Protein AF-A0A849PMX4-F1 (afdb_monomer_lite)

Sequence (1171 aa):
MNSTLDVILVNRCNHSDGFQTVLPAKMCVRGLLILMLAAAAVLVVGAGASADIVFIPDNGTLIGVTYNSAESEQDMEDLRSFENWSGKKHSVVVVFQGFSPDGQSPFPRNQLDNLWQNGNTPILTLEPWGSADILDVMNNETLDPYFEEYAQDMKNWTQESWTVGNKTGTRKQLFLRFAHEMNLHGCETCYPWSNRTPESYKAAWRHVHDIFESKNLTSADVQWVWCVNNYDVPYDGYKAEEYYPGDDYVDWVGIDGYNTGESVPNASWDHWGNFTQLFEHMLDRFANHSSISKKPCGIFEIGSSSVVEANVSNGTFNIFTNTNSPTNHYAPSGWMGDWQDIQYEEVTNDSFQEISCGNSSIRVTCHTDPQVENHYIPSGWTGGYIEFSDGYVESVYSGSTSIMVNYSINQPWAGIYWQDPANNRGDMEGGYNLTGAEKLVFAARGESGGEAIKFSMGGAEGDYPDSASAWVEVILKDTWQEYTIDLTGKNLSHIITGFGWSATQSDNPDGCTFYLDDIKYRYEDKNFSIYTDKPAGWAGIYWQSPANNWGNKEGGYNLTCAEKLIFAAKGELGSERVSFMMGGVSGSNSSDTANASTEVNLTDVWKKYVIDLTGKNLSNIITGFGLVASKSDNPDGCTIYLDEIRYENVSVELAVPNNTKKGEWITETYNSIKNHSDIKMVCYFNVDKGGTKYLTGESDWAVFTTPQDNRNNIDDCTFDPNKRIAQYNESVRDEHYIYRFPLYLEDKVVYVDDDFTDDLENHRWDSIQEGINDAGDGYTIFVHNGTYYENVVVNKSLTLKGENRNNTIIDGVGSGEVIRVTANNCVINGFTVRNGGYCGMELYYSSNNTITGNTISSNGRGIYLTNHSSHNTIAKNMILHNRYSGISIFYININNTIIANNISNNGGDGIFLRDYNDNNVIMNNNIVSNNGDGIYLLWSCDYNNITGNTVLNNGMGGIYIKDLGDHNIIMNNNISSNMGDGILLHWGSDRNIITGNTVTNNQNGIVIRYSSDSNIVTNNTVSSNNDTGISLTWVYYWGSSDNNLIYHNNIVNNAKQAYDNGTNSWDNGSVDGGNYWNDHICTGNPSNGSQPYCMDKQGVDHHPFEDMDGWLPQKGDLNSDGYITPADAAIALHLAATGAHNDAADVSGDDSVTSLDALMILQAAAENMEL

Structure (mmCIF, N/CA/C/O backbone):
data_AF-A0A849PMX4-F1
#
_entry.id   AF-A0A849PMX4-F1
#
loop_
_atom_site.group_PDB
_atom_site.id
_atom_site.type_symbol
_atom_site.label_atom_id
_atom_site.label_alt_id
_atom_site.label_comp_id
_atom_site.label_asym_id
_atom_site.label_entity_id
_atom_site.label_seq_id
_atom_site.pdbx_PDB_ins_code
_atom_site.Cartn_x
_atom_site.Cartn_y
_atom_site.Cartn_z
_atom_site.occupancy
_atom_site.B_iso_or_equiv
_atom_site.auth_seq_id
_atom_site.auth_comp_id
_atom_site.auth_asym_id
_atom_site.auth_atom_id
_atom_site.pdbx_PDB_model_num
ATOM 1 N N . MET A 1 1 ? 91.836 1.073 -16.018 1.00 32.50 1 MET A N 1
ATOM 2 C CA . MET A 1 1 ? 90.941 2.239 -16.145 1.00 32.50 1 MET A CA 1
ATOM 3 C C . MET A 1 1 ? 89.513 1.771 -15.940 1.00 32.50 1 MET A C 1
ATOM 5 O O . MET A 1 1 ? 89.075 0.976 -16.753 1.00 32.50 1 MET A O 1
ATOM 9 N N . ASN A 1 2 ? 88.754 2.167 -14.920 1.00 41.69 2 ASN A N 1
ATOM 10 C CA . ASN A 1 2 ? 89.058 2.610 -13.546 1.00 41.69 2 ASN A CA 1
ATOM 11 C C . ASN A 1 2 ? 87.716 2.474 -12.784 1.00 41.69 2 ASN A C 1
ATOM 13 O O . ASN A 1 2 ? 86.736 3.032 -13.255 1.00 41.69 2 ASN A O 1
ATOM 17 N N . SER A 1 3 ? 87.591 1.766 -11.664 1.00 33.06 3 SER A N 1
ATOM 18 C CA . SER A 1 3 ? 88.542 0.847 -11.031 1.00 33.06 3 SER A CA 1
ATOM 19 C C . SER A 1 3 ? 87.811 -0.127 -10.097 1.00 33.06 3 SER A C 1
ATOM 21 O O . SER A 1 3 ? 87.146 0.330 -9.176 1.00 33.06 3 SER A O 1
ATOM 23 N N . THR A 1 4 ? 88.078 -1.425 -10.316 1.00 31.48 4 THR A N 1
ATOM 24 C CA . THR A 1 4 ? 88.178 -2.525 -9.321 1.00 31.48 4 THR A CA 1
ATOM 25 C C . THR A 1 4 ? 86.897 -2.961 -8.588 1.00 31.48 4 THR A C 1
ATOM 27 O O . THR A 1 4 ? 86.158 -2.135 -8.078 1.00 31.48 4 THR A O 1
ATOM 30 N N . LEU A 1 5 ? 86.501 -4.244 -8.672 1.00 30.39 5 LEU A N 1
ATOM 31 C CA . LEU A 1 5 ? 87.061 -5.408 -7.934 1.00 30.39 5 LEU A CA 1
ATOM 32 C C . LEU A 1 5 ? 86.828 -5.256 -6.408 1.00 30.39 5 LEU A C 1
ATOM 34 O O . LEU A 1 5 ? 86.990 -4.167 -5.879 1.00 30.39 5 LEU A O 1
ATOM 38 N N . ASP A 1 6 ? 86.398 -6.279 -5.664 1.00 26.94 6 ASP A N 1
ATOM 39 C CA . ASP A 1 6 ? 86.799 -7.685 -5.793 1.00 26.94 6 ASP A CA 1
ATOM 40 C C . ASP A 1 6 ? 85.668 -8.729 -5.731 1.00 26.94 6 ASP A C 1
ATOM 42 O O . ASP A 1 6 ? 84.698 -8.631 -4.983 1.00 26.94 6 ASP A O 1
ATOM 46 N N . VAL A 1 7 ? 85.891 -9.803 -6.490 1.00 27.55 7 VAL A N 1
ATOM 47 C CA . VAL A 1 7 ? 85.361 -11.153 -6.245 1.00 27.55 7 VAL A CA 1
ATOM 48 C C . VAL A 1 7 ? 86.526 -11.970 -5.654 1.00 27.55 7 VAL A C 1
ATOM 50 O O . VAL A 1 7 ? 87.674 -11.601 -5.877 1.00 27.55 7 VAL A O 1
ATOM 53 N N . ILE A 1 8 ? 86.250 -13.135 -5.044 1.00 29.92 8 ILE A N 1
ATOM 54 C CA . ILE A 1 8 ? 87.225 -14.199 -4.682 1.00 29.92 8 ILE A CA 1
ATOM 55 C C . ILE A 1 8 ? 88.314 -13.795 -3.640 1.00 29.92 8 ILE A C 1
ATOM 57 O O . ILE A 1 8 ? 88.517 -12.625 -3.366 1.00 29.92 8 ILE A O 1
ATOM 61 N N . LEU A 1 9 ? 89.019 -14.672 -2.903 1.00 27.00 9 LEU A N 1
ATOM 62 C CA . LEU A 1 9 ? 89.248 -16.133 -2.892 1.00 27.00 9 LEU A CA 1
ATOM 63 C C . LEU A 1 9 ? 89.157 -16.647 -1.419 1.00 27.00 9 LEU A C 1
ATOM 65 O O . LEU A 1 9 ? 89.626 -15.954 -0.526 1.00 27.00 9 LEU A O 1
ATOM 69 N N . VAL A 1 10 ? 88.506 -17.769 -1.059 1.00 26.77 10 VAL A N 1
ATOM 70 C CA . VAL A 1 10 ? 88.785 -19.206 -1.361 1.00 26.77 10 VAL A CA 1
ATOM 71 C C . VAL A 1 10 ? 89.854 -19.860 -0.456 1.00 26.77 10 VAL A C 1
ATOM 73 O O . VAL A 1 10 ? 90.851 -19.227 -0.123 1.00 26.77 10 VAL A O 1
ATOM 76 N N . ASN A 1 11 ? 89.665 -21.175 -0.201 1.00 26.59 11 ASN A N 1
ATOM 77 C CA . ASN A 1 11 ? 90.546 -22.216 0.395 1.00 26.59 11 ASN A CA 1
ATOM 78 C C . ASN A 1 11 ? 90.113 -22.688 1.816 1.00 26.59 11 ASN A C 1
ATOM 80 O O . ASN A 1 11 ? 89.795 -21.854 2.650 1.00 26.59 11 ASN A O 1
ATOM 84 N N . ARG A 1 12 ? 90.124 -23.994 2.171 1.00 28.11 12 ARG A N 1
ATOM 85 C CA . ARG A 1 12 ? 90.595 -25.197 1.430 1.00 28.11 12 ARG A CA 1
ATOM 86 C C . ARG A 1 12 ? 90.147 -26.547 2.036 1.00 28.11 12 ARG A C 1
ATOM 88 O O . ARG A 1 12 ? 90.062 -26.640 3.251 1.00 28.11 12 ARG A O 1
ATOM 95 N N . CYS A 1 13 ? 90.148 -27.584 1.178 1.00 26.14 13 CYS A N 1
ATOM 96 C CA . CYS A 1 13 ? 90.389 -29.021 1.467 1.00 26.14 13 CYS A CA 1
ATOM 97 C C . CYS A 1 13 ? 89.335 -29.793 2.304 1.00 26.14 13 CYS A C 1
ATOM 99 O O . CYS A 1 13 ? 88.769 -29.244 3.234 1.00 26.14 13 CYS A O 1
ATOM 101 N N . ASN A 1 14 ? 89.071 -31.094 2.089 1.00 28.94 14 ASN A N 1
ATOM 102 C CA . ASN A 1 14 ? 89.529 -32.057 1.064 1.00 28.94 14 ASN A CA 1
ATOM 103 C C . ASN A 1 14 ? 88.539 -33.250 0.952 1.00 28.94 14 ASN A C 1
ATOM 105 O O . ASN A 1 14 ? 87.771 -33.473 1.877 1.00 28.94 14 ASN A O 1
ATOM 109 N N . HIS A 1 15 ? 88.621 -33.999 -0.163 1.00 29.69 15 HIS A N 1
ATOM 110 C CA . HIS A 1 15 ? 88.178 -35.394 -0.435 1.00 29.69 15 HIS A CA 1
ATOM 111 C C . HIS A 1 15 ? 87.584 -36.238 0.727 1.00 29.69 15 HIS A C 1
ATOM 113 O O . HIS A 1 15 ? 88.162 -36.261 1.807 1.00 29.69 15 HIS A O 1
ATOM 119 N N . SER A 1 16 ? 86.550 -37.075 0.556 1.00 29.16 16 SER A N 1
ATOM 120 C CA . SER A 1 16 ? 85.703 -37.453 -0.605 1.00 29.16 16 SER A CA 1
ATOM 121 C C . SER A 1 16 ? 84.401 -38.136 -0.062 1.00 29.16 16 SER A C 1
ATOM 123 O O . SER A 1 16 ? 84.129 -37.984 1.125 1.00 29.16 16 SER A O 1
ATOM 125 N N . ASP A 1 17 ? 83.494 -38.828 -0.774 1.00 30.91 17 ASP A N 1
ATOM 126 C CA . ASP A 1 17 ? 83.527 -39.493 -2.092 1.00 30.91 17 ASP A CA 1
ATOM 127 C C . ASP A 1 17 ? 82.120 -39.621 -2.750 1.00 30.91 17 ASP A C 1
ATOM 129 O O . ASP A 1 17 ? 81.227 -38.828 -2.462 1.00 30.91 17 ASP A O 1
ATOM 133 N N . GLY A 1 18 ? 81.949 -40.550 -3.700 1.00 29.25 18 GLY A N 1
ATOM 134 C CA . GLY A 1 18 ? 80.855 -40.604 -4.678 1.00 29.25 18 GLY A CA 1
ATOM 135 C C . GLY A 1 18 ? 79.397 -40.752 -4.204 1.00 29.25 18 GLY A C 1
ATOM 136 O O . GLY A 1 18 ? 79.050 -41.631 -3.420 1.00 29.25 18 GLY A O 1
ATOM 137 N N . PHE A 1 19 ? 78.523 -39.979 -4.863 1.00 29.20 19 PHE A N 1
ATOM 138 C CA . PHE A 1 19 ? 77.147 -40.344 -5.236 1.00 29.20 19 PHE A CA 1
ATOM 139 C C . PHE A 1 19 ? 76.773 -39.680 -6.585 1.00 29.20 19 PHE A C 1
ATOM 141 O O . PHE A 1 19 ? 77.552 -38.901 -7.137 1.00 29.20 19 PHE A O 1
ATOM 148 N N . GLN A 1 20 ? 75.641 -40.069 -7.183 1.00 28.92 20 GLN A N 1
ATOM 149 C CA . GLN A 1 20 ? 75.368 -39.905 -8.620 1.00 28.92 20 GLN A CA 1
ATOM 150 C C . GLN A 1 20 ? 75.027 -38.477 -9.109 1.00 28.92 20 GLN A C 1
ATOM 152 O O . GLN A 1 20 ? 74.255 -37.748 -8.501 1.00 28.92 20 GLN A O 1
ATOM 157 N N . THR A 1 21 ? 75.590 -38.163 -10.284 1.00 28.88 21 THR A N 1
ATOM 158 C CA . THR A 1 21 ? 75.173 -37.222 -11.353 1.00 28.88 21 THR A CA 1
ATOM 159 C C . THR A 1 21 ? 74.079 -36.174 -11.086 1.00 28.88 21 THR A C 1
ATOM 161 O O . THR A 1 21 ? 72.902 -36.499 -10.956 1.00 28.88 21 THR A O 1
ATOM 164 N N . VAL A 1 22 ? 74.466 -34.901 -11.240 1.00 28.34 22 VAL A N 1
ATOM 165 C CA . VAL A 1 22 ? 73.594 -33.712 -11.276 1.00 28.34 22 VAL A CA 1
ATOM 166 C C . VAL A 1 22 ? 73.557 -33.103 -12.691 1.00 28.34 22 VAL A C 1
ATOM 168 O O . VAL A 1 22 ? 74.598 -32.910 -13.318 1.00 28.34 22 VAL A O 1
ATOM 171 N N . LEU A 1 23 ? 72.353 -32.772 -13.169 1.00 30.84 23 LEU A N 1
ATOM 172 C CA . LEU A 1 23 ? 72.070 -31.892 -14.320 1.00 30.84 23 LEU A CA 1
ATOM 173 C C . LEU A 1 23 ? 72.182 -30.411 -13.914 1.00 30.84 23 LEU A C 1
ATOM 175 O O . LEU A 1 23 ? 71.861 -30.088 -12.771 1.00 30.84 23 LEU A O 1
ATOM 179 N N . PRO A 1 24 ? 72.480 -29.489 -14.852 1.00 35.66 24 PRO A N 1
ATOM 180 C CA . PRO A 1 24 ? 71.969 -28.130 -14.666 1.00 35.66 24 PRO A CA 1
ATOM 181 C C . PRO A 1 24 ? 71.343 -27.451 -15.900 1.00 35.66 24 PRO A C 1
ATOM 183 O O . PRO A 1 24 ? 71.913 -27.399 -16.986 1.00 35.66 24 PRO A O 1
ATOM 186 N N . ALA A 1 25 ? 70.229 -26.775 -15.598 1.00 27.38 25 ALA A N 1
ATOM 187 C CA . ALA A 1 25 ? 69.760 -25.502 -16.155 1.00 27.38 25 ALA A CA 1
ATOM 188 C C . ALA A 1 25 ? 69.216 -25.440 -17.600 1.00 27.38 25 ALA A C 1
ATOM 190 O O . ALA A 1 25 ? 69.937 -25.135 -18.550 1.00 27.38 25 ALA A O 1
ATOM 191 N N . LYS A 1 26 ? 67.877 -25.404 -17.701 1.00 31.09 26 LYS A N 1
ATOM 192 C CA . LYS A 1 26 ? 67.132 -24.124 -17.777 1.00 31.09 26 LYS A CA 1
ATOM 193 C C . LYS A 1 26 ? 65.642 -24.304 -17.423 1.00 31.09 26 LYS A C 1
ATOM 195 O O . LYS A 1 26 ? 65.089 -25.368 -17.656 1.00 31.09 26 LYS A O 1
ATOM 200 N N . MET A 1 27 ? 65.029 -23.215 -16.938 1.00 29.59 27 MET A N 1
ATOM 201 C CA . MET A 1 27 ? 63.611 -23.037 -16.546 1.00 29.59 27 MET A CA 1
ATOM 202 C C . MET A 1 27 ? 63.167 -23.616 -15.181 1.00 29.59 27 MET A C 1
ATOM 204 O O . MET A 1 27 ? 63.754 -24.552 -14.654 1.00 29.59 27 MET A O 1
ATOM 208 N N . CYS A 1 28 ? 62.133 -22.972 -14.616 1.00 30.59 28 CYS A N 1
ATOM 209 C CA . CYS A 1 28 ? 61.441 -23.243 -13.344 1.00 30.59 28 CYS A CA 1
ATOM 210 C C . CYS A 1 28 ? 62.217 -23.097 -12.016 1.00 30.59 28 CYS A C 1
ATOM 212 O O . CYS A 1 28 ? 62.386 -24.050 -11.262 1.00 30.59 28 CYS A O 1
ATOM 214 N N . VAL A 1 29 ? 62.487 -21.843 -11.625 1.00 33.91 29 VAL A N 1
ATOM 215 C CA . VAL A 1 29 ? 62.478 -21.430 -10.203 1.00 33.91 29 VAL A CA 1
ATOM 216 C C . VAL A 1 29 ? 61.311 -20.462 -9.979 1.00 33.91 29 VAL A C 1
ATOM 218 O O . VAL A 1 29 ? 61.479 -19.247 -9.966 1.00 33.91 29 VAL A O 1
ATOM 221 N N . ARG A 1 30 ? 60.099 -21.020 -9.863 1.00 37.94 30 ARG A N 1
ATOM 222 C CA . ARG A 1 30 ? 58.898 -20.320 -9.354 1.00 37.94 30 ARG A CA 1
ATOM 223 C C . ARG A 1 30 ? 57.875 -21.236 -8.653 1.00 37.94 30 ARG A C 1
ATOM 225 O O . ARG A 1 30 ? 56.862 -20.740 -8.190 1.00 37.94 30 ARG A O 1
ATOM 232 N N . GLY A 1 31 ? 58.145 -22.545 -8.543 1.00 36.31 31 GLY A N 1
ATOM 233 C CA . GLY A 1 31 ? 57.193 -23.548 -8.031 1.00 36.31 31 GLY A CA 1
ATOM 234 C C . GLY A 1 31 ? 57.617 -24.312 -6.768 1.00 36.31 31 GLY A C 1
ATOM 235 O O . GLY A 1 31 ? 56.976 -25.296 -6.431 1.00 36.31 31 GLY A O 1
ATOM 236 N N . LEU A 1 32 ? 58.700 -23.915 -6.085 1.00 32.97 32 LEU A N 1
ATOM 237 C CA . LEU A 1 32 ? 59.255 -24.673 -4.943 1.00 32.97 32 LEU A CA 1
ATOM 238 C C . LEU A 1 32 ? 59.572 -23.834 -3.692 1.00 32.97 32 LEU A C 1
ATOM 240 O O . LEU A 1 32 ? 60.181 -24.336 -2.755 1.00 32.97 32 LEU A O 1
ATOM 244 N N . LEU A 1 33 ? 59.099 -22.583 -3.648 1.00 31.88 33 LEU A N 1
ATOM 245 C CA . LEU A 1 33 ? 59.034 -21.776 -2.416 1.00 31.88 33 LEU A CA 1
ATOM 246 C C . LEU A 1 33 ? 57.616 -21.731 -1.809 1.00 31.88 33 LEU A C 1
ATOM 248 O O . LEU A 1 33 ? 57.436 -21.249 -0.700 1.00 31.88 33 LEU A O 1
ATOM 252 N N . ILE A 1 34 ? 56.619 -22.267 -2.523 1.00 43.22 34 ILE A N 1
ATOM 253 C CA . ILE A 1 34 ? 55.196 -22.254 -2.135 1.00 43.22 34 ILE A CA 1
ATOM 254 C C . ILE A 1 34 ? 54.841 -23.468 -1.246 1.00 43.22 34 ILE A C 1
ATOM 256 O O . ILE A 1 34 ? 53.939 -23.399 -0.420 1.00 43.22 34 ILE A O 1
ATOM 260 N N . LEU A 1 35 ? 55.609 -24.562 -1.329 1.00 36.31 35 LEU A N 1
ATOM 261 C CA . LEU A 1 35 ? 55.339 -25.827 -0.623 1.00 36.31 35 LEU A CA 1
ATOM 262 C C . LEU A 1 35 ? 55.990 -25.969 0.770 1.00 36.31 35 LEU A C 1
ATOM 264 O O . LEU A 1 35 ? 55.808 -26.997 1.412 1.00 36.31 35 LEU A O 1
ATOM 268 N N . MET A 1 36 ? 56.708 -24.952 1.268 1.00 33.16 36 MET A N 1
ATOM 269 C CA . MET A 1 36 ? 57.184 -24.898 2.668 1.00 33.16 36 MET A CA 1
ATOM 270 C C . MET A 1 36 ? 56.440 -23.877 3.546 1.00 33.16 36 MET A C 1
ATOM 272 O O . MET A 1 36 ? 56.739 -23.773 4.731 1.00 33.16 36 MET A O 1
ATOM 276 N N . LEU A 1 37 ? 55.438 -23.174 3.005 1.00 34.53 37 LEU A N 1
ATOM 277 C CA . LEU A 1 37 ? 54.521 -22.323 3.783 1.00 34.53 37 LEU A CA 1
ATOM 278 C C . LEU A 1 37 ? 53.181 -23.015 4.105 1.00 34.53 37 LEU A C 1
ATOM 280 O O . LEU A 1 37 ? 52.450 -22.558 4.974 1.00 34.53 37 LEU A O 1
ATOM 284 N N . ALA A 1 38 ? 52.885 -24.156 3.473 1.00 37.66 38 ALA A N 1
ATOM 285 C CA . ALA A 1 38 ? 51.607 -24.867 3.594 1.00 37.66 38 ALA A CA 1
ATOM 286 C C . ALA A 1 38 ? 51.544 -25.933 4.718 1.00 37.66 38 ALA A C 1
ATOM 288 O O . ALA A 1 38 ? 50.609 -26.727 4.752 1.00 37.66 38 ALA A O 1
ATOM 289 N N . ALA A 1 39 ? 52.532 -25.994 5.621 1.00 34.34 39 ALA A N 1
ATOM 290 C CA . ALA A 1 39 ? 52.654 -27.065 6.627 1.00 34.34 39 ALA A CA 1
ATOM 291 C C . ALA A 1 39 ? 52.831 -26.571 8.081 1.00 34.34 39 ALA A C 1
ATOM 293 O O . ALA A 1 39 ? 53.271 -27.335 8.938 1.00 34.34 39 ALA A O 1
ATOM 294 N N . ALA A 1 40 ? 52.506 -25.304 8.367 1.00 31.95 40 ALA A N 1
ATOM 295 C CA . ALA A 1 40 ? 52.685 -24.690 9.692 1.00 31.95 40 ALA A CA 1
ATOM 296 C C . ALA A 1 40 ? 51.458 -23.901 10.205 1.00 31.95 40 ALA A C 1
ATOM 298 O O . ALA A 1 40 ? 51.597 -23.094 11.118 1.00 31.95 40 ALA A O 1
ATOM 299 N N . ALA A 1 41 ? 50.266 -24.130 9.638 1.00 33.94 41 ALA A N 1
ATOM 300 C CA . ALA A 1 41 ? 49.030 -23.420 10.007 1.00 33.94 41 ALA A CA 1
ATOM 301 C C . ALA A 1 41 ? 47.801 -24.340 10.198 1.00 33.94 41 ALA A C 1
ATOM 303 O O . ALA A 1 41 ? 46.666 -23.887 10.123 1.00 33.94 41 ALA A O 1
ATOM 304 N N . VAL A 1 42 ? 48.011 -25.631 10.486 1.00 41.28 42 VAL A N 1
ATOM 305 C CA . VAL A 1 42 ? 46.945 -26.556 10.926 1.00 41.28 42 VAL A CA 1
ATOM 306 C C . VAL A 1 42 ? 47.235 -26.989 12.363 1.00 41.28 42 VAL A C 1
ATOM 308 O O . VAL A 1 42 ? 47.623 -28.129 12.601 1.00 41.28 42 VAL A O 1
ATOM 311 N N . LEU A 1 43 ? 47.141 -26.039 13.307 1.00 33.59 43 LEU A N 1
ATOM 312 C CA . LEU A 1 43 ? 47.089 -26.306 14.759 1.00 33.59 43 LEU A CA 1
ATOM 313 C C . LEU A 1 43 ? 46.726 -25.075 15.628 1.00 33.59 43 LEU A C 1
ATOM 315 O O . LEU A 1 43 ? 47.194 -24.956 16.756 1.00 33.59 43 LEU A O 1
ATOM 319 N N . VAL A 1 44 ? 45.855 -24.182 15.139 1.00 31.53 44 VAL A N 1
ATOM 320 C CA . VAL A 1 44 ? 45.083 -23.254 15.992 1.00 31.53 44 VAL A CA 1
ATOM 321 C C . VAL A 1 44 ? 43.663 -23.147 15.431 1.00 31.53 44 VAL A C 1
ATOM 323 O O . VAL A 1 44 ? 43.403 -22.355 14.534 1.00 31.53 44 VAL A O 1
ATOM 326 N N . VAL A 1 45 ? 42.739 -23.950 15.960 1.00 36.44 45 VAL A N 1
ATOM 327 C CA . VAL A 1 45 ? 41.295 -23.681 15.861 1.00 36.44 45 VAL A CA 1
ATOM 328 C C . VAL A 1 45 ? 40.863 -23.316 17.274 1.00 36.44 45 VAL A C 1
ATOM 330 O O . VAL A 1 45 ? 40.680 -24.192 18.116 1.00 36.44 45 VAL A O 1
ATOM 333 N N . GLY A 1 46 ? 40.864 -22.014 17.563 1.00 32.47 46 GLY A N 1
ATOM 334 C CA . GLY A 1 46 ? 40.778 -21.507 18.934 1.00 32.47 46 GLY A CA 1
ATOM 335 C C . GLY A 1 46 ? 41.176 -20.037 19.086 1.00 32.47 46 GLY A C 1
ATOM 336 O O . GLY A 1 46 ? 41.998 -19.731 19.940 1.00 32.47 46 GLY A O 1
ATOM 337 N N . ALA A 1 47 ? 40.640 -19.164 18.229 1.00 29.30 47 ALA A N 1
ATOM 338 C CA . ALA A 1 47 ? 40.487 -17.710 18.396 1.00 29.30 47 ALA A CA 1
ATOM 339 C C . ALA A 1 47 ? 39.767 -17.175 17.142 1.00 29.30 47 ALA A C 1
ATOM 341 O O . ALA A 1 47 ? 40.018 -17.678 16.045 1.00 29.30 47 ALA A O 1
ATOM 342 N N . GLY A 1 48 ? 38.850 -16.216 17.292 1.00 33.41 48 GLY A N 1
ATOM 343 C CA . GLY A 1 48 ? 38.020 -15.727 16.186 1.00 33.41 48 GLY A CA 1
ATOM 344 C C . GLY A 1 48 ? 38.795 -14.923 15.138 1.00 33.41 48 GLY A C 1
ATOM 345 O O . GLY A 1 48 ? 39.723 -14.186 15.470 1.00 33.41 48 GLY A O 1
ATOM 346 N N . ALA A 1 49 ? 38.382 -15.031 13.873 1.00 32.47 49 ALA A N 1
ATOM 347 C CA . ALA A 1 49 ? 38.751 -14.059 12.851 1.00 32.47 49 ALA A CA 1
ATOM 348 C C . ALA A 1 49 ? 37.848 -12.824 13.003 1.00 32.47 49 ALA A C 1
ATOM 350 O O . ALA A 1 49 ? 36.625 -12.947 12.945 1.00 32.47 49 ALA A O 1
ATOM 351 N N . SER A 1 50 ? 38.462 -11.660 13.229 1.00 37.38 50 SER A N 1
ATOM 352 C CA . SER A 1 50 ? 37.777 -10.365 13.309 1.00 37.38 50 SER A CA 1
ATOM 353 C C . SER A 1 50 ? 37.033 -10.088 12.003 1.00 37.38 50 SER A C 1
ATOM 355 O O . SER A 1 50 ? 37.651 -10.079 10.939 1.00 37.38 50 SER A O 1
ATOM 357 N N . ALA A 1 51 ? 35.723 -9.861 12.082 1.00 38.72 51 ALA A N 1
ATOM 358 C CA . ALA A 1 51 ? 34.969 -9.280 10.981 1.00 38.72 51 ALA A CA 1
ATOM 359 C C . ALA A 1 51 ? 35.136 -7.757 11.051 1.00 38.72 51 ALA A C 1
ATOM 361 O O . ALA A 1 51 ? 34.537 -7.114 11.913 1.00 38.72 51 ALA A O 1
ATOM 362 N N . ASP A 1 52 ? 35.961 -7.197 10.168 1.00 40.19 52 ASP A N 1
ATOM 363 C CA . ASP A 1 52 ? 36.016 -5.749 9.971 1.00 40.19 52 ASP A CA 1
ATOM 364 C C . ASP A 1 52 ? 34.681 -5.303 9.350 1.00 40.19 52 ASP A C 1
ATOM 366 O O . ASP A 1 52 ? 34.294 -5.773 8.278 1.00 40.19 52 ASP A O 1
ATOM 370 N N . ILE A 1 53 ? 33.938 -4.452 10.061 1.00 49.34 53 ILE A N 1
ATOM 371 C CA . ILE A 1 53 ? 32.600 -4.012 9.652 1.00 49.34 53 ILE A CA 1
ATOM 372 C C . ILE A 1 53 ? 32.749 -2.889 8.622 1.00 49.34 53 ILE A C 1
ATOM 374 O O . ILE A 1 53 ? 33.291 -1.833 8.930 1.00 49.34 53 ILE A O 1
ATOM 378 N N . VAL A 1 54 ? 32.247 -3.099 7.405 1.00 47.19 54 VAL A N 1
ATOM 379 C CA . VAL A 1 54 ? 32.117 -2.036 6.398 1.00 47.19 54 VAL A CA 1
ATOM 380 C C . VAL A 1 54 ? 30.736 -1.401 6.551 1.00 47.19 54 VAL A C 1
ATOM 382 O O . VAL A 1 54 ? 29.723 -2.082 6.420 1.00 47.19 54 VAL A O 1
ATOM 385 N N . PHE A 1 55 ? 30.694 -0.097 6.836 1.00 59.16 55 PHE A N 1
ATOM 386 C CA . PHE A 1 55 ? 29.451 0.647 7.093 1.00 59.16 55 PHE A CA 1
ATOM 387 C C . PHE A 1 55 ? 28.807 1.284 5.856 1.00 59.16 55 PHE A C 1
ATOM 389 O O . PHE A 1 55 ? 27.811 1.989 5.983 1.00 59.16 55 PHE A O 1
ATOM 396 N N . ILE A 1 56 ? 29.354 1.068 4.661 1.00 64.25 56 ILE A N 1
ATOM 397 C CA . ILE A 1 56 ? 28.685 1.467 3.421 1.00 64.25 56 ILE A CA 1
ATOM 398 C C . ILE A 1 56 ? 27.814 0.277 2.995 1.00 64.25 56 ILE A C 1
ATOM 400 O O . ILE A 1 56 ? 28.378 -0.750 2.619 1.00 64.25 56 ILE A O 1
ATOM 404 N N . PRO A 1 57 ? 26.472 0.360 3.074 1.00 61.78 57 PRO A N 1
ATOM 405 C CA . PRO A 1 57 ? 25.618 -0.697 2.557 1.00 61.78 57 PRO A CA 1
ATOM 406 C C . PRO A 1 57 ? 25.703 -0.717 1.026 1.00 61.78 57 PRO A C 1
ATOM 408 O O . PRO A 1 57 ? 25.358 0.269 0.371 1.00 61.78 57 PRO A O 1
ATOM 411 N N . ASP A 1 58 ? 26.122 -1.851 0.454 1.00 56.59 58 ASP A N 1
ATOM 412 C CA . ASP A 1 58 ? 26.096 -2.067 -1.001 1.00 56.59 58 ASP A CA 1
ATOM 413 C C . ASP A 1 58 ? 24.666 -1.885 -1.547 1.00 56.59 58 ASP A C 1
ATOM 415 O O . ASP A 1 58 ? 24.460 -1.261 -2.587 1.00 56.59 58 ASP A O 1
ATOM 419 N N . ASN A 1 59 ? 23.670 -2.353 -0.783 1.00 55.94 59 ASN A N 1
ATOM 420 C CA . ASN A 1 59 ? 22.243 -2.143 -1.014 1.00 55.94 59 ASN A CA 1
ATOM 421 C C . ASN A 1 59 ? 21.517 -1.811 0.302 1.00 55.94 59 ASN A C 1
ATOM 423 O O . ASN A 1 59 ? 21.809 -2.397 1.345 1.00 55.94 59 ASN A O 1
ATOM 427 N N . GLY A 1 60 ? 20.528 -0.915 0.237 1.00 62.84 60 GLY A N 1
ATOM 428 C CA . GLY A 1 60 ? 19.758 -0.444 1.394 1.00 62.84 60 GLY A CA 1
ATOM 429 C C . GLY A 1 60 ? 20.330 0.812 2.064 1.00 62.84 60 GLY A C 1
ATOM 430 O O . GLY A 1 60 ? 21.301 1.406 1.596 1.00 62.84 60 GLY A O 1
ATOM 431 N N . THR A 1 61 ? 19.699 1.217 3.167 1.00 75.62 61 THR A N 1
ATOM 432 C CA . THR A 1 61 ? 19.963 2.478 3.879 1.00 75.62 61 THR A CA 1
ATOM 433 C C . THR A 1 61 ? 20.142 2.192 5.368 1.00 75.62 61 THR A C 1
ATOM 435 O O . THR A 1 61 ? 19.303 1.519 5.972 1.00 75.62 61 THR A O 1
ATOM 438 N N . LEU A 1 62 ? 21.211 2.708 5.980 1.00 80.69 62 LEU A N 1
ATOM 439 C CA . LEU A 1 62 ? 21.392 2.652 7.431 1.00 80.69 62 LEU A CA 1
ATOM 440 C C . LEU A 1 62 ? 20.382 3.575 8.119 1.00 80.69 62 LEU A C 1
ATOM 442 O O . LEU A 1 62 ? 20.329 4.766 7.823 1.00 80.69 62 LEU A O 1
ATOM 446 N N . ILE A 1 63 ? 19.605 3.028 9.052 1.00 79.25 63 ILE A N 1
ATOM 447 C CA . ILE A 1 63 ? 18.629 3.790 9.837 1.00 79.25 63 ILE A CA 1
ATOM 448 C C . ILE A 1 63 ? 19.205 4.096 11.219 1.00 79.25 63 ILE A C 1
ATOM 450 O O . ILE A 1 63 ? 19.715 3.195 11.896 1.00 79.25 63 ILE A O 1
ATOM 454 N N . GLY A 1 64 ? 19.111 5.358 11.630 1.00 77.06 64 GLY A N 1
ATOM 455 C CA . GLY A 1 64 ? 19.606 5.856 12.906 1.00 77.06 64 GLY A CA 1
ATOM 456 C C . GLY A 1 64 ? 18.671 6.835 13.608 1.00 77.06 64 GLY A C 1
ATOM 457 O O . GLY A 1 64 ? 17.619 7.216 13.095 1.00 77.06 64 GLY A O 1
ATOM 458 N N . VAL A 1 65 ? 19.076 7.234 14.809 1.00 78.06 65 VAL A N 1
ATOM 459 C CA . VAL A 1 65 ? 18.342 8.153 15.691 1.00 78.06 65 VAL A CA 1
ATOM 460 C C . VAL A 1 65 ? 19.327 9.014 16.482 1.00 78.06 65 VAL A C 1
ATOM 462 O O . VAL A 1 65 ? 20.474 8.614 16.690 1.00 78.06 65 VAL A O 1
ATOM 465 N N . THR A 1 66 ? 18.901 10.187 16.936 1.00 72.50 66 THR A N 1
ATOM 466 C CA . THR A 1 66 ? 19.679 11.010 17.874 1.00 72.50 66 THR A CA 1
ATOM 467 C C . THR A 1 66 ? 19.385 10.639 19.311 1.00 72.50 66 THR A C 1
ATOM 469 O O . THR A 1 66 ? 18.228 10.627 19.726 1.00 72.50 66 THR A O 1
ATOM 472 N N . TYR A 1 67 ? 20.439 10.382 20.087 1.00 67.31 67 TYR A N 1
ATOM 473 C CA . TYR A 1 67 ? 20.310 10.057 21.501 1.00 67.31 67 TYR A CA 1
ATOM 474 C C . TYR A 1 67 ? 21.499 10.609 22.303 1.00 67.31 67 TYR A C 1
ATOM 476 O O . TYR A 1 67 ? 22.587 10.034 22.331 1.00 67.31 67 TYR A O 1
ATOM 484 N N . ASN A 1 68 ? 21.288 11.757 22.953 1.00 60.50 68 ASN A N 1
ATOM 485 C CA . ASN A 1 68 ? 22.356 12.524 23.606 1.00 60.50 68 ASN A CA 1
ATOM 486 C C . ASN A 1 68 ? 22.694 12.075 25.034 1.00 60.50 68 ASN A C 1
ATOM 488 O O . ASN A 1 68 ? 23.734 12.477 25.548 1.00 60.50 68 ASN A O 1
ATOM 492 N N . SER A 1 69 ? 21.860 11.253 25.671 1.00 60.22 69 SER A N 1
ATOM 493 C CA . SER A 1 69 ? 21.938 10.966 27.110 1.00 60.22 69 SER A CA 1
ATOM 494 C C . SER A 1 69 ? 22.701 9.696 27.494 1.00 60.22 69 SER A C 1
ATOM 496 O O . SER A 1 69 ? 22.851 9.476 28.680 1.00 60.22 69 SER A O 1
ATOM 498 N N . ALA A 1 70 ? 23.220 8.889 26.556 1.00 58.50 70 ALA A N 1
ATOM 499 C CA . ALA A 1 70 ? 23.789 7.536 26.770 1.00 58.50 70 ALA A CA 1
ATOM 500 C C . ALA A 1 70 ? 25.020 7.376 27.724 1.00 58.50 70 ALA A C 1
ATOM 502 O O . ALA A 1 70 ? 25.832 6.464 27.549 1.00 58.50 70 ALA A O 1
ATOM 503 N N . GLU A 1 71 ? 25.207 8.230 28.731 1.00 63.75 71 GLU A N 1
ATOM 504 C CA . GLU A 1 71 ? 26.304 8.186 29.703 1.00 63.75 71 GLU A CA 1
ATOM 505 C C . GLU A 1 71 ? 26.136 7.104 30.790 1.00 63.75 71 GLU A C 1
ATOM 507 O O . GLU A 1 71 ? 27.149 6.624 31.313 1.00 63.75 71 GLU A O 1
ATOM 512 N N . SER A 1 72 ? 24.907 6.676 31.114 1.00 66.56 72 SER A N 1
ATOM 513 C CA . SER A 1 72 ? 24.626 5.612 32.091 1.00 66.56 72 SER A CA 1
ATOM 514 C C . SER A 1 72 ? 23.806 4.445 31.522 1.00 66.56 72 SER A C 1
ATOM 516 O O . SER A 1 72 ? 23.234 4.515 30.437 1.00 66.56 72 SER A O 1
ATOM 518 N N . GLU A 1 73 ? 23.734 3.345 32.281 1.00 60.62 73 GLU A N 1
ATOM 519 C CA . GLU A 1 73 ? 22.919 2.174 31.923 1.00 60.62 73 GLU A CA 1
ATOM 520 C C . GLU A 1 73 ? 21.422 2.517 31.841 1.00 60.62 73 GLU A C 1
ATOM 522 O O . GLU A 1 73 ? 20.724 1.968 30.993 1.00 60.62 73 GLU A O 1
ATOM 527 N N . GLN A 1 74 ? 20.952 3.462 32.669 1.00 59.75 74 GLN A N 1
ATOM 528 C CA . GLN A 1 74 ? 19.563 3.928 32.672 1.00 59.75 74 GLN A CA 1
ATOM 529 C C . GLN A 1 74 ? 19.217 4.640 31.360 1.00 59.75 74 GLN A C 1
ATOM 531 O O . GLN A 1 74 ? 18.177 4.371 30.771 1.00 59.75 74 GLN A O 1
ATOM 536 N N . ASP A 1 75 ? 20.123 5.475 30.853 1.00 62.84 75 ASP A N 1
ATOM 537 C CA . ASP A 1 75 ? 19.939 6.165 29.571 1.00 62.84 75 ASP A CA 1
ATOM 538 C C . ASP A 1 75 ? 19.986 5.170 28.393 1.00 62.84 75 ASP A C 1
ATOM 540 O O . ASP A 1 75 ? 19.338 5.332 27.362 1.00 62.84 75 ASP A O 1
ATOM 544 N N . MET A 1 76 ? 20.721 4.065 28.541 1.00 71.75 76 MET A N 1
ATOM 545 C CA . MET A 1 76 ? 20.698 2.985 27.554 1.00 71.75 76 MET A CA 1
ATOM 546 C C . MET A 1 76 ? 19.405 2.157 27.601 1.00 71.75 76 MET A C 1
ATOM 548 O O . MET A 1 76 ? 19.065 1.518 26.603 1.00 71.75 76 MET A O 1
ATOM 552 N N . GLU A 1 77 ? 18.668 2.127 28.719 1.00 67.19 77 GLU A N 1
ATOM 553 C CA . GLU A 1 77 ? 17.333 1.508 28.772 1.00 67.19 77 GLU A CA 1
ATOM 554 C C . GLU A 1 77 ? 16.331 2.254 27.890 1.00 67.19 77 GLU A C 1
ATOM 556 O O . GLU A 1 77 ? 15.559 1.590 27.206 1.00 67.19 77 GLU A O 1
ATOM 561 N N . ASP A 1 78 ? 16.397 3.582 27.802 1.00 63.03 78 ASP A N 1
ATOM 562 C CA . ASP A 1 78 ? 15.533 4.377 26.920 1.00 63.03 78 ASP A CA 1
ATOM 563 C C . ASP A 1 78 ? 15.780 4.064 25.439 1.00 63.03 78 ASP A C 1
ATOM 565 O O . ASP A 1 78 ? 14.849 3.734 24.701 1.00 63.03 78 ASP A O 1
ATOM 569 N N . LEU A 1 79 ? 17.048 4.078 25.004 1.00 68.94 79 LEU A N 1
ATOM 570 C CA . LEU A 1 79 ? 17.410 3.725 23.627 1.00 68.94 79 LEU A CA 1
ATOM 571 C C . LEU A 1 79 ? 16.991 2.284 23.294 1.00 68.94 79 LEU A C 1
ATOM 573 O O . LEU A 1 79 ? 16.421 2.038 22.232 1.00 68.94 79 LEU A O 1
ATOM 577 N N . ARG A 1 80 ? 17.222 1.324 24.199 1.00 71.56 80 ARG A N 1
ATOM 578 C CA . ARG A 1 80 ? 16.786 -0.072 24.005 1.00 71.56 80 ARG A CA 1
ATOM 579 C C . ARG A 1 80 ? 15.269 -0.220 24.039 1.00 71.56 80 ARG A C 1
ATOM 581 O O . ARG A 1 80 ? 14.742 -1.049 23.304 1.00 71.56 80 ARG A O 1
ATOM 588 N N . SER A 1 81 ? 14.568 0.587 24.831 1.00 60.88 81 SER A N 1
ATOM 589 C CA . SER A 1 81 ? 13.104 0.635 24.850 1.00 60.88 81 SER A CA 1
ATOM 590 C C . SER A 1 81 ? 12.572 1.149 23.518 1.00 60.88 81 SER A C 1
ATOM 592 O O . SER A 1 81 ? 11.655 0.544 22.976 1.00 60.88 81 SER A O 1
ATOM 594 N N . PHE A 1 82 ? 13.205 2.165 22.925 1.00 61.34 82 PHE A N 1
ATOM 595 C CA . PHE A 1 82 ? 12.887 2.654 21.582 1.00 61.34 82 PHE A CA 1
ATOM 596 C C . PHE A 1 82 ? 13.208 1.629 20.474 1.00 61.34 82 PHE A C 1
ATOM 598 O O . PHE A 1 82 ? 12.398 1.425 19.568 1.00 61.34 82 PHE A O 1
ATOM 605 N N . GLU A 1 83 ? 14.341 0.918 20.550 1.00 66.25 83 GLU A N 1
ATOM 606 C CA . GLU A 1 83 ? 14.670 -0.190 19.629 1.00 66.25 83 GLU A CA 1
ATOM 607 C C . GLU A 1 83 ? 13.673 -1.360 19.737 1.00 66.25 83 GLU A C 1
ATOM 609 O O . GLU A 1 83 ? 13.266 -1.931 18.725 1.00 66.25 83 GLU A O 1
ATOM 614 N N . ASN A 1 84 ? 13.258 -1.706 20.958 1.00 61.44 84 ASN A N 1
ATOM 615 C CA . ASN A 1 84 ? 12.290 -2.768 21.222 1.00 61.44 84 ASN A CA 1
ATOM 616 C C . ASN A 1 84 ? 10.877 -2.371 20.764 1.00 61.44 84 ASN A C 1
ATOM 618 O O . ASN A 1 84 ? 10.211 -3.145 20.082 1.00 61.44 84 ASN A O 1
ATOM 622 N N . TRP A 1 85 ? 10.455 -1.144 21.076 1.00 49.16 85 TRP A N 1
ATOM 623 C CA . TRP A 1 85 ? 9.175 -0.563 20.668 1.00 49.16 85 TRP A CA 1
ATOM 624 C C . TRP A 1 85 ? 9.045 -0.451 19.139 1.00 49.16 85 TRP A C 1
ATOM 626 O O . TRP A 1 85 ? 8.017 -0.812 18.574 1.00 49.16 85 TRP A O 1
ATOM 636 N N . SER A 1 86 ? 10.103 -0.019 18.445 1.00 52.06 86 SER A N 1
ATOM 637 C CA . SER A 1 86 ? 10.110 0.084 16.975 1.00 52.06 86 SER A CA 1
ATOM 638 C C . SER A 1 86 ? 10.298 -1.262 16.257 1.00 52.06 86 SER A C 1
ATOM 640 O O . SER A 1 86 ? 10.296 -1.313 15.023 1.00 52.06 86 SER A O 1
ATOM 642 N N . GLY A 1 87 ? 10.508 -2.355 17.005 1.00 50.97 87 GLY A N 1
ATOM 643 C CA . GLY A 1 87 ? 10.814 -3.684 16.471 1.00 50.97 87 GLY A CA 1
ATOM 644 C C . GLY A 1 87 ? 12.106 -3.741 15.644 1.00 50.97 87 GLY A C 1
ATOM 645 O O . GLY A 1 87 ? 12.311 -4.692 14.885 1.00 50.97 87 GLY A O 1
ATOM 646 N N . LYS A 1 88 ? 12.966 -2.715 15.732 1.00 63.22 88 LYS A N 1
ATOM 647 C CA . LYS A 1 88 ? 14.161 -2.547 14.899 1.00 63.22 88 LYS A CA 1
ATOM 648 C C . LYS A 1 88 ? 15.313 -1.941 15.685 1.00 63.22 88 LYS A C 1
ATOM 650 O O . LYS A 1 88 ? 15.190 -0.934 16.373 1.00 63.22 88 LYS A O 1
ATOM 655 N N . LYS A 1 89 ? 16.488 -2.531 15.487 1.00 75.06 89 LYS A N 1
ATOM 656 C CA . LYS A 1 89 ? 17.741 -2.021 16.033 1.00 75.06 89 LYS A CA 1
ATOM 657 C C . LYS A 1 89 ? 18.280 -0.879 15.172 1.00 75.06 89 LYS A C 1
ATOM 659 O O . LYS A 1 89 ? 18.385 -1.037 13.954 1.00 75.06 89 LYS A O 1
ATOM 664 N N . HIS A 1 90 ? 18.653 0.240 15.786 1.00 80.62 90 HIS A N 1
ATOM 665 C CA . HIS A 1 90 ? 19.207 1.381 15.062 1.00 80.62 90 HIS A CA 1
ATOM 666 C C . HIS A 1 90 ? 20.675 1.099 14.732 1.00 80.62 90 HIS A C 1
ATOM 668 O O . HIS A 1 90 ? 21.470 0.731 15.593 1.00 80.62 90 HIS A O 1
ATOM 674 N N . SER A 1 91 ? 21.056 1.222 13.462 1.00 82.50 91 SER A N 1
ATOM 675 C CA . SER A 1 91 ? 22.420 0.877 13.029 1.00 82.50 91 SER A CA 1
ATOM 676 C C . SER A 1 91 ? 23.435 1.921 13.488 1.00 82.50 91 SER A C 1
ATOM 678 O O . SER A 1 91 ? 24.565 1.588 13.852 1.00 82.50 91 SER A O 1
ATOM 680 N N . VAL A 1 92 ? 23.010 3.185 13.504 1.00 85.38 92 VAL A N 1
ATOM 681 C CA . VAL A 1 92 ? 23.822 4.335 13.900 1.00 85.38 92 VAL A CA 1
ATOM 682 C C . VAL A 1 92 ? 23.071 5.226 14.888 1.00 85.38 92 VAL A C 1
ATOM 684 O O . VAL A 1 92 ? 21.843 5.297 14.849 1.00 85.38 92 VAL A O 1
ATOM 687 N N . VAL A 1 93 ? 23.801 5.898 15.778 1.00 85.25 93 VAL A N 1
ATOM 688 C CA . VAL A 1 93 ? 23.225 6.828 16.764 1.00 85.25 93 VAL A CA 1
ATOM 689 C C . VAL A 1 93 ? 24.013 8.131 16.762 1.00 85.25 93 VAL A C 1
ATOM 691 O O . VAL A 1 93 ? 25.233 8.107 16.926 1.00 85.25 93 VAL A O 1
ATOM 694 N N . VAL A 1 94 ? 23.328 9.260 16.575 1.00 84.88 94 VAL A N 1
ATOM 695 C CA . VAL A 1 94 ? 23.953 10.590 16.594 1.00 84.88 94 VAL A CA 1
ATOM 696 C C . VAL A 1 94 ? 24.073 11.090 18.032 1.00 84.88 94 VAL A C 1
ATOM 698 O O . VAL A 1 94 ? 23.109 11.061 18.799 1.00 84.88 94 VAL A O 1
ATOM 701 N N . VAL A 1 95 ? 25.273 11.558 18.371 1.00 85.38 95 VAL A N 1
ATOM 702 C CA . VAL A 1 95 ? 25.661 12.109 19.673 1.00 85.38 95 VAL A CA 1
ATOM 703 C C . VAL A 1 95 ? 26.251 13.493 19.450 1.00 85.38 95 VAL A C 1
ATOM 705 O O . VAL A 1 95 ? 27.121 13.651 18.597 1.00 85.38 95 VAL A O 1
ATOM 708 N N . PHE A 1 96 ? 25.828 14.489 20.221 1.00 85.06 96 PHE A N 1
ATOM 709 C CA . PHE A 1 96 ? 26.353 15.852 20.140 1.00 85.06 96 PHE A CA 1
ATOM 710 C C . PHE A 1 96 ? 27.336 16.130 21.274 1.00 85.06 96 PHE A C 1
ATOM 712 O O . PHE A 1 96 ? 27.026 15.911 22.443 1.00 85.06 96 PHE A O 1
ATOM 719 N N . GLN A 1 97 ? 28.512 16.663 20.939 1.00 87.25 97 GLN A N 1
ATOM 720 C CA . GLN A 1 97 ? 29.468 17.148 21.924 1.00 87.25 97 GLN A CA 1
ATOM 721 C C . GLN A 1 97 ? 30.011 18.528 21.554 1.00 87.25 97 GLN A C 1
ATOM 723 O O . GLN A 1 97 ? 30.767 18.698 20.596 1.00 87.25 97 GLN A O 1
ATOM 728 N N . GLY A 1 98 ? 29.685 19.512 22.389 1.00 86.62 98 GLY A N 1
ATOM 729 C CA . GLY A 1 98 ? 30.270 20.842 22.322 1.00 86.62 98 GLY A CA 1
ATOM 730 C C . GLY A 1 98 ? 31.664 20.926 22.939 1.00 86.62 98 GLY A C 1
ATOM 731 O O . GLY A 1 98 ? 31.944 20.315 23.971 1.00 86.62 98 GLY A O 1
ATOM 732 N N . PHE A 1 99 ? 32.523 21.751 22.348 1.00 87.56 99 PHE A N 1
ATOM 733 C CA . PHE A 1 99 ? 33.797 22.189 22.922 1.00 87.56 99 PHE A CA 1
ATOM 734 C C . PHE A 1 99 ? 34.002 23.681 22.652 1.00 87.56 99 PHE A C 1
ATOM 736 O O . PHE A 1 99 ? 33.390 24.246 21.749 1.00 87.56 99 PHE A O 1
ATOM 743 N N . SER A 1 100 ? 34.860 24.336 23.431 1.00 83.69 100 SER A N 1
ATOM 744 C CA . SER A 1 100 ? 35.161 25.759 23.270 1.00 83.69 100 SER A CA 1
ATOM 745 C C . SER A 1 100 ? 36.555 26.122 23.801 1.00 83.69 100 SER A C 1
ATOM 747 O O . SER A 1 100 ? 37.154 25.334 24.537 1.00 83.69 100 SER A O 1
ATOM 749 N N . PRO A 1 101 ? 37.083 27.326 23.506 1.00 74.75 101 PRO A N 1
ATOM 750 C CA . PRO A 1 101 ? 38.331 27.816 24.097 1.00 74.75 101 PRO A CA 1
ATOM 751 C C . PRO A 1 101 ? 38.183 28.111 25.597 1.00 74.75 101 PRO A C 1
ATOM 753 O O . PRO A 1 101 ? 39.164 28.091 26.334 1.00 74.75 101 PRO A O 1
ATOM 756 N N . ASP A 1 102 ? 36.948 28.380 26.031 1.00 74.81 102 ASP A N 1
ATOM 757 C CA . ASP A 1 102 ? 36.578 28.759 27.397 1.00 74.81 102 ASP A CA 1
ATOM 758 C C . ASP A 1 102 ? 36.215 27.533 28.272 1.00 74.81 102 ASP A C 1
ATOM 760 O O . ASP A 1 102 ? 36.101 27.645 29.494 1.00 74.81 102 ASP A O 1
ATOM 764 N N . GLY A 1 103 ? 36.049 26.357 27.654 1.00 72.81 103 GLY A N 1
ATOM 765 C CA . GLY A 1 103 ? 35.661 25.094 28.282 1.00 72.81 103 GLY A CA 1
ATOM 766 C C . GLY A 1 103 ? 35.706 23.938 27.278 1.00 72.81 103 GLY A C 1
ATOM 767 O O . GLY A 1 103 ? 34.995 23.953 26.273 1.00 72.81 103 GLY A O 1
ATOM 768 N N . GLN A 1 104 ? 36.556 22.949 27.553 1.00 77.38 104 GLN A N 1
ATOM 769 C CA . GLN A 1 104 ? 36.836 21.797 26.691 1.00 77.38 104 GLN A CA 1
ATOM 770 C C . GLN A 1 104 ? 36.178 20.536 27.263 1.00 77.38 104 GLN A C 1
ATOM 772 O O . GLN A 1 104 ? 36.320 20.262 28.457 1.00 77.38 104 GLN A O 1
ATOM 777 N N . SER A 1 105 ? 35.487 19.770 26.419 1.00 84.19 105 SER A N 1
ATOM 778 C CA . SER A 1 105 ? 34.837 18.512 26.806 1.00 84.19 105 SER A CA 1
ATOM 779 C C . SER A 1 105 ? 35.764 17.331 26.499 1.00 84.19 105 SER A C 1
ATOM 781 O O . SER A 1 105 ? 36.278 17.257 25.387 1.00 84.19 105 SER A O 1
ATOM 783 N N . PRO A 1 106 ? 36.011 16.401 27.435 1.00 88.12 106 PRO A N 1
ATOM 784 C CA . PRO A 1 106 ? 36.853 15.237 27.165 1.00 88.12 106 PRO A CA 1
ATOM 785 C C . PRO A 1 106 ? 36.181 14.275 26.172 1.00 88.12 106 PRO A C 1
ATOM 787 O O . PRO A 1 106 ? 34.960 14.295 26.006 1.00 88.12 106 PRO A O 1
ATOM 790 N N . PHE A 1 107 ? 36.963 13.389 25.552 1.00 92.12 107 PHE A N 1
ATOM 791 C CA . PHE A 1 107 ? 36.439 12.331 24.680 1.00 92.12 107 PHE A CA 1
ATOM 792 C C . PHE A 1 107 ? 35.354 11.502 25.415 1.00 92.12 107 PHE A C 1
ATOM 794 O O . PHE A 1 107 ? 35.629 11.007 26.515 1.00 92.12 107 PHE A O 1
ATOM 801 N N . PRO A 1 108 ? 34.130 11.337 24.861 1.00 90.88 108 PRO A N 1
ATOM 802 C CA . PRO A 1 108 ? 32.962 10.805 25.578 1.00 90.88 108 PRO A CA 1
ATOM 803 C C . PRO A 1 108 ? 32.984 9.268 25.663 1.00 90.88 108 PRO A C 1
ATOM 805 O O . PRO A 1 108 ? 32.064 8.567 25.244 1.00 90.88 108 PRO A O 1
ATOM 808 N N . ARG A 1 109 ? 34.077 8.719 26.205 1.00 89.62 109 ARG A N 1
ATOM 809 C CA . ARG A 1 109 ? 34.422 7.293 26.146 1.00 89.62 109 ARG A CA 1
ATOM 810 C C . ARG A 1 109 ? 33.318 6.380 26.683 1.00 89.62 109 ARG A C 1
ATOM 812 O O . ARG A 1 109 ? 33.032 5.373 26.049 1.00 89.62 109 ARG A O 1
ATOM 819 N N . ASN A 1 110 ? 32.689 6.741 27.805 1.00 86.62 110 ASN A N 1
ATOM 820 C CA . ASN A 1 110 ? 31.610 5.952 28.413 1.00 86.62 110 ASN A CA 1
ATOM 821 C C . ASN A 1 110 ? 30.399 5.843 27.476 1.00 86.62 110 ASN A C 1
ATOM 823 O O . ASN A 1 110 ? 29.906 4.748 27.238 1.00 86.62 110 ASN A O 1
ATOM 827 N N . GLN A 1 111 ? 29.974 6.965 26.891 1.00 85.75 111 GLN A N 1
ATOM 828 C CA . GLN A 1 111 ? 28.831 7.023 25.981 1.00 85.75 111 GLN A CA 1
ATOM 829 C C . GLN A 1 111 ? 29.069 6.189 24.716 1.00 85.75 111 GLN A C 1
ATOM 831 O O . GLN A 1 111 ? 28.210 5.420 24.290 1.00 85.75 111 GLN A O 1
ATOM 836 N N . LEU A 1 112 ? 30.273 6.284 24.146 1.00 90.19 112 LEU A N 1
ATOM 837 C CA . LEU A 1 112 ? 30.659 5.510 22.967 1.00 90.19 112 LEU A CA 1
ATOM 838 C C . LEU A 1 112 ? 30.814 4.012 23.289 1.00 90.19 112 LEU A C 1
ATOM 840 O O . LEU A 1 112 ? 30.386 3.176 22.496 1.00 90.19 112 LEU A O 1
ATOM 844 N N . ASP A 1 113 ? 31.371 3.659 24.455 1.00 88.50 113 ASP A N 1
ATOM 845 C CA . ASP A 1 113 ? 31.435 2.272 24.939 1.00 88.50 113 ASP A CA 1
ATOM 846 C C . ASP A 1 113 ? 30.036 1.674 25.157 1.00 88.50 113 ASP A C 1
ATOM 848 O O . ASP A 1 113 ? 29.829 0.512 24.811 1.00 88.50 113 ASP A O 1
ATOM 852 N N . ASN A 1 114 ? 29.086 2.445 25.692 1.00 87.50 114 ASN A N 1
ATOM 853 C CA . ASN A 1 114 ? 27.704 2.018 25.918 1.00 87.50 114 ASN A CA 1
ATOM 854 C C . ASN A 1 114 ? 26.971 1.746 24.593 1.00 87.50 114 ASN A C 1
ATOM 856 O O . ASN A 1 114 ? 26.413 0.663 24.403 1.00 87.50 114 ASN A O 1
ATOM 860 N N . LEU A 1 115 ? 27.041 2.682 23.637 1.00 87.12 115 LEU A N 1
ATOM 861 C CA . LEU A 1 115 ? 26.466 2.515 22.295 1.00 87.12 115 LEU A CA 1
ATOM 862 C C . LEU A 1 115 ? 27.082 1.316 21.555 1.00 87.12 115 LEU A C 1
ATOM 864 O O . LEU A 1 115 ? 26.355 0.488 21.004 1.00 87.12 115 LEU A O 1
ATOM 868 N N . TRP A 1 116 ? 28.411 1.169 21.602 1.00 87.25 116 TRP A N 1
ATOM 869 C CA . TRP A 1 116 ? 29.107 0.050 20.961 1.00 87.25 116 TRP A CA 1
ATOM 870 C C . TRP A 1 116 ? 28.762 -1.301 21.601 1.00 87.25 116 TRP A C 1
ATOM 872 O O . TRP A 1 116 ? 28.578 -2.290 20.893 1.00 87.25 116 TRP A O 1
ATOM 882 N N . GLN A 1 117 ? 28.618 -1.356 22.931 1.00 85.06 117 GLN A N 1
ATOM 883 C CA . GLN A 1 117 ? 28.178 -2.559 23.647 1.00 85.06 117 GLN A CA 1
ATOM 884 C C . GLN A 1 117 ? 26.719 -2.918 23.358 1.00 85.06 117 GLN A C 1
ATOM 886 O O . GLN A 1 117 ? 26.406 -4.101 23.229 1.00 85.06 117 GLN A O 1
ATOM 891 N N . ASN A 1 118 ? 25.843 -1.925 23.178 1.00 83.56 118 ASN A N 1
ATOM 892 C CA . ASN A 1 118 ? 24.498 -2.174 22.667 1.00 83.56 118 ASN A CA 1
ATOM 893 C C . ASN A 1 118 ? 24.506 -2.578 21.182 1.00 83.56 118 ASN A C 1
ATOM 895 O O . ASN A 1 118 ? 23.511 -3.104 20.702 1.00 83.56 118 ASN A O 1
ATOM 899 N N . GLY A 1 119 ? 25.614 -2.416 20.451 1.00 83.94 119 GLY A N 1
ATOM 900 C CA . GLY A 1 119 ? 25.740 -2.798 19.043 1.00 83.94 119 GLY A CA 1
ATOM 901 C C . GLY A 1 119 ? 25.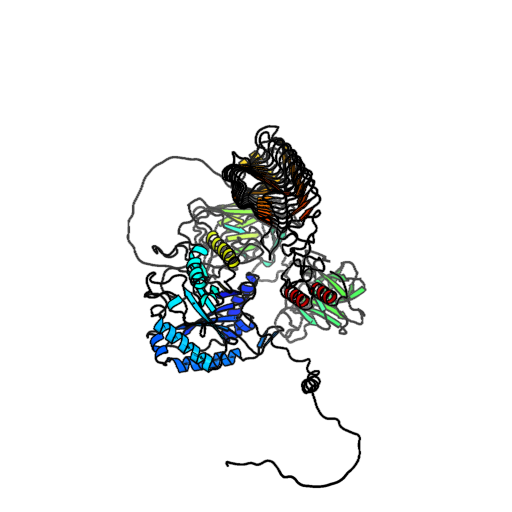282 -1.721 18.056 1.00 83.94 119 GLY A C 1
ATOM 902 O O . GLY A 1 119 ? 24.966 -2.053 16.914 1.00 83.94 119 GLY A O 1
ATOM 903 N N . ASN A 1 120 ? 25.239 -0.459 18.486 1.00 86.69 120 ASN A N 1
ATOM 904 C CA . ASN A 1 120 ? 25.053 0.712 17.631 1.00 86.69 120 ASN A CA 1
ATOM 905 C C . ASN A 1 120 ? 26.420 1.294 17.233 1.00 86.69 120 ASN A C 1
ATOM 907 O O . ASN A 1 120 ? 27.390 1.188 17.983 1.00 86.69 120 ASN A O 1
ATOM 911 N N . THR A 1 121 ? 26.499 1.967 16.083 1.00 89.19 121 THR A N 1
ATOM 912 C CA . THR A 1 121 ? 27.715 2.697 15.676 1.00 89.19 121 THR A CA 1
ATOM 913 C C . THR A 1 121 ? 27.546 4.202 15.887 1.00 89.19 121 THR A C 1
ATOM 915 O O . THR A 1 121 ? 26.612 4.790 15.340 1.00 89.19 121 THR A O 1
ATOM 918 N N . PRO A 1 122 ? 28.406 4.857 16.684 1.00 90.94 122 PRO A N 1
ATOM 919 C CA . PRO A 1 122 ? 28.211 6.261 17.019 1.00 90.94 122 PRO A CA 1
ATOM 920 C C . PRO A 1 122 ? 28.572 7.200 15.858 1.00 90.94 122 PRO A C 1
ATOM 922 O O . PRO A 1 122 ? 29.599 7.034 15.193 1.00 90.94 122 PRO A O 1
ATOM 925 N N . ILE A 1 123 ? 27.742 8.227 15.670 1.00 91.44 123 ILE A N 1
ATOM 926 C CA . ILE A 1 123 ? 28.019 9.421 14.868 1.00 91.44 123 ILE A CA 1
ATOM 927 C C . ILE A 1 123 ? 28.262 10.569 15.846 1.00 91.44 123 ILE A C 1
ATOM 929 O O . ILE A 1 123 ? 27.332 11.202 16.346 1.00 91.44 123 ILE A O 1
ATOM 933 N N . LEU A 1 124 ? 29.532 10.815 16.143 1.00 92.81 124 LEU A N 1
ATOM 934 C CA . LEU A 1 124 ? 29.968 11.872 17.041 1.00 92.81 124 LEU A CA 1
ATOM 935 C C . LEU A 1 124 ? 29.954 13.211 16.295 1.00 92.81 124 LEU A C 1
ATOM 937 O O . LEU A 1 124 ? 30.775 13.450 15.410 1.00 92.81 124 LEU A O 1
ATOM 941 N N . THR A 1 125 ? 29.022 14.086 16.659 1.00 91.88 125 THR A N 1
ATOM 942 C CA . THR A 1 125 ? 28.924 15.456 16.151 1.00 91.88 125 THR A CA 1
ATOM 943 C C . THR A 1 125 ? 29.707 16.384 17.068 1.00 91.88 125 THR A C 1
ATOM 945 O O . THR A 1 125 ? 29.323 16.585 18.219 1.00 91.88 125 THR A O 1
ATOM 948 N N . LEU A 1 126 ? 30.821 16.925 16.576 1.00 91.25 126 LEU A N 1
ATOM 949 C CA . LEU A 1 126 ? 31.749 17.729 17.370 1.00 91.25 126 LEU A CA 1
ATOM 950 C C . LEU A 1 126 ? 31.557 19.220 17.048 1.00 91.25 126 LEU A C 1
ATOM 952 O O . LEU A 1 126 ? 31.881 19.683 15.950 1.00 91.25 126 LEU A O 1
ATOM 956 N N . GLU A 1 127 ? 31.012 19.964 18.012 1.00 90.25 127 GLU A N 1
ATOM 957 C CA . GLU A 1 127 ? 30.472 21.314 17.818 1.00 90.25 127 GLU A CA 1
ATOM 958 C C . GLU A 1 127 ? 31.377 22.425 18.399 1.00 90.25 127 GLU A C 1
ATOM 960 O O . GLU A 1 127 ? 31.606 22.468 19.615 1.00 90.25 127 GLU A O 1
ATOM 965 N N . PRO A 1 128 ? 31.866 23.365 17.569 1.00 88.81 128 PRO A N 1
ATOM 966 C CA . PRO A 1 128 ? 32.749 24.447 18.004 1.00 88.81 128 PRO A CA 1
ATOM 967 C C . PRO A 1 128 ? 31.997 25.645 18.612 1.00 88.81 128 PRO A C 1
ATOM 969 O O . PRO A 1 128 ? 31.749 26.660 17.959 1.00 88.81 128 PRO A O 1
ATOM 972 N N . TRP A 1 129 ? 31.676 25.567 19.899 1.00 83.44 129 TRP A N 1
ATOM 973 C CA . TRP A 1 129 ? 31.089 26.667 20.671 1.00 83.44 129 TRP A CA 1
ATOM 974 C C . TRP A 1 129 ? 32.161 27.636 21.214 1.00 83.44 129 TRP A C 1
ATOM 976 O O . TRP A 1 129 ? 33.361 27.367 21.175 1.00 83.44 129 TRP A O 1
ATOM 986 N N . GLY A 1 130 ? 31.749 28.791 21.751 1.00 73.94 130 GLY A N 1
ATOM 987 C CA . GLY A 1 130 ? 32.650 29.707 22.468 1.00 73.94 130 GLY A CA 1
ATOM 988 C C . GLY A 1 130 ? 32.315 31.191 22.329 1.00 73.94 130 GLY A C 1
ATOM 989 O O . GLY A 1 130 ? 31.475 31.584 21.521 1.00 73.94 130 GLY A O 1
ATOM 990 N N . SER A 1 131 ? 32.982 32.020 23.140 1.00 66.88 131 SER A N 1
ATOM 991 C CA . SER A 1 131 ? 32.834 33.485 23.106 1.00 66.88 131 SER A CA 1
ATOM 992 C C . SER A 1 131 ? 33.809 34.189 22.147 1.00 66.88 131 SER A C 1
ATOM 994 O O . SER A 1 131 ? 33.543 35.307 21.698 1.00 66.88 131 SER A O 1
ATOM 996 N N . ALA A 1 132 ? 34.929 33.536 21.830 1.00 70.19 132 ALA A N 1
ATOM 997 C CA . ALA A 1 132 ? 35.906 33.965 20.834 1.00 70.19 132 ALA A CA 1
ATOM 998 C C . ALA A 1 132 ? 35.561 33.427 19.433 1.00 70.19 132 ALA A C 1
ATOM 1000 O O . ALA A 1 132 ? 34.749 32.514 19.289 1.00 70.19 132 ALA A O 1
ATOM 1001 N N . ASP A 1 133 ? 36.207 33.964 18.394 1.00 81.12 133 ASP A N 1
ATOM 1002 C CA . ASP A 1 133 ? 36.047 33.438 17.038 1.00 81.12 133 ASP A CA 1
ATOM 1003 C C . ASP A 1 133 ? 36.720 32.063 16.909 1.00 81.12 133 ASP A C 1
ATOM 1005 O O . ASP A 1 133 ? 37.934 31.946 16.751 1.00 81.12 133 ASP A O 1
ATOM 1009 N N . ILE A 1 134 ? 35.913 31.014 17.037 1.00 79.94 134 ILE A N 1
ATOM 1010 C CA . ILE A 1 134 ? 36.382 29.644 17.218 1.00 79.94 134 ILE A CA 1
ATOM 1011 C C . ILE A 1 134 ? 37.207 29.112 16.038 1.00 79.94 134 ILE A C 1
ATOM 1013 O O . ILE A 1 134 ? 38.194 28.411 16.261 1.00 79.94 134 ILE A O 1
ATOM 1017 N N . LEU A 1 135 ? 36.882 29.507 14.801 1.00 83.50 135 LEU A N 1
ATOM 1018 C CA . LEU A 1 135 ? 37.669 29.107 13.631 1.00 83.50 135 LEU A CA 1
ATOM 1019 C C . LEU A 1 135 ? 39.020 29.829 13.598 1.00 83.50 135 LEU A C 1
ATOM 1021 O O . LEU A 1 135 ? 40.025 29.215 13.257 1.00 83.50 135 LEU A O 1
ATOM 1025 N N . ASP A 1 136 ? 39.086 31.099 14.007 1.00 83.56 136 ASP A N 1
ATOM 1026 C CA . ASP A 1 136 ? 40.366 31.808 14.136 1.00 83.56 136 ASP A CA 1
ATOM 1027 C C . ASP A 1 136 ? 41.226 31.212 15.260 1.00 83.56 136 ASP A C 1
ATOM 1029 O O . ASP A 1 136 ? 42.444 31.129 15.117 1.00 83.56 136 ASP A O 1
ATOM 1033 N N . VAL A 1 137 ? 40.628 30.752 16.363 1.00 82.06 137 VAL A N 1
ATOM 1034 C CA . VAL A 1 137 ? 41.363 30.071 17.446 1.00 82.06 137 VAL A CA 1
ATOM 1035 C C . VAL A 1 137 ? 41.971 28.744 16.956 1.00 82.06 137 VAL A C 1
ATOM 1037 O O . VAL A 1 137 ? 43.120 28.447 17.287 1.00 82.06 137 VAL A O 1
ATOM 1040 N N . MET A 1 138 ? 41.254 27.978 16.127 1.00 85.44 138 MET A N 1
ATOM 1041 C CA . MET A 1 138 ? 41.783 26.767 15.474 1.00 85.44 138 MET A CA 1
ATOM 1042 C C . MET A 1 138 ? 42.878 27.084 14.458 1.00 85.44 138 MET A C 1
ATOM 1044 O O . MET A 1 138 ? 43.959 26.514 14.520 1.00 85.44 138 MET A O 1
ATOM 1048 N N . ASN A 1 139 ? 42.621 28.031 13.552 1.00 88.75 139 ASN A N 1
ATOM 1049 C CA . ASN A 1 139 ? 43.545 28.413 12.481 1.00 88.75 139 ASN A CA 1
ATOM 1050 C C . ASN A 1 139 ? 44.850 29.053 13.005 1.00 88.75 139 ASN A C 1
ATOM 1052 O O . ASN A 1 139 ? 45.806 29.199 12.248 1.00 88.75 139 ASN A O 1
ATOM 1056 N N . ASN A 1 140 ? 44.894 29.445 14.285 1.00 88.50 140 ASN A N 1
ATOM 1057 C CA . ASN A 1 140 ? 46.094 29.895 14.998 1.00 88.50 140 ASN A CA 1
ATOM 1058 C C . ASN A 1 140 ? 46.628 28.836 15.992 1.00 88.50 140 ASN A C 1
ATOM 1060 O O . ASN A 1 140 ? 47.217 29.200 17.014 1.00 88.50 140 ASN A O 1
ATOM 1064 N N . GLU A 1 141 ? 46.394 27.546 15.728 1.00 88.75 141 GLU A N 1
ATOM 1065 C CA . GLU A 1 141 ? 46.987 26.385 16.425 1.00 88.75 141 GLU A CA 1
ATOM 1066 C C . GLU A 1 141 ? 46.723 26.340 17.954 1.00 88.75 141 GLU A C 1
ATOM 1068 O O . GLU A 1 141 ? 47.412 25.672 18.726 1.00 88.75 141 GLU A O 1
ATOM 1073 N N . THR A 1 142 ? 45.730 27.092 18.449 1.00 89.25 142 THR A N 1
ATOM 1074 C CA . THR A 1 142 ? 45.550 27.321 19.897 1.00 89.25 142 THR A CA 1
ATOM 1075 C C . THR A 1 142 ? 44.788 26.185 20.590 1.00 89.25 142 THR A C 1
ATOM 1077 O O . THR A 1 142 ? 44.913 26.009 21.803 1.00 89.25 142 THR A O 1
ATOM 1080 N N . LEU A 1 143 ? 44.022 25.392 19.832 1.00 89.88 143 LEU A N 1
ATOM 1081 C CA . LEU A 1 143 ? 43.316 24.197 20.318 1.00 89.88 143 LEU A CA 1
ATOM 1082 C C . LEU A 1 143 ? 44.034 22.883 19.974 1.00 89.88 143 LEU A C 1
ATOM 1084 O O . LEU A 1 143 ? 43.536 21.814 20.319 1.00 89.88 143 LEU A O 1
ATOM 1088 N N . ASP A 1 144 ? 45.214 22.939 19.361 1.00 94.44 144 ASP A N 1
ATOM 1089 C CA . ASP A 1 144 ? 45.959 21.751 18.935 1.00 94.44 144 ASP A CA 1
ATOM 1090 C C . ASP A 1 144 ? 46.261 20.782 20.085 1.00 94.44 144 ASP A C 1
ATOM 1092 O O . ASP A 1 144 ? 46.007 19.594 19.906 1.00 94.44 144 ASP A O 1
ATOM 1096 N N . PRO A 1 145 ? 46.676 21.221 21.297 1.00 93.25 145 PRO A N 1
ATOM 1097 C CA . PRO A 1 145 ? 46.877 20.300 22.417 1.00 93.25 145 PRO A CA 1
ATOM 1098 C C . PRO A 1 145 ? 45.607 19.529 22.803 1.00 93.25 145 PRO A C 1
ATOM 1100 O O . PRO A 1 145 ? 45.696 18.365 23.183 1.00 93.25 145 PRO A O 1
ATOM 1103 N N . TYR A 1 146 ? 44.436 20.163 22.673 1.00 92.69 146 TYR A N 1
ATOM 1104 C CA . TYR A 1 146 ? 43.144 19.536 22.944 1.00 92.69 146 TYR A CA 1
ATOM 1105 C C . TYR A 1 146 ? 42.806 18.495 21.874 1.00 92.69 146 TYR A C 1
ATOM 1107 O O . TYR A 1 146 ? 42.520 17.351 22.211 1.00 92.69 146 TYR A O 1
ATOM 1115 N N . PHE A 1 147 ? 42.911 18.845 20.588 1.00 94.25 147 PHE A N 1
ATOM 1116 C CA . PHE A 1 147 ? 42.662 17.889 19.504 1.00 94.25 147 PHE A CA 1
ATOM 1117 C C . PHE A 1 147 ? 43.695 16.755 19.458 1.00 94.25 147 PHE A C 1
ATOM 1119 O O . PHE A 1 147 ? 43.342 15.627 19.127 1.00 94.25 147 PHE A O 1
ATOM 1126 N N . GLU A 1 148 ? 44.949 17.009 19.838 1.00 95.44 148 GLU A N 1
ATOM 1127 C CA . GLU A 1 148 ? 45.977 15.977 19.964 1.00 95.44 148 GLU A CA 1
ATOM 1128 C C . GLU A 1 148 ? 45.661 14.953 21.064 1.00 95.44 148 GLU A C 1
ATOM 1130 O O . GLU A 1 148 ? 45.873 13.757 20.848 1.00 95.44 148 GLU A O 1
ATOM 1135 N N . GLU A 1 149 ? 45.184 15.402 22.229 1.00 95.12 149 GLU A N 1
ATOM 1136 C CA . GLU A 1 149 ? 44.752 14.534 23.334 1.00 95.12 149 GLU A CA 1
ATOM 1137 C C . GLU A 1 149 ? 43.478 13.768 22.946 1.00 95.12 149 GLU A C 1
ATOM 1139 O O . GLU A 1 149 ? 43.441 12.539 23.017 1.00 95.12 149 GLU A O 1
ATOM 1144 N N . TYR A 1 150 ? 42.489 14.473 22.394 1.00 95.38 150 TYR A N 1
ATOM 1145 C CA . TYR A 1 150 ? 41.211 13.914 21.955 1.00 95.38 150 TYR A CA 1
ATOM 1146 C C . TYR A 1 150 ? 41.373 12.834 20.870 1.00 95.38 150 TYR A C 1
ATOM 1148 O O . TYR A 1 150 ? 40.803 11.747 20.972 1.00 95.38 150 TYR A O 1
ATOM 1156 N N . ALA A 1 151 ? 42.200 13.086 19.849 1.00 95.56 151 ALA A N 1
ATOM 1157 C CA . ALA A 1 151 ? 42.511 12.108 18.806 1.00 95.56 151 ALA A CA 1
ATOM 1158 C C . ALA A 1 151 ? 43.314 10.911 19.345 1.00 95.56 151 ALA A C 1
ATOM 1160 O O . ALA A 1 151 ? 43.170 9.789 18.855 1.00 95.56 151 ALA A O 1
ATOM 1161 N N . GLN A 1 152 ? 44.155 11.120 20.364 1.00 95.44 152 GLN A N 1
ATOM 1162 C CA . GLN A 1 152 ? 44.887 10.032 21.006 1.00 95.44 152 GLN A CA 1
ATOM 1163 C C . GLN A 1 152 ? 43.954 9.125 21.823 1.00 95.44 152 GLN A C 1
ATOM 1165 O O . GLN A 1 152 ? 44.104 7.904 21.753 1.00 95.44 152 GLN A O 1
ATOM 1170 N N . ASP A 1 153 ? 42.975 9.683 22.535 1.00 95.69 153 ASP A N 1
ATOM 1171 C CA . ASP A 1 153 ? 41.968 8.906 23.267 1.00 95.69 153 ASP A CA 1
ATOM 1172 C C . ASP A 1 153 ? 40.992 8.187 22.334 1.00 95.69 153 ASP A C 1
ATOM 1174 O O . ASP A 1 153 ? 40.729 6.996 22.526 1.00 95.69 153 ASP A O 1
ATOM 1178 N N . MET A 1 154 ? 40.553 8.849 21.261 1.00 95.38 154 MET A N 1
ATOM 1179 C CA . MET A 1 154 ? 39.768 8.217 20.201 1.00 95.38 154 MET A CA 1
ATOM 1180 C C . MET A 1 154 ? 40.509 7.024 19.589 1.00 95.38 154 MET A C 1
ATOM 1182 O O . MET A 1 154 ? 39.922 5.957 19.427 1.00 95.38 154 MET A O 1
ATOM 1186 N N . LYS A 1 155 ? 41.814 7.161 19.320 1.00 94.12 155 LYS A N 1
ATOM 1187 C CA . LYS A 1 155 ? 42.652 6.055 18.837 1.00 94.12 155 LYS A CA 1
ATOM 1188 C C . LYS A 1 155 ? 42.781 4.921 19.846 1.00 94.12 155 LYS A C 1
ATOM 1190 O O . LYS A 1 155 ? 42.753 3.755 19.459 1.00 94.12 155 LYS A O 1
ATOM 1195 N N . ASN A 1 156 ? 42.957 5.244 21.126 1.00 94.12 156 ASN A N 1
ATOM 1196 C CA . ASN A 1 156 ? 43.018 4.226 22.170 1.00 94.12 156 ASN A CA 1
ATOM 1197 C C . ASN A 1 156 ? 41.713 3.410 22.165 1.00 94.12 156 ASN A C 1
ATOM 1199 O O . ASN A 1 156 ? 41.764 2.185 22.118 1.00 94.12 156 ASN A O 1
ATOM 1203 N N . TRP A 1 157 ? 40.564 4.090 22.102 1.00 94.25 157 TRP A N 1
ATOM 1204 C CA . TRP A 1 157 ? 39.237 3.477 22.082 1.00 94.25 157 TRP A CA 1
ATOM 1205 C C . TRP A 1 157 ? 38.950 2.645 20.823 1.00 94.25 157 TRP A C 1
ATOM 1207 O O . TRP A 1 157 ? 38.449 1.525 20.944 1.00 94.25 157 TRP A O 1
ATOM 1217 N N . THR A 1 158 ? 39.294 3.132 19.623 1.00 91.50 158 THR A N 1
ATOM 1218 C CA . THR A 1 158 ? 39.091 2.380 18.366 1.00 91.50 158 THR A CA 1
ATOM 1219 C C . THR A 1 158 ? 39.976 1.138 18.262 1.00 91.50 158 THR A C 1
ATOM 1221 O O . THR A 1 158 ? 39.627 0.207 17.541 1.00 91.50 158 THR A O 1
ATOM 1224 N N . GLN A 1 159 ? 41.082 1.068 19.008 1.00 88.94 159 GLN A N 1
ATOM 1225 C CA . GLN A 1 159 ? 42.007 -0.075 19.020 1.00 88.94 159 GLN A CA 1
ATOM 1226 C C . GLN A 1 159 ? 41.771 -1.051 20.189 1.00 88.94 159 GLN A C 1
ATOM 1228 O O . GLN A 1 159 ? 42.510 -2.026 20.354 1.00 88.94 159 GLN A O 1
ATOM 1233 N N . GLU A 1 160 ? 40.737 -0.826 21.002 1.00 89.44 160 GLU A N 1
ATOM 1234 C CA . GLU A 1 160 ? 40.344 -1.747 22.066 1.00 89.44 160 GLU A CA 1
ATOM 1235 C C . GLU A 1 160 ? 39.631 -2.988 21.518 1.00 89.44 160 GLU A C 1
ATOM 1237 O O . GLU A 1 160 ? 38.718 -2.915 20.691 1.00 89.44 160 GLU A O 1
ATOM 1242 N N . SER A 1 161 ? 40.009 -4.152 22.050 1.00 85.31 161 SER A N 1
ATOM 1243 C CA . SER A 1 161 ? 39.274 -5.392 21.800 1.00 85.31 161 SER A CA 1
ATOM 1244 C C . SER A 1 161 ? 37.956 -5.407 22.569 1.00 85.31 161 SER A C 1
ATOM 1246 O O . SER A 1 161 ? 37.909 -5.019 23.735 1.00 85.31 161 SER A O 1
ATOM 1248 N N . TRP A 1 162 ? 36.898 -5.891 21.928 1.00 83.25 162 TRP A N 1
ATOM 1249 C CA . TRP A 1 162 ? 35.533 -5.879 22.448 1.00 83.25 162 TRP A CA 1
ATOM 1250 C C . TRP A 1 162 ? 34.849 -7.239 22.288 1.00 83.25 162 TRP A C 1
ATOM 1252 O O . TRP A 1 162 ? 35.278 -8.104 21.520 1.00 83.25 162 TRP A O 1
ATOM 1262 N N . THR A 1 163 ? 33.768 -7.446 23.038 1.00 79.12 163 THR A N 1
ATOM 1263 C CA . THR A 1 163 ? 32.910 -8.633 22.950 1.00 79.12 163 THR A CA 1
ATOM 1264 C C . THR A 1 163 ? 31.464 -8.210 23.173 1.00 79.12 163 THR A C 1
ATOM 1266 O O . THR A 1 163 ? 31.166 -7.598 24.193 1.00 79.12 163 THR A O 1
ATOM 1269 N N . VAL A 1 164 ? 30.583 -8.518 22.220 1.00 70.69 164 VAL A N 1
ATOM 1270 C CA . VAL A 1 164 ? 29.145 -8.210 22.273 1.00 70.69 164 VAL A CA 1
ATOM 1271 C C . VAL A 1 164 ? 28.379 -9.463 21.861 1.00 70.69 164 VAL A C 1
ATOM 1273 O O . VAL A 1 164 ? 28.476 -9.929 20.721 1.00 70.69 164 VAL A O 1
ATOM 1276 N N . GLY A 1 165 ? 27.662 -10.060 22.816 1.00 72.25 165 GLY A N 1
ATOM 1277 C CA . GLY A 1 165 ? 27.103 -11.404 22.666 1.00 72.25 165 GLY A CA 1
ATOM 1278 C C . GLY A 1 165 ? 28.189 -12.416 22.276 1.00 72.25 165 GLY A C 1
ATOM 1279 O O . GLY A 1 165 ? 29.236 -12.495 22.912 1.00 72.25 165 GLY A O 1
ATOM 1280 N N . ASN A 1 166 ? 27.961 -13.151 21.185 1.00 72.62 166 ASN A N 1
ATOM 1281 C CA . ASN A 1 166 ? 28.916 -14.128 20.645 1.00 72.62 166 ASN A CA 1
ATOM 1282 C C . ASN A 1 166 ? 29.939 -13.529 19.652 1.00 72.62 166 ASN A C 1
ATOM 1284 O O . ASN A 1 166 ? 30.709 -14.279 19.051 1.00 72.62 166 ASN A O 1
ATOM 1288 N N . LYS A 1 167 ? 29.942 -12.205 19.428 1.00 70.50 167 LYS A N 1
ATOM 1289 C CA . LYS A 1 167 ? 30.868 -11.529 18.503 1.00 70.50 167 LYS A CA 1
ATOM 1290 C C . LYS A 1 167 ? 32.039 -10.918 19.270 1.00 70.50 167 LYS A C 1
ATOM 1292 O O . LYS A 1 167 ? 31.835 -10.247 20.277 1.00 70.50 167 LYS A O 1
ATOM 1297 N N . THR A 1 168 ? 33.253 -11.099 18.757 1.00 76.50 168 THR A N 1
ATOM 1298 C CA . THR A 1 168 ? 34.484 -10.493 19.288 1.00 76.50 168 THR A CA 1
ATOM 1299 C C . THR A 1 168 ? 35.224 -9.764 18.176 1.00 76.50 168 THR A C 1
ATOM 1301 O O . THR A 1 168 ? 35.413 -10.348 17.107 1.00 76.50 168 THR A O 1
ATOM 1304 N N . GLY A 1 169 ? 35.706 -8.551 18.433 1.00 78.62 169 GLY A N 1
ATOM 1305 C CA . GLY A 1 169 ? 36.519 -7.787 17.484 1.00 78.62 169 GLY A CA 1
ATOM 1306 C C . GLY A 1 169 ? 37.711 -7.125 18.165 1.00 78.62 169 GLY A C 1
ATOM 1307 O O . GLY A 1 169 ? 37.727 -6.954 19.383 1.00 78.62 169 GLY A O 1
ATOM 1308 N N . THR A 1 170 ? 38.724 -6.760 17.380 1.00 82.12 170 THR A N 1
ATOM 1309 C CA . THR A 1 170 ? 39.933 -6.056 17.859 1.00 82.12 170 THR A CA 1
ATOM 1310 C C . THR A 1 170 ? 39.961 -4.578 17.467 1.00 82.12 170 THR A C 1
ATOM 1312 O O . THR A 1 170 ? 40.996 -3.933 17.611 1.00 82.12 170 THR A O 1
ATOM 1315 N N . ARG A 1 171 ? 38.856 -4.066 16.913 1.00 83.62 171 ARG A N 1
ATOM 1316 C CA . ARG A 1 171 ? 38.736 -2.709 16.376 1.00 83.62 171 ARG A CA 1
ATOM 1317 C C . ARG A 1 171 ? 37.301 -2.201 16.504 1.00 83.62 171 ARG A C 1
ATOM 1319 O O . ARG A 1 171 ? 36.377 -2.943 16.170 1.00 83.62 171 ARG A O 1
ATOM 1326 N N . LYS A 1 172 ? 37.119 -0.966 16.966 1.00 88.75 172 LYS A N 1
ATOM 1327 C CA . LYS A 1 172 ? 35.851 -0.217 16.931 1.00 88.75 172 LYS A CA 1
ATOM 1328 C C . LYS A 1 172 ? 35.954 0.886 15.874 1.00 88.75 172 LYS A C 1
ATOM 1330 O O . LYS A 1 172 ? 37.060 1.328 15.570 1.00 88.75 172 LYS A O 1
ATOM 1335 N N . GLN A 1 173 ? 34.825 1.344 15.344 1.00 87.50 173 GLN A N 1
ATOM 1336 C CA . GLN A 1 173 ? 34.774 2.414 14.343 1.00 87.50 173 GLN A CA 1
ATOM 1337 C C . GLN A 1 173 ? 33.680 3.425 14.704 1.00 87.50 173 GLN A C 1
ATOM 1339 O O . GLN A 1 173 ? 32.709 3.074 15.373 1.00 87.50 173 GLN A O 1
ATOM 1344 N N . LEU A 1 174 ? 33.840 4.677 14.279 1.00 91.56 174 LEU A N 1
ATOM 1345 C CA . LEU A 1 174 ? 32.836 5.728 14.456 1.00 91.56 174 LEU A CA 1
ATOM 1346 C C . LEU A 1 174 ? 32.786 6.675 13.255 1.00 91.56 174 LEU A C 1
ATOM 1348 O O . LEU A 1 174 ? 33.732 6.759 12.469 1.00 91.56 174 LEU A O 1
ATOM 1352 N N . PHE A 1 175 ? 31.696 7.426 13.148 1.00 93.44 175 PHE A N 1
ATOM 1353 C CA . PHE A 1 175 ? 31.594 8.573 12.250 1.00 93.44 175 PHE A CA 1
ATOM 1354 C C . PHE A 1 175 ? 31.870 9.861 13.028 1.00 93.44 175 PHE A C 1
ATOM 1356 O O . PHE A 1 175 ? 31.376 10.023 14.144 1.00 93.44 175 PHE A O 1
ATOM 1363 N N . LEU A 1 176 ? 32.636 10.783 12.446 1.00 95.44 176 LEU A N 1
ATOM 1364 C CA . LEU A 1 176 ? 32.944 12.089 13.028 1.00 95.44 176 LEU A CA 1
ATOM 1365 C C . LEU A 1 176 ? 32.359 13.193 12.140 1.00 95.44 176 LEU A C 1
ATOM 1367 O O . LEU A 1 176 ? 32.825 13.418 11.022 1.00 95.44 176 LEU A O 1
ATOM 1371 N N . ARG A 1 177 ? 31.331 13.878 12.646 1.00 94.81 177 ARG A N 1
ATOM 1372 C CA . ARG A 1 177 ? 30.645 14.991 11.977 1.00 94.81 177 ARG A CA 1
ATOM 1373 C C . ARG A 1 177 ? 31.088 16.305 12.615 1.00 94.81 177 ARG A C 1
ATOM 1375 O O . ARG A 1 177 ? 30.611 16.688 13.678 1.00 94.81 177 ARG A O 1
ATOM 1382 N N . PHE A 1 178 ? 32.059 16.975 12.010 1.00 94.31 178 PHE A N 1
ATOM 1383 C CA . PHE A 1 178 ? 32.642 18.197 12.568 1.00 94.31 178 PHE A CA 1
ATOM 1384 C C . PHE A 1 178 ? 31.912 19.443 12.052 1.00 94.31 178 PHE A C 1
ATOM 1386 O O . PHE A 1 178 ? 31.793 19.613 10.844 1.00 94.31 178 PHE A O 1
ATOM 1393 N N . ALA A 1 179 ? 31.463 20.330 12.948 1.00 91.81 179 ALA A N 1
ATOM 1394 C CA . ALA A 1 179 ? 30.935 21.659 12.598 1.00 91.81 179 ALA A CA 1
ATOM 1395 C C . ALA A 1 179 ? 29.930 21.661 11.412 1.00 91.81 179 ALA A C 1
ATOM 1397 O O . ALA A 1 179 ? 30.207 22.231 10.350 1.00 91.81 179 ALA A O 1
ATOM 1398 N N . HIS A 1 180 ? 28.786 20.989 11.591 1.00 92.38 180 HIS A N 1
ATOM 1399 C CA . HIS A 1 180 ? 27.703 20.839 10.603 1.00 92.38 180 HIS A CA 1
ATOM 1400 C C . HIS A 1 180 ? 26.940 22.151 10.325 1.00 92.38 180 HIS A C 1
ATOM 1402 O O . HIS A 1 180 ? 27.182 23.165 10.974 1.00 92.38 180 HIS A O 1
ATOM 1408 N N . GLU A 1 181 ? 26.057 22.166 9.321 1.00 91.44 181 GLU A N 1
ATOM 1409 C CA . GLU A 1 181 ? 25.252 23.339 8.912 1.00 91.44 181 GLU A CA 1
ATOM 1410 C C . GLU A 1 181 ? 26.058 24.636 8.671 1.00 91.44 181 GLU A C 1
ATOM 1412 O O . GLU A 1 181 ? 25.611 25.761 8.930 1.00 91.44 181 GLU A O 1
ATOM 1417 N N . MET A 1 182 ? 27.285 24.514 8.160 1.00 91.31 182 MET A N 1
ATOM 1418 C CA . MET A 1 182 ? 28.188 25.656 7.972 1.00 91.31 182 MET A CA 1
ATOM 1419 C C . MET A 1 182 ? 27.717 26.666 6.906 1.00 91.31 182 MET A C 1
ATOM 1421 O O . MET A 1 182 ? 28.180 27.804 6.899 1.00 91.31 182 MET A O 1
ATOM 1425 N N . ASN A 1 183 ? 26.787 26.275 6.029 1.00 91.88 183 ASN A N 1
ATOM 1426 C CA . ASN A 1 183 ? 26.215 27.096 4.955 1.00 91.88 183 ASN A CA 1
ATOM 1427 C C . ASN A 1 183 ? 25.103 28.067 5.416 1.00 91.88 183 ASN A C 1
ATOM 1429 O O . ASN A 1 183 ? 24.531 28.788 4.596 1.00 91.88 183 ASN A O 1
ATOM 1433 N N . LEU A 1 184 ? 24.832 28.155 6.724 1.00 86.62 184 LEU A N 1
ATOM 1434 C CA . LEU A 1 184 ? 23.931 29.149 7.325 1.00 86.62 184 LEU A CA 1
ATOM 1435 C C . LEU A 1 184 ? 24.623 30.513 7.569 1.00 86.62 184 LEU A C 1
ATOM 1437 O O . LEU A 1 184 ? 24.562 31.088 8.663 1.00 86.62 184 LEU A O 1
ATOM 1441 N N . HIS A 1 185 ? 25.316 31.036 6.555 1.00 80.81 185 HIS A N 1
ATOM 1442 C CA . HIS A 1 185 ? 26.096 32.273 6.647 1.00 80.81 185 HIS A CA 1
ATOM 1443 C C . HIS A 1 185 ? 25.215 33.511 6.914 1.00 80.81 185 HIS A C 1
ATOM 1445 O O . HIS A 1 185 ? 24.057 33.596 6.515 1.00 80.81 185 HIS A O 1
ATOM 1451 N N . GLY A 1 186 ? 25.733 34.509 7.636 1.00 70.06 186 GLY A N 1
ATOM 1452 C CA . GLY A 1 186 ? 24.981 35.729 7.964 1.00 70.06 186 GLY A CA 1
ATOM 1453 C C . GLY A 1 186 ? 23.804 35.549 8.938 1.00 70.06 186 GLY A C 1
ATOM 1454 O O . GLY A 1 186 ? 23.207 36.545 9.346 1.00 70.06 186 GLY A O 1
ATOM 1455 N N . CYS A 1 187 ? 23.476 34.325 9.363 1.00 72.75 187 CYS A N 1
ATOM 1456 C CA . CYS A 1 187 ? 22.470 34.090 10.392 1.00 72.75 187 CYS A CA 1
ATOM 1457 C C . CYS A 1 187 ? 23.030 34.421 11.789 1.00 72.75 187 CYS A C 1
ATOM 1459 O O . CYS A 1 187 ? 23.658 33.588 12.441 1.00 72.75 187 CYS A O 1
ATOM 1461 N N . GLU A 1 188 ? 22.768 35.636 12.287 1.00 65.31 188 GLU A N 1
ATOM 1462 C CA . GLU A 1 188 ? 23.241 36.116 13.603 1.00 65.31 188 GLU A CA 1
ATOM 1463 C C . GLU A 1 188 ? 22.738 35.293 14.810 1.00 65.31 188 GLU A C 1
ATOM 1465 O O . GLU A 1 188 ? 23.227 35.472 15.926 1.00 65.31 188 GLU A O 1
ATOM 1470 N N . THR A 1 189 ? 21.748 34.415 14.614 1.00 64.69 189 THR A N 1
ATOM 1471 C CA . THR A 1 189 ? 21.161 33.561 15.660 1.00 64.69 189 THR A CA 1
ATOM 1472 C C . THR A 1 189 ? 21.409 32.064 15.477 1.00 64.69 189 THR A C 1
ATOM 1474 O O . THR A 1 189 ? 20.989 31.299 16.343 1.00 64.69 189 THR A O 1
ATOM 1477 N N . CYS A 1 190 ? 22.061 31.642 14.392 1.00 74.25 190 CYS A N 1
ATOM 1478 C CA . CYS A 1 190 ? 22.407 30.240 14.141 1.00 74.25 190 CYS A CA 1
ATOM 1479 C C . CYS A 1 190 ? 23.718 29.866 14.865 1.00 74.25 190 CYS A C 1
ATOM 1481 O O . CYS A 1 190 ? 24.165 30.582 15.768 1.00 74.25 190 CYS A O 1
ATOM 1483 N N . TYR A 1 191 ? 24.327 28.738 14.497 1.00 81.31 191 TYR A N 1
ATOM 1484 C CA . TYR A 1 191 ? 25.568 28.268 15.103 1.00 81.31 191 TYR A CA 1
ATOM 1485 C C . TYR A 1 191 ? 26.733 29.272 14.943 1.00 81.31 191 TYR A C 1
ATOM 1487 O O . TYR A 1 191 ? 26.890 29.874 13.873 1.00 81.31 191 TYR A O 1
ATOM 1495 N N . PRO A 1 192 ? 27.600 29.447 15.967 1.00 80.56 192 PRO A N 1
ATOM 1496 C CA . PRO A 1 192 ? 28.700 30.419 15.935 1.00 80.56 192 PRO A CA 1
ATOM 1497 C C . PRO A 1 192 ? 29.670 30.272 14.753 1.00 80.56 192 PRO A C 1
ATOM 1499 O O . PRO A 1 192 ? 30.263 31.270 14.322 1.00 80.56 192 PRO A O 1
ATOM 1502 N N . TRP A 1 193 ? 29.829 29.047 14.240 1.00 85.19 193 TRP A N 1
ATOM 1503 C CA . TRP A 1 193 ? 30.738 28.695 13.148 1.00 85.19 193 TRP A CA 1
ATOM 1504 C C . TRP A 1 193 ? 30.143 28.883 11.747 1.00 85.19 193 TRP A C 1
ATOM 1506 O O . TRP A 1 193 ? 30.897 29.211 10.833 1.00 85.19 193 TRP A O 1
ATOM 1516 N N . SER A 1 194 ? 28.822 28.760 11.563 1.00 83.62 194 SER A N 1
ATOM 1517 C CA . SER A 1 194 ? 28.173 28.919 10.247 1.00 83.62 194 SER A CA 1
ATOM 1518 C C . SER A 1 194 ? 28.284 30.343 9.702 1.00 83.62 194 SER A C 1
ATOM 1520 O O . SER A 1 194 ? 28.379 30.569 8.498 1.00 83.62 194 SER A O 1
ATOM 1522 N N . ASN A 1 195 ? 28.374 31.345 10.580 1.00 80.00 195 ASN A N 1
ATOM 1523 C CA . ASN A 1 195 ? 28.577 32.736 10.175 1.00 80.00 195 ASN A CA 1
ATOM 1524 C C . ASN A 1 195 ? 30.052 33.052 9.821 1.00 80.00 195 ASN A C 1
ATOM 1526 O O . ASN A 1 195 ? 30.617 34.026 10.324 1.00 80.00 195 ASN A O 1
ATOM 1530 N N . ARG A 1 196 ? 30.714 32.204 9.018 1.00 85.38 196 ARG A N 1
ATOM 1531 C CA . ARG A 1 196 ? 32.121 32.336 8.570 1.00 85.38 196 ARG A CA 1
ATOM 1532 C C . ARG A 1 196 ? 32.277 32.026 7.082 1.00 85.38 196 ARG A C 1
ATOM 1534 O O . ARG A 1 196 ? 31.331 31.554 6.457 1.00 85.38 196 ARG A O 1
ATOM 1541 N N . THR A 1 197 ? 33.423 32.373 6.488 1.00 89.44 197 THR A N 1
ATOM 1542 C CA . THR A 1 197 ? 33.639 32.201 5.038 1.00 89.44 197 THR A CA 1
ATOM 1543 C C . THR A 1 197 ? 34.070 30.769 4.705 1.00 89.44 197 THR A C 1
ATOM 1545 O O . THR A 1 197 ? 34.618 30.076 5.571 1.00 89.44 197 THR A O 1
ATOM 1548 N N . PRO A 1 198 ? 33.884 30.320 3.451 1.00 93.94 198 PRO A N 1
ATOM 1549 C CA . PRO A 1 198 ? 34.341 29.005 3.022 1.00 93.94 198 PRO A CA 1
ATOM 1550 C C . PRO A 1 198 ? 35.835 28.764 3.273 1.00 93.94 198 PRO A C 1
ATOM 1552 O O . PRO A 1 198 ? 36.235 27.658 3.624 1.00 93.94 198 PRO A O 1
ATOM 1555 N N . GLU A 1 199 ? 36.683 29.783 3.117 1.00 93.25 199 GLU A N 1
ATOM 1556 C CA . GLU A 1 199 ? 38.133 29.673 3.307 1.00 93.25 199 GLU A CA 1
ATOM 1557 C C . GLU A 1 199 ? 38.510 29.353 4.754 1.00 93.25 199 GLU A C 1
ATOM 1559 O O . GLU A 1 199 ? 39.316 28.448 4.972 1.00 93.25 199 GLU A O 1
ATOM 1564 N N . SER A 1 200 ? 37.944 30.067 5.736 1.00 91.19 200 SER A N 1
ATOM 1565 C CA . SER A 1 200 ? 38.294 29.853 7.146 1.00 91.19 200 SER A CA 1
ATOM 1566 C C . SER A 1 200 ? 37.711 28.554 7.698 1.00 91.19 200 SER A C 1
ATOM 1568 O O . SER A 1 200 ? 38.369 27.908 8.514 1.00 91.19 200 SER A O 1
ATOM 1570 N N . TYR A 1 201 ? 36.545 28.126 7.197 1.00 93.88 201 TYR A N 1
ATOM 1571 C CA . TYR A 1 201 ? 35.976 26.807 7.480 1.00 93.88 201 TYR A CA 1
ATOM 1572 C C . TYR A 1 201 ? 36.845 25.672 6.927 1.00 93.88 201 TYR A C 1
ATOM 1574 O O . TYR A 1 201 ? 37.239 24.779 7.672 1.00 93.88 201 TYR A O 1
ATOM 1582 N N . LYS A 1 202 ? 37.214 25.724 5.638 1.00 95.94 202 LYS A N 1
ATOM 1583 C CA . LYS A 1 202 ? 38.061 24.692 5.012 1.00 95.94 202 LYS A CA 1
ATOM 1584 C C . LYS A 1 202 ? 39.453 24.618 5.639 1.00 95.94 202 LYS A C 1
ATOM 1586 O O . LYS A 1 202 ? 40.009 23.528 5.717 1.00 95.94 202 LYS A O 1
ATOM 1591 N N . ALA A 1 203 ? 40.017 25.746 6.074 1.00 95.12 203 ALA A N 1
ATOM 1592 C CA . ALA A 1 203 ? 41.277 25.760 6.814 1.00 95.12 203 ALA A CA 1
ATOM 1593 C C . ALA A 1 203 ? 41.141 25.021 8.158 1.00 95.12 203 ALA A C 1
ATOM 1595 O O . ALA A 1 203 ? 41.897 24.085 8.407 1.00 95.12 203 ALA A O 1
ATOM 1596 N N . ALA A 1 204 ? 40.122 25.362 8.953 1.00 94.12 204 ALA A N 1
ATOM 1597 C CA . ALA A 1 204 ? 39.887 24.748 10.257 1.00 94.12 204 ALA A CA 1
ATOM 1598 C C . ALA A 1 204 ? 39.565 23.246 10.153 1.00 94.12 204 ALA A C 1
ATOM 1600 O O . ALA A 1 204 ? 40.132 22.452 10.898 1.00 94.12 204 ALA A O 1
ATOM 1601 N N . TRP A 1 205 ? 38.717 22.840 9.197 1.00 96.12 205 TRP A N 1
ATOM 1602 C CA . TRP A 1 205 ? 38.406 21.428 8.938 1.00 96.12 205 TRP A CA 1
ATOM 1603 C C . TRP A 1 205 ? 39.667 20.612 8.661 1.00 96.12 205 TRP A C 1
ATOM 1605 O O . TRP A 1 205 ? 39.916 19.605 9.320 1.00 96.12 205 TRP A O 1
ATOM 1615 N N . ARG A 1 206 ? 40.470 21.049 7.681 1.00 97.00 206 ARG A N 1
ATOM 1616 C CA . ARG A 1 206 ? 41.678 20.326 7.264 1.00 97.00 206 ARG A CA 1
ATOM 1617 C C . ARG A 1 206 ? 42.701 20.259 8.391 1.00 97.00 206 ARG A C 1
ATOM 1619 O O . ARG A 1 206 ? 43.277 19.206 8.602 1.00 97.00 206 ARG A O 1
ATOM 1626 N N . HIS A 1 207 ? 42.856 21.337 9.158 1.00 95.56 207 HIS A N 1
ATOM 1627 C CA . HIS A 1 207 ? 43.753 21.372 10.312 1.00 95.56 207 HIS A CA 1
ATOM 1628 C C . HIS A 1 207 ? 43.371 20.339 11.385 1.00 95.56 207 HIS A C 1
ATOM 1630 O O . HIS A 1 207 ? 44.216 19.564 11.828 1.00 95.56 207 HIS A O 1
ATOM 1636 N N . VAL A 1 208 ? 42.087 20.258 11.758 1.00 94.44 208 VAL A N 1
ATOM 1637 C CA . VAL A 1 208 ? 41.618 19.248 12.726 1.00 94.44 208 VAL A CA 1
ATOM 1638 C C . VAL A 1 208 ? 41.735 17.830 12.146 1.00 94.44 208 VAL A C 1
ATOM 1640 O O . VAL A 1 208 ? 42.174 16.925 12.853 1.00 94.44 208 VAL A O 1
ATOM 1643 N N . HIS A 1 209 ? 41.430 17.632 10.859 1.00 96.06 209 HIS A N 1
ATOM 1644 C CA . HIS A 1 209 ? 41.635 16.353 10.170 1.00 96.06 209 HIS A CA 1
ATOM 1645 C C . HIS A 1 209 ? 43.104 15.900 10.202 1.00 96.06 209 HIS A C 1
ATOM 1647 O O . HIS A 1 209 ? 43.392 14.782 10.633 1.00 96.06 209 HIS A O 1
ATOM 1653 N N . ASP A 1 210 ? 44.038 16.777 9.827 1.00 96.06 210 ASP A N 1
ATOM 1654 C CA . ASP A 1 210 ? 45.479 16.502 9.796 1.00 96.06 210 ASP A CA 1
ATOM 1655 C C . ASP A 1 210 ? 46.016 16.116 11.187 1.00 96.06 210 ASP A C 1
ATOM 1657 O O . ASP A 1 210 ? 46.860 15.222 11.305 1.00 96.06 210 ASP A O 1
ATOM 1661 N N . ILE A 1 211 ? 45.498 16.722 12.266 1.00 95.38 211 ILE A N 1
ATOM 1662 C CA . ILE A 1 211 ? 45.841 16.332 13.644 1.00 95.38 211 ILE A CA 1
ATOM 1663 C C . ILE A 1 211 ? 45.408 14.887 13.929 1.00 95.38 211 ILE A C 1
ATOM 1665 O O . ILE A 1 211 ? 46.201 14.113 14.474 1.00 95.38 211 ILE A O 1
ATOM 1669 N N . PHE A 1 212 ? 44.191 14.493 13.547 1.00 94.81 212 PHE A N 1
ATOM 1670 C CA . PHE A 1 212 ? 43.676 13.137 13.773 1.00 94.81 212 PHE A CA 1
ATOM 1671 C C . PHE A 1 212 ? 44.425 12.103 12.916 1.00 94.81 212 PHE A C 1
ATOM 1673 O O . PHE A 1 212 ? 44.861 11.069 13.438 1.00 94.81 212 PHE A O 1
ATOM 1680 N N . GLU A 1 213 ? 44.676 12.409 11.640 1.00 93.00 213 GLU A N 1
ATOM 1681 C CA . GLU A 1 213 ? 45.489 11.571 10.751 1.00 93.00 213 GLU A CA 1
ATOM 1682 C C . GLU A 1 213 ? 46.926 11.421 11.286 1.00 93.00 213 GLU A C 1
ATOM 1684 O O . GLU A 1 213 ? 47.474 10.316 11.284 1.00 93.00 213 GLU A O 1
ATOM 1689 N N . SER A 1 214 ? 47.519 12.475 11.869 1.00 94.56 214 SER A N 1
ATOM 1690 C CA . SER A 1 214 ? 48.861 12.410 12.478 1.00 94.56 214 SER A CA 1
ATOM 1691 C C . SER A 1 214 ? 48.967 11.390 13.621 1.00 94.56 214 SER A C 1
ATOM 1693 O O . SER A 1 214 ? 50.035 10.808 13.852 1.00 94.56 214 SER A O 1
ATOM 1695 N N . LYS A 1 215 ? 47.856 11.102 14.320 1.00 93.62 215 LYS A N 1
ATOM 1696 C CA . LYS A 1 215 ? 47.802 10.040 15.336 1.00 93.62 215 LYS A CA 1
ATOM 1697 C C . LYS A 1 215 ? 47.737 8.644 14.717 1.00 93.62 215 LYS A C 1
ATOM 1699 O O . LYS A 1 215 ? 47.989 7.672 15.429 1.00 93.62 215 LYS A O 1
ATOM 1704 N N . ASN A 1 216 ? 47.591 8.509 13.399 1.00 89.00 216 ASN A N 1
ATOM 1705 C CA . ASN A 1 216 ? 47.311 7.275 12.654 1.00 89.00 216 ASN A CA 1
ATOM 1706 C C . ASN A 1 216 ? 45.901 6.727 12.945 1.00 89.00 216 ASN A C 1
ATOM 1708 O O . ASN A 1 216 ? 45.736 5.518 13.113 1.00 89.00 216 ASN A O 1
ATOM 1712 N N . LEU A 1 217 ? 44.908 7.616 13.050 1.00 88.12 217 LEU A N 1
ATOM 1713 C CA . LEU A 1 217 ? 43.510 7.253 12.818 1.00 88.12 217 LEU A CA 1
ATOM 1714 C C . LEU A 1 217 ? 43.304 7.170 11.303 1.00 88.12 217 LEU A C 1
ATOM 1716 O O . LEU A 1 217 ? 43.655 8.099 10.583 1.00 88.12 217 LEU A O 1
ATOM 1720 N N . THR A 1 218 ? 42.794 6.043 10.821 1.00 84.88 218 THR A N 1
ATOM 1721 C CA . THR A 1 218 ? 42.517 5.806 9.396 1.00 84.88 218 THR A CA 1
ATOM 1722 C C . THR A 1 218 ? 41.014 5.838 9.131 1.00 84.88 218 THR A C 1
ATOM 1724 O O . THR A 1 218 ? 40.223 5.759 10.070 1.00 84.88 218 THR A O 1
ATOM 1727 N N . SER A 1 219 ? 40.602 5.843 7.861 1.00 80.69 219 SER A N 1
ATOM 1728 C CA . SER A 1 219 ? 39.182 5.750 7.480 1.00 80.69 219 SER A CA 1
ATOM 1729 C C . SER A 1 219 ? 38.475 4.490 8.015 1.00 80.69 219 SER A C 1
ATOM 1731 O O . SER A 1 219 ? 37.254 4.468 8.148 1.00 80.69 219 SER A O 1
ATOM 1733 N N . ALA A 1 220 ? 39.223 3.445 8.384 1.00 80.69 220 ALA A N 1
ATOM 1734 C CA . ALA A 1 220 ? 38.695 2.241 9.032 1.00 80.69 220 ALA A CA 1
ATOM 1735 C C . ALA A 1 220 ? 38.639 2.325 10.580 1.00 80.69 220 ALA A C 1
ATOM 1737 O O . ALA A 1 220 ? 38.250 1.360 11.229 1.00 80.69 220 ALA A O 1
ATOM 1738 N N . ASP A 1 221 ? 39.023 3.462 11.170 1.00 87.88 221 ASP A N 1
ATOM 1739 C CA . ASP A 1 221 ? 38.810 3.818 12.584 1.00 87.88 221 ASP A CA 1
ATOM 1740 C C . ASP A 1 221 ? 37.769 4.946 12.713 1.00 87.88 221 ASP A C 1
ATOM 1742 O O . ASP A 1 221 ? 36.906 4.904 13.590 1.00 87.88 221 ASP A O 1
ATOM 1746 N N . VAL A 1 222 ? 37.843 5.949 11.830 1.00 91.56 222 VAL A N 1
ATOM 1747 C CA . VAL A 1 222 ? 37.008 7.159 11.844 1.00 91.56 222 VAL A CA 1
ATOM 1748 C C . VAL A 1 222 ? 36.608 7.519 10.417 1.00 91.56 222 VAL A C 1
ATOM 1750 O O . VAL A 1 222 ? 37.478 7.666 9.568 1.00 91.56 222 VAL A O 1
ATOM 1753 N N . GLN A 1 223 ? 35.312 7.687 10.160 1.00 92.19 223 GLN A N 1
ATOM 1754 C CA . GLN A 1 223 ? 34.773 8.166 8.880 1.00 92.19 223 GLN A CA 1
ATOM 1755 C C . GLN A 1 223 ? 34.351 9.638 9.012 1.00 92.19 223 GLN A C 1
ATOM 1757 O O . GLN A 1 223 ? 33.520 9.963 9.863 1.00 92.19 223 GLN A O 1
ATOM 1762 N N . TRP A 1 224 ? 34.896 10.530 8.186 1.00 96.19 224 TRP A N 1
ATOM 1763 C CA . TRP A 1 224 ? 34.612 11.970 8.243 1.00 96.19 224 TRP A CA 1
ATOM 1764 C C . TRP A 1 224 ? 33.329 12.342 7.493 1.00 96.19 224 TRP A C 1
ATOM 1766 O O . TRP A 1 224 ? 33.219 12.110 6.288 1.00 96.19 224 TRP A O 1
ATOM 1776 N N . VAL A 1 225 ? 32.378 12.963 8.198 1.00 95.88 225 VAL A N 1
ATOM 1777 C CA . VAL A 1 225 ? 31.047 13.332 7.687 1.00 95.88 225 VAL A CA 1
ATOM 1778 C C . VAL A 1 225 ? 30.930 14.847 7.527 1.00 95.88 225 VAL A C 1
ATOM 1780 O O . VAL A 1 225 ? 30.814 15.572 8.516 1.00 95.88 225 VAL A O 1
ATOM 1783 N N . TRP A 1 226 ? 30.918 15.336 6.287 1.00 97.44 226 TRP A N 1
ATOM 1784 C CA . TRP A 1 226 ? 30.698 16.751 5.969 1.00 97.44 226 TRP A CA 1
ATOM 1785 C C . TRP A 1 226 ? 29.213 17.020 5.715 1.00 97.44 226 TRP A C 1
ATOM 1787 O O . TRP A 1 226 ? 28.655 16.499 4.751 1.00 97.44 226 TRP A O 1
ATOM 1797 N N . CYS A 1 227 ? 28.570 17.813 6.576 1.00 95.50 227 CYS A N 1
ATOM 1798 C CA . CYS A 1 227 ? 27.109 17.918 6.632 1.00 95.50 227 CYS A CA 1
ATOM 1799 C C . CYS A 1 227 ? 26.604 19.364 6.547 1.00 95.50 227 CYS A C 1
ATOM 1801 O O . CYS A 1 227 ? 27.086 20.229 7.282 1.00 95.50 227 CYS A O 1
ATOM 1803 N N . VAL A 1 228 ? 25.643 19.618 5.657 1.00 95.38 228 VAL A N 1
ATOM 1804 C CA . VAL A 1 228 ? 25.124 20.956 5.314 1.00 95.38 228 VAL A CA 1
ATOM 1805 C C . VAL A 1 228 ? 23.639 21.069 5.656 1.00 95.38 228 VAL A C 1
ATOM 1807 O O . VAL A 1 228 ? 22.930 20.071 5.627 1.00 95.38 228 VAL A O 1
ATOM 1810 N N . ASN A 1 229 ? 23.135 22.277 5.897 1.00 91.88 229 ASN A N 1
ATOM 1811 C CA . ASN A 1 229 ? 21.692 22.508 5.963 1.00 91.88 229 ASN A CA 1
ATOM 1812 C C . ASN A 1 229 ? 21.078 22.467 4.547 1.00 91.88 229 ASN A C 1
ATOM 1814 O O . ASN A 1 229 ? 21.729 22.871 3.578 1.00 91.88 229 ASN A O 1
ATOM 1818 N N . ASN A 1 230 ? 19.824 22.024 4.418 1.00 89.62 230 ASN A N 1
ATOM 1819 C CA . ASN A 1 230 ? 19.111 21.858 3.148 1.00 89.62 230 ASN A CA 1
ATOM 1820 C C . ASN A 1 230 ? 18.919 23.150 2.319 1.00 89.62 230 ASN A C 1
ATOM 1822 O O . ASN A 1 230 ? 18.620 23.067 1.123 1.00 89.62 230 ASN A O 1
ATOM 1826 N N . TYR A 1 231 ? 19.155 24.337 2.887 1.00 87.19 231 TYR A N 1
ATOM 1827 C CA . TYR A 1 231 ? 19.229 25.604 2.152 1.00 87.19 231 TYR A CA 1
ATOM 1828 C C . TYR A 1 231 ? 20.437 26.467 2.565 1.00 87.19 231 TYR A C 1
ATOM 1830 O O . TYR A 1 231 ? 20.932 26.406 3.685 1.00 87.19 231 TYR A O 1
ATOM 1838 N N . ASP A 1 232 ? 20.914 27.317 1.647 1.00 88.62 232 ASP A N 1
ATOM 1839 C CA . ASP A 1 232 ? 21.953 28.310 1.960 1.00 88.62 232 ASP A CA 1
ATOM 1840 C C . ASP A 1 232 ? 21.326 29.567 2.587 1.00 88.62 232 ASP A C 1
ATOM 1842 O O . ASP A 1 232 ? 20.291 30.054 2.113 1.00 88.62 232 ASP A O 1
ATOM 1846 N N . VAL A 1 233 ? 21.994 30.157 3.583 1.00 81.94 233 VAL A N 1
ATOM 1847 C CA . VAL A 1 233 ? 21.642 31.483 4.121 1.00 81.94 233 VAL A CA 1
ATOM 1848 C C . VAL A 1 233 ? 22.816 32.455 3.925 1.00 81.94 233 VAL A C 1
ATOM 1850 O O . VAL A 1 233 ? 23.962 32.061 4.127 1.00 81.94 233 VAL A O 1
ATOM 1853 N N . PRO A 1 234 ? 22.561 33.721 3.531 1.00 79.50 234 PRO A N 1
ATOM 1854 C CA . PRO A 1 234 ? 21.384 34.125 2.765 1.00 79.50 234 PRO A CA 1
ATOM 1855 C C . PRO A 1 234 ? 21.359 33.385 1.414 1.00 79.50 234 PRO A C 1
ATOM 1857 O O . PRO A 1 234 ? 22.393 32.941 0.919 1.00 79.50 234 PRO A O 1
ATOM 1860 N N . TYR A 1 235 ? 20.190 33.280 0.780 1.00 72.38 235 TYR A N 1
ATOM 1861 C CA . TYR A 1 235 ? 20.034 32.515 -0.466 1.00 72.38 235 TYR A CA 1
ATOM 1862 C C . TYR A 1 235 ? 20.917 33.021 -1.632 1.00 72.38 235 TYR A C 1
ATOM 1864 O O . TYR A 1 235 ? 21.214 32.273 -2.561 1.00 72.38 235 TYR A O 1
ATOM 1872 N N . ASP A 1 236 ? 21.374 34.274 -1.600 1.00 74.88 236 ASP A N 1
ATOM 1873 C CA . ASP A 1 236 ? 22.313 34.880 -2.556 1.00 74.88 236 ASP A CA 1
ATOM 1874 C C . ASP A 1 236 ? 23.777 34.940 -2.060 1.00 74.88 236 ASP A C 1
ATOM 1876 O O . ASP A 1 236 ? 24.631 35.513 -2.737 1.00 74.88 236 ASP A O 1
ATOM 1880 N N . GLY A 1 237 ? 24.071 34.339 -0.903 1.00 82.38 237 GLY A N 1
ATOM 1881 C CA . GLY A 1 237 ? 25.403 34.233 -0.306 1.00 82.38 237 GLY A CA 1
ATOM 1882 C C . GLY A 1 237 ? 26.225 33.038 -0.803 1.00 82.38 237 GLY A C 1
ATOM 1883 O O . GLY A 1 237 ? 25.949 32.466 -1.863 1.00 82.38 237 GLY A O 1
ATOM 1884 N N . TYR A 1 238 ? 27.244 32.675 -0.012 1.00 90.00 238 TYR A N 1
ATOM 1885 C CA . TYR A 1 238 ? 28.102 31.512 -0.263 1.00 90.00 238 TYR A CA 1
ATOM 1886 C C . TYR A 1 238 ? 27.285 30.224 -0.380 1.00 90.00 238 TYR A C 1
ATOM 1888 O O . TYR A 1 238 ? 26.291 30.031 0.320 1.00 90.00 238 TYR A O 1
ATOM 1896 N N . LYS A 1 239 ? 27.727 29.334 -1.262 1.00 93.25 239 LYS A N 1
ATOM 1897 C CA . LYS A 1 239 ? 27.080 28.056 -1.554 1.00 93.25 239 LYS A CA 1
ATOM 1898 C C . LYS A 1 239 ? 27.696 26.928 -0.747 1.00 93.25 239 LYS A C 1
ATOM 1900 O O . LYS A 1 239 ? 28.911 26.902 -0.572 1.00 93.25 239 LYS A O 1
ATOM 1905 N N . ALA A 1 240 ? 26.868 25.996 -0.274 1.00 93.81 240 ALA A N 1
ATOM 1906 C CA . ALA A 1 240 ? 27.294 24.798 0.448 1.00 93.81 240 ALA A CA 1
ATOM 1907 C C . ALA A 1 240 ? 28.563 24.146 -0.141 1.00 93.81 240 ALA A C 1
ATOM 1909 O O . ALA A 1 240 ? 29.541 23.936 0.570 1.00 93.81 240 ALA A O 1
ATOM 1910 N N . GLU A 1 241 ? 28.615 23.927 -1.454 1.00 94.81 241 GLU A N 1
ATOM 1911 C CA . GLU A 1 241 ? 29.738 23.302 -2.165 1.00 94.81 241 GLU A CA 1
ATOM 1912 C C . GLU A 1 241 ? 31.042 24.118 -2.077 1.00 94.81 241 GLU A C 1
ATOM 1914 O O . GLU A 1 241 ? 32.133 23.551 -2.149 1.00 94.81 241 GLU A O 1
ATOM 1919 N N . GLU A 1 242 ? 30.974 25.439 -1.870 1.00 95.00 242 GLU A N 1
ATOM 1920 C CA . GLU A 1 242 ? 32.164 26.267 -1.650 1.00 95.00 242 GLU A CA 1
ATOM 1921 C C . GLU A 1 242 ? 32.852 25.921 -0.326 1.00 95.00 242 GLU A C 1
ATOM 1923 O O . GLU A 1 242 ? 34.078 26.027 -0.243 1.00 95.00 242 GLU A O 1
ATOM 1928 N N . TYR A 1 243 ? 32.108 25.467 0.689 1.00 95.00 243 TYR A N 1
ATOM 1929 C CA . TYR A 1 243 ? 32.645 25.016 1.978 1.00 95.00 243 TYR A CA 1
ATOM 1930 C C . TYR A 1 243 ? 33.274 23.615 1.916 1.00 95.00 243 TYR A C 1
ATOM 1932 O O . TYR A 1 243 ? 33.903 23.208 2.892 1.00 95.00 243 TYR A O 1
ATOM 1940 N N . TYR A 1 244 ? 33.163 22.893 0.792 1.00 97.12 244 TYR A N 1
ATOM 1941 C CA . TYR A 1 244 ? 33.640 21.514 0.669 1.00 97.12 244 TYR A CA 1
ATOM 1942 C C . TYR A 1 244 ? 35.167 21.397 0.896 1.00 97.12 244 TYR A C 1
ATOM 1944 O O . TYR A 1 244 ? 35.953 21.964 0.123 1.00 97.12 244 TYR A O 1
ATOM 1952 N N . PRO A 1 245 ? 35.633 20.653 1.923 1.00 96.50 245 PRO A N 1
ATOM 1953 C CA . PRO A 1 245 ? 37.057 20.527 2.249 1.00 96.50 245 PRO A CA 1
ATOM 1954 C C . PRO A 1 245 ? 37.889 19.792 1.192 1.00 96.50 245 PRO A C 1
ATOM 1956 O O . PRO A 1 245 ? 39.101 20.005 1.135 1.00 96.50 245 PRO A O 1
ATOM 1959 N N . GLY A 1 246 ? 37.266 18.994 0.322 1.00 95.62 246 GLY A N 1
ATOM 1960 C CA . GLY A 1 246 ? 37.920 18.239 -0.751 1.00 95.62 246 GLY A CA 1
ATOM 1961 C C . GLY A 1 246 ? 37.878 16.725 -0.537 1.00 95.62 246 GLY A C 1
ATOM 1962 O O . GLY A 1 246 ? 37.688 16.252 0.580 1.00 95.62 246 GLY A O 1
ATOM 1963 N N . ASP A 1 247 ? 38.077 15.977 -1.625 1.00 94.31 247 ASP A N 1
ATOM 1964 C CA . ASP A 1 247 ? 37.869 14.521 -1.668 1.00 94.31 247 ASP A CA 1
ATOM 1965 C C . ASP A 1 247 ? 38.759 13.720 -0.703 1.00 94.31 247 ASP A C 1
ATOM 1967 O O . ASP A 1 247 ? 38.347 12.643 -0.279 1.00 94.31 247 ASP A O 1
ATOM 1971 N N . ASP A 1 248 ? 39.937 14.238 -0.347 1.00 94.12 248 ASP A N 1
ATOM 1972 C CA . ASP A 1 248 ? 40.893 13.585 0.562 1.00 94.12 248 ASP A CA 1
ATOM 1973 C C . ASP A 1 248 ? 40.554 13.782 2.058 1.00 94.12 248 ASP A C 1
ATOM 1975 O O . ASP A 1 248 ? 41.165 13.142 2.903 1.00 94.12 248 ASP A O 1
ATOM 1979 N N . TYR A 1 249 ? 39.598 14.665 2.389 1.00 95.69 249 TYR A N 1
ATOM 1980 C CA . TYR A 1 249 ? 39.286 15.111 3.763 1.00 95.69 249 TYR A CA 1
ATOM 1981 C C . TYR A 1 249 ? 37.862 14.762 4.226 1.00 95.69 249 TYR A C 1
ATOM 1983 O O . TYR A 1 249 ? 37.421 15.221 5.283 1.00 95.69 249 TYR A O 1
ATOM 1991 N N . VAL A 1 250 ? 37.101 14.052 3.391 1.00 96.31 250 VAL A N 1
ATOM 1992 C CA . VAL A 1 250 ? 35.673 13.770 3.585 1.00 96.31 250 VAL A CA 1
ATOM 1993 C C . VAL A 1 250 ? 35.371 12.366 3.077 1.00 96.31 250 VAL A C 1
ATOM 1995 O O . VAL A 1 250 ? 35.528 12.099 1.885 1.00 96.31 250 VAL A O 1
ATOM 1998 N N . ASP A 1 251 ? 34.881 11.485 3.944 1.00 93.44 251 ASP A N 1
ATOM 1999 C CA . ASP A 1 251 ? 34.428 10.146 3.556 1.00 93.44 251 ASP A CA 1
ATOM 2000 C C . ASP A 1 251 ? 32.946 10.158 3.143 1.00 93.44 251 ASP A C 1
ATOM 2002 O O . ASP A 1 251 ? 32.586 9.554 2.136 1.00 93.44 251 ASP A O 1
ATOM 2006 N N . TRP A 1 252 ? 32.107 10.897 3.878 1.00 93.81 252 TRP A N 1
ATOM 2007 C CA . TRP A 1 252 ? 30.650 10.976 3.709 1.00 93.81 252 TRP A CA 1
ATOM 2008 C C . TRP A 1 252 ? 30.168 12.417 3.565 1.00 93.81 252 TRP A C 1
ATOM 2010 O O . TRP A 1 252 ? 30.715 13.334 4.180 1.00 93.81 252 TRP A O 1
ATOM 2020 N N . VAL A 1 253 ? 29.096 12.607 2.797 1.00 96.12 253 VAL A N 1
ATOM 2021 C CA . VAL A 1 253 ? 28.422 13.905 2.640 1.00 96.12 253 VAL A CA 1
ATOM 2022 C C . VAL A 1 253 ? 27.006 13.839 3.200 1.00 96.12 253 VAL A C 1
ATOM 2024 O O . VAL A 1 253 ? 26.350 12.803 3.119 1.00 96.12 253 VAL A O 1
ATOM 2027 N N . GLY A 1 254 ? 26.533 14.930 3.792 1.00 93.56 254 GLY A N 1
ATOM 2028 C CA . GLY A 1 254 ? 25.298 14.935 4.566 1.00 93.56 254 GLY A CA 1
ATOM 2029 C C . GLY A 1 254 ? 24.424 16.160 4.347 1.00 93.56 254 GLY A C 1
ATOM 2030 O O . GLY A 1 254 ? 24.940 17.239 4.047 1.00 93.56 254 GLY A O 1
ATOM 2031 N N . ILE A 1 255 ? 23.112 15.980 4.512 1.00 94.31 255 ILE A N 1
ATOM 2032 C CA . ILE A 1 255 ? 22.114 17.053 4.488 1.00 94.31 255 ILE A CA 1
ATOM 2033 C C . ILE A 1 255 ? 21.252 16.980 5.755 1.00 94.31 255 ILE A C 1
ATOM 2035 O O . ILE A 1 255 ? 20.746 15.914 6.105 1.00 94.31 255 ILE A O 1
ATOM 2039 N N . ASP A 1 256 ? 21.051 18.130 6.388 1.00 89.94 256 ASP A N 1
ATOM 2040 C CA . ASP A 1 256 ? 20.218 18.342 7.570 1.00 89.94 256 ASP A CA 1
ATOM 2041 C C . ASP A 1 256 ? 19.006 19.204 7.171 1.00 89.94 256 ASP A C 1
ATOM 2043 O O . ASP A 1 256 ? 19.152 20.168 6.415 1.00 89.94 256 ASP A O 1
ATOM 2047 N N . GLY A 1 257 ? 17.790 18.848 7.598 1.00 84.06 257 GLY A N 1
ATOM 2048 C CA . GLY A 1 257 ? 16.573 19.534 7.150 1.00 84.06 257 GLY A CA 1
ATOM 2049 C C . GLY A 1 257 ? 15.319 19.204 7.962 1.00 84.06 257 GLY A C 1
ATOM 2050 O O . GLY A 1 257 ? 15.061 18.059 8.328 1.00 84.06 257 GLY A O 1
ATOM 2051 N N . TYR A 1 258 ? 14.498 20.221 8.223 1.00 78.31 258 TYR A N 1
ATOM 2052 C CA . TYR A 1 258 ? 13.433 20.162 9.228 1.00 78.31 258 TYR A CA 1
ATOM 2053 C C . TYR A 1 258 ? 12.079 20.641 8.691 1.00 78.31 258 TYR A C 1
ATOM 2055 O O . TYR A 1 258 ? 12.007 21.667 8.018 1.00 78.31 258 TYR A O 1
ATOM 2063 N N . ASN A 1 259 ? 10.995 19.932 9.030 1.00 75.19 259 ASN A N 1
ATOM 2064 C CA . ASN A 1 259 ? 9.622 20.282 8.642 1.00 75.19 259 ASN A CA 1
ATOM 2065 C C . ASN A 1 259 ? 8.841 20.848 9.840 1.00 75.19 259 ASN A C 1
ATOM 2067 O O . ASN A 1 259 ? 8.154 20.122 10.568 1.00 75.19 259 ASN A O 1
ATOM 2071 N N . THR A 1 260 ? 9.003 22.150 10.078 1.00 67.44 260 THR A N 1
ATOM 2072 C CA . THR A 1 260 ? 8.499 22.865 11.263 1.00 67.44 260 THR A CA 1
ATOM 2073 C C . THR A 1 260 ? 7.021 23.256 11.199 1.00 67.44 260 THR A C 1
ATOM 2075 O O . THR A 1 260 ? 6.479 23.664 12.224 1.00 67.44 260 THR A O 1
ATOM 2078 N N . GLY A 1 261 ? 6.347 23.072 10.060 1.00 61.31 261 GLY A N 1
ATOM 2079 C CA . GLY A 1 261 ? 4.886 23.005 10.003 1.00 61.31 261 GLY A CA 1
ATOM 2080 C C . GLY A 1 261 ? 4.113 24.255 10.446 1.00 61.31 261 GLY A C 1
ATOM 2081 O O . GLY A 1 261 ? 3.021 24.103 10.989 1.00 61.31 261 GLY A O 1
ATOM 2082 N N . GLU A 1 262 ? 4.646 25.461 10.215 1.00 62.56 262 GLU A N 1
ATOM 2083 C CA . GLU A 1 262 ? 4.057 26.759 10.627 1.00 62.56 262 GLU A CA 1
ATOM 2084 C C . GLU A 1 262 ? 4.129 27.051 12.146 1.00 62.56 262 GLU A C 1
ATOM 2086 O O . GLU A 1 262 ? 3.531 28.016 12.631 1.00 62.56 262 GLU A O 1
ATOM 2091 N N . SER A 1 263 ? 4.916 26.274 12.904 1.00 55.12 263 SER A N 1
ATOM 2092 C CA . SER A 1 263 ? 5.164 26.472 14.347 1.00 55.12 263 SER A CA 1
ATOM 2093 C C . SER A 1 263 ? 5.834 27.809 14.718 1.00 55.12 263 SER A C 1
ATOM 2095 O O . SER A 1 263 ? 5.839 28.185 15.892 1.00 55.12 263 SER A O 1
ATOM 2097 N N . VAL A 1 264 ? 6.374 28.560 13.752 1.00 52.47 264 VAL A N 1
ATOM 2098 C CA . VAL A 1 264 ? 7.007 29.875 13.922 1.00 52.47 264 VAL A CA 1
ATOM 2099 C C . VAL A 1 264 ? 6.100 30.989 13.364 1.00 52.47 264 VAL A C 1
ATOM 2101 O O . VAL A 1 264 ? 6.134 31.297 12.167 1.00 52.47 264 VAL A O 1
ATOM 2104 N N . PRO A 1 265 ? 5.326 31.696 14.214 1.00 50.59 265 PRO A N 1
ATOM 2105 C CA . PRO A 1 265 ? 4.350 32.675 13.747 1.00 50.59 265 PRO A CA 1
ATOM 2106 C C . PRO A 1 265 ? 4.977 33.810 12.927 1.00 50.59 265 PRO A C 1
ATOM 2108 O O . PRO A 1 265 ? 5.816 34.568 13.421 1.00 50.59 265 PRO A O 1
ATOM 2111 N N . ASN A 1 266 ? 4.457 34.021 11.715 1.00 48.91 266 ASN A N 1
ATOM 2112 C CA . ASN A 1 266 ? 4.898 35.028 10.734 1.00 48.91 266 ASN A CA 1
ATOM 2113 C C . ASN A 1 266 ? 6.267 34.759 10.066 1.00 48.91 266 ASN A C 1
ATOM 2115 O O . ASN A 1 266 ? 6.789 35.652 9.391 1.00 48.91 266 ASN A O 1
ATOM 2119 N N . ALA A 1 267 ? 6.851 33.566 10.204 1.00 56.38 267 ALA A N 1
ATOM 2120 C CA . ALA A 1 267 ? 8.005 33.173 9.401 1.00 56.38 267 ALA A CA 1
ATOM 2121 C C . ALA A 1 267 ? 7.562 32.770 7.986 1.00 56.38 267 ALA A C 1
ATOM 2123 O O . ALA A 1 267 ? 6.990 31.711 7.786 1.00 56.38 267 ALA A O 1
ATOM 2124 N N . SER A 1 268 ? 7.882 33.577 6.970 1.00 56.31 268 SER A N 1
ATOM 2125 C CA . SER A 1 268 ? 7.553 33.260 5.565 1.00 56.31 268 SER A CA 1
ATOM 2126 C C . SER A 1 268 ? 8.327 32.069 4.976 1.00 56.31 268 SER A C 1
ATOM 2128 O O . SER A 1 268 ? 8.174 31.774 3.795 1.00 56.31 268 SER A O 1
ATOM 2130 N N . TRP A 1 269 ? 9.221 31.468 5.760 1.00 61.09 269 TRP A N 1
ATOM 2131 C CA . TRP A 1 269 ? 9.983 30.265 5.431 1.00 61.09 269 TRP A CA 1
ATOM 2132 C C . TRP A 1 269 ? 9.437 29.019 6.140 1.00 61.09 269 TRP A C 1
ATOM 2134 O O . TRP A 1 269 ? 9.732 27.913 5.699 1.00 61.09 269 TRP A O 1
ATOM 2144 N N . ASP A 1 270 ? 8.627 29.173 7.191 1.00 63.38 270 ASP A N 1
ATOM 2145 C CA . ASP A 1 270 ? 8.057 28.050 7.931 1.00 63.38 270 ASP A CA 1
ATOM 2146 C C . ASP A 1 270 ? 6.690 27.679 7.356 1.00 63.38 270 ASP A C 1
ATOM 2148 O O . ASP A 1 270 ? 5.765 28.489 7.342 1.00 63.38 270 ASP A O 1
ATOM 2152 N N . HIS A 1 271 ? 6.598 26.464 6.829 1.00 66.75 271 HIS A N 1
ATOM 2153 C CA . HIS A 1 271 ? 5.408 25.909 6.202 1.00 66.75 271 HIS A CA 1
ATOM 2154 C C . HIS A 1 271 ? 5.489 24.382 6.212 1.00 66.75 271 HIS A C 1
ATOM 2156 O O . HIS A 1 271 ? 6.577 23.812 6.292 1.00 66.75 271 HIS A O 1
ATOM 2162 N N . TRP A 1 272 ? 4.341 23.712 6.097 1.00 72.06 272 TRP A N 1
ATOM 2163 C CA . TRP A 1 272 ? 4.324 22.281 5.793 1.00 72.06 272 TRP A CA 1
ATOM 2164 C C . TRP A 1 272 ? 4.816 22.050 4.361 1.00 72.06 272 TRP A C 1
ATOM 2166 O O . TRP A 1 272 ? 4.184 22.513 3.410 1.00 72.06 272 TRP A O 1
ATOM 2176 N N . GLY A 1 273 ? 5.916 21.311 4.217 1.00 71.31 273 GLY A N 1
ATOM 2177 C CA . GLY A 1 273 ? 6.436 20.852 2.927 1.00 71.31 273 GLY A CA 1
ATOM 2178 C C . GLY A 1 273 ? 6.672 19.343 2.903 1.00 71.31 273 GLY A C 1
ATOM 2179 O O . GLY A 1 273 ? 6.822 18.717 3.953 1.00 71.31 273 GLY A O 1
ATOM 2180 N N . ASN A 1 274 ? 6.708 18.746 1.714 1.00 80.44 274 ASN A N 1
ATOM 2181 C CA . ASN A 1 274 ? 7.051 17.335 1.550 1.00 80.44 274 ASN A CA 1
ATOM 2182 C C . ASN A 1 274 ? 8.557 17.076 1.403 1.00 80.44 274 ASN A C 1
ATOM 2184 O O . ASN A 1 274 ? 9.355 18.005 1.295 1.00 80.44 274 ASN A O 1
ATOM 2188 N N . PHE A 1 275 ? 8.959 15.799 1.402 1.00 82.50 275 PHE A N 1
ATOM 2189 C CA . PHE A 1 275 ? 10.366 15.404 1.260 1.00 82.50 275 PHE A CA 1
ATOM 2190 C C . PHE A 1 275 ? 11.039 16.058 0.045 1.00 82.50 275 PHE A C 1
ATOM 2192 O O . PHE A 1 275 ? 12.104 16.657 0.181 1.00 82.50 275 PHE A O 1
ATOM 2199 N N . THR A 1 276 ? 10.390 16.004 -1.120 1.00 82.38 276 THR A N 1
ATOM 2200 C CA . THR A 1 276 ? 10.863 16.631 -2.360 1.00 82.38 276 THR A CA 1
ATOM 2201 C C . THR A 1 276 ? 11.086 18.134 -2.170 1.00 82.38 276 THR A C 1
ATOM 2203 O O . THR A 1 276 ? 12.187 18.627 -2.396 1.00 82.38 276 THR A O 1
ATOM 2206 N N . GLN A 1 277 ? 10.088 18.857 -1.654 1.00 82.94 277 GLN A N 1
ATOM 2207 C CA . GLN A 1 277 ? 10.172 20.300 -1.396 1.00 82.94 277 GLN A CA 1
ATOM 2208 C C . GLN A 1 277 ? 11.280 20.686 -0.404 1.00 82.94 277 GLN A C 1
ATOM 2210 O O . GLN A 1 277 ? 11.835 21.778 -0.524 1.00 82.94 277 GLN A O 1
ATOM 2215 N N . LEU A 1 278 ? 11.608 19.818 0.560 1.00 84.81 278 LEU A N 1
ATOM 2216 C CA . LEU A 1 278 ? 12.654 20.075 1.552 1.00 84.81 278 LEU A CA 1
ATOM 2217 C C . LEU A 1 278 ? 14.062 19.702 1.064 1.00 84.81 278 LEU A C 1
ATOM 2219 O O . LEU A 1 278 ? 15.000 20.444 1.353 1.00 84.81 278 LEU A O 1
ATOM 2223 N N . PHE A 1 279 ? 14.239 18.574 0.370 1.00 89.44 279 PHE A N 1
ATOM 2224 C CA . PHE A 1 279 ? 15.565 17.981 0.136 1.00 89.44 279 PHE A CA 1
ATOM 2225 C C . PHE A 1 279 ? 16.010 17.935 -1.332 1.00 89.44 279 PHE A C 1
ATOM 2227 O O . PHE A 1 279 ? 17.217 17.987 -1.577 1.00 89.44 279 PHE A O 1
ATOM 2234 N N . GLU A 1 280 ? 15.092 17.884 -2.309 1.00 87.81 280 GLU A N 1
ATOM 2235 C CA . GLU A 1 280 ? 15.420 17.671 -3.735 1.00 87.81 280 GLU A CA 1
ATOM 2236 C C . GLU A 1 280 ? 16.441 18.696 -4.248 1.00 87.81 280 GLU A C 1
ATOM 2238 O O . GLU A 1 280 ? 17.464 18.324 -4.811 1.00 87.81 280 GLU A O 1
ATOM 2243 N N . HIS A 1 281 ? 16.243 19.981 -3.942 1.00 90.31 281 HIS A N 1
ATOM 2244 C CA . HIS A 1 281 ? 17.139 21.059 -4.370 1.00 90.31 281 HIS A CA 1
ATOM 2245 C C . HIS A 1 281 ? 18.604 20.884 -3.916 1.00 90.31 281 HIS A C 1
ATOM 2247 O O . HIS A 1 281 ? 19.520 21.251 -4.657 1.00 90.31 281 HIS A O 1
ATOM 2253 N N . MET A 1 282 ? 18.853 20.354 -2.712 1.00 93.12 282 MET A N 1
ATOM 2254 C CA . MET A 1 282 ? 20.222 20.137 -2.222 1.00 93.12 282 MET A CA 1
ATOM 2255 C C . MET A 1 282 ? 20.781 18.779 -2.673 1.00 93.12 282 MET A C 1
ATOM 2257 O O . MET A 1 282 ? 21.965 18.689 -3.000 1.00 93.12 282 MET A O 1
ATOM 2261 N N . LEU A 1 283 ? 19.930 17.752 -2.784 1.00 91.94 283 LEU A N 1
ATOM 2262 C CA . LEU A 1 283 ? 20.294 16.457 -3.370 1.00 91.94 283 LEU A CA 1
ATOM 2263 C C . LEU A 1 283 ? 20.727 16.608 -4.838 1.00 91.94 283 LEU A C 1
ATOM 2265 O O . LEU A 1 283 ? 21.793 16.119 -5.209 1.00 91.94 283 LEU A O 1
ATOM 2269 N N . ASP A 1 284 ? 19.985 17.370 -5.645 1.00 92.31 284 ASP A N 1
ATOM 2270 C CA . ASP A 1 284 ? 20.337 17.701 -7.032 1.00 92.31 284 ASP A CA 1
ATOM 2271 C C . ASP A 1 284 ? 21.696 18.398 -7.125 1.00 92.31 284 ASP A C 1
ATOM 2273 O O . ASP A 1 284 ? 22.507 18.104 -8.007 1.00 92.31 284 ASP A O 1
ATOM 2277 N N . ARG A 1 285 ? 21.981 19.327 -6.209 1.00 94.12 285 ARG A N 1
ATOM 2278 C CA . ARG A 1 285 ? 23.271 20.027 -6.150 1.00 94.12 285 ARG A CA 1
ATOM 2279 C C . ARG A 1 285 ? 24.419 19.079 -5.824 1.00 94.12 285 ARG A C 1
ATOM 2281 O O . ARG A 1 285 ? 25.455 19.124 -6.491 1.00 94.12 285 ARG A O 1
ATOM 2288 N N . PHE A 1 286 ? 24.219 18.179 -4.864 1.00 93.81 286 PHE A N 1
ATOM 2289 C CA . PHE A 1 286 ? 25.188 17.139 -4.520 1.00 93.81 286 PHE A CA 1
ATOM 2290 C C . PHE A 1 286 ? 25.433 16.185 -5.700 1.00 93.81 286 PHE A C 1
ATOM 2292 O O . PHE A 1 286 ? 26.590 15.944 -6.049 1.00 93.81 286 PHE A O 1
ATOM 2299 N N . ALA A 1 287 ? 24.373 15.722 -6.371 1.00 88.38 287 ALA A N 1
ATOM 2300 C CA . ALA A 1 287 ? 24.441 14.839 -7.537 1.00 88.38 287 ALA A CA 1
ATOM 2301 C C . ALA A 1 287 ? 25.140 15.490 -8.749 1.00 88.38 287 ALA A C 1
ATOM 2303 O O . ALA A 1 287 ? 25.915 14.841 -9.456 1.00 88.38 287 ALA A O 1
ATOM 2304 N N . ASN A 1 288 ? 24.927 16.791 -8.973 1.00 91.06 288 ASN A N 1
ATOM 2305 C CA . ASN A 1 288 ? 25.552 17.530 -10.074 1.00 91.06 288 ASN A CA 1
ATOM 2306 C C . ASN A 1 288 ? 26.999 17.985 -9.783 1.00 91.06 288 ASN A C 1
ATOM 2308 O O . ASN A 1 288 ? 27.726 18.347 -10.715 1.00 91.06 288 ASN A O 1
ATOM 2312 N N . HIS A 1 289 ? 27.459 17.966 -8.527 1.00 93.62 289 HIS A N 1
ATOM 2313 C CA . HIS A 1 289 ? 28.815 18.388 -8.173 1.00 93.62 289 HIS A CA 1
ATOM 2314 C C . HIS A 1 289 ? 29.833 17.239 -8.295 1.00 93.62 289 HIS A C 1
ATOM 2316 O O . HIS A 1 289 ? 29.779 16.246 -7.576 1.00 93.62 289 HIS A O 1
ATOM 2322 N N . SER A 1 290 ? 30.828 17.408 -9.173 1.00 89.69 290 SER A N 1
ATOM 2323 C CA . SER A 1 290 ? 31.702 16.339 -9.702 1.00 89.69 290 SER A CA 1
ATOM 2324 C C . SER A 1 290 ? 32.614 15.604 -8.706 1.00 89.69 290 SER A C 1
ATOM 2326 O O . SER A 1 290 ? 33.252 14.618 -9.091 1.00 89.69 290 SER A O 1
ATOM 2328 N N . SER A 1 291 ? 32.698 16.067 -7.460 1.00 91.00 291 SER A N 1
ATOM 2329 C CA . SER A 1 291 ? 33.387 15.398 -6.344 1.00 91.00 291 SER A CA 1
ATOM 2330 C C . SER A 1 291 ? 32.401 14.832 -5.319 1.00 91.00 291 SER A C 1
ATOM 2332 O O . SER A 1 291 ? 32.516 13.673 -4.929 1.00 91.00 291 SER A O 1
ATOM 2334 N N . ILE A 1 292 ? 31.379 15.615 -4.953 1.00 94.62 292 ILE A N 1
ATOM 2335 C CA . ILE A 1 292 ? 30.393 15.261 -3.919 1.00 94.62 292 ILE A CA 1
ATOM 2336 C C . ILE A 1 292 ? 29.551 14.056 -4.361 1.00 94.62 292 ILE A C 1
ATOM 2338 O O . ILE A 1 292 ? 29.360 13.139 -3.571 1.00 94.62 292 ILE A O 1
ATOM 2342 N N . SER A 1 293 ? 29.166 13.981 -5.639 1.00 90.38 293 SER A N 1
ATOM 2343 C CA . SER A 1 293 ? 28.384 12.872 -6.212 1.00 90.38 293 SER A CA 1
ATOM 2344 C C . SER A 1 293 ? 29.064 11.496 -6.196 1.00 90.38 293 SER A C 1
ATOM 2346 O O . SER A 1 293 ? 28.445 10.497 -6.548 1.00 90.38 293 SER A O 1
ATOM 2348 N N . LYS A 1 294 ? 30.340 11.418 -5.797 1.00 90.56 294 LYS A N 1
ATOM 2349 C CA . LYS A 1 294 ? 31.088 10.158 -5.628 1.00 90.56 294 LYS A CA 1
ATOM 2350 C C . LYS A 1 294 ? 31.132 9.675 -4.178 1.00 90.56 294 LYS A C 1
ATOM 2352 O O . LYS A 1 294 ? 31.697 8.614 -3.917 1.00 90.56 294 LYS A O 1
ATOM 2357 N N . LYS A 1 295 ? 30.629 10.473 -3.235 1.00 90.94 295 LYS A N 1
ATOM 2358 C CA . LYS A 1 295 ? 30.640 10.179 -1.802 1.00 90.94 295 LYS A CA 1
ATOM 2359 C C . LYS A 1 295 ? 29.281 9.593 -1.396 1.00 90.94 295 LYS A C 1
ATOM 2361 O O . LYS A 1 295 ? 28.263 10.047 -1.916 1.00 90.94 295 LYS A O 1
ATOM 2366 N N . PRO A 1 296 ? 29.228 8.610 -0.479 1.00 90.88 296 PRO A N 1
ATOM 2367 C CA . PRO A 1 296 ? 27.965 8.161 0.096 1.00 90.88 296 PRO A CA 1
ATOM 2368 C C . PRO A 1 296 ? 27.254 9.337 0.782 1.00 90.88 296 PRO A C 1
ATOM 2370 O O . PRO A 1 296 ? 27.869 10.080 1.555 1.00 90.88 296 PRO A O 1
ATOM 2373 N N . CYS A 1 297 ? 25.967 9.510 0.473 1.00 91.38 297 CYS A N 1
ATOM 2374 C CA . CYS A 1 297 ? 25.146 10.582 1.021 1.00 91.38 297 CYS A CA 1
ATOM 2375 C C . CYS A 1 297 ? 24.288 10.078 2.188 1.00 91.38 297 CYS A C 1
ATOM 2377 O O . CYS A 1 297 ? 23.779 8.954 2.157 1.00 91.38 297 CYS A O 1
ATOM 2379 N N . GLY A 1 298 ? 24.105 10.911 3.211 1.00 90.56 298 GLY A N 1
ATOM 2380 C CA . GLY A 1 298 ? 23.144 10.672 4.283 1.00 90.56 298 GLY A CA 1
ATOM 2381 C C . GLY A 1 298 ? 22.269 11.887 4.580 1.00 90.56 298 GLY A C 1
ATOM 2382 O O . GLY A 1 298 ? 22.653 13.024 4.313 1.00 90.56 298 GLY A O 1
ATOM 2383 N N . ILE A 1 299 ? 21.100 11.642 5.165 1.00 91.25 299 ILE A N 1
ATOM 2384 C CA . ILE A 1 299 ? 20.286 12.678 5.807 1.00 91.25 299 ILE A CA 1
ATOM 2385 C C . ILE A 1 299 ? 20.531 12.554 7.308 1.00 91.25 299 ILE A C 1
ATOM 2387 O O . ILE A 1 299 ? 20.049 11.607 7.936 1.00 91.25 299 ILE A O 1
ATOM 2391 N N . PHE A 1 300 ? 21.364 13.436 7.861 1.00 85.12 300 PHE A N 1
ATOM 2392 C CA . PHE A 1 300 ? 21.889 13.259 9.217 1.00 85.12 300 PHE A CA 1
ATOM 2393 C C . PHE A 1 300 ? 21.017 13.909 10.280 1.00 85.12 300 PHE A C 1
ATOM 2395 O O . PHE A 1 300 ? 21.025 13.398 11.392 1.00 85.12 300 PHE A O 1
ATOM 2402 N N . GLU A 1 301 ? 20.227 14.932 9.947 1.00 81.38 301 GLU A N 1
ATOM 2403 C CA . GLU A 1 301 ? 19.149 15.438 10.799 1.00 81.38 301 GLU A CA 1
ATOM 2404 C C . GLU A 1 301 ? 17.848 15.592 10.009 1.00 81.38 301 GLU A C 1
ATOM 2406 O O . GLU A 1 301 ? 17.775 16.370 9.057 1.00 81.38 301 GLU A O 1
ATOM 2411 N N . ILE A 1 302 ? 16.802 14.861 10.409 1.00 76.12 302 ILE A N 1
ATOM 2412 C CA . ILE A 1 302 ? 15.448 15.033 9.872 1.00 76.12 302 ILE A CA 1
ATOM 2413 C C . ILE A 1 302 ? 14.383 14.875 10.959 1.00 76.12 302 ILE A C 1
ATOM 2415 O O . ILE A 1 302 ? 14.357 13.883 11.688 1.00 76.12 302 ILE A O 1
ATOM 2419 N N . GLY A 1 303 ? 13.475 15.848 11.055 1.00 71.88 303 GLY A N 1
ATOM 2420 C CA . GLY A 1 303 ? 12.404 15.850 12.054 1.00 71.88 303 GLY A CA 1
ATOM 2421 C C . GLY A 1 303 ? 11.258 16.813 11.736 1.00 71.88 303 GLY A C 1
ATOM 2422 O O . GLY A 1 303 ? 11.391 17.699 10.889 1.00 71.88 303 GLY A O 1
ATOM 2423 N N . SER A 1 304 ? 10.121 16.626 12.415 1.00 68.38 304 SER A N 1
ATOM 2424 C CA . SER A 1 304 ? 8.896 17.411 12.205 1.00 68.38 304 SER A CA 1
ATOM 2425 C C . SER A 1 304 ? 8.100 17.637 13.492 1.00 68.38 304 SER A C 1
ATOM 2427 O O . SER A 1 304 ? 8.066 16.776 14.380 1.00 68.38 304 SER A O 1
ATOM 2429 N N . SER A 1 305 ? 7.464 18.807 13.573 1.00 60.28 305 SER A N 1
ATOM 2430 C CA . SER A 1 305 ? 6.694 19.275 14.730 1.00 60.28 305 SER A CA 1
ATOM 2431 C C . SER A 1 305 ? 5.298 18.641 14.827 1.00 60.28 305 SER A C 1
ATOM 2433 O O . SER A 1 305 ? 4.729 18.181 13.839 1.00 60.28 305 SER A O 1
ATOM 2435 N N . SER A 1 306 ? 4.745 18.619 16.040 1.00 50.81 306 SER A N 1
ATOM 2436 C CA . SER A 1 306 ? 3.384 18.179 16.391 1.00 50.81 306 SER A CA 1
ATOM 2437 C C . SER A 1 306 ? 2.406 19.342 16.649 1.00 50.81 306 SER A C 1
ATOM 2439 O O . SER A 1 306 ? 1.244 19.096 16.975 1.00 50.81 306 SER A O 1
ATOM 2441 N N . VAL A 1 307 ? 2.856 20.601 16.535 1.00 45.53 307 VAL A N 1
ATOM 2442 C CA . VAL A 1 307 ? 2.087 21.787 16.959 1.00 45.53 307 VAL A CA 1
ATOM 2443 C C . VAL A 1 307 ? 0.793 21.976 16.159 1.00 45.53 307 VAL A C 1
ATOM 2445 O O . VAL A 1 307 ? 0.780 21.979 14.929 1.00 45.53 307 VAL A O 1
ATOM 2448 N N . VAL A 1 308 ? -0.291 22.210 16.903 1.00 43.34 308 VAL A N 1
ATOM 2449 C CA . VAL A 1 308 ? -1.634 22.545 16.411 1.00 43.34 308 VAL A CA 1
ATOM 2450 C C . VAL A 1 308 ? -1.901 24.036 16.568 1.00 43.34 308 VAL A C 1
ATOM 2452 O O . VAL A 1 308 ? -1.513 24.634 17.573 1.00 43.34 308 VAL A O 1
ATOM 2455 N N . GLU A 1 309 ? -2.687 24.616 15.663 1.00 35.31 309 GLU A N 1
ATOM 2456 C CA . GLU A 1 309 ? -3.400 25.854 15.977 1.00 35.31 309 GLU A CA 1
ATOM 2457 C C . GLU A 1 309 ? -4.346 25.661 17.178 1.00 35.31 309 GLU A C 1
ATOM 2459 O O . GLU A 1 309 ? -4.977 24.618 17.360 1.00 35.31 309 GLU A O 1
ATOM 2464 N N . ALA A 1 310 ? -4.481 26.694 18.007 1.00 32.25 310 ALA A N 1
ATOM 2465 C CA . ALA A 1 310 ? -5.378 26.662 19.154 1.00 32.25 310 ALA A CA 1
ATOM 2466 C C . ALA A 1 310 ? -6.856 26.782 18.728 1.00 32.25 310 ALA A C 1
ATOM 2468 O O . ALA A 1 310 ? -7.223 27.825 18.188 1.00 32.25 310 ALA A O 1
ATOM 2469 N N . ASN A 1 311 ? -7.695 25.775 19.037 1.00 28.83 311 ASN A N 1
ATOM 2470 C CA . ASN A 1 311 ? -9.049 25.871 19.642 1.00 28.83 311 ASN A CA 1
ATOM 2471 C C . ASN A 1 311 ? -9.854 24.550 19.508 1.00 28.83 311 ASN A C 1
ATOM 2473 O O . ASN A 1 311 ? -10.297 24.201 18.431 1.00 28.83 311 ASN A O 1
ATOM 2477 N N . VAL A 1 312 ? -10.124 23.860 20.623 1.00 38.19 312 VAL A N 1
ATOM 2478 C CA . VAL A 1 312 ? -11.006 22.664 20.771 1.00 38.19 312 VAL A CA 1
ATOM 2479 C C . VAL A 1 312 ? -12.350 22.838 20.008 1.00 38.19 312 VAL A C 1
ATOM 2481 O O . VAL A 1 312 ? -12.962 23.889 20.153 1.00 38.19 312 VAL A O 1
ATOM 2484 N N . SER A 1 313 ? -12.937 21.865 19.280 1.00 33.34 313 SER A N 1
ATOM 2485 C CA . SER A 1 313 ? -13.300 20.517 19.766 1.00 33.34 313 SER A CA 1
ATOM 2486 C C . SER A 1 313 ? -13.832 19.519 18.706 1.00 33.34 313 SER A C 1
ATOM 2488 O O . SER A 1 313 ? -14.210 19.896 17.602 1.00 33.34 313 SER A O 1
ATOM 2490 N N . ASN A 1 314 ? -13.918 18.238 19.092 1.00 32.09 314 ASN A N 1
ATOM 2491 C CA . ASN A 1 314 ? -15.105 17.349 19.093 1.00 32.09 314 ASN A CA 1
ATOM 2492 C C . ASN A 1 314 ? -14.571 15.914 19.245 1.00 32.09 314 ASN A C 1
ATOM 2494 O O . ASN A 1 314 ? -13.942 15.398 18.326 1.00 32.09 314 ASN A O 1
ATOM 2498 N N . GLY A 1 315 ? -14.799 15.259 20.384 1.00 45.66 315 GLY A N 1
ATOM 2499 C CA . GLY A 1 315 ? -14.260 13.917 20.610 1.00 45.66 315 GLY A CA 1
ATOM 2500 C C . GLY A 1 315 ? -14.772 13.272 21.890 1.00 45.66 315 GLY A C 1
ATOM 2501 O O . GLY A 1 315 ? -14.941 13.939 22.908 1.00 45.66 315 GLY A O 1
ATOM 2502 N N . THR A 1 316 ? -15.023 11.970 21.808 1.00 51.41 316 THR A N 1
ATOM 2503 C CA . THR A 1 316 ? -15.369 11.095 22.930 1.00 51.41 316 THR A CA 1
ATOM 2504 C C . THR A 1 316 ? -14.081 10.690 23.649 1.00 51.41 316 THR A C 1
ATOM 2506 O O . THR A 1 316 ? -13.146 10.231 22.998 1.00 51.41 316 THR A O 1
ATOM 2509 N N . PHE A 1 317 ? -14.008 10.872 24.969 1.00 60.38 317 PHE A N 1
ATOM 2510 C CA . PHE A 1 317 ? -12.809 10.556 25.760 1.00 60.38 317 PHE A CA 1
ATOM 2511 C C . PHE A 1 317 ? -12.999 9.205 26.457 1.00 60.38 317 PHE A C 1
ATOM 2513 O O . PHE A 1 317 ? -13.846 9.082 27.343 1.00 60.38 317 PHE A O 1
ATOM 2520 N N . ASN A 1 318 ? -12.237 8.186 26.066 1.00 63.94 318 ASN A N 1
ATOM 2521 C CA . ASN A 1 318 ? -12.452 6.812 26.521 1.00 63.94 318 ASN A CA 1
ATOM 2522 C C . ASN A 1 318 ? -11.686 6.494 27.817 1.00 63.94 318 ASN A C 1
ATOM 2524 O O . ASN A 1 318 ? -10.495 6.762 27.954 1.00 63.94 318 ASN A O 1
ATOM 2528 N N . ILE A 1 319 ? -12.373 5.883 28.780 1.00 69.25 319 ILE A N 1
ATOM 2529 C CA . ILE A 1 319 ? -11.777 5.345 30.009 1.00 69.25 319 ILE A CA 1
ATOM 2530 C C . ILE A 1 319 ? -11.419 3.871 29.791 1.00 69.25 319 ILE A C 1
ATOM 2532 O O . ILE A 1 319 ? -10.283 3.481 30.042 1.00 69.25 319 ILE A O 1
ATOM 2536 N N . PHE A 1 320 ? -12.370 3.077 29.286 1.00 66.44 320 PHE A N 1
ATOM 2537 C CA . PHE A 1 320 ? -12.183 1.672 28.925 1.00 66.44 320 PHE A CA 1
ATOM 2538 C C . PHE A 1 320 ? -13.047 1.300 27.712 1.00 66.44 320 PHE A C 1
ATOM 2540 O O . PHE A 1 320 ? -14.245 1.578 27.693 1.00 66.44 320 PHE A O 1
ATOM 2547 N N . THR A 1 321 ? -12.434 0.650 26.721 1.00 58.38 321 THR A N 1
ATOM 2548 C CA . THR A 1 321 ? -13.079 0.176 25.478 1.00 58.38 321 THR A CA 1
ATOM 2549 C C . THR A 1 321 ? -12.639 -1.226 25.050 1.00 58.38 321 THR A C 1
ATOM 2551 O O . THR A 1 321 ? -13.421 -1.967 24.473 1.00 58.38 321 THR A O 1
ATOM 2554 N N . ASN A 1 322 ? -11.381 -1.597 25.296 1.00 61.66 322 ASN A N 1
ATOM 2555 C CA . ASN A 1 322 ? -10.847 -2.948 25.099 1.00 61.66 322 ASN A CA 1
ATOM 2556 C C . ASN A 1 322 ? -9.497 -3.069 25.824 1.00 61.66 322 ASN A C 1
ATOM 2558 O O . ASN A 1 322 ? -8.800 -2.057 25.927 1.00 61.66 322 ASN A O 1
ATOM 2562 N N . THR A 1 323 ? -9.084 -4.271 26.234 1.00 53.91 323 THR A N 1
ATOM 2563 C CA . THR A 1 323 ? -7.732 -4.582 26.751 1.00 53.91 323 THR A CA 1
ATOM 2564 C C . THR A 1 323 ? -6.605 -3.948 25.931 1.00 53.91 323 THR A C 1
ATOM 2566 O O . THR A 1 323 ? -5.725 -3.280 26.467 1.00 53.91 323 THR A O 1
ATOM 2569 N N . ASN A 1 324 ? -6.648 -4.137 24.608 1.00 51.28 324 ASN A N 1
ATOM 2570 C CA . ASN A 1 324 ? -5.585 -3.727 23.687 1.00 51.28 324 ASN A CA 1
ATOM 2571 C C . ASN A 1 324 ? -5.842 -2.345 23.062 1.00 51.28 324 ASN A C 1
ATOM 2573 O O . ASN A 1 324 ? -5.178 -1.968 22.097 1.00 51.28 324 ASN A O 1
ATOM 2577 N N . SER A 1 325 ? -6.821 -1.589 23.573 1.00 46.69 325 SER A N 1
ATOM 2578 C CA . SER A 1 325 ? -7.137 -0.253 23.064 1.00 46.69 325 SER A CA 1
ATOM 2579 C C . SER A 1 325 ? -6.090 0.761 23.537 1.00 46.69 325 SER A C 1
ATOM 2581 O O . SER A 1 325 ? -6.036 1.053 24.735 1.00 46.69 325 SER A O 1
ATOM 2583 N N . PRO A 1 326 ? -5.319 1.396 22.632 1.00 41.56 326 PRO A N 1
ATOM 2584 C CA . PRO A 1 326 ? -4.399 2.471 23.007 1.00 41.56 326 PRO A CA 1
ATOM 2585 C C . PRO A 1 326 ? -5.134 3.759 23.427 1.00 41.56 326 PRO A C 1
ATOM 2587 O O . PRO A 1 326 ? -4.490 4.744 23.768 1.00 41.56 326 PRO A O 1
ATOM 2590 N N . THR A 1 327 ? -6.475 3.777 23.387 1.00 45.94 327 THR A N 1
ATOM 2591 C CA . THR A 1 327 ? -7.308 4.946 23.726 1.00 45.94 327 THR A CA 1
ATOM 2592 C C . THR A 1 327 ? -7.912 4.894 25.134 1.00 45.94 327 THR A C 1
ATOM 2594 O O . THR A 1 327 ? -8.665 5.789 25.500 1.00 45.94 327 THR A O 1
ATOM 2597 N N . ASN A 1 328 ? -7.601 3.874 25.943 1.00 57.09 328 ASN A N 1
ATOM 2598 C CA . ASN A 1 328 ? -8.017 3.835 27.348 1.00 57.09 328 ASN A CA 1
ATOM 2599 C C . ASN A 1 328 ? -7.141 4.794 28.173 1.00 57.09 328 ASN A C 1
ATOM 2601 O O . ASN A 1 328 ? -5.981 4.494 28.455 1.00 57.09 328 ASN A O 1
ATOM 2605 N N . HIS A 1 329 ? -7.681 5.945 28.573 1.00 59.81 329 HIS A N 1
ATOM 2606 C CA . HIS A 1 329 ? -6.883 7.001 29.208 1.00 59.81 329 HIS A CA 1
ATOM 2607 C C . HIS A 1 329 ? -6.671 6.838 30.725 1.00 59.81 329 HIS A C 1
ATOM 2609 O O . HIS A 1 329 ? -5.842 7.532 31.307 1.00 59.81 329 HIS A O 1
ATOM 2615 N N . TYR A 1 330 ? -7.385 5.931 31.393 1.00 64.94 330 TYR A N 1
ATOM 2616 C CA . TYR A 1 330 ? -7.209 5.663 32.825 1.00 64.94 330 TYR A CA 1
ATOM 2617 C C . TYR A 1 330 ? -6.958 4.170 33.064 1.00 64.94 330 TYR A C 1
ATOM 2619 O O . TYR A 1 330 ? -7.563 3.328 32.406 1.00 64.94 330 TYR A O 1
ATOM 2627 N N . ALA A 1 331 ? -6.123 3.830 34.051 1.00 63.28 331 ALA A N 1
ATOM 2628 C CA . ALA A 1 331 ? -5.802 2.438 34.381 1.00 63.28 331 ALA A CA 1
ATOM 2629 C C . ALA A 1 331 ? -6.490 1.986 35.686 1.00 63.28 331 ALA A C 1
ATOM 2631 O O . ALA A 1 331 ? -6.421 2.737 36.674 1.00 63.28 331 ALA A O 1
ATOM 2632 N N . PRO A 1 332 ? -7.088 0.773 35.743 1.00 67.31 332 PRO A N 1
ATOM 2633 C CA . PRO A 1 332 ? -7.583 0.188 36.988 1.00 67.31 332 PRO A CA 1
ATOM 2634 C C . PRO A 1 332 ? -6.393 -0.004 37.925 1.00 67.31 332 PRO A C 1
ATOM 2636 O O . PRO A 1 332 ? -5.491 -0.798 37.671 1.00 67.31 332 PRO A O 1
ATOM 2639 N N . SER A 1 333 ? -6.320 0.828 38.958 1.00 67.44 333 SER A N 1
ATOM 2640 C CA . SER A 1 333 ? -5.111 0.923 39.781 1.00 67.44 333 SER A CA 1
ATOM 2641 C C . SER A 1 333 ? -5.361 1.430 41.191 1.00 67.44 333 SER A C 1
ATOM 2643 O O . SER A 1 333 ? -4.561 1.132 42.073 1.00 67.44 333 SER A O 1
ATOM 2645 N N . GLY A 1 334 ? -6.454 2.156 41.430 1.00 65.31 334 GLY A N 1
ATOM 2646 C CA . GLY A 1 334 ? -6.882 2.491 42.778 1.00 65.31 334 GLY A CA 1
ATOM 2647 C C . GLY A 1 334 ? -7.747 1.378 43.368 1.00 65.31 334 GLY A C 1
ATOM 2648 O O . GLY A 1 334 ? -8.761 1.007 42.786 1.00 65.31 334 GLY A O 1
ATOM 2649 N N . TRP A 1 335 ? -7.379 0.893 44.549 1.00 71.81 335 TRP A N 1
ATOM 2650 C CA . TRP A 1 335 ? -8.107 -0.117 45.316 1.00 71.81 335 TRP A CA 1
ATOM 2651 C C . TRP A 1 335 ? -8.443 0.438 46.712 1.00 71.81 335 TRP A C 1
ATOM 2653 O O . TRP A 1 335 ? -7.577 1.023 47.366 1.00 71.81 335 TRP A O 1
ATOM 2663 N N . MET A 1 336 ? -9.691 0.302 47.175 1.00 63.56 336 MET A N 1
ATOM 2664 C CA . MET A 1 336 ? -10.136 0.771 48.502 1.00 63.56 336 MET A CA 1
ATOM 2665 C C . MET A 1 336 ? -11.161 -0.164 49.149 1.00 63.56 336 MET A C 1
ATOM 2667 O O . MET A 1 336 ? -11.863 -0.913 48.474 1.00 63.56 336 MET A O 1
ATOM 2671 N N . GLY A 1 337 ? -11.286 -0.061 50.475 1.00 67.88 337 GLY A N 1
ATOM 2672 C CA . GLY A 1 337 ? -12.158 -0.925 51.267 1.00 67.88 337 GLY A CA 1
ATOM 2673 C C . GLY A 1 337 ? -11.577 -2.332 51.371 1.00 67.88 337 GLY A C 1
ATOM 2674 O O . GLY A 1 337 ? -10.358 -2.490 51.444 1.00 67.88 337 GLY A O 1
ATOM 2675 N N . ASP A 1 338 ? -12.444 -3.336 51.325 1.00 65.62 338 ASP A N 1
ATOM 2676 C CA . ASP A 1 338 ? -12.100 -4.761 51.415 1.00 65.62 338 ASP A CA 1
ATOM 2677 C C . ASP A 1 338 ? -11.599 -5.294 50.055 1.00 65.62 338 ASP A C 1
ATOM 2679 O O . ASP A 1 338 ? -12.050 -6.314 49.550 1.00 65.62 338 ASP A O 1
ATOM 2683 N N . TRP A 1 339 ? -10.698 -4.552 49.403 1.00 55.31 339 TRP A N 1
ATOM 2684 C CA . TRP A 1 339 ? -10.322 -4.754 47.996 1.00 55.31 339 TRP A CA 1
ATOM 2685 C C . TRP A 1 339 ? -9.637 -6.092 47.697 1.00 55.31 339 TRP A C 1
ATOM 2687 O O . TRP A 1 339 ? -9.625 -6.507 46.546 1.00 55.31 339 TRP A O 1
ATOM 2697 N N . GLN A 1 340 ? -9.111 -6.775 48.717 1.00 54.94 340 GLN A N 1
ATOM 2698 C CA . GLN A 1 340 ? -8.552 -8.129 48.610 1.00 54.94 340 GLN A CA 1
ATOM 2699 C C . GLN A 1 340 ? -9.624 -9.180 48.270 1.00 54.94 340 GLN A C 1
ATOM 2701 O O . GLN A 1 340 ? -9.298 -10.260 47.790 1.00 54.94 340 GLN A O 1
ATOM 2706 N N . ASP A 1 341 ? -10.903 -8.845 48.464 1.00 59.69 341 ASP A N 1
ATOM 2707 C CA . ASP A 1 341 ? -12.034 -9.671 48.050 1.00 59.69 341 ASP A CA 1
ATOM 2708 C C . ASP A 1 341 ? -12.423 -9.413 46.573 1.00 59.69 341 ASP A C 1
ATOM 2710 O O . ASP A 1 341 ? -13.330 -10.070 46.062 1.00 59.69 341 ASP A O 1
ATOM 2714 N N . ILE A 1 342 ? -11.782 -8.463 45.868 1.00 57.25 342 ILE A N 1
ATOM 2715 C CA . ILE A 1 342 ? -12.054 -8.159 44.453 1.00 57.25 342 ILE A CA 1
ATOM 2716 C C . ILE A 1 342 ? -11.112 -8.948 43.545 1.00 57.25 342 ILE A C 1
ATOM 2718 O O . ILE A 1 342 ? -9.920 -8.669 43.481 1.00 57.25 342 ILE A O 1
ATOM 2722 N N . GLN A 1 343 ? -11.682 -9.834 42.734 1.00 63.56 343 GLN A N 1
ATOM 2723 C CA . GLN A 1 343 ? -11.037 -10.349 41.529 1.00 63.56 343 GLN A CA 1
ATOM 2724 C C . GLN A 1 343 ? -11.447 -9.496 40.323 1.00 63.56 343 GLN A C 1
ATOM 2726 O O . GLN A 1 343 ? -12.631 -9.208 40.127 1.00 63.56 343 GLN A O 1
ATOM 2731 N N . TYR A 1 344 ? -10.463 -9.093 39.522 1.00 62.59 344 TYR A N 1
ATOM 2732 C CA . TYR A 1 344 ? -10.628 -8.379 38.255 1.00 62.59 344 TYR A CA 1
ATOM 2733 C C . TYR A 1 344 ? -10.001 -9.229 37.151 1.00 62.59 344 TYR A C 1
ATOM 2735 O O . TYR A 1 344 ? -8.818 -9.558 37.226 1.00 62.59 344 TYR A O 1
ATOM 2743 N N . GLU A 1 345 ? -10.779 -9.568 36.129 1.00 66.12 345 GLU A N 1
ATOM 2744 C CA . GLU A 1 345 ? -10.308 -10.308 34.960 1.00 66.12 345 GLU A CA 1
ATOM 2745 C C . GLU A 1 345 ? -10.984 -9.793 33.686 1.00 66.12 345 GLU A C 1
ATOM 2747 O O . GLU A 1 345 ? -12.091 -9.252 33.717 1.00 66.12 345 GLU A O 1
ATOM 2752 N N . GLU A 1 346 ? -10.311 -9.939 32.550 1.00 64.00 346 GLU A N 1
ATOM 2753 C CA . GLU A 1 346 ? -10.835 -9.531 31.247 1.00 64.00 346 GLU A CA 1
ATOM 2754 C C . GLU A 1 346 ? -11.330 -10.764 30.489 1.00 64.00 346 GLU A C 1
ATOM 2756 O O . GLU A 1 346 ? -10.643 -11.781 30.402 1.00 64.00 346 GLU A O 1
ATOM 2761 N N . VAL A 1 347 ? -12.548 -10.682 29.957 1.00 63.25 347 VAL A N 1
ATOM 2762 C CA . VAL A 1 347 ? -13.264 -11.813 29.356 1.00 63.25 347 VAL A CA 1
ATOM 2763 C C . VAL A 1 347 ? -13.336 -11.620 27.850 1.00 63.25 347 VAL A C 1
ATOM 2765 O O . VAL A 1 347 ? -13.911 -10.631 27.392 1.00 63.25 347 VAL A O 1
ATOM 2768 N N . THR A 1 348 ? -12.781 -12.564 27.085 1.00 56.19 348 THR A N 1
ATOM 2769 C CA . THR A 1 348 ? -12.731 -12.528 25.614 1.00 56.19 348 THR A CA 1
ATOM 2770 C C . THR A 1 348 ? -13.667 -13.550 24.947 1.00 56.19 348 THR A C 1
ATOM 2772 O O . THR A 1 348 ? -14.128 -14.519 25.564 1.00 56.19 348 THR A O 1
ATOM 2775 N N . ASN A 1 349 ? -13.956 -13.305 23.662 1.00 53.34 349 ASN A N 1
ATOM 2776 C CA . ASN A 1 349 ? -15.031 -13.924 22.863 1.00 53.34 349 ASN A CA 1
ATOM 2777 C C . ASN A 1 349 ? -15.066 -15.467 22.773 1.00 53.34 349 ASN A C 1
ATOM 2779 O O . ASN A 1 349 ? -16.094 -16.012 22.373 1.00 53.34 349 ASN A O 1
ATOM 2783 N N . ASP A 1 350 ? -14.016 -16.194 23.164 1.00 44.28 350 ASP A N 1
ATOM 2784 C CA . ASP A 1 350 ? -14.012 -17.668 23.113 1.00 44.28 350 ASP A CA 1
ATOM 2785 C C . ASP A 1 350 ? -14.862 -18.326 24.223 1.00 44.28 350 ASP A C 1
ATOM 2787 O O . ASP A 1 350 ? -15.090 -19.537 24.197 1.00 44.28 350 ASP A O 1
ATOM 2791 N N . SER A 1 351 ? -15.348 -17.545 25.199 1.00 43.59 351 SER A N 1
ATOM 2792 C CA . SER A 1 351 ? -16.058 -18.054 26.389 1.00 43.59 351 SER A CA 1
ATOM 2793 C C . SER A 1 351 ? -17.465 -17.481 26.629 1.00 43.59 351 SER A C 1
ATOM 2795 O O . SER A 1 351 ? -18.265 -18.123 27.310 1.00 43.59 351 SER A O 1
ATOM 2797 N N . PHE A 1 352 ? -17.807 -16.324 26.052 1.00 48.00 352 PHE A N 1
ATOM 2798 C CA . PHE A 1 352 ? -19.113 -15.669 26.202 1.00 48.00 352 PHE A CA 1
ATOM 2799 C C . PHE A 1 352 ? -19.585 -15.092 24.860 1.00 48.00 352 PHE A C 1
ATOM 2801 O O . PHE A 1 352 ? -18.870 -14.317 24.239 1.00 48.00 352 PHE A O 1
ATOM 2808 N N . GLN A 1 353 ? -20.812 -15.421 24.434 1.00 47.19 353 GLN A N 1
ATOM 2809 C CA . GLN A 1 353 ? -21.389 -14.948 23.160 1.00 47.19 353 GLN A CA 1
ATOM 2810 C C . GLN A 1 353 ? -21.998 -13.529 23.217 1.00 47.19 353 GLN A C 1
ATOM 2812 O O . GLN A 1 353 ? -22.625 -13.103 22.252 1.00 47.19 353 GLN A O 1
ATOM 2817 N N . GLU A 1 354 ? -21.857 -12.806 24.334 1.00 55.78 354 GLU A N 1
ATOM 2818 C CA . GLU A 1 354 ? -22.516 -11.511 24.567 1.00 55.78 354 GLU A CA 1
ATOM 2819 C C . GLU A 1 354 ? -21.607 -10.545 25.356 1.00 55.78 354 GLU A C 1
ATOM 2821 O O . GLU A 1 354 ? -21.736 -10.395 26.576 1.00 55.78 354 GLU A O 1
ATOM 2826 N N . ILE A 1 355 ? -20.691 -9.880 24.648 1.00 57.44 355 ILE A N 1
ATOM 2827 C CA . ILE A 1 355 ? -19.933 -8.697 25.103 1.00 57.44 355 ILE A CA 1
ATOM 2828 C C . ILE A 1 355 ? -20.681 -7.437 24.614 1.00 57.44 355 ILE A C 1
ATOM 2830 O O . ILE A 1 355 ? -21.371 -7.516 23.599 1.00 57.44 355 ILE A O 1
ATOM 2834 N N . SER A 1 356 ? -20.629 -6.306 25.336 1.00 51.28 356 SER A N 1
ATOM 2835 C CA . SER A 1 356 ? -21.442 -5.128 24.973 1.00 51.28 356 SER A CA 1
ATOM 2836 C C . SER A 1 356 ? -20.885 -4.363 23.772 1.00 51.28 356 SER A C 1
ATOM 2838 O O . SER A 1 356 ? -21.681 -3.810 23.017 1.00 51.28 356 SER A O 1
ATOM 2840 N N . CYS A 1 357 ? -19.559 -4.308 23.614 1.00 49.34 357 CYS A N 1
ATOM 2841 C CA . CYS A 1 357 ? -18.895 -3.849 22.398 1.00 49.34 357 CYS A CA 1
ATOM 2842 C C . CYS A 1 357 ? -17.534 -4.542 22.186 1.00 49.34 357 CYS A C 1
ATOM 2844 O O . CYS A 1 357 ? -16.814 -4.871 23.130 1.00 49.34 357 CYS A O 1
ATOM 2846 N N . GLY A 1 358 ? -17.143 -4.758 20.928 1.00 57.47 358 GLY A N 1
ATOM 2847 C CA . GLY A 1 358 ? -15.827 -5.317 20.595 1.00 57.47 358 GLY A CA 1
ATOM 2848 C C . GLY A 1 358 ? -15.560 -6.751 21.101 1.00 57.47 358 GLY A C 1
ATOM 2849 O O . GLY A 1 358 ? -16.431 -7.616 21.090 1.00 57.47 358 GLY A O 1
ATOM 2850 N N . ASN A 1 359 ? -14.301 -7.034 21.473 1.00 58.50 359 ASN A N 1
ATOM 2851 C CA . ASN A 1 359 ? -13.804 -8.400 21.735 1.00 58.50 359 ASN A CA 1
ATOM 2852 C C . ASN A 1 359 ? -13.528 -8.732 23.216 1.00 58.50 359 ASN A C 1
ATOM 2854 O O . ASN A 1 359 ? -13.083 -9.846 23.502 1.00 58.50 359 ASN A O 1
ATOM 2858 N N . SER A 1 360 ? -13.711 -7.783 24.141 1.00 58.44 360 SER A N 1
ATOM 2859 C CA . SER A 1 360 ? -13.394 -7.965 25.567 1.00 58.44 360 SER A CA 1
ATOM 2860 C C . SER A 1 360 ? -14.297 -7.131 26.470 1.00 58.44 360 SER A C 1
ATOM 2862 O O . SER A 1 360 ? -14.475 -5.950 26.194 1.00 58.44 360 SER A O 1
ATOM 2864 N N . SER A 1 361 ? -14.722 -7.681 27.606 1.00 70.56 361 SER A N 1
ATOM 2865 C CA . SER A 1 361 ? -15.310 -6.903 28.712 1.00 70.56 361 SER A CA 1
ATOM 2866 C C . SER A 1 361 ? -14.540 -7.126 30.011 1.00 70.56 361 SER A C 1
ATOM 2868 O O . SER A 1 361 ? -13.829 -8.120 30.158 1.00 70.56 361 SER A O 1
ATOM 2870 N N . ILE A 1 362 ? -14.696 -6.212 30.966 1.00 73.19 362 ILE A N 1
ATOM 2871 C CA . ILE A 1 362 ? -14.193 -6.391 32.331 1.00 73.19 362 ILE A CA 1
ATOM 2872 C C . ILE A 1 362 ? -15.188 -7.240 33.112 1.00 73.19 362 ILE A C 1
ATOM 2874 O O . ILE A 1 362 ? -16.374 -6.914 33.130 1.00 73.19 362 ILE A O 1
ATOM 2878 N N . ARG A 1 363 ? -14.705 -8.240 33.849 1.00 76.38 363 ARG A N 1
ATOM 2879 C CA . ARG A 1 363 ? -15.443 -8.941 34.901 1.00 76.38 363 ARG A CA 1
ATOM 2880 C C . ARG A 1 363 ? -14.827 -8.609 36.258 1.00 76.38 363 ARG A C 1
ATOM 2882 O O . ARG A 1 363 ? -13.644 -8.836 36.494 1.00 76.38 363 ARG A O 1
ATOM 2889 N N . VAL A 1 364 ? -15.648 -8.085 37.162 1.00 70.50 364 VAL A N 1
ATOM 2890 C CA . VAL A 1 364 ? -15.295 -7.802 38.558 1.00 70.50 364 VAL A CA 1
ATOM 2891 C C . VAL A 1 364 ? -16.104 -8.734 39.450 1.00 70.50 364 VAL A C 1
ATOM 2893 O O . VAL A 1 364 ? -17.327 -8.628 39.491 1.00 70.50 364 VAL A O 1
ATOM 2896 N N . THR A 1 365 ? -15.443 -9.637 40.169 1.00 70.69 365 THR A N 1
ATOM 2897 C CA . THR A 1 365 ? -16.078 -10.504 41.172 1.00 70.69 365 THR A CA 1
ATOM 2898 C C . THR A 1 365 ? -15.668 -10.046 42.563 1.00 70.69 365 THR A C 1
ATOM 2900 O O . THR A 1 365 ? -14.496 -10.115 42.915 1.00 70.69 365 THR A O 1
ATOM 2903 N N . CYS A 1 366 ? -16.628 -9.589 43.364 1.00 65.31 366 CYS A N 1
ATOM 2904 C CA . CYS A 1 366 ? -16.425 -9.275 44.774 1.00 65.31 366 CYS A CA 1
ATOM 2905 C C . CYS A 1 366 ? -16.882 -10.463 45.627 1.00 65.31 366 CYS A C 1
ATOM 2907 O O . CYS A 1 366 ? -18.083 -10.742 45.726 1.00 65.31 366 CYS A O 1
ATOM 2909 N N . HIS A 1 367 ? -15.921 -11.146 46.242 1.00 60.38 367 HIS A N 1
ATOM 2910 C CA . HIS A 1 367 ? -16.137 -12.237 47.190 1.00 60.38 367 HIS A CA 1
ATOM 2911 C C . HIS A 1 367 ? -16.599 -11.710 48.556 1.00 60.38 367 HIS A C 1
ATOM 2913 O O . HIS A 1 367 ? -16.637 -10.508 48.812 1.00 60.38 367 HIS A O 1
ATOM 2919 N N . THR A 1 368 ? -16.991 -12.621 49.448 1.00 54.44 368 THR A N 1
ATOM 2920 C CA . THR A 1 368 ? -17.390 -12.287 50.831 1.00 54.44 368 THR A CA 1
ATOM 2921 C C . THR A 1 368 ? -16.431 -12.799 51.897 1.00 54.44 368 THR A C 1
ATOM 2923 O O . THR A 1 368 ? -16.718 -12.611 53.087 1.00 54.44 368 THR A O 1
ATOM 2926 N N . ASP A 1 369 ? -15.377 -13.495 51.478 1.00 51.12 369 ASP A N 1
ATOM 2927 C CA . ASP A 1 369 ? -14.397 -14.186 52.309 1.00 51.12 369 ASP A CA 1
ATOM 2928 C C . ASP A 1 369 ? -13.009 -13.994 51.662 1.00 51.12 369 ASP A C 1
ATOM 2930 O O . ASP A 1 369 ? -12.907 -14.130 50.436 1.00 51.12 369 ASP A O 1
ATOM 2934 N N . PRO A 1 370 ? -11.963 -13.650 52.435 1.00 43.44 370 PRO A N 1
ATOM 2935 C CA . PRO A 1 370 ? -10.704 -13.167 51.880 1.00 43.44 370 PRO A CA 1
ATOM 2936 C C . PRO A 1 370 ? -9.914 -14.280 51.197 1.00 43.44 370 PRO A C 1
ATOM 2938 O O . PRO A 1 370 ? -9.427 -15.211 51.846 1.00 43.44 370 PRO A O 1
ATOM 2941 N N . GLN A 1 371 ? -9.729 -14.150 49.883 1.00 40.94 371 GLN A N 1
ATOM 2942 C CA . GLN A 1 371 ? -8.783 -14.983 49.150 1.00 40.94 371 GLN A CA 1
ATOM 2943 C C . GLN A 1 371 ? -7.374 -14.407 49.303 1.00 40.94 371 GLN A C 1
ATOM 2945 O O . GLN A 1 371 ? -7.089 -13.280 48.912 1.00 40.94 371 GLN A O 1
ATOM 2950 N N . VAL A 1 372 ? -6.473 -15.201 49.882 1.00 46.09 372 VAL A N 1
ATOM 2951 C CA . VAL A 1 372 ? -5.043 -14.881 49.918 1.00 46.09 372 VAL A CA 1
ATOM 2952 C C . VAL A 1 372 ? -4.477 -15.178 48.528 1.00 46.09 372 VAL A C 1
ATOM 2954 O O . VAL A 1 372 ? -4.294 -16.345 48.180 1.00 46.09 372 VAL A O 1
ATOM 2957 N N . GLU A 1 373 ? -4.261 -14.136 47.722 1.00 43.56 373 GLU A N 1
ATOM 2958 C CA . GLU A 1 373 ? -3.719 -14.267 46.363 1.00 43.56 373 GLU A CA 1
ATOM 2959 C C . GLU A 1 373 ? -2.311 -14.894 46.332 1.00 43.56 373 GLU A C 1
ATOM 2961 O O . GLU A 1 373 ? -1.612 -15.018 47.342 1.00 43.56 373 GLU A O 1
ATOM 2966 N N . ASN A 1 374 ? -1.889 -15.342 45.145 1.00 52.53 374 ASN A N 1
ATOM 2967 C CA . ASN A 1 374 ? -0.651 -16.095 44.977 1.00 52.53 374 ASN A CA 1
ATOM 2968 C C . ASN A 1 374 ? 0.598 -15.219 45.165 1.00 52.53 374 ASN A C 1
ATOM 2970 O O . ASN A 1 374 ? 1.043 -14.534 44.247 1.00 52.53 374 ASN A O 1
ATOM 2974 N N . HIS A 1 375 ? 1.200 -15.304 46.348 1.00 58.75 375 HIS A N 1
ATOM 2975 C CA . HIS A 1 375 ? 2.383 -14.526 46.699 1.00 58.75 375 HIS A CA 1
ATOM 2976 C C . HIS A 1 375 ? 3.745 -15.224 46.458 1.00 58.75 375 HIS A C 1
ATOM 2978 O O . HIS A 1 375 ? 4.777 -14.661 46.813 1.00 58.75 375 HIS A O 1
ATOM 2984 N N . TYR A 1 376 ? 3.798 -16.445 45.906 1.00 61.81 376 TYR A N 1
ATOM 2985 C CA . TYR A 1 376 ? 5.045 -17.229 45.824 1.00 61.81 376 TYR A CA 1
ATOM 2986 C C . TYR A 1 376 ? 5.565 -17.400 44.388 1.00 61.81 376 TYR A C 1
ATOM 2988 O O . TYR A 1 376 ? 4.811 -17.762 43.486 1.00 61.81 376 TYR A O 1
ATOM 2996 N N . ILE A 1 377 ? 6.879 -17.233 44.181 1.00 69.75 377 ILE A N 1
ATOM 2997 C CA . ILE A 1 377 ? 7.509 -17.213 42.844 1.00 69.75 377 ILE A CA 1
ATOM 2998 C C . ILE A 1 377 ? 8.377 -18.469 42.615 1.00 69.75 377 ILE A C 1
ATOM 3000 O O . ILE A 1 377 ? 9.225 -18.764 43.470 1.00 69.75 377 ILE A O 1
ATOM 3004 N N . PRO A 1 378 ? 8.251 -19.196 41.479 1.00 74.50 378 PRO A N 1
ATOM 3005 C CA . PRO A 1 378 ? 9.108 -20.342 41.152 1.00 74.50 378 PRO A CA 1
ATOM 3006 C C . PRO A 1 378 ? 10.571 -19.904 41.026 1.00 74.50 378 PRO A C 1
ATOM 3008 O O . PRO A 1 378 ? 10.962 -19.202 40.097 1.00 74.50 378 PRO A O 1
ATOM 3011 N N . SER A 1 379 ? 11.391 -20.280 42.006 1.00 77.44 379 SER A N 1
ATOM 3012 C CA . SER A 1 379 ? 12.748 -19.731 42.147 1.00 77.44 379 SER A CA 1
ATOM 3013 C C . SER A 1 379 ? 13.724 -20.637 42.902 1.00 77.44 379 SER A C 1
ATOM 3015 O O . SER A 1 379 ? 14.932 -20.559 42.694 1.00 77.44 379 SER A O 1
ATOM 3017 N N . GLY A 1 380 ? 13.242 -21.570 43.722 1.00 77.88 380 GLY A N 1
ATOM 3018 C CA . GLY A 1 380 ? 14.084 -22.551 44.403 1.00 77.88 380 GLY A CA 1
ATOM 3019 C C . GLY A 1 380 ? 14.488 -23.713 43.496 1.00 77.88 380 GLY A C 1
ATOM 3020 O O . GLY A 1 380 ? 14.069 -24.844 43.724 1.00 77.88 380 GLY A O 1
ATOM 3021 N N . TRP A 1 381 ? 15.293 -23.459 42.465 1.00 82.00 381 TRP A N 1
ATOM 3022 C CA . TRP A 1 381 ? 15.768 -24.494 41.538 1.00 82.00 381 TRP A CA 1
ATOM 3023 C C . TRP A 1 381 ? 16.786 -25.431 42.214 1.00 82.00 381 TRP A C 1
ATOM 3025 O O . TRP A 1 381 ? 17.717 -24.988 42.900 1.00 82.00 381 TRP A O 1
ATOM 3035 N N . THR A 1 382 ? 16.621 -26.746 42.040 1.00 77.19 382 THR A N 1
ATOM 3036 C CA . THR A 1 382 ? 17.478 -27.770 42.660 1.00 77.19 382 THR A CA 1
ATOM 3037 C C . THR A 1 382 ? 17.693 -29.001 41.772 1.00 77.19 382 THR A C 1
ATOM 3039 O O . THR A 1 382 ? 16.790 -29.453 41.074 1.00 77.19 382 THR A O 1
ATOM 3042 N N . GLY A 1 383 ? 18.894 -29.587 41.845 1.00 74.50 383 GLY A N 1
ATOM 3043 C CA . GLY A 1 383 ? 19.226 -30.858 41.194 1.00 74.50 383 GLY A CA 1
ATOM 3044 C C . GLY A 1 383 ? 19.560 -30.751 39.699 1.00 74.50 383 GLY A C 1
ATOM 3045 O O . GLY A 1 383 ? 20.457 -30.000 39.321 1.00 74.50 383 GLY A O 1
ATOM 3046 N N . GLY A 1 384 ? 18.940 -31.609 38.885 1.00 67.69 384 GLY A N 1
ATOM 3047 C CA . GLY A 1 384 ? 19.256 -31.820 37.468 1.00 67.69 384 GLY A CA 1
ATOM 3048 C C . GLY A 1 384 ? 18.770 -30.754 36.490 1.00 67.69 384 GLY A C 1
ATOM 3049 O O . GLY A 1 384 ? 18.285 -29.697 36.872 1.00 67.69 384 GLY A O 1
ATOM 3050 N N . TYR A 1 385 ? 18.915 -31.060 35.197 1.00 73.00 385 TYR A N 1
ATOM 3051 C CA . TYR A 1 385 ? 18.359 -30.231 34.129 1.00 73.00 385 TYR A CA 1
ATOM 3052 C C . TYR A 1 385 ? 16.835 -30.384 34.113 1.00 73.00 385 TYR A C 1
ATOM 3054 O O . TYR A 1 385 ? 16.329 -31.508 34.013 1.00 73.00 385 TYR A O 1
ATOM 3062 N N . ILE A 1 386 ? 16.145 -29.253 34.232 1.00 78.25 386 ILE A N 1
ATOM 3063 C CA . ILE A 1 386 ? 14.691 -29.141 34.207 1.00 78.25 386 ILE A CA 1
ATOM 3064 C C . ILE A 1 386 ? 14.333 -28.182 33.078 1.00 78.25 386 ILE A C 1
ATOM 3066 O O . ILE A 1 386 ? 14.832 -27.058 33.040 1.00 78.25 386 ILE A O 1
ATOM 3070 N N . GLU A 1 387 ? 13.461 -28.625 32.188 1.00 82.75 387 GLU A N 1
ATOM 3071 C CA . GLU A 1 387 ? 12.730 -27.765 31.265 1.00 82.75 387 GLU A CA 1
ATOM 3072 C C . GLU A 1 387 ? 11.372 -27.445 31.911 1.00 82.75 387 GLU A C 1
ATOM 3074 O O . GLU A 1 387 ? 10.710 -28.330 32.458 1.00 82.75 387 GLU A O 1
ATOM 3079 N N . PHE A 1 388 ? 11.008 -26.164 31.939 1.00 82.50 388 PHE A N 1
ATOM 3080 C CA . PHE A 1 388 ? 9.863 -25.638 32.680 1.00 82.50 388 PHE A CA 1
ATOM 3081 C C . PHE A 1 388 ? 9.151 -24.580 31.841 1.00 82.50 388 PHE A C 1
ATOM 3083 O O . PHE A 1 388 ? 9.801 -23.695 31.284 1.00 82.50 388 PHE A O 1
ATOM 3090 N N . SER A 1 389 ? 7.826 -24.658 31.781 1.00 79.00 389 SER A N 1
ATOM 3091 C CA . SER A 1 389 ? 6.966 -23.653 31.160 1.00 79.00 389 SER A CA 1
ATOM 3092 C C . SER A 1 389 ? 5.747 -23.447 32.049 1.00 79.00 389 SER A C 1
ATOM 3094 O O . SER A 1 389 ? 5.036 -24.404 32.328 1.00 79.00 389 SER A O 1
ATOM 3096 N N . ASP A 1 390 ? 5.511 -22.222 32.503 1.00 70.50 390 ASP A N 1
ATOM 3097 C CA . ASP A 1 390 ? 4.369 -21.819 33.335 1.00 70.50 390 ASP A CA 1
ATOM 3098 C C . ASP A 1 390 ? 3.154 -21.323 32.528 1.00 70.50 390 ASP A C 1
ATOM 3100 O O . ASP A 1 390 ? 2.091 -21.090 33.098 1.00 70.50 390 ASP A O 1
ATOM 3104 N N . GLY A 1 391 ? 3.296 -21.215 31.203 1.00 71.38 391 GLY A N 1
ATOM 3105 C CA . GLY A 1 391 ? 2.257 -20.803 30.254 1.00 71.38 391 GLY A CA 1
ATOM 3106 C C . GLY A 1 391 ? 1.910 -21.876 29.213 1.00 71.38 391 GLY A C 1
ATOM 3107 O O . GLY A 1 391 ? 1.673 -21.549 28.052 1.00 71.38 391 GLY A O 1
ATOM 3108 N N . TYR A 1 392 ? 1.941 -23.161 29.573 1.00 73.56 392 TYR A N 1
ATOM 3109 C CA . TYR A 1 392 ? 1.768 -24.267 28.627 1.00 73.56 392 TYR A CA 1
ATOM 3110 C C . TYR A 1 392 ? 0.292 -24.500 28.260 1.00 73.56 392 TYR A C 1
ATOM 3112 O O . TYR A 1 392 ? -0.528 -24.858 29.109 1.00 73.56 392 TYR A O 1
ATOM 3120 N N . VAL A 1 393 ? -0.037 -24.322 26.977 1.00 75.88 393 VAL A N 1
ATOM 3121 C CA . VAL A 1 393 ? -1.422 -24.269 26.460 1.00 75.88 393 VAL A CA 1
ATOM 3122 C C . VAL A 1 393 ? -2.000 -25.603 25.965 1.00 75.88 393 VAL A C 1
ATOM 3124 O O . VAL A 1 393 ? -3.210 -25.710 25.797 1.00 75.88 393 VAL A O 1
ATOM 3127 N N . GLU A 1 394 ? -1.185 -26.632 25.703 1.00 82.62 394 GLU A N 1
ATOM 3128 C CA . GLU A 1 394 ? -1.668 -27.836 24.989 1.00 82.62 394 GLU A CA 1
ATOM 3129 C C . GLU A 1 394 ? -2.379 -28.862 25.893 1.00 82.62 394 GLU A C 1
ATOM 3131 O O . GLU A 1 394 ? -3.166 -29.679 25.415 1.00 82.62 394 GLU A O 1
ATOM 3136 N N . SER A 1 395 ? -2.123 -28.835 27.204 1.00 78.38 395 SER A N 1
ATOM 3137 C CA . SER A 1 395 ? -2.756 -29.724 28.185 1.00 78.38 395 SER A CA 1
ATOM 3138 C C . SER A 1 395 ? -3.080 -28.946 29.453 1.00 78.38 395 SER A C 1
ATOM 3140 O O . SER A 1 395 ? -2.274 -28.935 30.371 1.00 78.38 395 SER A O 1
ATOM 3142 N N . VAL A 1 396 ? -4.268 -28.345 29.519 1.00 83.94 396 VAL A N 1
ATOM 3143 C CA . VAL A 1 396 ? -4.739 -27.514 30.644 1.00 83.94 396 VAL A CA 1
ATOM 3144 C C . VAL A 1 396 ? -5.794 -28.265 31.474 1.00 83.94 396 VAL A C 1
ATOM 3146 O O . VAL A 1 396 ? -6.502 -29.120 30.933 1.00 83.94 396 VAL A O 1
ATOM 3149 N N . TYR A 1 397 ? -5.884 -28.007 32.783 1.00 80.62 397 TYR A N 1
ATOM 3150 C CA . TYR A 1 397 ? -6.951 -28.526 33.655 1.00 80.62 397 TYR A CA 1
ATOM 3151 C C . TYR A 1 397 ? -8.053 -27.484 33.868 1.00 80.62 397 TYR A C 1
ATOM 3153 O O . TYR A 1 397 ? -9.238 -27.819 33.819 1.00 80.62 397 TYR A O 1
ATOM 3161 N N . SER A 1 398 ? -7.661 -26.224 34.068 1.00 66.19 398 SER A N 1
ATOM 3162 C CA . SER A 1 398 ? -8.550 -25.084 34.304 1.00 66.19 398 SER A CA 1
ATOM 3163 C C . SER A 1 398 ? -7.953 -23.790 33.745 1.00 66.19 398 SER A C 1
ATOM 3165 O O . SER A 1 398 ? -6.750 -23.585 33.805 1.00 66.19 398 SER A O 1
ATOM 3167 N N . GLY A 1 399 ? -8.791 -22.889 33.224 1.00 75.31 399 GLY A N 1
ATOM 3168 C CA . GLY A 1 399 ? -8.312 -21.655 32.589 1.00 75.31 399 GLY A CA 1
ATOM 3169 C C . GLY A 1 399 ? -7.704 -21.896 31.201 1.00 75.31 399 GLY A C 1
ATOM 3170 O O . GLY A 1 399 ? -8.155 -22.778 30.470 1.00 75.31 399 GLY A O 1
ATOM 3171 N N . SER A 1 400 ? -6.717 -21.080 30.824 1.00 62.16 400 SER A N 1
ATOM 3172 C CA . SER A 1 400 ? -6.115 -21.036 29.479 1.00 62.16 400 SER A CA 1
ATOM 3173 C C . SER A 1 400 ? -4.680 -21.577 29.395 1.00 62.16 400 SER A C 1
ATOM 3175 O O . SER A 1 400 ? -4.181 -21.798 28.292 1.00 62.16 400 SER A O 1
ATOM 3177 N N . THR A 1 401 ? -4.012 -21.809 30.528 1.00 72.00 401 THR A N 1
ATOM 3178 C CA . THR A 1 401 ? -2.606 -22.241 30.611 1.00 72.00 401 THR A CA 1
ATOM 3179 C C . THR A 1 401 ? -2.382 -23.165 31.802 1.00 72.00 401 THR A C 1
ATOM 3181 O O . THR A 1 401 ? -3.039 -23.025 32.826 1.00 72.00 401 THR A O 1
ATOM 3184 N N . SER A 1 402 ? -1.386 -24.040 31.697 1.00 84.19 402 SER A N 1
ATOM 3185 C CA . SER A 1 402 ? -0.907 -24.926 32.764 1.00 84.19 402 SER A CA 1
ATOM 3186 C C . SER A 1 402 ? 0.611 -24.830 32.917 1.00 84.19 402 SER A C 1
ATOM 3188 O O . SER A 1 402 ? 1.292 -24.226 32.089 1.00 84.19 402 SER A O 1
ATOM 3190 N N . ILE A 1 403 ? 1.161 -25.485 33.936 1.00 87.88 403 ILE A N 1
ATOM 3191 C CA . ILE A 1 403 ? 2.606 -25.619 34.114 1.00 87.88 403 ILE A CA 1
ATOM 3192 C C . ILE A 1 403 ? 3.059 -26.971 33.547 1.00 87.88 403 ILE A C 1
ATOM 3194 O O . ILE A 1 403 ? 2.609 -28.012 34.023 1.00 87.88 403 ILE A O 1
ATOM 3198 N N . MET A 1 404 ? 3.989 -26.974 32.591 1.00 93.38 404 MET A N 1
ATOM 3199 C CA . MET A 1 404 ? 4.693 -28.165 32.098 1.00 93.38 404 MET A CA 1
ATOM 3200 C C . MET A 1 404 ? 6.091 -28.260 32.714 1.00 93.38 404 MET A C 1
ATOM 3202 O O . MET A 1 404 ? 6.820 -27.269 32.804 1.00 93.38 404 MET A O 1
ATOM 3206 N N . VAL A 1 405 ? 6.468 -29.472 33.124 1.00 90.31 405 VAL A N 1
ATOM 3207 C CA . VAL A 1 405 ? 7.771 -29.798 33.707 1.00 90.31 405 VAL A CA 1
ATOM 3208 C C . VAL A 1 405 ? 8.348 -31.046 33.043 1.00 90.31 405 VAL A C 1
ATOM 3210 O O . VAL A 1 405 ? 7.720 -32.101 33.073 1.00 90.31 405 VAL A O 1
ATOM 3213 N N . ASN A 1 406 ? 9.579 -30.962 32.541 1.00 91.31 406 ASN A N 1
ATOM 3214 C CA . ASN A 1 406 ? 10.351 -32.087 32.006 1.00 91.31 406 ASN A CA 1
ATOM 3215 C C . ASN A 1 406 ? 11.684 -32.231 32.770 1.00 91.31 406 ASN A C 1
ATOM 3217 O O . ASN A 1 406 ? 12.527 -31.333 32.769 1.00 91.31 406 ASN A O 1
ATOM 3221 N N . TYR A 1 407 ? 11.876 -33.375 33.436 1.00 87.56 407 TYR A N 1
ATOM 3222 C CA . TYR A 1 407 ? 13.096 -33.737 34.163 1.00 87.56 407 TYR A CA 1
ATOM 3223 C C . TYR A 1 407 ? 13.924 -34.768 33.383 1.00 87.56 407 TYR A C 1
ATOM 3225 O O . TYR A 1 407 ? 13.503 -35.907 33.167 1.00 87.56 407 TYR A O 1
ATOM 3233 N N . SER A 1 408 ? 15.159 -34.383 33.049 1.00 82.38 408 SER A N 1
ATOM 3234 C CA . SER A 1 408 ? 16.146 -35.238 32.380 1.00 82.38 408 SER A CA 1
ATOM 3235 C C . SER A 1 408 ? 17.175 -35.831 33.356 1.00 82.38 408 SER A C 1
ATOM 3237 O O . SER A 1 408 ? 17.758 -35.118 34.177 1.00 82.38 408 SER A O 1
ATOM 3239 N N . ILE A 1 409 ? 17.499 -37.122 33.195 1.00 75.69 409 ILE A N 1
ATOM 3240 C CA . ILE A 1 409 ? 18.336 -37.962 34.092 1.00 75.69 409 ILE A CA 1
ATOM 3241 C C . ILE A 1 409 ? 19.836 -37.606 34.191 1.00 75.69 409 ILE A C 1
ATOM 3243 O O . ILE A 1 409 ? 20.662 -38.429 34.586 1.00 75.69 409 ILE A O 1
ATOM 3247 N N . ASN A 1 410 ? 20.216 -36.371 33.869 1.00 70.75 410 ASN A N 1
ATOM 3248 C CA . ASN A 1 410 ? 21.596 -35.879 33.933 1.00 70.75 410 ASN A CA 1
ATOM 3249 C C . ASN A 1 410 ? 22.130 -35.722 35.376 1.00 70.75 410 ASN A C 1
ATOM 3251 O O . ASN A 1 410 ? 23.331 -35.539 35.571 1.00 70.75 410 ASN A O 1
ATOM 3255 N N . GLN A 1 411 ? 21.252 -35.782 36.383 1.00 76.38 411 GLN A N 1
ATOM 3256 C CA . GLN A 1 411 ? 21.563 -35.820 37.819 1.00 76.38 411 GLN A CA 1
ATOM 3257 C C . GLN A 1 411 ? 20.566 -36.749 38.533 1.00 76.38 411 GLN A C 1
ATOM 3259 O O . GLN A 1 411 ? 19.441 -36.892 38.050 1.00 76.38 411 GLN A O 1
ATOM 3264 N N . PRO A 1 412 ? 20.917 -37.342 39.692 1.00 84.12 412 PRO A N 1
ATOM 3265 C CA . PRO A 1 412 ? 20.088 -38.356 40.357 1.00 84.12 412 PRO A CA 1
ATOM 3266 C C . PRO A 1 412 ? 18.764 -37.844 40.957 1.00 84.12 412 PRO A C 1
ATOM 3268 O O . PRO A 1 412 ? 17.960 -38.659 41.407 1.00 84.12 412 PRO A O 1
ATOM 3271 N N . TRP A 1 413 ? 18.535 -36.528 40.994 1.00 88.12 413 TRP A N 1
ATOM 3272 C CA . TRP A 1 413 ? 17.269 -35.904 41.392 1.00 88.12 413 TRP A CA 1
ATOM 3273 C C . TRP A 1 413 ? 17.152 -34.478 40.835 1.00 88.12 413 TRP A C 1
ATOM 3275 O O . TRP A 1 413 ? 18.160 -33.889 40.435 1.00 88.12 413 TRP A O 1
ATOM 3285 N N . ALA A 1 414 ? 15.939 -33.925 40.829 1.00 88.81 414 ALA A N 1
ATOM 3286 C CA . ALA A 1 414 ? 15.630 -32.538 40.473 1.00 88.81 414 ALA A CA 1
ATOM 3287 C C . ALA A 1 414 ? 14.386 -32.029 41.224 1.00 88.81 414 ALA A C 1
ATOM 3289 O O . ALA A 1 414 ? 13.607 -32.840 41.726 1.00 88.81 414 ALA A O 1
ATOM 3290 N N . GLY A 1 415 ? 14.195 -30.709 41.302 1.00 88.50 415 GLY A N 1
ATOM 3291 C CA . GLY A 1 415 ? 13.008 -30.091 41.900 1.00 88.50 415 GLY A CA 1
ATOM 3292 C C . GLY A 1 415 ? 12.975 -28.562 41.810 1.00 88.50 415 GLY A C 1
ATOM 3293 O O . GLY A 1 415 ? 14.023 -27.916 41.711 1.00 88.50 415 GLY A O 1
ATOM 3294 N N . ILE A 1 416 ? 11.770 -27.990 41.879 1.00 87.06 416 ILE A N 1
ATOM 3295 C CA . ILE A 1 416 ? 11.509 -26.539 41.906 1.00 87.06 416 ILE A CA 1
ATOM 3296 C C . ILE A 1 416 ? 10.671 -26.216 43.140 1.00 87.06 416 ILE A C 1
ATOM 3298 O O . ILE A 1 416 ? 9.704 -26.921 43.438 1.00 87.06 416 ILE A O 1
ATOM 3302 N N . TYR A 1 417 ? 11.006 -25.110 43.802 1.00 87.75 417 TYR A N 1
ATOM 3303 C CA . TYR A 1 417 ? 10.216 -24.522 44.878 1.00 87.75 417 TYR A CA 1
ATOM 3304 C C . TYR A 1 417 ? 9.743 -23.102 44.527 1.00 87.75 417 TYR A C 1
ATOM 3306 O O . TYR A 1 417 ? 10.491 -22.298 43.966 1.00 87.75 417 TYR A O 1
ATOM 3314 N N . TRP A 1 418 ? 8.503 -22.798 44.896 1.00 89.31 418 TRP A N 1
ATOM 3315 C CA . TRP A 1 418 ? 7.878 -21.483 44.864 1.00 89.31 418 TRP A CA 1
ATOM 3316 C C . TRP A 1 418 ? 8.138 -20.822 46.216 1.00 89.31 418 TRP A C 1
ATOM 3318 O O . TRP A 1 418 ? 7.772 -21.379 47.255 1.00 89.31 418 TRP A O 1
ATOM 3328 N N . GLN A 1 419 ? 8.830 -19.684 46.203 1.00 85.88 419 GLN A N 1
ATOM 3329 C CA . GLN A 1 419 ? 9.423 -19.081 47.399 1.00 85.88 419 GLN A CA 1
ATOM 3330 C C . GLN A 1 419 ? 9.135 -17.579 47.493 1.00 85.88 419 GLN A C 1
ATOM 3332 O O . GLN A 1 419 ? 8.934 -16.931 46.463 1.00 85.88 419 GLN A O 1
ATOM 3337 N N . ASP A 1 420 ? 9.143 -17.048 48.720 1.00 79.25 420 ASP A N 1
ATOM 3338 C CA . ASP A 1 420 ? 9.060 -15.610 48.996 1.00 79.25 420 ASP A CA 1
ATOM 3339 C C . ASP A 1 420 ? 10.128 -15.106 50.006 1.00 79.25 420 ASP A C 1
ATOM 3341 O O . ASP A 1 420 ? 10.276 -15.673 51.096 1.00 79.25 420 ASP A O 1
ATOM 3345 N N . PRO A 1 421 ? 10.869 -14.029 49.674 1.00 77.81 421 PRO A N 1
ATOM 3346 C CA . PRO A 1 421 ? 11.099 -13.546 48.311 1.00 77.81 421 PRO A CA 1
ATOM 3347 C C . PRO A 1 421 ? 11.756 -14.631 47.437 1.00 77.81 421 PRO A C 1
ATOM 3349 O O . PRO A 1 421 ? 12.191 -15.683 47.917 1.00 77.81 421 PRO A O 1
ATOM 3352 N N . ALA A 1 422 ? 11.846 -14.383 46.131 1.00 73.94 422 ALA A N 1
ATOM 3353 C CA . ALA A 1 422 ? 12.424 -15.338 45.189 1.00 73.94 422 ALA A CA 1
ATOM 3354 C C . ALA A 1 422 ? 13.845 -15.797 45.597 1.00 73.94 422 ALA A C 1
ATOM 3356 O O . ALA A 1 422 ? 14.709 -14.982 45.920 1.00 73.94 422 ALA A O 1
ATOM 3357 N N . ASN A 1 423 ? 14.102 -17.105 45.498 1.00 77.25 423 ASN A N 1
ATOM 3358 C CA . ASN A 1 423 ? 15.330 -17.820 45.889 1.00 77.25 423 ASN A CA 1
ATOM 3359 C C . ASN A 1 423 ? 15.606 -17.927 47.406 1.00 77.25 423 ASN A C 1
ATOM 3361 O O . ASN A 1 423 ? 16.647 -18.471 47.779 1.00 77.25 423 ASN A O 1
ATOM 3365 N N . ASN A 1 424 ? 14.717 -17.449 48.285 1.00 86.56 424 ASN A N 1
ATOM 3366 C CA . ASN A 1 424 ? 14.922 -17.494 49.737 1.00 86.56 424 ASN A CA 1
ATOM 3367 C C . ASN A 1 424 ? 14.921 -18.937 50.280 1.00 86.56 424 ASN A C 1
ATOM 3369 O O . ASN A 1 424 ? 13.897 -19.616 50.245 1.00 86.56 424 ASN A O 1
ATOM 3373 N N . ARG A 1 425 ? 16.037 -19.418 50.846 1.00 83.12 425 ARG A N 1
ATOM 3374 C CA . ARG A 1 425 ? 16.115 -20.741 51.512 1.00 83.12 425 ARG A CA 1
ATOM 3375 C C . ARG A 1 425 ? 16.009 -20.642 53.039 1.00 83.12 425 ARG A C 1
ATOM 3377 O O . ARG A 1 425 ? 16.384 -21.572 53.758 1.00 83.12 425 ARG A O 1
ATOM 3384 N N . GLY A 1 426 ? 15.479 -19.520 53.518 1.00 86.00 426 GLY A N 1
ATOM 3385 C CA . GLY A 1 426 ? 15.426 -19.118 54.920 1.00 86.00 426 GLY A CA 1
ATOM 3386 C C . GLY A 1 426 ? 16.605 -18.246 55.339 1.00 86.00 426 GLY A C 1
ATOM 3387 O O . GLY A 1 426 ? 16.787 -17.982 56.518 1.00 86.00 426 GLY A O 1
ATOM 3388 N N . ASP A 1 427 ? 17.450 -17.823 54.406 1.00 86.69 427 ASP A N 1
ATOM 3389 C CA . ASP A 1 427 ? 18.558 -16.895 54.635 1.00 86.69 427 ASP A CA 1
ATOM 3390 C C . ASP A 1 427 ? 18.123 -15.417 54.605 1.00 86.69 427 ASP A C 1
ATOM 3392 O O . ASP A 1 427 ? 18.877 -14.548 55.044 1.00 86.69 427 ASP A O 1
ATOM 3396 N N . MET A 1 428 ? 16.898 -15.130 54.151 1.00 84.62 428 MET A N 1
ATOM 3397 C CA . MET A 1 428 ? 16.315 -13.787 54.092 1.00 84.62 428 MET A CA 1
ATOM 3398 C C . MET A 1 428 ? 14.969 -13.716 54.825 1.00 84.62 428 MET A C 1
ATOM 3400 O O . MET A 1 428 ? 14.213 -14.687 54.874 1.00 84.62 428 MET A O 1
ATOM 3404 N N . GLU A 1 429 ? 14.649 -12.539 55.365 1.00 78.44 429 GLU A N 1
ATOM 3405 C CA . GLU A 1 429 ? 13.336 -12.250 55.950 1.00 78.44 429 GLU A CA 1
ATOM 3406 C C . GLU A 1 429 ? 12.276 -12.164 54.836 1.00 78.44 429 GLU A C 1
ATOM 3408 O O . GLU A 1 429 ? 12.453 -11.434 53.861 1.00 78.44 429 GLU A O 1
ATOM 3413 N N . GLY A 1 430 ? 11.191 -12.930 54.968 1.00 79.31 430 GLY A N 1
ATOM 3414 C CA . GLY A 1 430 ? 10.124 -13.059 53.969 1.00 79.31 430 GLY A CA 1
ATOM 3415 C C . GLY A 1 430 ? 9.158 -14.188 54.321 1.00 79.31 430 GLY A C 1
ATOM 3416 O O . GLY A 1 430 ? 9.278 -14.784 55.389 1.00 79.31 430 GLY A O 1
ATOM 3417 N N . GLY A 1 431 ? 8.216 -14.508 53.442 1.00 76.56 431 GLY A N 1
ATOM 3418 C CA . GLY A 1 431 ? 7.256 -15.591 53.632 1.00 76.56 431 GLY A CA 1
ATOM 3419 C C . GLY A 1 431 ? 6.006 -15.208 54.429 1.00 76.56 431 GLY A C 1
ATOM 3420 O O . GLY A 1 431 ? 5.997 -14.322 55.288 1.00 76.56 431 GLY A O 1
ATOM 3421 N N . TYR A 1 432 ? 4.920 -15.930 54.156 1.00 80.12 432 TYR A N 1
ATOM 3422 C CA . TYR A 1 432 ? 3.562 -15.557 54.548 1.00 80.12 432 TYR A CA 1
ATOM 3423 C C . TYR A 1 432 ? 3.032 -16.335 55.745 1.00 80.12 432 TYR A C 1
ATOM 3425 O O . TYR A 1 432 ? 3.423 -17.466 56.031 1.00 80.12 432 TYR A O 1
ATOM 3433 N N . ASN A 1 433 ? 2.087 -15.716 56.447 1.00 80.50 433 ASN A N 1
ATOM 3434 C CA . ASN A 1 433 ? 1.335 -16.359 57.511 1.00 80.50 433 ASN A CA 1
ATOM 3435 C C . ASN A 1 433 ? 0.091 -17.041 56.925 1.00 80.50 433 ASN A C 1
ATOM 3437 O O . ASN A 1 433 ? -0.934 -16.399 56.714 1.00 80.50 433 ASN A O 1
ATOM 3441 N N . LEU A 1 434 ? 0.173 -18.353 56.710 1.00 80.69 434 LEU A N 1
ATOM 3442 C CA . LEU A 1 434 ? -0.913 -19.186 56.186 1.00 80.69 434 LEU A CA 1
ATOM 3443 C C . LEU A 1 434 ? -1.727 -19.864 57.311 1.00 80.69 434 LEU A C 1
ATOM 3445 O O . LEU A 1 434 ? -2.400 -20.873 57.090 1.00 80.69 434 LEU A O 1
ATOM 3449 N N . THR A 1 435 ? -1.659 -19.344 58.544 1.00 80.38 435 THR A N 1
ATOM 3450 C CA . THR A 1 435 ? -2.361 -19.915 59.707 1.00 80.38 435 THR A CA 1
ATOM 3451 C C . THR A 1 435 ? -3.865 -19.994 59.461 1.00 80.38 435 THR A C 1
ATOM 3453 O O . THR A 1 435 ? -4.529 -18.978 59.285 1.00 80.38 435 THR A O 1
ATOM 3456 N N . GLY A 1 436 ? -4.401 -21.214 59.510 1.00 73.44 436 GLY A N 1
ATOM 3457 C CA . GLY A 1 436 ? -5.809 -21.512 59.238 1.00 73.44 436 GLY A CA 1
ATOM 3458 C C . GLY A 1 436 ? -6.018 -22.402 58.013 1.00 73.44 436 GLY A C 1
ATOM 3459 O O . GLY A 1 436 ? -7.069 -23.029 57.918 1.00 73.44 436 GLY A O 1
ATOM 3460 N N . ALA A 1 437 ? -5.028 -22.517 57.119 1.00 79.56 437 ALA A N 1
ATOM 3461 C CA . ALA A 1 437 ? -5.121 -23.435 55.991 1.00 79.56 437 ALA A CA 1
ATOM 3462 C C . ALA A 1 437 ? -5.103 -24.886 56.494 1.00 79.56 437 ALA A C 1
ATOM 3464 O O . ALA A 1 437 ? -4.177 -25.309 57.189 1.00 79.56 437 ALA A O 1
ATOM 3465 N N . GLU A 1 438 ? -6.119 -25.664 56.127 1.00 85.00 438 GLU A N 1
ATOM 3466 C CA . GLU A 1 438 ? -6.203 -27.086 56.477 1.00 85.00 438 GLU A CA 1
ATOM 3467 C C . GLU A 1 438 ? -5.616 -27.975 55.380 1.00 85.00 438 GLU A C 1
ATOM 3469 O O . GLU A 1 438 ? -5.187 -29.097 55.650 1.00 85.00 438 GLU A O 1
ATOM 3474 N N . LYS A 1 439 ? -5.595 -27.492 54.132 1.00 85.06 439 LYS A N 1
ATOM 3475 C CA . LYS A 1 439 ? -5.164 -28.253 52.954 1.00 85.06 439 LYS A CA 1
ATOM 3476 C C . LYS A 1 439 ? -4.444 -27.360 51.954 1.00 85.06 439 LYS A C 1
ATOM 3478 O O . LYS A 1 439 ? -4.844 -26.220 51.744 1.00 85.06 439 LYS A O 1
ATOM 3483 N N . LEU A 1 440 ? -3.458 -27.932 51.276 1.00 90.56 440 LEU A N 1
ATOM 3484 C CA . LEU A 1 440 ? -2.909 -27.427 50.019 1.00 90.56 440 LEU A CA 1
ATOM 3485 C C . LEU A 1 440 ? -3.331 -28.397 48.913 1.00 90.56 440 LEU A C 1
ATOM 3487 O O . LEU A 1 440 ? -3.125 -29.605 49.036 1.00 90.56 440 LEU A O 1
ATOM 3491 N N . VAL A 1 441 ? -3.969 -27.875 47.875 1.00 88.00 441 VAL A N 1
ATOM 3492 C CA . VAL A 1 441 ? -4.641 -28.629 46.813 1.00 88.00 441 VAL A CA 1
ATOM 3493 C C . VAL A 1 441 ? -4.086 -28.198 45.463 1.00 88.00 441 VAL A C 1
ATOM 3495 O O . VAL A 1 441 ? -3.762 -27.031 45.291 1.00 88.00 441 VAL A O 1
ATOM 3498 N N . PHE A 1 442 ? -3.947 -29.134 44.529 1.00 93.19 442 PHE A N 1
ATOM 3499 C CA . PHE A 1 442 ? -3.433 -28.881 43.182 1.00 93.19 442 PHE A CA 1
ATOM 3500 C C . PHE A 1 442 ? -3.885 -29.991 42.231 1.00 93.19 442 PHE A C 1
ATOM 3502 O O . PHE A 1 442 ? -4.105 -31.127 42.664 1.00 93.19 442 PHE A O 1
ATOM 3509 N N . ALA A 1 443 ? -3.994 -29.691 40.941 1.00 94.19 443 ALA A N 1
ATOM 3510 C CA . ALA A 1 443 ? -4.183 -30.695 39.904 1.00 94.19 443 ALA A CA 1
ATOM 3511 C C . ALA A 1 443 ? -2.828 -31.132 39.331 1.00 94.19 443 ALA A C 1
ATOM 3513 O O . ALA A 1 443 ? -1.914 -30.321 39.182 1.00 94.19 443 ALA A O 1
ATOM 3514 N N . ALA A 1 444 ? -2.687 -32.421 39.010 1.00 95.88 444 ALA A N 1
ATOM 3515 C CA . ALA A 1 444 ? -1.511 -32.935 38.308 1.00 95.88 444 ALA A CA 1
ATOM 3516 C C . ALA A 1 444 ? -1.843 -34.104 37.366 1.00 95.88 444 ALA A C 1
ATOM 3518 O O . ALA A 1 444 ? -2.753 -34.900 37.637 1.00 95.88 444 ALA A O 1
ATOM 3519 N N . ARG A 1 445 ? -1.060 -34.247 36.292 1.00 96.06 445 ARG A N 1
ATOM 3520 C CA . ARG A 1 445 ? -0.993 -35.453 35.446 1.00 96.06 445 ARG A CA 1
ATOM 3521 C C . ARG A 1 445 ? 0.423 -35.697 34.946 1.00 96.06 445 ARG A C 1
ATOM 3523 O O . ARG A 1 445 ? 1.204 -34.765 34.814 1.00 96.06 445 ARG A O 1
ATOM 3530 N N . GLY A 1 446 ? 0.730 -36.946 34.643 1.00 94.81 446 GLY A N 1
ATOM 3531 C CA . GLY A 1 446 ? 1.896 -37.330 33.867 1.00 94.81 446 GLY A CA 1
ATOM 3532 C C . GLY A 1 446 ? 1.624 -37.251 32.369 1.00 94.81 446 GLY A C 1
ATOM 3533 O O . GLY A 1 446 ? 0.467 -37.177 31.932 1.00 94.81 446 GLY A O 1
ATOM 3534 N N . GLU A 1 447 ? 2.696 -37.290 31.587 1.00 94.56 447 GLU A N 1
ATOM 3535 C CA . GLU A 1 447 ? 2.609 -37.386 30.133 1.00 94.56 447 GLU A CA 1
ATOM 3536 C C . GLU A 1 447 ? 2.249 -38.810 29.685 1.00 94.56 447 GLU A C 1
ATOM 3538 O O . GLU A 1 447 ? 1.335 -39.003 28.888 1.00 94.56 447 GLU A O 1
ATOM 3543 N N . SER A 1 448 ? 2.905 -39.825 30.256 1.00 88.06 448 SER A N 1
ATOM 3544 C CA . SER A 1 448 ? 2.673 -41.247 29.955 1.00 88.06 448 SER A CA 1
ATOM 3545 C C . SER A 1 448 ? 1.914 -41.999 31.055 1.00 88.06 448 SER A C 1
ATOM 3547 O O . SER A 1 448 ? 1.324 -43.045 30.782 1.00 88.06 448 SER A O 1
ATOM 3549 N N . GLY A 1 449 ? 1.915 -41.483 32.286 1.00 85.19 449 GLY A N 1
ATOM 3550 C CA . GLY A 1 449 ? 1.339 -42.144 33.454 1.00 85.19 449 GLY A CA 1
ATOM 3551 C C . GLY A 1 449 ? 2.298 -43.167 34.074 1.00 85.19 449 GLY A C 1
ATOM 3552 O O . GLY A 1 449 ? 2.802 -44.072 33.408 1.00 85.19 449 GLY A O 1
ATOM 3553 N N . GLY A 1 450 ? 2.506 -43.067 35.387 1.00 88.75 450 GLY A N 1
ATOM 3554 C CA . GLY A 1 450 ? 3.483 -43.856 36.145 1.00 88.75 450 GLY A CA 1
ATOM 3555 C C . GLY A 1 450 ? 4.645 -43.039 36.719 1.00 88.75 450 GLY A C 1
ATOM 3556 O O . GLY A 1 450 ? 5.427 -43.583 37.495 1.00 88.75 450 GLY A O 1
ATOM 3557 N N . GLU A 1 451 ? 4.735 -41.752 36.385 1.00 95.25 451 GLU A N 1
ATOM 3558 C CA . GLU A 1 451 ? 5.727 -40.798 36.883 1.00 95.25 451 GLU A CA 1
ATOM 3559 C C . GLU A 1 451 ? 5.572 -40.614 38.398 1.00 95.25 451 GLU A C 1
ATOM 3561 O O . GLU A 1 451 ? 4.481 -40.327 38.899 1.00 95.25 451 GLU A O 1
ATOM 3566 N N . ALA A 1 452 ? 6.664 -40.783 39.139 1.00 95.12 452 ALA A N 1
ATOM 3567 C CA . ALA A 1 452 ? 6.682 -40.749 40.595 1.00 95.12 452 ALA A CA 1
ATOM 3568 C C . ALA A 1 452 ? 7.254 -39.413 41.090 1.00 95.12 452 ALA A C 1
ATOM 3570 O O . ALA A 1 452 ? 8.469 -39.198 41.067 1.00 95.12 452 ALA A O 1
ATOM 3571 N N . ILE A 1 453 ? 6.372 -38.517 41.541 1.00 96.06 453 ILE A N 1
ATOM 3572 C CA . ILE A 1 453 ? 6.701 -37.143 41.945 1.00 96.06 453 ILE A CA 1
ATOM 3573 C C . ILE A 1 453 ? 6.353 -36.921 43.420 1.00 96.06 453 ILE A C 1
ATOM 3575 O O . ILE A 1 453 ? 5.303 -37.342 43.912 1.00 96.06 453 ILE A O 1
ATOM 3579 N N . LYS A 1 454 ? 7.231 -36.219 44.136 1.00 96.06 454 LYS A N 1
ATOM 3580 C CA . LYS A 1 454 ? 7.002 -35.764 45.507 1.00 96.06 454 LYS A CA 1
ATOM 3581 C C . LYS A 1 454 ? 6.630 -34.288 45.519 1.00 96.06 454 LYS A C 1
ATOM 3583 O O . LYS A 1 454 ? 7.474 -33.456 45.205 1.00 96.06 454 LYS A O 1
ATOM 3588 N N . PHE A 1 455 ? 5.418 -33.965 45.954 1.00 96.56 455 PHE A N 1
ATOM 3589 C CA . PHE A 1 455 ? 4.932 -32.593 46.137 1.00 96.56 455 PHE A CA 1
ATOM 3590 C C . PHE A 1 455 ? 5.030 -32.169 47.600 1.00 96.56 455 PHE A C 1
ATOM 3592 O O . PHE A 1 455 ? 4.887 -32.999 48.498 1.00 96.56 455 PHE A O 1
ATOM 3599 N N . SER A 1 456 ? 5.284 -30.889 47.859 1.00 94.06 456 SER A N 1
ATOM 3600 C CA . SER A 1 456 ? 5.647 -30.380 49.183 1.00 94.06 456 SER A CA 1
ATOM 3601 C C . SER A 1 456 ? 5.301 -28.906 49.404 1.00 94.06 456 SER A C 1
ATOM 3603 O O . SER A 1 456 ? 5.076 -28.150 48.464 1.00 94.06 456 SER A O 1
ATOM 3605 N N . MET A 1 457 ? 5.283 -28.524 50.679 1.00 92.62 457 MET A N 1
ATOM 3606 C CA . MET A 1 457 ? 5.227 -27.158 51.194 1.00 92.62 457 MET A CA 1
ATOM 3607 C C . MET A 1 457 ? 6.136 -27.098 52.423 1.00 92.62 457 MET A C 1
ATOM 3609 O O . MET A 1 457 ? 6.137 -28.035 53.229 1.00 92.62 457 MET A O 1
ATOM 3613 N N . GLY A 1 458 ? 6.893 -26.014 52.565 1.00 86.19 458 GLY A N 1
ATOM 3614 C CA . GLY A 1 458 ? 7.867 -25.820 53.634 1.00 86.19 458 GLY A CA 1
ATOM 3615 C C . GLY A 1 458 ? 9.152 -26.640 53.449 1.00 86.19 458 GLY A C 1
ATOM 3616 O O . GLY A 1 458 ? 9.127 -27.788 53.003 1.00 86.19 458 GLY A O 1
ATOM 3617 N N . GLY A 1 459 ? 10.288 -26.063 53.831 1.00 81.94 459 GLY A N 1
ATOM 3618 C CA . GLY A 1 459 ? 11.611 -26.690 53.728 1.00 81.94 459 GLY A CA 1
ATOM 3619 C C . GLY A 1 459 ? 12.814 -25.752 53.908 1.00 81.94 459 GLY A C 1
ATOM 3620 O O . GLY A 1 459 ? 13.945 -26.224 53.840 1.00 81.94 459 GLY A O 1
ATOM 3621 N N . ALA A 1 460 ? 12.602 -24.453 54.131 1.00 88.00 460 ALA A N 1
ATOM 3622 C CA . ALA A 1 460 ? 13.640 -23.481 54.457 1.00 88.00 460 ALA A CA 1
ATOM 3623 C C . ALA A 1 460 ? 14.204 -23.716 55.874 1.00 88.00 460 ALA A C 1
ATOM 3625 O O . ALA A 1 460 ? 13.448 -23.779 56.846 1.00 88.00 460 ALA A O 1
ATOM 3626 N N . GLU A 1 461 ? 15.532 -23.815 55.996 1.00 86.06 461 GLU A N 1
ATOM 3627 C CA . GLU A 1 461 ? 16.250 -24.173 57.240 1.00 86.06 461 GLU A CA 1
ATOM 3628 C C . GLU A 1 461 ? 17.255 -23.092 57.712 1.00 86.06 461 GLU A C 1
ATOM 3630 O O . GLU A 1 461 ? 18.091 -23.362 58.575 1.00 86.06 461 GLU A O 1
ATOM 3635 N N . GLY A 1 462 ? 17.215 -21.885 57.133 1.00 85.50 462 GLY A N 1
ATOM 3636 C CA . GLY A 1 462 ? 18.128 -20.780 57.465 1.00 85.50 462 GLY A CA 1
ATOM 3637 C C . GLY A 1 462 ? 17.792 -20.002 58.751 1.00 85.50 462 GLY A C 1
ATOM 3638 O O . GLY A 1 462 ? 17.106 -20.499 59.645 1.00 85.50 462 GLY A O 1
ATOM 3639 N N . ASP A 1 463 ? 18.290 -18.763 58.843 1.00 88.88 463 ASP A N 1
ATOM 3640 C CA . ASP A 1 463 ? 18.065 -17.840 59.973 1.00 88.88 463 ASP A CA 1
ATOM 3641 C C . ASP A 1 463 ? 16.577 -17.446 60.155 1.00 88.88 463 ASP A C 1
ATOM 3643 O O . ASP A 1 463 ? 16.143 -17.145 61.270 1.00 88.88 463 ASP A O 1
ATOM 3647 N N . TYR A 1 464 ? 15.793 -17.528 59.077 1.00 88.56 464 TYR A N 1
ATOM 3648 C CA . TYR A 1 464 ? 14.340 -17.367 58.992 1.00 88.56 464 TYR A CA 1
ATOM 3649 C C . TYR A 1 464 ? 13.729 -18.683 58.459 1.00 88.56 464 TYR A C 1
ATOM 3651 O O . TYR A 1 464 ? 13.492 -18.816 57.262 1.00 88.56 464 TYR A O 1
ATOM 3659 N N . PRO A 1 465 ? 13.551 -19.724 59.290 1.00 91.31 465 PRO A N 1
ATOM 3660 C CA . PRO A 1 465 ? 13.125 -21.040 58.814 1.00 91.31 465 PRO A CA 1
ATOM 3661 C C . PRO A 1 465 ? 11.605 -21.139 58.616 1.00 91.31 465 PRO A C 1
ATOM 3663 O O . PRO A 1 465 ? 10.824 -20.479 59.307 1.00 91.31 465 PRO A O 1
ATOM 3666 N N . ASP A 1 466 ? 11.178 -22.055 57.741 1.00 93.69 466 ASP A N 1
ATOM 3667 C CA . ASP A 1 466 ? 9.762 -22.395 57.569 1.00 93.69 466 ASP A CA 1
ATOM 3668 C C . ASP A 1 466 ? 9.161 -22.930 58.882 1.00 93.69 466 ASP A C 1
ATOM 3670 O O . ASP A 1 466 ? 9.669 -23.867 59.503 1.00 93.69 466 ASP A O 1
ATOM 3674 N N . SER A 1 467 ? 8.030 -22.358 59.301 1.00 93.50 467 SER A N 1
ATOM 3675 C CA . SER A 1 467 ? 7.370 -22.702 60.572 1.00 93.50 467 SER A CA 1
ATOM 3676 C C . SER A 1 467 ? 6.758 -24.113 60.618 1.00 93.50 467 SER A C 1
ATOM 3678 O O . SER A 1 467 ? 6.534 -24.647 61.713 1.00 93.50 467 SER A O 1
ATOM 3680 N N . ALA A 1 468 ? 6.541 -24.738 59.457 1.00 93.62 468 ALA A N 1
ATOM 3681 C CA . ALA A 1 468 ? 6.227 -26.154 59.294 1.00 93.62 468 ALA A CA 1
ATOM 3682 C C . ALA A 1 468 ? 6.580 -26.643 57.879 1.00 93.62 468 ALA A C 1
ATOM 3684 O O . ALA A 1 468 ? 6.747 -25.850 56.961 1.00 93.62 468 ALA A O 1
ATOM 3685 N N . SER A 1 469 ? 6.611 -27.966 57.696 1.00 92.00 469 SER A N 1
ATOM 3686 C CA . SER A 1 469 ? 6.687 -28.608 56.379 1.00 92.00 469 SER A CA 1
ATOM 3687 C C . SER A 1 469 ? 5.687 -29.761 56.230 1.00 92.00 469 SER A C 1
ATOM 3689 O O . SER A 1 469 ? 5.175 -30.326 57.212 1.00 92.00 469 SER A O 1
ATOM 3691 N N . ALA A 1 470 ? 5.345 -30.088 54.986 1.00 94.38 470 ALA A N 1
ATOM 3692 C CA . ALA A 1 470 ? 4.384 -31.115 54.600 1.00 94.38 470 ALA A CA 1
ATOM 3693 C C . ALA A 1 470 ? 4.685 -31.630 53.182 1.00 94.38 470 ALA A C 1
ATOM 3695 O O . ALA A 1 470 ? 5.191 -30.883 52.351 1.00 94.38 470 ALA A O 1
ATOM 3696 N N . TRP A 1 471 ? 4.373 -32.895 52.887 1.00 95.38 471 TRP A N 1
ATOM 3697 C CA . TRP A 1 471 ? 4.561 -33.464 51.549 1.00 95.38 471 TRP A CA 1
ATOM 3698 C C . TRP A 1 471 ? 3.652 -34.665 51.283 1.00 95.38 471 TRP A C 1
ATOM 3700 O O . TRP A 1 471 ? 3.131 -35.286 52.212 1.00 95.38 471 TRP A O 1
ATOM 3710 N N . VAL A 1 472 ? 3.516 -35.012 50.004 1.00 95.75 472 VAL A N 1
ATOM 3711 C CA . VAL A 1 472 ? 2.877 -36.231 49.500 1.00 95.75 472 VAL A CA 1
ATOM 3712 C C . VAL A 1 472 ? 3.710 -36.802 48.349 1.00 95.75 472 VAL A C 1
ATOM 3714 O O . VAL A 1 472 ? 4.268 -36.056 47.549 1.00 95.75 472 VAL A O 1
ATOM 3717 N N . GLU A 1 473 ? 3.820 -38.125 48.278 1.00 95.50 473 GLU A N 1
ATOM 3718 C CA . GLU A 1 473 ? 4.489 -38.847 47.187 1.00 95.50 473 GLU A CA 1
ATOM 3719 C C . GLU A 1 473 ? 3.407 -39.502 46.319 1.00 95.50 473 GLU A C 1
ATOM 3721 O O . GLU A 1 473 ? 2.516 -40.181 46.836 1.00 95.50 473 GLU A O 1
ATOM 3726 N N . VAL A 1 474 ? 3.439 -39.231 45.014 1.00 94.62 474 VAL A N 1
ATOM 3727 C CA . VAL A 1 474 ? 2.347 -39.506 44.074 1.00 94.62 474 VAL A CA 1
ATOM 3728 C C . VAL A 1 474 ? 2.893 -40.217 42.843 1.00 94.62 474 VAL A C 1
ATOM 3730 O O . VAL A 1 474 ? 3.861 -39.764 42.243 1.00 94.62 474 VAL A O 1
ATOM 3733 N N . ILE A 1 475 ? 2.231 -41.304 42.439 1.00 96.00 475 ILE A N 1
ATOM 3734 C CA . ILE A 1 475 ? 2.389 -41.886 41.103 1.00 96.00 475 ILE A CA 1
ATOM 3735 C C . ILE A 1 475 ? 1.284 -41.286 40.236 1.00 96.00 475 ILE A C 1
ATOM 3737 O O . ILE A 1 475 ? 0.100 -41.541 40.481 1.00 96.00 475 ILE A O 1
ATOM 3741 N N . LEU A 1 476 ? 1.667 -40.452 39.274 1.00 96.69 476 LEU A N 1
ATOM 3742 C CA . LEU A 1 476 ? 0.741 -39.732 38.411 1.00 96.69 476 LEU A CA 1
ATOM 3743 C C . LEU A 1 476 ? 0.080 -40.668 37.389 1.00 96.69 476 LEU A C 1
ATOM 3745 O O . LEU A 1 476 ? 0.595 -41.732 37.044 1.00 96.69 476 LEU A O 1
ATOM 3749 N N . LYS A 1 477 ? -1.093 -40.258 36.904 1.00 93.62 477 LYS A N 1
ATOM 3750 C CA . LYS A 1 477 ? -1.772 -40.871 35.756 1.00 93.62 477 LYS A CA 1
ATOM 3751 C C . LYS A 1 477 ? -1.556 -40.007 34.521 1.00 93.62 477 LYS A C 1
ATOM 3753 O O . LYS A 1 477 ? -1.346 -38.807 34.650 1.00 93.62 477 LYS A O 1
ATOM 3758 N N . ASP A 1 478 ? -1.754 -40.600 33.354 1.00 93.31 478 ASP A N 1
ATOM 3759 C CA . ASP A 1 478 ? -1.904 -39.930 32.054 1.00 93.31 478 ASP A CA 1
ATOM 3760 C C . ASP A 1 478 ? -3.107 -38.960 31.980 1.00 93.31 478 ASP A C 1
ATOM 3762 O O . ASP A 1 478 ? -3.245 -38.192 31.033 1.00 93.31 478 ASP A O 1
ATOM 3766 N N . THR A 1 479 ? -3.979 -38.966 32.991 1.00 93.19 479 THR A N 1
ATOM 3767 C CA . THR A 1 479 ? -5.172 -38.119 33.117 1.00 93.19 479 THR A CA 1
ATOM 3768 C C . THR A 1 479 ? -5.099 -37.236 34.362 1.00 93.19 479 THR A C 1
ATOM 3770 O O . THR A 1 479 ? -4.655 -37.681 35.421 1.00 93.19 479 THR A O 1
ATOM 3773 N N . TRP A 1 480 ? -5.586 -35.995 34.250 1.00 96.25 480 TRP A N 1
ATOM 3774 C CA . TRP A 1 480 ? -5.659 -35.027 35.351 1.00 96.25 480 TRP A CA 1
ATOM 3775 C C . TRP A 1 480 ? -6.383 -35.565 36.586 1.00 96.25 480 TRP A C 1
ATOM 3777 O O . TRP A 1 480 ? -7.481 -36.115 36.479 1.00 96.25 480 TRP A O 1
ATOM 3787 N N . GLN A 1 481 ? -5.795 -35.370 37.768 1.00 94.81 481 GLN A N 1
ATOM 3788 C CA . GLN A 1 481 ? -6.399 -35.667 39.070 1.00 94.81 481 GLN A CA 1
ATOM 3789 C C . GLN A 1 481 ? -6.102 -34.527 40.062 1.00 94.81 481 GLN A C 1
ATOM 3791 O O . GLN A 1 481 ? -5.000 -33.981 40.046 1.00 94.81 481 GLN A O 1
ATOM 3796 N N . GLU A 1 482 ? -7.050 -34.211 40.953 1.00 94.38 482 GLU A N 1
ATOM 3797 C CA . GLU A 1 482 ? -6.810 -33.341 42.119 1.00 94.38 482 GLU A CA 1
ATOM 3798 C C . GLU A 1 482 ? -6.077 -34.136 43.218 1.00 94.38 482 GLU A C 1
ATOM 3800 O O . GLU A 1 482 ? -6.501 -35.232 43.599 1.00 94.38 482 GLU A O 1
ATOM 3805 N N . TYR A 1 483 ? -4.992 -33.572 43.746 1.00 93.25 483 TYR A N 1
ATOM 3806 C CA . TYR A 1 483 ? -4.219 -34.089 44.875 1.00 93.25 483 TYR A CA 1
ATOM 3807 C C . TYR A 1 483 ? -4.269 -33.114 46.056 1.00 93.25 483 TYR A C 1
ATOM 3809 O O . TYR A 1 483 ? -4.664 -31.955 45.934 1.00 93.25 483 TYR A O 1
ATOM 3817 N N . THR A 1 484 ? -3.914 -33.590 47.250 1.00 93.25 484 THR A N 1
ATOM 3818 C CA . THR A 1 484 ? -3.998 -32.790 48.479 1.00 93.25 484 THR A CA 1
ATOM 3819 C C . THR A 1 484 ? -2.872 -33.134 49.446 1.00 93.25 484 THR A C 1
ATOM 3821 O O . THR A 1 484 ? -2.610 -34.306 49.716 1.00 93.25 484 THR A O 1
ATOM 3824 N N . ILE A 1 485 ? -2.260 -32.100 50.019 1.00 94.06 485 ILE A N 1
ATOM 3825 C CA . ILE A 1 485 ? -1.367 -32.170 51.174 1.00 94.06 485 ILE A CA 1
ATOM 3826 C C . ILE A 1 485 ? -2.161 -31.708 52.404 1.00 94.06 485 ILE A C 1
ATOM 3828 O O . ILE A 1 485 ? -2.725 -30.614 52.411 1.00 94.06 485 ILE A O 1
ATOM 3832 N N . ASP A 1 486 ? -2.215 -32.550 53.438 1.00 91.75 486 ASP A N 1
ATOM 3833 C CA . ASP A 1 486 ? -2.900 -32.251 54.702 1.00 91.75 486 ASP A CA 1
ATOM 3834 C C . ASP A 1 486 ? -2.039 -31.339 55.592 1.00 91.75 486 ASP A C 1
ATOM 3836 O O . ASP A 1 486 ? -0.891 -31.658 55.933 1.00 91.75 486 ASP A O 1
ATOM 3840 N N . LEU A 1 487 ? -2.608 -30.193 55.961 1.00 91.62 487 LEU A N 1
ATOM 3841 C CA . LEU A 1 487 ? -1.991 -29.167 56.795 1.00 91.62 487 LEU A CA 1
ATOM 3842 C C . LEU A 1 487 ? -2.642 -29.052 58.181 1.00 91.62 487 LEU A C 1
ATOM 3844 O O . LEU A 1 487 ? -2.175 -28.271 59.012 1.00 91.62 487 LEU A O 1
ATOM 3848 N N . THR A 1 488 ? -3.677 -29.851 58.458 1.00 87.69 488 THR A N 1
ATOM 3849 C CA . THR A 1 488 ? -4.498 -29.772 59.672 1.00 87.69 488 THR A CA 1
ATOM 3850 C C . THR A 1 488 ? -3.641 -29.766 60.943 1.00 87.69 488 THR A C 1
ATOM 3852 O O . THR A 1 488 ? -2.942 -30.729 61.263 1.00 87.69 488 THR A O 1
ATOM 3855 N N . GLY A 1 489 ? -3.707 -28.668 61.702 1.00 82.88 489 GLY A N 1
ATOM 3856 C CA . GLY A 1 489 ? -2.998 -28.513 62.976 1.00 82.88 489 GLY A CA 1
ATOM 3857 C C . GLY A 1 489 ? -1.490 -28.239 62.877 1.00 82.88 489 GLY A C 1
ATOM 3858 O O . GLY A 1 489 ? -0.812 -28.281 63.907 1.00 82.88 489 GLY A O 1
ATOM 3859 N N . LYS A 1 490 ? -0.945 -27.953 61.686 1.00 88.00 490 LYS A N 1
ATOM 3860 C CA . LYS A 1 490 ? 0.430 -27.447 61.533 1.00 88.00 490 LYS A CA 1
ATOM 3861 C C . LYS A 1 490 ? 0.525 -25.978 61.953 1.00 88.00 490 LYS A C 1
ATOM 3863 O O . LYS A 1 490 ? -0.443 -25.227 61.863 1.00 88.00 490 LYS A O 1
ATOM 3868 N N . ASN A 1 491 ? 1.710 -25.560 62.397 1.00 90.81 491 ASN A N 1
ATOM 3869 C CA . ASN A 1 491 ? 2.001 -24.145 62.608 1.00 90.81 491 ASN A CA 1
ATOM 3870 C C . ASN A 1 491 ? 2.400 -23.514 61.271 1.00 90.81 491 ASN A C 1
ATOM 3872 O O . ASN A 1 491 ? 3.489 -23.786 60.787 1.00 90.81 491 ASN A O 1
ATOM 3876 N N . LEU A 1 492 ? 1.524 -22.703 60.682 1.00 90.12 492 LEU A N 1
ATOM 3877 C CA . LEU A 1 492 ? 1.751 -22.058 59.384 1.00 90.12 492 LEU A CA 1
ATOM 3878 C C . LEU A 1 492 ? 2.003 -20.548 59.534 1.00 90.12 492 LEU A C 1
ATOM 3880 O O . LEU A 1 492 ? 1.690 -19.765 58.643 1.00 90.12 492 LEU A O 1
ATOM 3884 N N . SER A 1 493 ? 2.533 -20.122 60.684 1.00 87.00 493 SER A N 1
ATOM 3885 C CA . SER A 1 493 ? 2.699 -18.707 61.039 1.00 87.00 493 SER A CA 1
ATOM 3886 C C . SER A 1 493 ? 3.666 -17.931 60.139 1.00 87.00 493 SER A C 1
ATOM 3888 O O . SER A 1 493 ? 3.648 -16.704 60.153 1.00 87.00 493 SER A O 1
ATOM 3890 N N . HIS A 1 494 ? 4.545 -18.641 59.433 1.00 89.94 494 HIS A N 1
ATOM 3891 C CA . HIS A 1 494 ? 5.621 -18.098 58.607 1.00 89.94 494 HIS A CA 1
ATOM 3892 C C . HIS A 1 494 ? 6.079 -19.182 57.621 1.00 89.94 494 HIS A C 1
ATOM 3894 O O . HIS A 1 494 ? 6.709 -20.158 58.037 1.00 89.94 494 HIS A O 1
ATOM 3900 N N . ILE A 1 495 ? 5.682 -19.071 56.357 1.00 93.06 495 ILE A N 1
ATOM 3901 C CA . ILE A 1 495 ? 5.990 -20.023 55.287 1.00 93.06 495 ILE A CA 1
ATOM 3902 C C . ILE A 1 495 ? 6.637 -19.252 54.134 1.00 93.06 495 ILE A C 1
ATOM 3904 O O . ILE A 1 495 ? 5.975 -18.480 53.445 1.00 93.06 495 ILE A O 1
ATOM 3908 N N . ILE A 1 496 ? 7.928 -19.473 53.932 1.00 90.75 496 ILE A N 1
ATOM 3909 C CA . ILE A 1 496 ? 8.741 -19.009 52.805 1.00 90.75 496 ILE A CA 1
ATOM 3910 C C . ILE A 1 496 ? 8.549 -19.933 51.605 1.00 90.75 496 ILE A C 1
ATOM 3912 O O . ILE A 1 496 ? 8.452 -19.452 50.482 1.00 90.75 496 ILE A O 1
ATOM 3916 N N . THR A 1 497 ? 8.455 -21.250 51.821 1.00 88.38 497 THR A N 1
ATOM 3917 C CA . THR A 1 497 ? 8.371 -22.238 50.731 1.00 88.38 497 THR A CA 1
ATOM 3918 C C . THR A 1 497 ? 6.918 -22.660 50.480 1.00 88.38 497 THR A C 1
ATOM 3920 O O . THR A 1 497 ? 6.466 -23.696 50.971 1.00 88.38 497 THR A O 1
ATOM 3923 N N . GLY A 1 498 ? 6.168 -21.850 49.729 1.00 86.31 498 GLY A N 1
ATOM 3924 C CA . GLY A 1 498 ? 4.719 -22.001 49.540 1.00 86.31 498 GLY A CA 1
ATOM 3925 C C . GLY A 1 498 ? 4.274 -23.210 48.709 1.00 86.31 498 GLY A C 1
ATOM 3926 O O . GLY A 1 498 ? 3.203 -23.756 48.956 1.00 86.31 498 GLY A O 1
ATOM 3927 N N . PHE A 1 499 ? 5.075 -23.670 47.751 1.00 93.62 499 PHE A N 1
ATOM 3928 C CA . PHE A 1 499 ? 4.832 -24.916 47.010 1.00 93.62 499 PHE A CA 1
ATOM 3929 C C . PHE A 1 499 ? 6.161 -25.466 46.491 1.00 93.62 499 PHE A C 1
ATOM 3931 O O . PHE A 1 499 ? 7.127 -24.724 46.333 1.00 93.62 499 PHE A O 1
ATOM 3938 N N . GLY A 1 500 ? 6.238 -26.754 46.187 1.00 90.94 500 GLY A N 1
ATOM 3939 C CA . GLY A 1 500 ? 7.371 -27.293 45.449 1.00 90.94 500 GLY A CA 1
ATOM 3940 C C . GLY A 1 500 ? 7.262 -28.777 45.175 1.00 90.94 500 GLY A C 1
ATOM 3941 O O . GLY A 1 500 ? 6.508 -29.496 45.834 1.00 90.94 500 GLY A O 1
ATOM 3942 N N . TRP A 1 501 ? 8.043 -29.246 44.213 1.00 94.19 501 TRP A N 1
ATOM 3943 C CA . TRP A 1 501 ? 8.079 -30.646 43.815 1.00 94.19 501 TRP A CA 1
ATOM 3944 C C . TRP A 1 501 ? 9.517 -31.153 43.696 1.00 94.19 501 TRP A C 1
ATOM 3946 O O . TRP A 1 501 ? 10.454 -30.379 43.508 1.00 94.19 501 TRP A O 1
ATOM 3956 N N . SER A 1 502 ? 9.687 -32.470 43.786 1.00 92.56 502 SER A N 1
ATOM 3957 C CA . SER A 1 502 ? 10.951 -33.151 43.508 1.00 92.56 502 SER A CA 1
ATOM 3958 C C . SER A 1 502 ? 10.729 -34.525 42.872 1.00 92.56 502 SER A C 1
ATOM 3960 O O . SER A 1 502 ? 9.743 -35.205 43.162 1.00 92.56 502 SER A O 1
ATOM 3962 N N . ALA A 1 503 ? 11.653 -34.929 42.004 1.00 90.69 503 ALA A N 1
ATOM 3963 C CA . ALA A 1 503 ? 11.690 -36.227 41.335 1.00 90.69 503 ALA A CA 1
ATOM 3964 C C . ALA A 1 503 ? 13.092 -36.841 41.464 1.00 90.69 503 ALA A C 1
ATOM 3966 O O . ALA A 1 503 ? 14.089 -36.117 41.541 1.00 90.69 503 ALA A O 1
ATOM 3967 N N . THR A 1 504 ? 13.186 -38.174 41.481 1.00 90.44 504 THR A N 1
ATOM 3968 C CA . THR A 1 504 ? 14.470 -38.897 41.535 1.00 90.44 504 THR A CA 1
ATOM 3969 C C . THR A 1 504 ? 14.652 -39.817 40.333 1.00 90.44 504 THR A C 1
ATOM 3971 O O . THR A 1 504 ? 13.677 -40.331 39.783 1.00 90.44 504 THR A O 1
ATOM 3974 N N . GLN A 1 505 ? 15.909 -40.085 39.973 1.00 90.62 505 GLN A N 1
ATOM 3975 C CA . GLN A 1 505 ? 16.271 -41.077 38.958 1.00 90.62 505 GLN A CA 1
ATOM 3976 C C . GLN A 1 505 ? 15.956 -42.515 39.407 1.00 90.62 505 GLN A C 1
ATOM 3978 O O . GLN A 1 505 ? 15.738 -43.385 38.572 1.00 90.62 505 GLN A O 1
ATOM 3983 N N . SER A 1 506 ? 15.936 -42.808 40.714 1.00 89.88 506 SER A N 1
ATOM 3984 C CA . SER A 1 506 ? 15.565 -44.150 41.191 1.00 89.88 506 SER A CA 1
ATOM 3985 C C . SER A 1 506 ? 14.090 -44.470 40.965 1.00 89.88 506 SER A C 1
ATOM 3987 O O . SER A 1 506 ? 13.764 -45.634 40.734 1.00 89.88 506 SER A O 1
ATOM 3989 N N . ASP A 1 507 ? 13.231 -43.451 41.012 1.00 90.69 507 ASP A N 1
ATOM 3990 C CA . ASP A 1 507 ? 11.786 -43.601 40.837 1.00 90.69 507 ASP A CA 1
ATOM 3991 C C . ASP A 1 507 ? 11.356 -43.326 39.381 1.00 90.69 507 ASP A C 1
ATOM 3993 O O . ASP A 1 507 ? 10.392 -43.920 38.907 1.00 90.69 507 ASP A O 1
ATOM 3997 N N . ASN A 1 508 ? 12.116 -42.499 38.646 1.00 91.69 508 ASN A N 1
ATOM 3998 C CA . ASN A 1 508 ? 11.911 -42.165 37.230 1.00 91.69 508 ASN A CA 1
ATOM 3999 C C . ASN A 1 508 ? 13.210 -42.451 36.433 1.00 91.69 508 ASN A C 1
ATOM 4001 O O . ASN A 1 508 ? 13.991 -41.531 36.168 1.00 91.69 508 ASN A O 1
ATOM 4005 N N . PRO A 1 509 ? 13.498 -43.722 36.081 1.00 86.94 509 PRO A N 1
ATOM 4006 C CA . PRO A 1 509 ? 14.810 -44.150 35.572 1.00 86.94 509 PRO A CA 1
ATOM 4007 C C . PRO A 1 509 ? 15.199 -43.583 34.203 1.00 86.94 509 PRO A C 1
ATOM 4009 O O . PRO A 1 509 ? 16.394 -43.470 33.925 1.00 86.94 509 PRO A O 1
ATOM 4012 N N . ASP A 1 510 ? 14.213 -43.205 33.389 1.00 88.44 510 ASP A N 1
ATOM 4013 C CA . ASP A 1 510 ? 14.391 -42.641 32.045 1.00 88.44 510 ASP A CA 1
ATOM 4014 C C . ASP A 1 510 ? 14.127 -41.118 31.995 1.00 88.44 510 ASP A C 1
ATOM 4016 O O . ASP A 1 510 ? 14.290 -40.492 30.949 1.00 88.44 510 ASP A O 1
ATOM 4020 N N . GLY A 1 511 ? 13.765 -40.508 33.131 1.00 88.25 511 GLY A N 1
ATOM 4021 C CA . GLY A 1 511 ? 13.257 -39.134 33.228 1.00 88.25 511 GLY A CA 1
ATOM 4022 C C . GLY A 1 511 ? 11.731 -39.106 33.296 1.00 88.25 511 GLY A C 1
ATOM 4023 O O . GLY A 1 511 ? 11.090 -40.158 33.330 1.00 88.25 511 GLY A O 1
ATOM 4024 N N . CYS A 1 512 ? 11.139 -37.914 33.360 1.00 91.75 512 CYS A N 1
ATOM 4025 C CA . CYS A 1 512 ? 9.681 -37.763 33.371 1.00 91.75 512 CYS A CA 1
ATOM 4026 C C . CYS A 1 512 ? 9.226 -36.373 32.913 1.00 91.75 512 CYS A C 1
ATOM 4028 O O . CYS A 1 512 ? 9.809 -35.367 33.325 1.00 91.75 512 CYS A O 1
ATOM 4030 N N . THR A 1 513 ? 8.119 -36.332 32.168 1.00 94.12 513 THR A N 1
ATOM 4031 C CA . THR A 1 513 ? 7.355 -35.109 31.885 1.00 94.12 513 THR A CA 1
ATOM 4032 C C . THR A 1 513 ? 6.018 -35.173 32.614 1.00 94.12 513 THR A C 1
ATOM 4034 O O . THR A 1 513 ? 5.348 -36.208 32.603 1.00 94.12 513 THR A O 1
ATOM 4037 N N . PHE A 1 514 ? 5.634 -34.085 33.274 1.00 95.75 514 PHE A N 1
ATOM 4038 C CA . PHE A 1 514 ? 4.362 -33.970 33.977 1.00 95.75 514 PHE A CA 1
ATOM 4039 C C . PHE A 1 514 ? 3.859 -32.523 33.996 1.00 95.75 514 PHE A C 1
ATOM 4041 O O . PHE A 1 514 ? 4.600 -31.579 33.723 1.00 95.75 514 PHE A O 1
ATOM 4048 N N . TYR A 1 515 ? 2.581 -32.369 34.327 1.00 95.81 515 TYR A N 1
ATOM 4049 C CA . TYR A 1 515 ? 1.837 -31.120 34.248 1.00 95.81 515 TYR A CA 1
ATOM 4050 C C . TYR A 1 515 ? 1.183 -30.799 35.591 1.00 95.81 515 TYR A C 1
ATOM 4052 O O . TYR A 1 515 ? 0.738 -31.714 36.295 1.00 95.81 515 TYR A O 1
ATOM 4060 N N . LEU A 1 516 ? 1.117 -29.511 35.933 1.00 93.31 516 LEU A N 1
ATOM 4061 C CA . LEU A 1 516 ? 0.501 -28.975 37.148 1.00 93.31 516 LEU A CA 1
ATOM 4062 C C . LEU A 1 516 ? -0.460 -27.836 36.818 1.00 93.31 516 LEU A C 1
ATOM 4064 O O . LEU A 1 516 ? -0.240 -27.083 35.873 1.00 93.31 516 LEU A O 1
ATOM 4068 N N . ASP A 1 517 ? -1.500 -27.701 37.631 1.00 86.69 517 ASP A N 1
ATOM 4069 C CA . ASP A 1 517 ? -2.498 -26.641 37.506 1.00 86.69 517 ASP A CA 1
ATOM 4070 C C . ASP A 1 517 ? -3.183 -26.405 38.870 1.00 86.69 517 ASP A C 1
ATOM 4072 O O . ASP A 1 517 ? -3.076 -27.227 39.789 1.00 86.69 517 ASP A O 1
ATOM 4076 N N . ASP A 1 518 ? -3.917 -25.301 38.992 1.00 83.69 518 ASP A N 1
ATOM 4077 C CA . ASP A 1 518 ? -4.965 -25.104 40.001 1.00 83.69 518 ASP A CA 1
ATOM 4078 C C . ASP A 1 518 ? -4.490 -25.202 41.480 1.00 83.69 518 ASP A C 1
ATOM 4080 O O . ASP A 1 518 ? -5.205 -25.692 42.364 1.00 83.69 518 ASP A O 1
ATOM 4084 N N . ILE A 1 519 ? -3.251 -24.756 41.749 1.00 85.81 519 ILE A N 1
ATOM 4085 C CA . ILE A 1 519 ? -2.566 -24.814 43.057 1.00 85.81 519 ILE A CA 1
ATOM 4086 C C . ILE A 1 519 ? -3.156 -23.780 44.034 1.00 85.81 519 ILE A C 1
ATOM 4088 O O . ILE A 1 519 ? -3.071 -22.578 43.796 1.00 85.81 519 ILE A O 1
ATOM 4092 N N . LYS A 1 520 ? -3.713 -24.228 45.167 1.00 83.25 520 LYS A N 1
ATOM 4093 C CA . LYS A 1 520 ? -4.417 -23.370 46.141 1.00 83.25 520 LYS A CA 1
ATOM 4094 C C . LYS A 1 520 ? -4.452 -23.912 47.568 1.00 83.25 520 LYS A C 1
ATOM 4096 O O . LYS A 1 520 ? -4.547 -25.118 47.804 1.00 83.25 520 LYS A O 1
ATOM 4101 N N . TYR A 1 521 ? -4.463 -23.001 48.536 1.00 81.31 521 TYR A N 1
ATOM 4102 C CA . TYR A 1 521 ? -4.736 -23.310 49.940 1.00 81.31 521 TYR A CA 1
ATOM 4103 C C . TYR A 1 521 ? -6.246 -23.292 50.209 1.00 81.31 521 TYR A C 1
ATOM 4105 O O . TYR A 1 521 ? -6.950 -22.398 49.750 1.00 81.31 521 TYR A O 1
ATOM 4113 N N . ARG A 1 522 ? -6.757 -24.275 50.961 1.00 76.12 522 ARG A N 1
ATOM 4114 C CA . ARG A 1 522 ? -8.157 -24.324 51.416 1.00 76.12 522 ARG A CA 1
ATOM 4115 C C . ARG A 1 522 ? -8.222 -24.180 52.941 1.00 76.12 522 ARG A C 1
ATOM 4117 O O . ARG A 1 522 ? -7.560 -24.919 53.677 1.00 76.12 522 ARG A O 1
ATOM 4124 N N . TYR A 1 523 ? -9.053 -23.244 53.382 1.00 70.50 523 TYR A N 1
ATOM 4125 C CA . TYR A 1 523 ? -9.412 -22.944 54.769 1.00 70.50 523 TYR A CA 1
ATOM 4126 C C . TYR A 1 523 ? -10.837 -23.489 55.016 1.00 70.50 523 TYR A C 1
ATOM 4128 O O . TYR A 1 523 ? -11.585 -23.678 54.058 1.00 70.50 523 TYR A O 1
ATOM 4136 N N . GLU A 1 524 ? -11.218 -23.816 56.255 1.00 56.81 524 GLU A N 1
ATOM 4137 C CA . GLU A 1 524 ? -12.592 -24.279 56.550 1.00 56.81 524 GLU A CA 1
ATOM 4138 C C . GLU A 1 524 ? -13.544 -23.085 56.769 1.00 56.81 524 GLU A C 1
ATOM 4140 O O . GLU A 1 524 ? -13.104 -22.062 57.294 1.00 56.81 524 GLU A O 1
ATOM 4145 N N . ASP A 1 525 ? -14.842 -23.238 56.449 1.00 45.56 525 ASP A N 1
ATOM 4146 C CA . ASP A 1 525 ? -15.922 -22.226 56.556 1.00 45.56 525 ASP A CA 1
ATOM 4147 C C . ASP A 1 525 ? -16.225 -21.777 58.009 1.00 45.56 525 ASP A C 1
ATOM 4149 O O . ASP A 1 525 ? -17.329 -21.930 58.551 1.00 45.56 525 ASP A O 1
ATOM 4153 N N . LYS A 1 526 ? -15.230 -21.221 58.697 1.00 39.41 526 LYS A N 1
ATOM 4154 C CA . LYS A 1 526 ? -15.326 -20.714 60.064 1.00 39.41 526 LYS A CA 1
ATOM 4155 C C . LYS A 1 526 ? -14.801 -19.295 60.127 1.00 39.41 526 LYS A C 1
ATOM 4157 O O . LYS A 1 526 ? -13.656 -19.084 60.505 1.00 39.41 526 LYS A O 1
ATOM 4162 N N . ASN A 1 527 ? -15.714 -18.353 59.870 1.00 41.88 527 ASN A N 1
ATOM 4163 C CA . ASN A 1 527 ? -15.691 -16.949 60.301 1.00 41.88 527 ASN A CA 1
ATOM 4164 C C . ASN A 1 527 ? -14.618 -16.655 61.373 1.00 41.88 527 ASN A C 1
ATOM 4166 O O . ASN A 1 527 ? -14.900 -16.738 62.576 1.00 41.88 527 ASN A O 1
ATOM 4170 N N . PHE A 1 528 ? -13.403 -16.298 60.952 1.00 26.91 528 PHE A N 1
ATOM 4171 C CA . PHE A 1 528 ? -12.347 -15.886 61.870 1.00 26.91 528 PHE A CA 1
ATOM 4172 C C . PHE A 1 528 ? -11.571 -14.692 61.322 1.00 26.91 528 PHE A C 1
ATOM 4174 O O . PHE A 1 528 ? -10.552 -14.804 60.653 1.00 26.91 528 PHE A O 1
ATOM 4181 N N . SER A 1 529 ? -12.077 -13.516 61.676 1.00 32.38 529 SER A N 1
ATOM 4182 C CA . SER A 1 529 ? -11.425 -12.232 61.460 1.00 32.38 529 SER A CA 1
ATOM 4183 C C . SER A 1 529 ? -10.038 -12.177 62.112 1.00 32.38 529 SER A C 1
ATOM 4185 O O . SER A 1 529 ? -9.929 -12.312 63.337 1.00 32.38 529 SER A O 1
ATOM 4187 N N . ILE A 1 530 ? -9.014 -11.843 61.329 1.00 30.14 530 ILE A N 1
ATOM 4188 C CA . ILE A 1 530 ? -7.775 -11.236 61.828 1.00 30.14 530 ILE A CA 1
ATOM 4189 C C . ILE A 1 530 ? -7.779 -9.772 61.374 1.00 30.14 530 ILE A C 1
ATOM 4191 O O . ILE A 1 530 ? -8.159 -9.458 60.253 1.00 30.14 530 ILE A O 1
ATOM 4195 N N . TYR A 1 531 ? -7.445 -8.861 62.288 1.00 30.58 531 TYR A N 1
ATOM 4196 C CA . TYR A 1 531 ? -7.592 -7.424 62.070 1.00 30.58 531 TYR A CA 1
ATOM 4197 C C . TYR A 1 531 ? -6.421 -6.825 61.284 1.00 30.58 531 TYR A C 1
ATOM 4199 O O . TYR A 1 531 ? -5.328 -6.685 61.831 1.00 30.58 531 TYR A O 1
ATOM 4207 N N . THR A 1 532 ? -6.723 -6.269 60.115 1.00 32.03 532 THR A N 1
ATOM 4208 C CA . THR A 1 532 ? -6.355 -4.882 59.805 1.00 32.03 532 THR A CA 1
ATOM 4209 C C . THR A 1 532 ? -7.652 -4.067 59.705 1.00 32.03 532 THR A C 1
ATOM 4211 O O . THR A 1 532 ? -8.591 -4.445 59.019 1.00 32.03 532 THR A O 1
ATOM 4214 N N . ASP A 1 533 ? -7.759 -3.032 60.542 1.00 33.28 533 ASP A N 1
ATOM 4215 C CA . ASP A 1 533 ? -8.800 -1.990 60.603 1.00 33.28 533 ASP A CA 1
ATOM 4216 C C . ASP A 1 533 ? -10.171 -2.219 59.932 1.00 33.28 533 ASP A C 1
ATOM 4218 O O . ASP A 1 533 ? -10.514 -1.494 59.011 1.00 33.28 533 ASP A O 1
ATOM 4222 N N . LYS A 1 534 ? -11.007 -3.086 60.538 1.00 40.38 534 LYS A N 1
ATOM 4223 C CA . LYS A 1 534 ? -12.433 -3.348 60.216 1.00 40.38 534 LYS A CA 1
ATOM 4224 C C . LYS A 1 534 ? -12.696 -3.660 58.730 1.00 40.38 534 LYS A C 1
ATOM 4226 O O . LYS A 1 534 ? -12.598 -2.732 57.935 1.00 40.38 534 LYS A O 1
ATOM 4231 N N . PRO A 1 535 ? -13.243 -4.842 58.373 1.00 52.88 535 PRO A N 1
ATOM 4232 C CA . PRO A 1 535 ? -13.794 -4.992 57.035 1.00 52.88 535 PRO A CA 1
ATOM 4233 C C . PRO A 1 535 ? -14.813 -3.870 56.816 1.00 52.88 535 PRO A C 1
ATOM 4235 O O . PRO A 1 535 ? -15.741 -3.689 57.621 1.00 52.88 535 PRO A O 1
ATOM 4238 N N . ALA A 1 536 ? -14.558 -3.041 55.810 1.00 53.97 536 ALA A N 1
ATOM 4239 C CA . ALA A 1 536 ? -15.308 -1.837 55.513 1.00 53.97 536 ALA A CA 1
ATOM 4240 C C . ALA A 1 536 ? -16.777 -2.172 55.204 1.00 53.97 536 ALA A C 1
ATOM 4242 O O . ALA A 1 536 ? -17.652 -1.310 55.332 1.00 53.97 536 ALA A O 1
ATOM 4243 N N . GLY A 1 537 ? -17.052 -3.437 54.860 1.00 67.31 537 GLY A N 1
ATOM 4244 C CA . GLY A 1 537 ? -18.351 -3.915 54.408 1.00 67.31 537 GLY A CA 1
ATOM 4245 C C . GLY A 1 537 ? -18.626 -3.480 52.974 1.00 67.31 537 GLY A C 1
ATOM 4246 O O . GLY A 1 537 ? -19.767 -3.556 52.524 1.00 67.31 537 GLY A O 1
ATOM 4247 N N . TRP A 1 538 ? -17.593 -2.995 52.289 1.00 74.06 538 TRP A N 1
ATOM 4248 C CA . TRP A 1 538 ? -17.585 -2.575 50.903 1.00 74.06 538 TRP A CA 1
ATOM 4249 C C . TRP A 1 538 ? -16.162 -2.645 50.359 1.00 74.06 538 TRP A C 1
ATOM 4251 O O . TRP A 1 538 ? -15.193 -2.448 51.092 1.00 74.06 538 TRP A O 1
ATOM 4261 N N . ALA A 1 539 ? -16.056 -2.883 49.062 1.00 70.81 539 ALA A N 1
ATOM 4262 C CA . ALA A 1 539 ? -14.806 -2.887 48.324 1.00 70.81 539 ALA A CA 1
ATOM 4263 C C . ALA A 1 539 ? -14.989 -2.049 47.054 1.00 70.81 539 ALA A C 1
ATOM 4265 O O . ALA A 1 539 ? -16.103 -1.954 46.528 1.00 70.81 539 ALA A O 1
ATOM 4266 N N . GLY A 1 540 ? -13.921 -1.406 46.583 1.00 73.75 540 GLY A N 1
ATOM 4267 C CA . GLY A 1 540 ? -13.967 -0.602 45.370 1.00 73.75 540 GLY A CA 1
ATOM 4268 C C . GLY A 1 540 ? -12.683 -0.595 44.552 1.00 73.75 540 GLY A C 1
ATOM 4269 O O . GLY A 1 540 ? -11.578 -0.628 45.096 1.00 73.75 540 GLY A O 1
ATOM 4270 N N . ILE A 1 541 ? -12.876 -0.504 43.238 1.00 79.44 541 ILE A N 1
ATOM 4271 C CA . ILE A 1 541 ? -11.852 -0.436 42.193 1.00 79.44 541 ILE A CA 1
ATOM 4272 C C . ILE A 1 541 ? -12.019 0.873 41.409 1.00 79.44 541 ILE A C 1
ATOM 4274 O O . ILE A 1 541 ? -13.137 1.301 41.112 1.00 79.44 541 ILE A O 1
ATOM 4278 N N . TYR A 1 542 ? -10.899 1.526 41.103 1.00 83.25 542 TYR A N 1
ATOM 4279 C CA . TYR A 1 542 ? -10.838 2.877 40.558 1.00 83.25 542 TYR A CA 1
ATOM 4280 C C . TYR A 1 542 ? -9.836 2.979 39.404 1.00 83.25 542 TYR A C 1
ATOM 4282 O O . TYR A 1 542 ? -8.673 2.576 39.510 1.00 83.25 542 TYR A O 1
ATOM 4290 N N . TRP A 1 543 ? -10.289 3.601 38.320 1.00 83.38 543 TRP A N 1
ATOM 4291 C CA . TRP A 1 543 ? -9.505 3.956 37.147 1.00 83.38 543 TRP A CA 1
ATOM 4292 C C . TRP A 1 543 ? -8.904 5.346 37.363 1.00 83.38 543 TRP A C 1
ATOM 4294 O O . TRP A 1 543 ? -9.623 6.349 37.394 1.00 83.38 543 TRP A O 1
ATOM 4304 N N . GLN A 1 544 ? -7.585 5.393 37.560 1.00 81.31 544 GLN A N 1
ATOM 4305 C CA . GLN A 1 544 ? -6.855 6.589 37.994 1.00 81.31 544 GLN A CA 1
ATOM 4306 C C . GLN A 1 544 ? -5.753 6.991 37.011 1.00 81.31 544 GLN A C 1
ATOM 4308 O O . GLN A 1 544 ? -5.167 6.138 36.342 1.00 81.31 544 GLN A O 1
ATOM 4313 N N . SER A 1 545 ? -5.476 8.298 36.939 1.00 67.56 545 SER A N 1
ATOM 4314 C CA . SER A 1 545 ? -4.376 8.864 36.154 1.00 67.56 545 SER A CA 1
ATOM 4315 C C . SER A 1 545 ? -3.611 9.952 36.933 1.00 67.56 545 SER A C 1
ATOM 4317 O O . SER A 1 545 ? -4.233 10.888 37.447 1.00 67.56 545 SER A O 1
ATOM 4319 N N . PRO A 1 546 ? -2.269 9.855 37.040 1.00 63.91 546 PRO A N 1
ATOM 4320 C CA . PRO A 1 546 ? -1.478 8.643 36.803 1.00 63.91 546 PRO A CA 1
ATOM 4321 C C . PRO A 1 546 ? -1.938 7.477 37.699 1.00 63.91 546 PRO A C 1
ATOM 4323 O O . PRO A 1 546 ? -2.624 7.679 38.702 1.00 63.91 546 PRO A O 1
ATOM 4326 N N . ALA A 1 547 ? -1.555 6.246 37.355 1.00 64.44 547 ALA A N 1
ATOM 4327 C CA . ALA A 1 547 ? -1.965 5.055 38.100 1.00 64.44 547 ALA A CA 1
ATOM 4328 C C . ALA A 1 547 ? -1.601 5.141 39.600 1.00 64.44 547 ALA A C 1
ATOM 4330 O O . ALA A 1 547 ? -0.522 5.635 39.966 1.00 64.44 547 ALA A O 1
ATOM 4331 N N . ASN A 1 548 ? -2.476 4.634 40.479 1.00 71.12 548 ASN A N 1
ATOM 4332 C CA . ASN A 1 548 ? -2.323 4.724 41.941 1.00 71.12 548 ASN A CA 1
ATOM 4333 C C . ASN A 1 548 ? -2.127 6.178 42.447 1.00 71.12 548 ASN A C 1
ATOM 4335 O O . ASN A 1 548 ? -1.235 6.448 43.262 1.00 71.12 548 ASN A O 1
ATOM 4339 N N . ASN A 1 549 ? -2.897 7.144 41.931 1.00 78.50 549 ASN A N 1
ATOM 4340 C CA . ASN A 1 549 ? -2.852 8.532 42.402 1.00 78.50 549 ASN A CA 1
ATOM 4341 C C . ASN A 1 549 ? -3.994 8.828 43.381 1.00 78.50 549 ASN A C 1
ATOM 4343 O O . ASN A 1 549 ? -5.130 9.082 42.991 1.00 78.50 549 ASN A O 1
ATOM 4347 N N . TRP A 1 550 ? -3.653 8.899 44.666 1.00 83.50 550 TRP A N 1
ATOM 4348 C CA . TRP A 1 550 ? -4.562 9.299 45.743 1.00 83.50 550 TRP A CA 1
ATOM 4349 C C . TRP A 1 550 ? -4.381 10.781 46.125 1.00 83.50 550 TRP A C 1
ATOM 4351 O O . TRP A 1 550 ? -4.544 11.171 47.280 1.00 83.50 550 TRP A O 1
ATOM 4361 N N . GLY A 1 551 ? -4.011 11.620 45.148 1.00 77.75 551 GLY A N 1
ATOM 4362 C CA . GLY A 1 551 ? -3.741 13.056 45.302 1.00 77.75 551 GLY A CA 1
ATOM 4363 C C . GLY A 1 551 ? -2.348 13.365 45.871 1.00 77.75 551 GLY A C 1
ATOM 4364 O O . GLY A 1 551 ? -2.015 14.516 46.171 1.00 77.75 551 GLY A O 1
ATOM 4365 N N . ASN A 1 552 ? -1.526 12.326 46.024 1.00 76.56 552 ASN A N 1
ATOM 4366 C CA . ASN A 1 552 ? -0.116 12.379 46.400 1.00 76.56 552 ASN A CA 1
ATOM 4367 C C . ASN A 1 552 ? 0.824 12.557 45.192 1.00 76.56 552 ASN A C 1
ATOM 4369 O O . ASN A 1 552 ? 2.008 12.825 45.393 1.00 76.56 552 ASN A O 1
ATOM 4373 N N . LYS A 1 553 ? 0.319 12.439 43.959 1.00 71.75 553 LYS A N 1
ATOM 4374 C CA . LYS A 1 553 ? 1.046 12.732 42.715 1.00 71.75 553 LYS A CA 1
ATOM 4375 C C . LYS A 1 553 ? 0.358 13.886 41.983 1.00 71.75 553 LYS A C 1
ATOM 4377 O O . LYS A 1 553 ? -0.863 14.030 42.078 1.00 71.75 553 LYS A O 1
ATOM 4382 N N . GLU A 1 554 ? 1.124 14.692 41.256 1.00 68.06 554 GLU A N 1
ATOM 4383 C CA . GLU A 1 554 ? 0.550 15.614 40.270 1.00 68.06 554 GLU A CA 1
ATOM 4384 C C . GLU A 1 554 ? -0.036 14.826 39.081 1.00 68.06 554 GLU A C 1
ATOM 4386 O O . GLU A 1 554 ? 0.315 13.662 38.869 1.00 68.06 554 GLU A O 1
ATOM 4391 N N . GLY A 1 555 ? -0.988 15.430 38.365 1.00 62.44 555 GLY A N 1
ATOM 4392 C CA . GLY A 1 555 ? -1.731 14.802 37.267 1.00 62.44 555 GLY A CA 1
ATOM 4393 C C . GLY A 1 555 ? -3.238 14.652 37.515 1.00 62.44 555 GLY A C 1
ATOM 4394 O O . GLY A 1 555 ? -3.744 14.988 38.594 1.00 62.44 555 GLY A O 1
ATOM 4395 N N . GLY A 1 556 ? -3.911 14.148 36.477 1.00 62.09 556 GLY A N 1
ATOM 4396 C CA . GLY A 1 556 ? -5.361 14.148 36.256 1.00 62.09 556 GLY A CA 1
ATOM 4397 C C . GLY A 1 556 ? -5.692 14.790 34.896 1.00 62.09 556 GLY A C 1
ATOM 4398 O O . GLY A 1 556 ? -4.893 15.560 34.368 1.00 62.09 556 GLY A O 1
ATOM 4399 N N . TYR A 1 557 ? -6.842 14.466 34.295 1.00 65.69 557 TYR A N 1
ATOM 4400 C CA . TYR A 1 557 ? -7.219 14.987 32.969 1.00 65.69 557 TYR A CA 1
ATOM 4401 C C . TYR A 1 557 ? -8.125 16.215 33.041 1.00 65.69 557 TYR A C 1
ATOM 4403 O O . TYR A 1 557 ? -9.012 16.308 33.892 1.00 65.69 557 TYR A O 1
ATOM 4411 N N . ASN A 1 558 ? -7.953 17.132 32.088 1.00 68.25 558 ASN A N 1
ATOM 4412 C CA . ASN A 1 558 ? -8.882 18.231 31.858 1.00 68.25 558 ASN A CA 1
ATOM 4413 C C . ASN A 1 558 ? -10.020 17.773 30.936 1.00 68.25 558 ASN A C 1
ATOM 4415 O O . ASN A 1 558 ? -9.857 17.664 29.725 1.00 68.25 558 ASN A O 1
ATOM 4419 N N . LEU A 1 559 ? -11.189 17.551 31.528 1.00 69.44 559 LEU A N 1
ATOM 4420 C CA . LEU A 1 559 ? -12.409 17.113 30.855 1.00 69.44 559 LEU A CA 1
ATOM 4421 C C . LEU A 1 559 ? -13.466 18.233 30.833 1.00 69.44 559 LEU A C 1
ATOM 4423 O O . LEU A 1 559 ? -14.656 17.951 30.788 1.00 69.44 559 LEU A O 1
ATOM 4427 N N . THR A 1 560 ? -13.070 19.515 30.905 1.00 67.75 560 THR A N 1
ATOM 4428 C CA . THR A 1 560 ? -13.992 20.680 31.036 1.00 67.75 560 THR A CA 1
ATOM 4429 C C . THR A 1 560 ? -15.068 20.805 29.962 1.00 67.75 560 THR A C 1
ATOM 4431 O O . THR A 1 560 ? -16.059 21.500 30.176 1.00 67.75 560 THR A O 1
ATOM 4434 N N . CYS A 1 561 ? -14.891 20.142 28.826 1.00 58.25 561 CYS A N 1
ATOM 4435 C CA . CYS A 1 561 ? -15.845 20.082 27.727 1.00 58.25 561 CYS A CA 1
ATOM 4436 C C . CYS A 1 561 ? -16.886 18.945 27.853 1.00 58.25 561 CYS A C 1
ATOM 4438 O O . CYS A 1 561 ? -17.822 18.913 27.053 1.00 58.25 561 CYS A O 1
ATOM 4440 N N . ALA A 1 562 ? -16.763 18.053 28.844 1.00 67.19 562 ALA A N 1
ATOM 4441 C CA . ALA A 1 562 ? -17.657 16.914 29.047 1.00 67.19 562 ALA A CA 1
ATOM 4442 C C . ALA A 1 562 ? -18.923 17.247 29.844 1.00 67.19 562 ALA A C 1
ATOM 4444 O O . ALA A 1 562 ? -18.884 17.812 30.938 1.00 67.19 562 ALA A O 1
ATOM 4445 N N . GLU A 1 563 ? -20.062 16.807 29.311 1.00 79.62 563 GLU A N 1
ATOM 4446 C CA . GLU A 1 563 ? -21.375 16.919 29.955 1.00 79.62 563 GLU A CA 1
ATOM 4447 C C . GLU A 1 563 ? -21.833 15.589 30.564 1.00 79.62 563 GLU A C 1
ATOM 4449 O O . GLU A 1 563 ? -22.699 15.572 31.439 1.00 79.62 563 GLU A O 1
ATOM 4454 N N . LYS A 1 564 ? -21.268 14.460 30.114 1.00 81.31 564 LYS A N 1
ATOM 4455 C CA . LYS A 1 564 ? -21.691 13.108 30.504 1.00 81.31 564 LYS A CA 1
ATOM 4456 C C . LYS A 1 564 ? -20.504 12.165 30.637 1.00 81.31 564 LYS A C 1
ATOM 4458 O O . LYS A 1 564 ? -19.556 12.258 29.865 1.00 81.31 564 LYS A O 1
ATOM 4463 N N . LEU A 1 565 ? -20.631 11.217 31.559 1.00 86.81 565 LEU A N 1
ATOM 4464 C CA . LEU A 1 565 ? -19.856 9.978 31.631 1.00 86.81 565 LEU A CA 1
ATOM 4465 C C . LEU A 1 565 ? -20.822 8.810 31.395 1.00 86.81 565 LEU A C 1
ATOM 4467 O O . LEU A 1 565 ? -21.841 8.714 32.075 1.00 86.81 565 LEU A O 1
ATOM 4471 N N . ILE A 1 566 ? -20.526 7.962 30.419 1.00 84.56 566 ILE A N 1
ATOM 4472 C CA . ILE A 1 566 ? -21.346 6.844 29.945 1.00 84.56 566 ILE A CA 1
ATOM 4473 C C . ILE A 1 566 ? -20.575 5.540 30.162 1.00 84.56 566 ILE A C 1
ATOM 4475 O O . ILE A 1 566 ? -19.351 5.531 30.062 1.00 84.56 566 ILE A O 1
ATOM 4479 N N . PHE A 1 567 ? -21.280 4.461 30.492 1.00 87.62 567 PHE A N 1
ATOM 4480 C CA . PHE A 1 567 ? -20.728 3.109 30.608 1.00 87.62 567 PHE A CA 1
ATOM 4481 C C . PHE A 1 567 ? -21.830 2.060 30.425 1.00 87.62 567 PHE A C 1
ATOM 4483 O O . PHE A 1 567 ? -22.992 2.318 30.749 1.00 87.62 567 PHE A O 1
ATOM 4490 N N . ALA A 1 568 ? -21.481 0.873 29.941 1.00 85.94 568 ALA A N 1
ATOM 4491 C CA . ALA A 1 568 ? -22.349 -0.299 29.932 1.00 85.94 568 ALA A CA 1
ATOM 4492 C C . ALA A 1 568 ? -22.019 -1.218 31.118 1.00 85.94 568 ALA A C 1
ATOM 4494 O O . ALA A 1 568 ? -20.857 -1.375 31.493 1.00 85.94 568 ALA A O 1
ATOM 4495 N N . ALA A 1 569 ? -23.042 -1.821 31.726 1.00 88.75 569 ALA A N 1
ATOM 4496 C CA . ALA A 1 569 ? -22.864 -2.798 32.795 1.00 88.75 569 ALA A CA 1
ATOM 4497 C C . ALA A 1 569 ? -23.976 -3.859 32.829 1.00 88.75 569 ALA A C 1
ATOM 4499 O O . ALA A 1 569 ? -25.118 -3.582 32.447 1.00 88.75 569 ALA A O 1
ATOM 4500 N N . LYS A 1 570 ? -23.649 -5.050 33.345 1.00 88.50 570 LYS A N 1
ATOM 4501 C CA . LYS A 1 570 ? -24.603 -6.089 33.779 1.00 88.50 570 LYS A CA 1
ATOM 4502 C C . LYS A 1 570 ? -24.098 -6.840 35.013 1.00 88.50 570 LYS A C 1
ATOM 4504 O O . LYS A 1 570 ? -22.911 -6.797 35.320 1.00 88.50 570 LYS A O 1
ATOM 4509 N N . GLY A 1 571 ? -24.997 -7.513 35.721 1.00 85.31 571 GLY A N 1
ATOM 4510 C CA . GLY A 1 571 ? -24.679 -8.462 36.789 1.00 85.31 571 GLY A CA 1
ATOM 4511 C C . GLY A 1 571 ? -24.744 -9.907 36.287 1.00 85.31 571 GLY A C 1
ATOM 4512 O O . GLY A 1 571 ? -25.335 -10.173 35.243 1.00 85.31 571 GLY A O 1
ATOM 4513 N N . GLU A 1 572 ? -24.158 -10.843 37.027 1.00 83.44 572 GLU A N 1
ATOM 4514 C CA . GLU A 1 572 ? -24.248 -12.289 36.762 1.00 83.44 572 GLU A CA 1
ATOM 4515 C C . GLU A 1 572 ? -25.637 -12.844 37.151 1.00 83.44 572 GLU A C 1
ATOM 4517 O O . GLU A 1 572 ? -26.185 -13.711 36.474 1.00 83.44 572 GLU A O 1
ATOM 4522 N N . LEU A 1 573 ? -26.243 -12.307 38.216 1.00 81.56 573 LEU A N 1
ATOM 4523 C CA . LEU A 1 573 ? -27.546 -12.709 38.762 1.00 81.56 573 LEU A CA 1
ATOM 4524 C C . LEU A 1 573 ? -28.686 -11.731 38.429 1.00 81.56 573 LEU A C 1
ATOM 4526 O O . LEU A 1 573 ? -29.839 -11.992 38.782 1.00 81.56 573 LEU A O 1
ATOM 4530 N N . GLY A 1 574 ? -28.380 -10.581 37.823 1.00 81.19 574 GLY A N 1
ATOM 4531 C CA . GLY A 1 574 ? -29.349 -9.529 37.500 1.00 81.19 574 GLY A CA 1
ATOM 4532 C C . GLY A 1 574 ? -30.052 -8.919 38.715 1.00 81.19 574 GLY A C 1
ATOM 4533 O O . GLY A 1 574 ? -31.216 -8.516 38.635 1.00 81.19 574 GLY A O 1
ATOM 4534 N N . SER A 1 575 ? -29.367 -8.901 39.859 1.00 83.31 575 SER A N 1
ATOM 4535 C CA . SER A 1 575 ? -29.875 -8.332 41.117 1.00 83.31 575 SER A CA 1
ATOM 4536 C C . SER A 1 575 ? -28.812 -7.611 41.953 1.00 83.31 575 SER A C 1
ATOM 4538 O O . SER A 1 575 ? -29.146 -7.000 42.970 1.00 83.31 575 SER A O 1
ATOM 4540 N N . GLU A 1 576 ? -27.562 -7.633 41.494 1.00 90.00 576 GLU A N 1
ATOM 4541 C CA . GLU A 1 576 ? -26.406 -6.948 42.056 1.00 90.00 576 GLU A CA 1
ATOM 4542 C C . GLU A 1 576 ? -26.665 -5.445 42.183 1.00 90.00 576 GLU A C 1
ATOM 4544 O O . GLU A 1 576 ? -27.150 -4.792 41.250 1.00 90.00 576 GLU A O 1
ATOM 4549 N N . ARG A 1 577 ? -26.306 -4.875 43.336 1.00 90.25 577 ARG A N 1
ATOM 4550 C CA . ARG A 1 577 ? -26.473 -3.447 43.619 1.00 90.25 577 ARG A CA 1
ATOM 4551 C C . ARG A 1 577 ? -25.129 -2.789 43.905 1.00 90.25 577 ARG A C 1
ATOM 4553 O O . ARG A 1 577 ? -24.406 -3.179 44.822 1.00 90.25 577 ARG A O 1
ATOM 4560 N N . VAL A 1 578 ? -24.814 -1.774 43.106 1.00 88.81 578 VAL A N 1
ATOM 4561 C CA . VAL A 1 578 ? -23.460 -1.233 42.943 1.00 88.81 578 VAL A CA 1
ATOM 4562 C C . VAL A 1 578 ? -23.503 0.291 42.825 1.00 88.81 578 VAL A C 1
ATOM 4564 O O . VAL A 1 578 ? -24.473 0.857 42.318 1.00 88.81 578 VAL A O 1
ATOM 4567 N N . SER A 1 579 ? -22.456 0.972 43.289 1.00 90.69 579 SER A N 1
ATOM 4568 C CA . SER A 1 579 ? -22.282 2.418 43.142 1.00 90.69 579 SER A CA 1
ATOM 4569 C C . SER A 1 579 ? -21.160 2.728 42.154 1.00 90.69 579 SER A C 1
ATOM 4571 O O . SER A 1 579 ? -20.046 2.230 42.300 1.00 90.69 579 SER A O 1
ATOM 4573 N N . PHE A 1 580 ? -21.455 3.564 41.163 1.00 92.62 580 PHE A N 1
ATOM 4574 C CA . PHE A 1 580 ? -20.524 4.026 40.135 1.00 92.62 580 PHE A CA 1
ATOM 4575 C C . PHE A 1 580 ? -20.192 5.500 40.349 1.00 92.62 580 PHE A C 1
ATOM 4577 O O . PHE A 1 580 ? -21.077 6.280 40.711 1.00 92.62 580 PHE A O 1
ATOM 4584 N N . MET A 1 581 ? -18.944 5.913 40.124 1.00 90.12 581 MET A N 1
ATOM 4585 C CA . MET A 1 581 ? -18.506 7.284 40.402 1.00 90.12 581 MET A CA 1
ATOM 4586 C C . MET A 1 581 ? -17.381 7.802 39.504 1.00 90.12 581 MET A C 1
ATOM 4588 O O . MET A 1 581 ? -16.692 7.046 38.831 1.00 90.12 581 MET A O 1
ATOM 4592 N N . MET A 1 582 ? -17.208 9.120 39.543 1.00 90.12 582 MET A N 1
ATOM 4593 C CA . MET A 1 582 ? -16.102 9.891 38.987 1.00 90.12 582 MET A CA 1
ATOM 4594 C C . MET A 1 582 ? -15.642 10.887 40.050 1.00 90.12 582 MET A C 1
ATOM 4596 O O . MET A 1 582 ? -16.468 11.497 40.741 1.00 90.12 582 MET A O 1
ATOM 4600 N N . GLY A 1 583 ? -14.331 11.071 40.154 1.00 83.19 583 GLY A N 1
ATOM 4601 C CA . GLY A 1 583 ? -13.695 11.957 41.116 1.00 83.19 583 GLY A CA 1
ATOM 4602 C C . GLY A 1 583 ? -13.834 11.496 42.572 1.00 83.19 583 GLY A C 1
ATOM 4603 O O . GLY A 1 583 ? -14.375 10.432 42.871 1.00 83.19 583 GLY A O 1
ATOM 4604 N N . GLY A 1 584 ? -13.386 12.341 43.502 1.00 78.69 584 GLY A N 1
ATOM 4605 C CA . GLY A 1 584 ? -13.497 12.121 44.950 1.00 78.69 584 GLY A CA 1
ATOM 4606 C C . GLY A 1 584 ? -12.166 12.081 45.705 1.00 78.69 584 GLY A C 1
ATOM 4607 O O . GLY A 1 584 ? -12.178 12.074 46.935 1.00 78.69 584 GLY A O 1
ATOM 4608 N N . VAL A 1 585 ? -11.032 12.113 45.005 1.00 81.06 585 VAL A N 1
ATOM 4609 C CA . VAL A 1 585 ? -9.692 12.177 45.593 1.00 81.06 585 VAL A CA 1
ATOM 4610 C C . VAL A 1 585 ? -9.336 13.612 45.982 1.00 81.06 585 VAL A C 1
ATOM 4612 O O . VAL A 1 585 ? -9.404 14.535 45.171 1.00 81.06 585 VAL A O 1
ATOM 4615 N N . SER A 1 586 ? -8.890 13.796 47.226 1.00 81.00 586 SER A N 1
ATOM 4616 C CA . SER A 1 586 ? -8.350 15.065 47.724 1.00 81.00 586 SER A CA 1
ATOM 4617 C C . SER A 1 586 ? -7.003 14.844 48.413 1.00 81.00 586 SER A C 1
ATOM 4619 O O . SER A 1 586 ? -6.963 14.286 49.513 1.00 81.00 586 SER A O 1
ATOM 4621 N N . GLY A 1 587 ? -5.913 15.295 47.792 1.00 76.94 587 GLY A N 1
ATOM 4622 C CA . GLY A 1 587 ? -4.556 15.200 48.333 1.00 76.94 587 GLY A CA 1
ATOM 4623 C C . GLY A 1 587 ? -3.799 16.527 48.306 1.00 76.94 587 GLY A C 1
ATOM 4624 O O . GLY A 1 587 ? -4.326 17.564 47.906 1.00 76.94 587 GLY A O 1
ATOM 4625 N N . SER A 1 588 ? -2.557 16.509 48.797 1.00 69.75 588 SER A N 1
ATOM 4626 C CA . SER A 1 588 ? -1.736 17.717 48.958 1.00 69.75 588 SER A CA 1
ATOM 4627 C C . SER A 1 588 ? -1.106 18.231 47.666 1.00 69.75 588 SER A C 1
ATOM 4629 O O . SER A 1 588 ? -0.716 19.396 47.632 1.00 69.75 588 SER A O 1
ATOM 4631 N N . ASN A 1 589 ? -0.979 17.372 46.648 1.00 70.25 589 ASN A N 1
ATOM 4632 C CA . ASN A 1 589 ? -0.239 17.662 45.417 1.00 70.25 589 ASN A CA 1
ATOM 4633 C C . ASN A 1 589 ? -1.199 17.807 44.225 1.00 70.25 589 ASN A C 1
ATOM 4635 O O . ASN A 1 589 ? -1.083 18.748 43.452 1.00 70.25 589 ASN A O 1
ATOM 4639 N N . SER A 1 590 ? -2.207 16.933 44.131 1.00 72.75 590 SER A N 1
ATOM 4640 C CA . SER A 1 590 ? -3.329 17.061 43.192 1.00 72.75 590 SER A CA 1
ATOM 4641 C C . SER A 1 590 ? -4.646 16.712 43.891 1.00 72.75 590 SER A C 1
ATOM 4643 O O . SER A 1 590 ? -4.668 16.048 44.931 1.00 72.75 590 SER A O 1
ATOM 4645 N N . SER A 1 591 ? -5.763 17.193 43.353 1.00 81.25 591 SER A N 1
ATOM 4646 C CA . SER A 1 591 ? -7.115 16.854 43.813 1.00 81.25 591 SER A CA 1
ATOM 4647 C C . SER A 1 591 ? -8.090 16.862 42.641 1.00 81.25 591 SER A C 1
ATOM 4649 O O . SER A 1 591 ? -7.966 17.696 41.741 1.00 81.25 591 SER A O 1
ATOM 4651 N N . ASP A 1 592 ? -9.086 15.979 42.689 1.00 83.56 592 ASP A N 1
ATOM 4652 C CA . ASP A 1 592 ? -10.211 15.992 41.758 1.00 83.56 592 ASP A CA 1
ATOM 4653 C C . ASP A 1 592 ? -10.983 17.315 41.883 1.00 83.56 592 ASP A C 1
ATOM 4655 O O . ASP A 1 592 ? -11.431 17.699 42.968 1.00 83.56 592 ASP A O 1
ATOM 4659 N N . THR A 1 593 ? -11.171 18.024 40.769 1.00 84.12 593 THR A N 1
ATOM 4660 C CA . THR A 1 593 ? -11.857 19.329 40.766 1.00 84.12 593 THR A CA 1
ATOM 4661 C C . THR A 1 593 ? -13.381 19.225 40.802 1.00 84.12 593 THR A C 1
ATOM 4663 O O . THR A 1 593 ? -14.063 20.221 41.063 1.00 84.12 593 THR A O 1
ATOM 4666 N N . ALA A 1 594 ? -13.921 18.022 40.597 1.00 87.44 594 ALA A N 1
ATOM 4667 C CA . ALA A 1 594 ? -15.322 17.682 40.802 1.00 87.44 594 ALA A CA 1
ATOM 4668 C C . ALA A 1 594 ? -15.478 16.214 41.217 1.00 87.44 594 ALA A C 1
ATOM 4670 O O . ALA A 1 594 ? -14.554 15.417 41.107 1.00 87.44 594 ALA A O 1
ATOM 4671 N N . ASN A 1 595 ? -16.683 15.854 41.655 1.00 89.56 595 ASN A N 1
ATOM 4672 C CA . ASN A 1 595 ? -17.099 14.469 41.828 1.00 89.56 595 ASN A CA 1
ATOM 4673 C C . ASN A 1 595 ? -18.541 14.261 41.335 1.00 89.56 595 ASN A C 1
ATOM 4675 O O . ASN A 1 595 ? -19.326 15.212 41.194 1.00 89.56 595 ASN A O 1
ATOM 4679 N N . ALA A 1 596 ? -18.887 13.016 41.027 1.00 88.62 596 ALA A N 1
ATOM 4680 C CA . ALA A 1 596 ? -20.220 12.586 40.620 1.00 88.62 596 ALA A CA 1
ATOM 4681 C C . ALA A 1 596 ? -20.392 11.087 40.899 1.00 88.62 596 ALA A C 1
ATOM 4683 O O . ALA A 1 596 ? -19.428 10.339 40.784 1.00 88.62 596 ALA A O 1
ATOM 4684 N N . SER A 1 597 ? -21.596 10.633 41.243 1.00 88.50 597 SER A N 1
ATOM 4685 C CA . SER A 1 597 ? -21.871 9.206 41.439 1.00 88.50 597 SER A CA 1
ATOM 4686 C C . SER A 1 597 ? -23.335 8.846 41.196 1.00 88.50 597 SER A C 1
ATOM 4688 O O . SER A 1 597 ? -24.206 9.719 41.181 1.00 88.50 597 SER A O 1
ATOM 4690 N N . THR A 1 598 ? -23.597 7.556 40.992 1.00 88.56 598 THR A N 1
ATOM 4691 C CA . THR A 1 598 ? -24.932 6.977 40.822 1.00 88.56 598 THR A CA 1
ATOM 4692 C C . THR A 1 598 ? -24.983 5.564 41.411 1.00 88.56 598 THR A C 1
ATOM 4694 O O . THR A 1 598 ? -24.045 4.787 41.247 1.00 88.56 598 THR A O 1
ATOM 4697 N N . GLU A 1 599 ? -26.072 5.222 42.101 1.00 90.75 599 GLU A N 1
ATOM 4698 C CA . GLU A 1 599 ? -26.336 3.855 42.568 1.00 90.75 599 GLU A CA 1
ATOM 4699 C C . GLU A 1 599 ? -27.249 3.128 41.580 1.00 90.75 599 GLU A C 1
ATOM 4701 O O . GLU A 1 599 ? -28.247 3.680 41.109 1.00 90.75 599 GLU A O 1
ATOM 4706 N N . VAL A 1 600 ? -26.919 1.874 41.290 1.00 88.44 600 VAL A N 1
ATOM 4707 C CA . VAL A 1 600 ? -27.535 1.074 40.236 1.00 88.44 600 VAL A CA 1
ATOM 4708 C C . VAL A 1 600 ? -27.846 -0.326 40.759 1.00 88.44 600 VAL A C 1
ATOM 4710 O O . VAL A 1 600 ? -26.994 -0.969 41.365 1.00 88.44 600 VAL A O 1
ATOM 4713 N N . ASN A 1 601 ? -29.050 -0.814 40.458 1.00 90.00 601 ASN A N 1
ATOM 4714 C CA . ASN A 1 601 ? -29.332 -2.248 40.439 1.00 90.00 601 ASN A CA 1
ATOM 4715 C C . ASN A 1 601 ? -29.102 -2.730 39.001 1.00 90.00 601 ASN A C 1
ATOM 4717 O O . ASN A 1 601 ? -29.688 -2.166 38.065 1.00 90.00 601 ASN A O 1
ATOM 4721 N N . LEU A 1 602 ? -28.232 -3.718 38.827 1.00 89.56 602 LEU A N 1
ATOM 4722 C CA . LEU A 1 602 ? -27.866 -4.263 37.524 1.00 89.56 602 LEU A CA 1
ATOM 4723 C C . LEU A 1 602 ? -28.882 -5.312 37.057 1.00 89.56 602 LEU A C 1
ATOM 4725 O O . LEU A 1 602 ? -29.553 -5.953 37.863 1.00 89.56 602 LEU A O 1
ATOM 4729 N N . THR A 1 603 ? -28.999 -5.463 35.741 1.00 88.38 603 THR A N 1
ATOM 4730 C CA . THR A 1 603 ? -29.738 -6.545 35.073 1.00 88.38 603 THR A CA 1
ATOM 4731 C C . THR A 1 603 ? -28.783 -7.659 34.648 1.00 88.38 603 THR A C 1
ATOM 4733 O O . THR A 1 603 ? -27.581 -7.435 34.592 1.00 88.38 603 THR A O 1
ATOM 4736 N N . ASP A 1 604 ? -29.306 -8.848 34.350 1.00 82.62 604 ASP A N 1
ATOM 4737 C CA . ASP A 1 604 ? -28.569 -10.005 33.803 1.00 82.62 604 ASP A CA 1
ATOM 4738 C C . ASP A 1 604 ? -28.220 -9.841 32.307 1.00 82.62 604 ASP A C 1
ATOM 4740 O O . ASP A 1 604 ? -27.365 -10.540 31.762 1.00 82.62 604 ASP A O 1
ATOM 4744 N N . VAL A 1 605 ? -28.844 -8.856 31.657 1.00 82.19 605 VAL A N 1
ATOM 4745 C CA . VAL A 1 605 ? -28.525 -8.348 30.316 1.00 82.19 605 VAL A CA 1
ATOM 4746 C C . VAL A 1 605 ? -27.809 -6.996 30.385 1.00 82.19 605 VAL A C 1
ATOM 4748 O O . VAL A 1 605 ? -28.040 -6.208 31.309 1.00 82.19 605 VAL A O 1
ATOM 4751 N N . TRP A 1 606 ? -26.964 -6.719 29.387 1.00 82.94 606 TRP A N 1
ATOM 4752 C CA . TRP A 1 606 ? -26.217 -5.464 29.246 1.00 82.94 606 TRP A CA 1
ATOM 4753 C C . TRP A 1 606 ? -27.125 -4.235 29.187 1.00 82.94 606 TRP A C 1
ATOM 4755 O O . TRP A 1 606 ? -28.153 -4.225 28.508 1.00 82.94 606 TRP A O 1
ATOM 4765 N N . LYS A 1 607 ? -26.722 -3.171 29.888 1.00 86.81 607 LYS A N 1
ATOM 4766 C CA . LYS A 1 607 ? -27.436 -1.896 29.892 1.00 86.81 607 LYS A CA 1
ATOM 4767 C C . LYS A 1 607 ? -26.482 -0.712 30.001 1.00 86.81 607 LYS A C 1
ATOM 4769 O O . LYS A 1 607 ? -25.549 -0.738 30.797 1.00 86.81 607 LYS A O 1
ATOM 4774 N N . LYS A 1 608 ? -26.759 0.353 29.241 1.00 86.06 608 LYS A N 1
ATOM 4775 C CA . LYS A 1 608 ? -26.018 1.622 29.299 1.00 86.06 608 LYS A CA 1
ATOM 4776 C C . LYS A 1 608 ? -26.548 2.525 30.417 1.00 86.06 608 LYS A C 1
ATOM 4778 O O . LYS A 1 608 ? -27.759 2.672 30.610 1.00 86.06 608 LYS A O 1
ATOM 4783 N N . TYR A 1 609 ? -25.624 3.140 31.141 1.00 86.69 609 TYR A N 1
ATOM 4784 C CA . TYR A 1 609 ? -25.835 4.039 32.269 1.00 86.69 609 TYR A CA 1
ATOM 4785 C C . TYR A 1 609 ? -25.085 5.353 32.027 1.00 86.69 609 TYR A C 1
ATOM 4787 O O . TYR A 1 609 ? -24.087 5.391 31.310 1.00 86.69 609 TYR A O 1
ATOM 4795 N N . VAL A 1 610 ? -25.586 6.447 32.608 1.00 87.94 610 VAL A N 1
ATOM 4796 C CA . VAL A 1 610 ? -25.045 7.799 32.405 1.00 87.94 610 VAL A CA 1
ATOM 4797 C C . VAL A 1 610 ? -24.960 8.537 33.738 1.00 87.94 610 VAL A C 1
ATOM 4799 O O . VAL A 1 610 ? -25.929 8.572 34.498 1.00 87.94 610 VAL A O 1
ATOM 4802 N N . ILE A 1 611 ? -23.815 9.164 33.996 1.00 87.25 611 ILE A N 1
ATOM 4803 C CA . ILE A 1 611 ? -23.583 10.121 35.077 1.00 87.25 611 ILE A CA 1
ATOM 4804 C C . ILE A 1 611 ? -23.543 11.524 34.456 1.00 87.25 611 ILE A C 1
ATOM 4806 O O . ILE A 1 611 ? -22.733 11.798 33.572 1.00 87.25 611 ILE A O 1
ATOM 4810 N N . ASP A 1 612 ? -24.428 12.409 34.918 1.00 85.44 612 ASP A N 1
ATOM 4811 C CA . ASP A 1 612 ? -24.510 13.805 34.470 1.00 85.44 612 ASP A CA 1
ATOM 4812 C C . ASP A 1 612 ? -23.399 14.657 35.106 1.00 85.44 612 ASP A C 1
ATOM 4814 O O . ASP A 1 612 ? -23.224 14.695 36.333 1.00 85.44 612 ASP A O 1
ATOM 4818 N N . LEU A 1 613 ? -22.643 15.343 34.252 1.00 84.94 613 LEU A N 1
ATOM 4819 C CA . LEU A 1 613 ? -21.515 16.193 34.611 1.00 84.94 613 LEU A CA 1
ATOM 4820 C C . LEU A 1 613 ? -21.749 17.676 34.299 1.00 84.94 613 LEU A C 1
ATOM 4822 O O . LEU A 1 613 ? -20.883 18.500 34.599 1.00 84.94 613 LEU A O 1
ATOM 4826 N N . THR A 1 614 ? -22.913 18.027 33.748 1.00 81.88 614 THR A N 1
ATOM 4827 C CA . THR A 1 614 ? -23.247 19.375 33.279 1.00 81.88 614 THR A CA 1
ATOM 4828 C C . THR A 1 614 ? -22.939 20.439 34.340 1.00 81.88 614 THR A C 1
ATOM 4830 O O . THR A 1 614 ? -23.480 20.430 35.448 1.00 81.88 614 THR A O 1
ATOM 4833 N N . GLY A 1 615 ? -22.057 21.385 34.002 1.00 75.88 615 GLY A N 1
ATOM 4834 C CA . GLY A 1 615 ? -21.681 22.502 34.876 1.00 75.88 615 GLY A CA 1
ATOM 4835 C C . GLY A 1 615 ? -20.734 22.159 36.037 1.00 75.88 615 GLY A C 1
ATOM 4836 O O . GLY A 1 615 ? -20.529 23.005 36.911 1.00 75.88 615 GLY A O 1
ATOM 4837 N N . LYS A 1 616 ? -20.146 20.957 36.077 1.00 80.12 616 LYS A N 1
ATOM 4838 C CA . LYS A 1 616 ? -19.058 20.623 37.013 1.00 80.12 616 LYS A CA 1
ATOM 4839 C C . LYS A 1 616 ? -17.731 21.221 36.540 1.00 80.12 616 LYS A C 1
ATOM 4841 O O . LYS A 1 616 ? -17.481 21.339 35.346 1.00 80.12 616 LYS A O 1
ATOM 4846 N N . ASN A 1 617 ? -16.844 21.560 37.479 1.00 82.56 617 ASN A N 1
ATOM 4847 C CA . ASN A 1 617 ? -15.477 21.939 37.130 1.00 82.56 617 ASN A CA 1
ATOM 4848 C C . ASN A 1 617 ? -14.630 20.682 36.892 1.00 82.56 617 ASN A C 1
ATOM 4850 O O . ASN A 1 617 ? -14.102 20.100 37.837 1.00 82.56 617 ASN A O 1
ATOM 4854 N N . LEU A 1 618 ? -14.494 20.270 35.637 1.00 77.50 618 LEU A N 1
ATOM 4855 C CA . LEU A 1 618 ? -13.733 19.080 35.254 1.00 77.50 618 LEU A CA 1
ATOM 4856 C C . LEU A 1 618 ? -12.285 19.404 34.830 1.00 77.50 618 LEU A C 1
ATOM 4858 O O . LEU A 1 618 ? -11.698 18.667 34.049 1.00 77.50 618 LEU A O 1
ATOM 4862 N N . SER A 1 619 ? -11.705 20.515 35.301 1.00 72.88 619 SER A N 1
ATOM 4863 C CA . SER A 1 619 ? -10.372 20.972 34.873 1.00 72.88 619 SER A CA 1
ATOM 4864 C C . SER A 1 619 ? -9.216 20.049 35.264 1.00 72.88 619 SER A C 1
ATOM 4866 O O . SER A 1 619 ? -8.150 20.163 34.672 1.00 72.88 619 SER A O 1
ATOM 4868 N N . ASN A 1 620 ? -9.406 19.180 36.259 1.00 77.69 620 ASN A N 1
ATOM 4869 C CA . ASN A 1 620 ? -8.448 18.155 36.659 1.00 77.69 620 ASN A CA 1
ATOM 4870 C C . ASN A 1 620 ? -9.175 16.992 37.357 1.00 77.69 620 ASN A C 1
ATOM 4872 O O . ASN A 1 620 ? -9.584 17.121 38.513 1.00 77.69 620 ASN A O 1
ATOM 4876 N N . ILE A 1 621 ? -9.342 15.870 36.654 1.00 84.19 621 ILE A N 1
ATOM 4877 C CA . ILE A 1 621 ? -9.964 14.636 37.150 1.00 84.19 621 ILE A CA 1
ATOM 4878 C C . ILE A 1 621 ? -8.916 13.514 37.178 1.00 84.19 621 ILE A C 1
ATOM 4880 O O . ILE A 1 621 ? -8.519 12.976 36.143 1.00 84.19 621 ILE A O 1
ATOM 4884 N N . ILE A 1 622 ? -8.480 13.169 38.387 1.00 81.00 622 ILE A N 1
ATOM 4885 C CA . ILE A 1 622 ? -7.579 12.065 38.736 1.00 81.00 622 ILE A CA 1
ATOM 4886 C C . ILE A 1 622 ? -8.316 10.729 38.635 1.00 81.00 622 ILE A C 1
ATOM 4888 O O . ILE A 1 622 ? -7.772 9.763 38.105 1.00 81.00 622 ILE A O 1
ATOM 4892 N N . THR A 1 623 ? -9.548 10.674 39.148 1.00 84.62 623 THR A N 1
ATOM 4893 C CA . THR A 1 623 ? -10.354 9.447 39.212 1.00 84.62 623 THR A CA 1
ATOM 4894 C C . THR A 1 623 ? -11.401 9.469 38.107 1.00 84.62 623 THR A C 1
ATOM 4896 O O . THR A 1 623 ? -12.500 9.991 38.299 1.00 84.62 623 THR A O 1
ATOM 4899 N N . GLY A 1 624 ? -11.066 8.923 36.938 1.00 78.69 624 GLY A N 1
ATOM 4900 C CA . GLY A 1 624 ? -11.962 8.927 35.779 1.00 78.69 624 GLY A CA 1
ATOM 4901 C C . GLY A 1 624 ? -13.227 8.101 36.011 1.00 78.69 624 GLY A C 1
ATOM 4902 O O . GLY A 1 624 ? -14.341 8.544 35.737 1.00 78.69 624 GLY A O 1
ATOM 4903 N N . PHE A 1 625 ? -13.056 6.908 36.579 1.00 89.50 625 PHE A N 1
ATOM 4904 C CA . PHE A 1 625 ? -14.151 5.994 36.894 1.00 89.50 625 PHE A CA 1
ATOM 4905 C C . PHE A 1 625 ? -13.871 5.237 38.189 1.00 89.50 625 PHE A C 1
ATOM 4907 O O . PHE A 1 625 ? -12.718 4.980 38.533 1.00 89.50 625 PHE A O 1
ATOM 4914 N N . GLY A 1 626 ? -14.920 4.844 38.896 1.00 86.75 626 GLY A N 1
ATOM 4915 C CA . GLY A 1 626 ? -14.829 4.004 40.080 1.00 86.75 626 GLY A CA 1
ATOM 4916 C C . GLY A 1 626 ? -16.102 3.202 40.296 1.00 86.75 626 GLY A C 1
ATOM 4917 O O . GLY A 1 626 ? -17.200 3.670 39.995 1.00 86.75 626 GLY A O 1
ATOM 4918 N N . LEU A 1 627 ? -15.935 2.005 40.844 1.00 86.69 627 LEU A N 1
ATOM 4919 C CA . LEU A 1 627 ? -16.988 1.054 41.174 1.00 86.69 627 LEU A CA 1
ATOM 4920 C C . LEU A 1 627 ? -16.836 0.651 42.641 1.00 86.69 627 LEU A C 1
ATOM 4922 O O . LEU A 1 627 ? -15.740 0.299 43.067 1.00 86.69 627 LEU A O 1
ATOM 4926 N N . VAL A 1 628 ? -17.932 0.684 43.401 1.00 85.81 628 VAL A N 1
ATOM 4927 C CA . VAL A 1 628 ? -17.999 0.230 44.797 1.00 85.81 628 VAL A CA 1
ATOM 4928 C C . VAL A 1 628 ? -19.192 -0.703 44.990 1.00 85.81 628 VAL A C 1
ATOM 4930 O O . VAL A 1 628 ? -20.334 -0.325 44.719 1.00 85.81 628 VAL A O 1
ATOM 4933 N N . ALA A 1 629 ? -18.934 -1.895 45.527 1.00 81.56 629 ALA A N 1
ATOM 4934 C CA . ALA A 1 629 ? -19.946 -2.863 45.944 1.00 81.56 629 ALA A CA 1
ATOM 4935 C C . ALA A 1 629 ? -19.922 -3.033 47.472 1.00 81.56 629 ALA A C 1
ATOM 4937 O O . ALA A 1 629 ? -18.858 -2.961 48.086 1.00 81.56 629 ALA A O 1
ATOM 4938 N N . SER A 1 630 ? -21.084 -3.256 48.100 1.00 81.75 630 SER A N 1
ATOM 4939 C CA . SER A 1 630 ? -21.200 -3.454 49.556 1.00 81.75 630 SER A CA 1
ATOM 4940 C C . SER A 1 630 ? -21.713 -4.852 49.915 1.00 81.75 630 SER A C 1
ATOM 4942 O O . SER A 1 630 ? -22.597 -5.380 49.241 1.00 81.75 630 SER A O 1
ATOM 4944 N N . LYS A 1 631 ? -21.223 -5.415 51.026 1.00 77.88 631 LYS A N 1
ATOM 4945 C CA . LYS A 1 631 ? -21.690 -6.681 51.624 1.00 77.88 631 LYS A CA 1
ATOM 4946 C C . LYS A 1 631 ? -23.093 -6.563 52.232 1.00 77.88 631 LYS A C 1
ATOM 4948 O O . LYS A 1 631 ? -23.766 -7.564 52.444 1.00 77.88 631 LYS A O 1
ATOM 4953 N N . SER A 1 632 ? -23.556 -5.346 52.530 1.00 80.81 632 SER A N 1
ATOM 4954 C CA . SER A 1 632 ? -24.948 -5.113 52.944 1.00 80.81 632 SER A CA 1
ATOM 4955 C C . SER A 1 632 ? -25.940 -5.163 51.783 1.00 80.81 632 SER A C 1
ATOM 4957 O O . SER A 1 632 ? -27.098 -5.508 52.008 1.00 80.81 632 SER A O 1
ATOM 4959 N N . ASP A 1 633 ? -25.494 -4.822 50.575 1.00 81.12 633 ASP A N 1
ATOM 4960 C CA . ASP A 1 633 ? -26.305 -4.852 49.356 1.00 81.12 633 ASP A CA 1
ATOM 4961 C C . ASP A 1 633 ? -26.155 -6.178 48.593 1.00 81.12 633 ASP A C 1
ATOM 4963 O O . ASP A 1 633 ? -27.122 -6.648 48.001 1.00 81.12 633 ASP A O 1
ATOM 4967 N N . ASN A 1 634 ? -24.979 -6.812 48.674 1.00 81.38 634 ASN A N 1
ATOM 4968 C CA . ASN A 1 634 ? -24.626 -8.072 48.015 1.00 81.38 634 ASN A CA 1
ATOM 4969 C C . ASN A 1 634 ? -24.080 -9.064 49.073 1.00 81.38 634 ASN A C 1
ATOM 4971 O O . ASN A 1 634 ? -22.865 -9.210 49.226 1.00 81.38 634 ASN A O 1
ATOM 4975 N N . PRO A 1 635 ? -24.952 -9.694 49.887 1.00 73.31 635 PRO A N 1
ATOM 4976 C CA . PRO A 1 635 ? -24.543 -10.456 51.074 1.00 73.31 635 PRO A CA 1
ATOM 4977 C C . PRO A 1 635 ? -23.812 -11.770 50.777 1.00 73.31 635 PRO A C 1
ATOM 4979 O O . PRO A 1 635 ? -23.089 -12.248 51.651 1.00 73.31 635 PRO A O 1
ATOM 4982 N N . ASP A 1 636 ? -23.988 -12.311 49.570 1.00 72.25 636 ASP A N 1
ATOM 4983 C CA . ASP A 1 636 ? -23.384 -13.556 49.077 1.00 72.25 636 ASP A CA 1
ATOM 4984 C C . ASP A 1 636 ? -22.263 -13.290 48.042 1.00 72.25 636 ASP A C 1
ATOM 4986 O O . ASP A 1 636 ? -21.794 -14.209 47.376 1.00 72.25 636 ASP A O 1
ATOM 4990 N N . GLY A 1 637 ? -21.841 -12.026 47.900 1.00 73.62 637 GLY A N 1
ATOM 4991 C CA . GLY A 1 637 ? -20.919 -11.563 46.861 1.00 73.62 637 GLY A CA 1
ATOM 4992 C C . GLY A 1 637 ? -21.658 -11.056 45.623 1.00 73.62 637 GLY A C 1
ATOM 4993 O O . GLY A 1 637 ? -22.890 -11.051 45.574 1.00 73.62 637 GLY A O 1
ATOM 4994 N N . CYS A 1 638 ? -20.912 -10.577 44.631 1.00 76.44 638 CYS A N 1
ATOM 4995 C CA . CYS A 1 638 ? -21.469 -10.146 43.346 1.00 76.44 638 CYS A CA 1
ATOM 4996 C C . CYS A 1 638 ? -20.442 -10.282 42.221 1.00 76.44 638 CYS A C 1
ATOM 4998 O O . CYS A 1 638 ? -19.250 -10.078 42.448 1.00 76.44 638 CYS A O 1
ATOM 5000 N N . THR A 1 639 ? -20.916 -10.566 41.007 1.00 81.12 639 THR A N 1
ATOM 5001 C CA . THR A 1 639 ? -20.097 -10.518 39.792 1.00 81.12 639 THR A CA 1
ATOM 5002 C C . THR A 1 639 ? -20.721 -9.533 38.814 1.00 81.12 639 THR A C 1
ATOM 5004 O O . THR A 1 639 ? -21.924 -9.561 38.553 1.00 81.12 639 THR A O 1
ATOM 5007 N N . ILE A 1 640 ? -19.899 -8.612 38.325 1.00 84.06 640 ILE A N 1
ATOM 5008 C CA . ILE A 1 640 ? -20.303 -7.426 37.575 1.00 84.06 640 ILE A CA 1
ATOM 5009 C C . ILE A 1 640 ? -19.471 -7.370 36.301 1.00 84.06 640 ILE A C 1
ATOM 5011 O O . ILE A 1 640 ? -18.245 -7.433 36.358 1.00 84.06 640 ILE A O 1
ATOM 5015 N N . TYR A 1 641 ? -20.131 -7.206 35.164 1.00 84.06 641 TYR A N 1
ATOM 5016 C CA . TYR A 1 641 ? -19.489 -7.028 33.870 1.00 84.06 641 TYR A CA 1
ATOM 5017 C C . TYR A 1 641 ? -19.586 -5.560 33.450 1.00 84.06 641 TYR A C 1
ATOM 5019 O O . TYR A 1 641 ? -20.657 -4.966 33.593 1.00 84.06 641 TYR A O 1
ATOM 5027 N N . LEU A 1 642 ? -18.487 -4.977 32.960 1.00 83.81 642 LEU A N 1
ATOM 5028 C CA . LEU A 1 642 ? -18.372 -3.562 32.575 1.00 83.81 642 LEU A CA 1
ATOM 5029 C C . LEU A 1 642 ? -17.788 -3.402 31.168 1.00 83.81 642 LEU A C 1
ATOM 5031 O O . LEU A 1 642 ? -16.904 -4.163 30.768 1.00 83.81 642 LEU A O 1
ATOM 5035 N N . ASP A 1 643 ? -18.264 -2.386 30.449 1.00 80.19 643 ASP A N 1
ATOM 5036 C CA . ASP A 1 643 ? -17.868 -2.082 29.069 1.00 80.19 643 ASP A CA 1
ATOM 5037 C C . ASP A 1 643 ? -18.200 -0.608 28.695 1.00 80.19 643 ASP A C 1
ATOM 5039 O O . ASP A 1 643 ? -18.818 0.110 29.485 1.00 80.19 643 ASP A O 1
ATOM 5043 N N . GLU A 1 644 ? -17.808 -0.135 27.506 1.00 78.19 644 GLU A N 1
ATOM 5044 C CA . GLU A 1 644 ? -18.131 1.192 26.926 1.00 78.19 644 GLU A CA 1
ATOM 5045 C C . GLU A 1 644 ? -17.873 2.434 27.831 1.00 78.19 644 GLU A C 1
ATOM 5047 O O . GLU A 1 644 ? -18.573 3.446 27.724 1.00 78.19 644 GLU A O 1
ATOM 5052 N N . ILE A 1 645 ? -16.883 2.412 28.730 1.00 82.38 645 ILE A N 1
ATOM 5053 C CA . ILE A 1 645 ? -16.681 3.483 29.725 1.00 82.38 645 ILE A CA 1
ATOM 5054 C C . ILE A 1 645 ? -16.027 4.727 29.081 1.00 82.38 645 ILE A C 1
ATOM 5056 O O . ILE A 1 645 ? -14.859 4.670 28.692 1.00 82.38 645 ILE A O 1
ATOM 5060 N N . ARG A 1 646 ? -16.732 5.869 28.985 1.00 78.75 646 ARG A N 1
ATOM 5061 C CA . ARG A 1 646 ? -16.273 7.087 28.262 1.00 78.75 646 ARG A CA 1
ATOM 5062 C C . ARG A 1 646 ? -16.981 8.398 28.648 1.00 78.75 646 ARG A C 1
ATOM 5064 O O . ARG A 1 646 ? -18.066 8.373 29.217 1.00 78.75 646 ARG A O 1
ATOM 5071 N N . TYR A 1 647 ? -16.432 9.549 28.255 1.00 75.38 647 TYR A N 1
ATOM 5072 C CA . TYR A 1 647 ? -17.064 10.876 28.363 1.00 75.38 647 TYR A CA 1
ATOM 5073 C C . TYR A 1 647 ? -17.523 11.440 27.006 1.00 75.38 647 TYR A C 1
ATOM 5075 O O . TYR A 1 647 ? -16.884 11.187 25.983 1.00 75.38 647 TYR A O 1
ATOM 5083 N N . GLU A 1 648 ? -18.590 12.252 27.002 1.00 71.69 648 GLU A N 1
ATOM 5084 C CA . GLU A 1 648 ? -19.163 12.893 25.799 1.00 71.69 648 GLU A CA 1
ATOM 5085 C C . GLU A 1 648 ? -19.478 14.403 25.987 1.00 71.69 648 GLU A C 1
ATOM 5087 O O . GLU A 1 648 ? -19.849 14.850 27.081 1.00 71.69 648 GLU A O 1
ATOM 5092 N N . ASN A 1 649 ? -19.356 15.177 24.891 1.00 58.81 649 ASN A N 1
ATOM 5093 C CA . ASN A 1 649 ? -19.286 16.654 24.847 1.00 58.81 649 ASN A CA 1
ATOM 5094 C C . ASN A 1 649 ? -20.222 17.280 23.782 1.00 58.81 649 ASN A C 1
ATOM 5096 O O . ASN A 1 649 ? -20.678 16.587 22.872 1.00 58.81 649 ASN A O 1
ATOM 5100 N N . VAL A 1 650 ? -20.410 18.612 23.817 1.00 38.25 650 VAL A N 1
ATOM 5101 C CA . VAL A 1 650 ? -21.166 19.394 22.808 1.00 38.25 650 VAL A CA 1
ATOM 5102 C C . VAL A 1 650 ? -20.315 20.495 22.131 1.00 38.25 650 VAL A C 1
ATOM 5104 O O . VAL A 1 650 ? -20.011 21.520 22.730 1.00 38.25 650 VAL A O 1
ATOM 5107 N N . SER A 1 651 ? -19.983 20.269 20.853 1.00 35.25 651 SER A N 1
ATOM 5108 C CA . SER A 1 651 ? -19.663 21.209 19.748 1.00 35.25 651 SER A CA 1
ATOM 5109 C C . SER A 1 651 ? -18.981 22.580 19.991 1.00 35.25 651 SER A C 1
ATOM 5111 O O . SER A 1 651 ? -19.632 23.553 20.374 1.00 35.25 651 SER A O 1
ATOM 5113 N N . VAL A 1 652 ? -17.739 22.690 19.501 1.00 25.59 652 VAL A N 1
ATOM 5114 C CA . VAL A 1 652 ? -16.998 23.878 18.987 1.00 25.59 652 VAL A CA 1
ATOM 5115 C C . VAL A 1 652 ? -16.012 23.379 17.900 1.00 25.59 652 VAL A C 1
ATOM 5117 O O . VAL A 1 652 ? -15.608 22.227 17.971 1.00 25.59 652 VAL A O 1
ATOM 5120 N N . GLU A 1 653 ? -15.626 24.157 16.884 1.00 28.52 653 GLU A N 1
ATOM 5121 C CA . GLU A 1 653 ? -14.749 23.694 15.779 1.00 28.52 653 GLU A CA 1
ATOM 5122 C C . GLU A 1 653 ? -13.240 23.602 16.131 1.00 28.52 653 GLU A C 1
ATOM 5124 O O . GLU A 1 653 ? -12.751 24.437 16.878 1.00 28.52 653 GLU A O 1
ATOM 5129 N N . LEU A 1 654 ? -12.523 22.669 15.467 1.00 31.27 654 LEU A N 1
ATOM 5130 C CA . LEU A 1 654 ? -11.059 22.616 15.193 1.00 31.27 654 LEU A CA 1
ATOM 5131 C C . LEU A 1 654 ? -10.036 22.094 16.238 1.00 31.27 654 LEU A C 1
ATOM 5133 O O . LEU A 1 654 ? -9.022 22.729 16.513 1.00 31.27 654 LEU A O 1
ATOM 5137 N N . ALA A 1 655 ? -10.135 20.812 16.613 1.00 23.70 655 ALA A N 1
ATOM 5138 C CA . ALA A 1 655 ? -8.937 20.039 16.990 1.00 23.70 655 ALA A CA 1
ATOM 5139 C C . ALA A 1 655 ? -8.856 18.702 16.228 1.00 23.70 655 ALA A C 1
ATOM 5141 O O . ALA A 1 655 ? -9.493 17.719 16.599 1.00 23.70 655 ALA A O 1
ATOM 5142 N N . VAL A 1 656 ? -8.068 18.670 15.147 1.00 26.75 656 VAL A N 1
ATOM 5143 C CA . VAL A 1 656 ? -7.649 17.426 14.469 1.00 26.75 656 VAL A CA 1
ATOM 5144 C C . VAL A 1 656 ? -6.661 16.675 15.384 1.00 26.75 656 VAL A C 1
ATOM 5146 O O . VAL A 1 656 ? -5.907 17.337 16.092 1.00 26.75 656 VAL A O 1
ATOM 5149 N N . PRO A 1 657 ? -6.593 15.330 15.401 1.00 29.97 657 PRO A N 1
ATOM 5150 C CA . PRO A 1 657 ? -5.484 14.615 16.042 1.00 29.97 657 PRO A CA 1
ATOM 5151 C C . PRO A 1 657 ? -4.187 14.790 15.228 1.00 29.97 657 PRO A C 1
ATOM 5153 O O . PRO A 1 657 ? -4.099 14.327 14.091 1.00 29.97 657 PRO A O 1
ATOM 5156 N N . ASN A 1 658 ? -3.162 15.446 15.786 1.00 32.81 658 ASN A N 1
ATOM 5157 C CA . ASN A 1 658 ? -2.001 15.957 15.024 1.00 32.81 658 ASN A CA 1
ATOM 5158 C C . ASN A 1 658 ? -0.903 14.932 14.706 1.00 32.81 658 ASN A C 1
ATOM 5160 O O . ASN A 1 658 ? 0.278 15.259 14.664 1.00 32.81 658 ASN A O 1
ATOM 5164 N N . ASN A 1 659 ? -1.307 13.700 14.403 1.00 38.34 659 ASN A N 1
ATOM 5165 C CA . ASN A 1 659 ? -0.423 12.685 13.835 1.00 38.34 659 ASN A CA 1
ATOM 5166 C C . ASN A 1 659 ? -0.743 12.332 12.376 1.00 38.34 659 ASN A C 1
ATOM 5168 O O . ASN A 1 659 ? 0.023 11.580 11.782 1.00 38.34 659 ASN A O 1
ATOM 5172 N N . THR A 1 660 ? -1.789 12.898 11.753 1.00 44.28 660 THR A N 1
ATOM 5173 C CA . THR A 1 660 ? -2.014 12.712 10.305 1.00 44.28 660 THR A CA 1
ATOM 5174 C C . THR A 1 660 ? -0.923 13.392 9.486 1.00 44.28 660 THR A C 1
ATOM 5176 O O . THR A 1 660 ? -0.153 12.681 8.866 1.00 44.28 660 THR A O 1
ATOM 5179 N N . LYS A 1 661 ? -0.734 14.720 9.557 1.00 52.66 661 LYS A N 1
ATOM 5180 C CA . LYS A 1 661 ? 0.319 15.404 8.769 1.00 52.66 661 LYS A CA 1
ATOM 5181 C C . LYS A 1 661 ? 1.741 14.920 9.074 1.00 52.66 661 LYS A C 1
ATOM 5183 O O . LYS A 1 661 ? 2.519 14.693 8.152 1.00 52.66 661 LYS A O 1
ATOM 5188 N N . LYS A 1 662 ? 2.085 14.736 10.357 1.00 53.78 662 LYS A N 1
ATOM 5189 C CA . LYS A 1 662 ? 3.398 14.206 10.766 1.00 53.78 662 LYS A CA 1
ATOM 5190 C C . LYS A 1 662 ? 3.579 12.767 10.265 1.00 53.78 662 LYS A C 1
ATOM 5192 O O . LYS A 1 662 ? 4.610 12.474 9.674 1.00 53.78 662 LYS A O 1
ATOM 5197 N N . GLY A 1 663 ? 2.569 11.903 10.400 1.00 50.97 663 GLY A N 1
ATOM 5198 C CA . GLY A 1 663 ? 2.580 10.527 9.884 1.00 50.97 663 GLY A CA 1
ATOM 5199 C C . GLY A 1 663 ? 2.573 10.422 8.352 1.00 50.97 663 GLY A C 1
ATOM 5200 O O . GLY A 1 663 ? 3.267 9.573 7.796 1.00 50.97 663 GLY A O 1
ATOM 5201 N N . GLU A 1 664 ? 1.850 11.303 7.663 1.00 56.59 664 GLU A N 1
ATOM 5202 C CA . GLU A 1 664 ? 1.813 11.455 6.203 1.00 56.59 664 GLU A CA 1
ATOM 5203 C C . GLU A 1 664 ? 3.192 11.862 5.687 1.00 56.59 664 GLU A C 1
ATOM 5205 O O . GLU A 1 664 ? 3.753 11.153 4.857 1.00 56.59 664 GLU A O 1
ATOM 5210 N N . TRP A 1 665 ? 3.789 12.921 6.244 1.00 64.06 665 TRP A N 1
ATOM 5211 C CA . TRP A 1 665 ? 5.137 13.366 5.887 1.00 64.06 665 TRP A CA 1
ATOM 5212 C C . TRP A 1 665 ? 6.205 12.316 6.204 1.00 64.06 665 TRP A C 1
ATOM 5214 O O . TRP A 1 665 ? 7.112 12.109 5.404 1.00 64.06 665 TRP A O 1
ATOM 5224 N N . ILE A 1 666 ? 6.091 11.614 7.336 1.00 56.75 666 ILE A N 1
ATOM 5225 C CA . ILE A 1 666 ? 6.966 10.491 7.706 1.00 56.75 666 ILE A CA 1
ATOM 5226 C C . ILE A 1 666 ? 6.847 9.344 6.684 1.00 56.75 666 ILE A C 1
ATOM 5228 O O . ILE A 1 666 ? 7.859 8.800 6.236 1.00 56.75 666 ILE A O 1
ATOM 5232 N N . THR A 1 667 ? 5.626 9.006 6.262 1.00 55.81 667 THR A N 1
ATOM 5233 C CA . THR A 1 667 ? 5.351 7.953 5.268 1.00 55.81 667 THR A CA 1
ATOM 5234 C C . THR A 1 667 ? 5.834 8.353 3.874 1.00 55.81 667 THR A C 1
ATOM 5236 O O . THR A 1 667 ? 6.458 7.556 3.175 1.00 55.81 667 THR A O 1
ATOM 5239 N N . GLU A 1 668 ? 5.593 9.598 3.470 1.00 63.19 668 GLU A N 1
ATOM 5240 C CA . GLU A 1 668 ? 6.061 10.176 2.211 1.00 63.19 668 GLU A CA 1
ATOM 5241 C C . GLU A 1 668 ? 7.592 10.245 2.177 1.00 63.19 668 GLU A C 1
ATOM 5243 O O . GLU A 1 668 ? 8.201 9.829 1.194 1.00 63.19 668 GLU A O 1
ATOM 5248 N N . THR A 1 669 ? 8.222 10.663 3.276 1.00 65.50 669 THR A N 1
ATOM 5249 C CA . THR A 1 669 ? 9.680 10.683 3.462 1.00 65.50 669 THR A CA 1
ATOM 5250 C C . THR A 1 669 ? 10.264 9.282 3.331 1.00 65.50 669 THR A C 1
ATOM 5252 O O . THR A 1 669 ? 11.180 9.084 2.538 1.00 65.50 669 THR A O 1
ATOM 5255 N N . TYR A 1 670 ? 9.694 8.284 4.012 1.00 63.47 670 TYR A N 1
ATOM 5256 C CA . TYR A 1 670 ? 10.116 6.886 3.880 1.00 63.47 670 TYR A CA 1
ATOM 5257 C C . TYR A 1 670 ? 10.000 6.371 2.435 1.00 63.47 670 TYR A C 1
ATOM 5259 O O . TYR A 1 670 ? 10.943 5.777 1.906 1.00 63.47 670 TYR A O 1
ATOM 5267 N N . ASN A 1 671 ? 8.873 6.643 1.771 1.00 63.97 671 ASN A N 1
ATOM 5268 C CA . ASN A 1 671 ? 8.660 6.273 0.370 1.00 63.97 671 ASN A CA 1
ATOM 5269 C C . ASN A 1 671 ? 9.625 7.001 -0.582 1.00 63.97 671 ASN A C 1
ATOM 5271 O O . ASN A 1 671 ? 10.067 6.410 -1.564 1.00 63.97 671 ASN A O 1
ATOM 5275 N N . SER A 1 672 ? 9.986 8.249 -0.282 1.00 71.69 672 SER A N 1
ATOM 5276 C CA . SER A 1 672 ? 10.916 9.048 -1.086 1.00 71.69 672 SER A CA 1
ATOM 5277 C C . SER A 1 672 ? 12.354 8.561 -0.924 1.00 71.69 672 SER A C 1
ATOM 5279 O O . SER A 1 672 ? 13.023 8.300 -1.920 1.00 71.69 672 SER A O 1
ATOM 5281 N N . ILE A 1 673 ? 12.805 8.327 0.315 1.00 70.25 673 ILE A N 1
ATOM 5282 C CA . ILE A 1 673 ? 14.121 7.740 0.622 1.00 70.25 673 ILE A CA 1
ATOM 5283 C C . ILE A 1 673 ? 14.287 6.395 -0.092 1.00 70.25 673 ILE A C 1
ATOM 5285 O O . ILE A 1 673 ? 15.313 6.165 -0.725 1.00 70.25 673 ILE A O 1
ATOM 5289 N N . LYS A 1 674 ? 13.261 5.532 -0.062 1.00 63.81 674 LYS A N 1
ATOM 5290 C CA . LYS A 1 674 ? 13.270 4.231 -0.754 1.00 63.81 674 LYS A CA 1
ATOM 5291 C C . LYS A 1 674 ? 13.542 4.348 -2.264 1.00 63.81 674 LYS A C 1
ATOM 5293 O O . LYS A 1 674 ? 14.083 3.412 -2.848 1.00 63.81 674 LYS A O 1
ATOM 5298 N N . ASN A 1 675 ? 13.177 5.470 -2.882 1.00 66.12 675 ASN A N 1
ATOM 5299 C CA . ASN A 1 675 ? 13.347 5.713 -4.314 1.00 66.12 675 ASN A CA 1
ATOM 5300 C C . ASN A 1 675 ? 14.673 6.424 -4.665 1.00 66.12 675 ASN A C 1
ATOM 5302 O O . ASN A 1 675 ? 15.019 6.492 -5.842 1.00 66.12 675 ASN A O 1
ATOM 5306 N N . HIS A 1 676 ? 15.438 6.913 -3.680 1.00 69.19 676 HIS A N 1
ATOM 5307 C CA . HIS A 1 676 ? 16.761 7.512 -3.888 1.00 69.19 676 HIS A CA 1
ATOM 5308 C C . HIS A 1 676 ? 17.881 6.507 -3.579 1.00 69.19 676 HIS A C 1
ATOM 5310 O O . HIS A 1 676 ? 18.280 6.329 -2.428 1.00 69.19 676 HIS A O 1
ATOM 5316 N N . SER A 1 677 ? 18.462 5.907 -4.624 1.00 70.25 677 SER A N 1
ATOM 5317 C CA . SER A 1 677 ? 19.600 4.971 -4.528 1.00 70.25 677 SER A CA 1
ATOM 5318 C C . SER A 1 677 ? 20.828 5.530 -3.805 1.00 70.25 677 SER A C 1
ATOM 5320 O O . SER A 1 677 ? 21.652 4.764 -3.294 1.00 70.25 677 SER A O 1
ATOM 5322 N N . ASP A 1 678 ? 20.960 6.854 -3.785 1.00 76.50 678 ASP A N 1
ATOM 5323 C CA . ASP A 1 678 ? 22.172 7.563 -3.379 1.00 76.50 678 ASP A CA 1
ATOM 5324 C C . ASP A 1 678 ? 22.180 7.885 -1.873 1.00 76.50 678 ASP A C 1
ATOM 5326 O O . ASP A 1 678 ? 23.238 8.157 -1.301 1.00 76.50 678 ASP A O 1
ATOM 5330 N N . ILE A 1 679 ? 21.019 7.781 -1.208 1.00 85.44 679 ILE A N 1
ATOM 5331 C CA . ILE A 1 679 ? 20.864 7.967 0.240 1.00 85.44 679 ILE A CA 1
ATOM 5332 C C . ILE A 1 679 ? 21.205 6.653 0.957 1.00 85.44 679 ILE A C 1
ATOM 5334 O O . ILE A 1 679 ? 20.414 5.709 1.028 1.00 85.44 679 ILE A O 1
ATOM 5338 N N . LYS A 1 680 ? 22.412 6.599 1.522 1.00 83.62 680 LYS A N 1
ATOM 5339 C CA . LYS A 1 680 ? 22.964 5.429 2.224 1.00 83.62 680 LYS A CA 1
ATOM 5340 C C . LYS A 1 680 ? 22.719 5.446 3.735 1.00 83.62 680 LYS A C 1
ATOM 5342 O O . LYS A 1 680 ? 22.876 4.407 4.375 1.00 83.62 680 LYS A O 1
ATOM 5347 N N . MET A 1 681 ? 22.310 6.580 4.311 1.00 86.31 681 MET A N 1
ATOM 5348 C CA . MET A 1 681 ? 22.024 6.725 5.745 1.00 86.31 681 MET A CA 1
ATOM 5349 C C . MET A 1 681 ? 20.913 7.753 6.013 1.00 86.31 681 MET A C 1
ATOM 5351 O O . MET A 1 681 ? 20.860 8.775 5.334 1.00 86.31 681 MET A O 1
ATOM 5355 N N . VAL A 1 682 ? 20.050 7.509 7.006 1.00 82.12 682 VAL A N 1
ATOM 5356 C CA . VAL A 1 682 ? 19.028 8.461 7.486 1.00 82.12 682 VAL A CA 1
ATOM 5357 C C . VAL A 1 682 ? 18.909 8.398 9.012 1.00 82.12 682 VAL A C 1
ATOM 5359 O O . VAL A 1 682 ? 18.746 7.308 9.565 1.00 82.12 682 VAL A O 1
ATOM 5362 N N . CYS A 1 683 ? 18.948 9.554 9.681 1.00 77.38 683 CYS A N 1
ATOM 5363 C CA . CYS A 1 683 ? 18.904 9.679 11.143 1.00 77.38 683 CYS A CA 1
ATOM 5364 C C . CYS A 1 683 ? 17.756 10.584 11.627 1.00 77.38 683 CYS A C 1
ATOM 5366 O O . CYS A 1 683 ? 17.689 11.758 11.266 1.00 77.38 683 CYS A O 1
ATOM 5368 N N . TYR A 1 684 ? 16.871 10.058 12.482 1.00 70.06 684 TYR A N 1
ATOM 5369 C CA . TYR A 1 684 ? 15.682 10.783 12.956 1.00 70.06 684 TYR A CA 1
ATOM 5370 C C . TYR A 1 684 ? 15.933 11.682 14.175 1.00 70.06 684 TYR A C 1
ATOM 5372 O O . TYR A 1 684 ? 16.631 11.307 15.121 1.00 70.06 684 TYR A O 1
ATOM 5380 N N . PHE A 1 685 ? 15.295 12.855 14.153 1.00 62.94 685 PHE A N 1
ATOM 5381 C CA . PHE A 1 685 ? 15.338 13.911 15.164 1.00 62.94 685 PHE A CA 1
ATOM 5382 C C . PHE A 1 685 ? 13.925 14.302 15.613 1.00 62.94 685 PHE A C 1
ATOM 5384 O O . PHE A 1 685 ? 12.981 14.290 14.820 1.00 62.94 685 PHE A O 1
ATOM 5391 N N . ASN A 1 686 ? 13.787 14.725 16.873 1.00 49.41 686 ASN A N 1
ATOM 5392 C CA . ASN A 1 686 ? 12.610 15.485 17.293 1.00 49.41 686 ASN A CA 1
ATOM 5393 C C . ASN A 1 686 ? 12.786 16.973 16.955 1.00 49.41 686 ASN A C 1
ATOM 5395 O O . ASN A 1 686 ? 13.892 17.505 17.042 1.00 49.41 686 ASN A O 1
ATOM 5399 N N . VAL A 1 687 ? 11.685 17.650 16.630 1.00 48.06 687 VAL A N 1
ATOM 5400 C CA . VAL A 1 687 ? 11.631 19.110 16.507 1.00 48.06 687 VAL A CA 1
ATOM 5401 C C . VAL A 1 687 ? 10.479 19.618 17.349 1.00 48.06 687 VAL A C 1
ATOM 5403 O O . VAL A 1 687 ? 9.342 19.687 16.877 1.00 48.06 687 VAL A O 1
ATOM 5406 N N . ASP A 1 688 ? 10.795 20.020 18.574 1.00 42.00 688 ASP A N 1
ATOM 5407 C CA . ASP A 1 688 ? 9.879 20.806 19.387 1.00 42.00 688 ASP A CA 1
ATOM 5408 C C . ASP A 1 688 ? 10.387 22.243 19.540 1.00 42.00 688 ASP A C 1
ATOM 5410 O O . ASP A 1 688 ? 11.585 22.484 19.719 1.00 42.00 688 ASP A O 1
ATOM 5414 N N . LYS A 1 689 ? 9.475 23.207 19.397 1.00 40.22 689 LYS A N 1
ATOM 5415 C CA . LYS A 1 689 ? 9.746 24.649 19.480 1.00 40.22 689 LYS A CA 1
ATOM 5416 C C . LYS A 1 689 ? 8.547 25.404 20.056 1.00 40.22 689 LYS A C 1
ATOM 5418 O O . LYS A 1 689 ? 7.983 26.298 19.424 1.00 40.22 689 LYS A O 1
ATOM 5423 N N . GLY A 1 690 ? 8.269 25.152 21.334 1.00 32.56 690 GLY A N 1
ATOM 5424 C CA . GLY A 1 690 ? 7.797 26.218 22.222 1.00 32.56 690 GLY A CA 1
ATOM 5425 C C . GLY A 1 690 ? 8.749 27.419 22.116 1.00 32.56 690 GLY A C 1
ATOM 5426 O O . GLY A 1 690 ? 9.966 27.291 22.258 1.00 32.56 690 GLY A O 1
ATOM 5427 N N . GLY A 1 691 ? 8.231 28.588 21.743 1.00 32.84 691 GLY A N 1
ATOM 5428 C CA . GLY A 1 691 ? 9.068 29.657 21.200 1.00 32.84 691 GLY A CA 1
ATOM 5429 C C . GLY A 1 691 ? 9.950 30.385 22.222 1.00 32.84 691 GLY A C 1
ATOM 5430 O O . GLY A 1 691 ? 9.548 31.429 22.730 1.00 32.84 691 GLY A O 1
ATOM 5431 N N . THR A 1 692 ? 11.204 29.961 22.428 1.00 28.28 692 THR A N 1
ATOM 5432 C CA . THR A 1 692 ? 12.346 30.886 22.639 1.00 28.28 692 THR A CA 1
ATOM 5433 C C . THR A 1 692 ? 13.729 30.248 22.407 1.00 28.28 692 THR A C 1
ATOM 5435 O O . THR A 1 692 ? 13.891 29.042 22.326 1.00 28.28 692 THR A O 1
ATOM 5438 N N . LYS A 1 693 ? 14.735 31.114 22.224 1.00 34.91 693 LYS A N 1
ATOM 5439 C CA . LYS A 1 693 ? 16.132 30.832 21.838 1.00 34.91 693 LYS A CA 1
ATOM 5440 C C . LYS A 1 693 ? 16.875 29.718 22.611 1.00 34.91 693 LYS A C 1
ATOM 5442 O O . LYS A 1 693 ? 17.030 29.828 23.821 1.00 34.91 693 LYS A O 1
ATOM 5447 N N . TYR A 1 694 ? 17.579 28.895 21.821 1.00 33.28 694 TYR A N 1
ATOM 5448 C CA . TYR A 1 694 ? 18.676 27.966 22.155 1.00 33.28 694 TYR A CA 1
ATOM 5449 C C . TYR A 1 694 ? 18.325 26.721 22.988 1.00 33.28 694 TYR A C 1
ATOM 5451 O O . TYR A 1 694 ? 17.572 26.771 23.949 1.00 33.28 694 TYR A O 1
ATOM 5459 N N . LEU A 1 695 ? 18.938 25.607 22.573 1.00 42.31 695 LEU A N 1
ATOM 5460 C CA . LEU A 1 695 ? 18.838 24.251 23.119 1.00 42.31 695 LEU A CA 1
ATOM 5461 C C . LEU A 1 695 ? 18.978 24.195 24.653 1.00 42.31 695 LEU A C 1
ATOM 5463 O O . LEU A 1 695 ? 20.093 24.322 25.150 1.00 42.31 695 LEU A O 1
ATOM 5467 N N . THR A 1 696 ? 17.890 23.891 25.370 1.00 27.41 696 THR A N 1
ATOM 5468 C CA . THR A 1 696 ? 17.904 23.155 26.655 1.00 27.41 696 THR A CA 1
ATOM 5469 C C . THR A 1 696 ? 16.506 22.600 26.972 1.00 27.41 696 THR A C 1
ATOM 5471 O O . THR A 1 696 ? 15.619 23.400 27.262 1.00 27.41 696 THR A O 1
ATOM 5474 N N . GLY A 1 697 ? 16.339 21.270 27.021 1.00 28.95 697 GLY A N 1
ATOM 5475 C CA . GLY A 1 697 ? 15.211 20.619 27.715 1.00 28.95 697 GLY A CA 1
ATOM 5476 C C . GLY A 1 697 ? 14.334 19.673 26.884 1.00 28.95 697 GLY A C 1
ATOM 5477 O O . GLY A 1 697 ? 13.351 20.118 26.314 1.00 28.95 697 GLY A O 1
ATOM 5478 N N . GLU A 1 698 ? 14.666 18.377 26.953 1.00 31.67 698 GLU A N 1
ATOM 5479 C CA . GLU A 1 698 ? 13.749 17.217 26.849 1.00 31.67 698 GLU A CA 1
ATOM 5480 C C . GLU A 1 698 ? 13.054 16.931 25.490 1.00 31.67 698 GLU A C 1
ATOM 5482 O O . GLU A 1 698 ? 13.212 17.663 24.512 1.00 31.67 698 GLU A O 1
ATOM 5487 N N . SER A 1 699 ? 12.495 15.718 25.357 1.00 30.89 699 SER A N 1
ATOM 5488 C CA . SER A 1 699 ? 12.463 14.987 24.076 1.00 30.89 699 SER A CA 1
ATOM 5489 C C . SER A 1 699 ? 11.293 14.008 23.904 1.00 30.89 699 SER A C 1
ATOM 5491 O O . SER A 1 699 ? 11.242 13.007 24.615 1.00 30.89 699 SER A O 1
ATOM 5493 N N . ASP A 1 700 ? 10.500 14.199 22.844 1.00 31.45 700 ASP A N 1
ATOM 5494 C CA . ASP A 1 700 ? 9.498 13.241 22.345 1.00 31.45 700 ASP A CA 1
ATOM 5495 C C . ASP A 1 700 ? 9.976 12.595 21.027 1.00 31.45 700 ASP A C 1
ATOM 5497 O O . ASP A 1 700 ? 10.153 13.274 20.013 1.00 31.45 700 ASP A O 1
ATOM 5501 N N . TRP A 1 701 ? 10.217 11.280 20.989 1.00 33.44 701 TRP A N 1
ATOM 5502 C CA . TRP A 1 701 ? 10.762 10.627 19.784 1.00 33.44 701 TRP A CA 1
ATOM 5503 C C . TRP A 1 701 ? 9.732 10.466 18.651 1.00 33.44 701 TRP A C 1
ATOM 5505 O O . TRP A 1 701 ? 8.536 10.272 18.866 1.00 33.44 701 TRP A O 1
ATOM 5515 N N . ALA A 1 702 ? 10.207 10.513 17.401 1.00 29.41 702 ALA A N 1
ATOM 5516 C CA . ALA A 1 702 ? 9.361 10.362 16.219 1.00 29.41 702 ALA A CA 1
ATOM 5517 C C . ALA A 1 702 ? 8.877 8.908 16.044 1.00 29.41 702 ALA A C 1
ATOM 5519 O O . ALA A 1 702 ? 9.595 8.039 15.548 1.00 29.41 702 ALA A O 1
ATOM 5520 N N . VAL A 1 703 ? 7.625 8.664 16.426 1.00 27.36 703 VAL A N 1
ATOM 5521 C CA . VAL A 1 703 ? 6.936 7.376 16.296 1.00 27.36 703 VAL A CA 1
ATOM 5522 C C . VAL A 1 703 ? 6.532 7.090 14.840 1.00 27.36 703 VAL A C 1
ATOM 5524 O O . VAL A 1 703 ? 5.620 7.713 14.298 1.00 27.36 703 VAL A O 1
ATOM 5527 N N . PHE A 1 704 ? 7.151 6.078 14.224 1.00 27.81 704 PHE A N 1
ATOM 5528 C CA . PHE A 1 704 ? 6.583 5.368 13.071 1.00 27.81 704 PHE A CA 1
ATOM 5529 C C . PHE A 1 704 ? 5.586 4.311 13.563 1.00 27.81 704 PHE A C 1
ATOM 5531 O O . PHE A 1 704 ? 6.001 3.347 14.199 1.00 27.81 704 PHE A O 1
ATOM 5538 N N . THR A 1 705 ? 4.299 4.416 13.219 1.00 25.27 705 THR A N 1
ATOM 5539 C CA . THR A 1 705 ? 3.352 3.294 13.374 1.00 25.27 70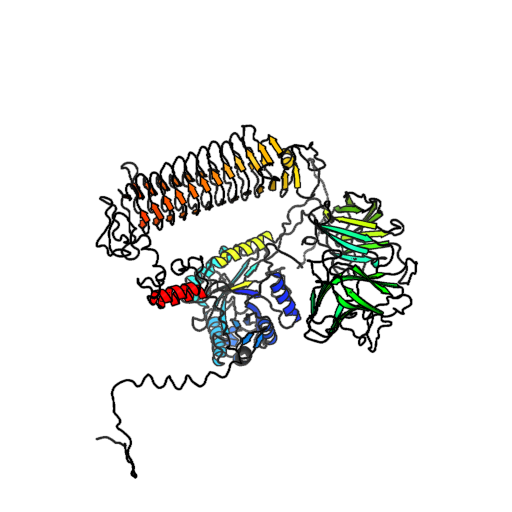5 THR A CA 1
ATOM 5540 C C . THR A 1 705 ? 2.462 3.106 12.150 1.00 25.27 705 THR A C 1
ATOM 5542 O O . THR A 1 705 ? 1.774 4.015 11.702 1.00 25.27 705 THR A O 1
ATOM 5545 N N . THR A 1 706 ? 2.408 1.865 11.666 1.00 23.14 706 THR A N 1
ATOM 5546 C CA . THR A 1 706 ? 1.151 1.207 11.270 1.00 23.14 706 THR A CA 1
ATOM 5547 C C . THR A 1 706 ? 1.133 -0.176 11.942 1.00 23.14 706 THR A C 1
ATOM 5549 O O . THR A 1 706 ? 2.192 -0.663 12.343 1.00 23.14 706 THR A O 1
ATOM 5552 N N . PRO A 1 707 ? -0.046 -0.745 12.244 1.00 29.78 707 PRO A N 1
ATOM 5553 C CA . PRO A 1 707 ? -0.230 -1.344 13.563 1.00 29.78 707 PRO A CA 1
ATOM 5554 C C . PRO A 1 707 ? 0.094 -2.838 13.651 1.00 29.78 707 PRO A C 1
ATOM 5556 O O . PRO A 1 707 ? -0.585 -3.658 13.038 1.00 29.78 707 PRO A O 1
ATOM 5559 N N . GLN A 1 708 ? 0.986 -3.187 14.581 1.00 23.41 708 GLN A N 1
ATOM 5560 C CA . GLN A 1 708 ? 0.693 -4.257 15.534 1.00 23.41 708 GLN A CA 1
ATOM 5561 C C . GLN A 1 708 ? 1.397 -4.000 16.880 1.00 23.41 708 GLN A C 1
ATOM 5563 O O . GLN A 1 708 ? 2.608 -3.843 16.935 1.00 23.41 708 GLN A O 1
ATOM 5568 N N . ASP A 1 709 ? 0.579 -3.923 17.932 1.00 23.53 709 ASP A N 1
ATOM 5569 C CA . ASP A 1 709 ? 0.896 -3.942 19.366 1.00 23.53 709 ASP A CA 1
ATOM 5570 C C . ASP A 1 709 ? 1.858 -2.912 20.022 1.00 23.53 709 ASP A C 1
ATOM 5572 O O . ASP A 1 709 ? 3.064 -3.095 20.127 1.00 23.53 709 ASP A O 1
ATOM 5576 N N . ASN A 1 710 ? 1.198 -1.979 20.731 1.00 25.78 710 ASN A N 1
ATOM 5577 C CA . ASN A 1 710 ? 1.396 -1.655 22.160 1.00 25.78 710 ASN A CA 1
ATOM 5578 C C . ASN A 1 710 ? 2.408 -0.558 22.636 1.00 25.78 710 ASN A C 1
ATOM 5580 O O . ASN A 1 710 ? 3.603 -0.788 22.782 1.00 25.78 710 ASN A O 1
ATOM 5584 N N . ARG A 1 711 ? 1.796 0.538 23.146 1.00 22.89 711 ARG A N 1
ATOM 5585 C CA . ARG A 1 711 ? 2.132 1.383 24.336 1.00 22.89 711 ARG A CA 1
ATOM 5586 C C . ARG A 1 711 ? 3.017 2.647 24.205 1.00 22.89 711 ARG A C 1
ATOM 5588 O O . ARG A 1 711 ? 4.232 2.548 24.182 1.00 22.89 711 ARG A O 1
ATOM 5595 N N . ASN A 1 712 ? 2.328 3.801 24.305 1.00 24.41 712 ASN A N 1
ATOM 5596 C CA . ASN A 1 712 ? 2.433 4.888 25.321 1.00 24.41 712 ASN A CA 1
ATOM 5597 C C . ASN A 1 712 ? 3.782 5.609 25.587 1.00 24.41 712 ASN A C 1
ATOM 5599 O O . ASN A 1 712 ? 4.803 4.945 25.671 1.00 24.41 712 ASN A O 1
ATOM 5603 N N . ASN A 1 713 ? 3.864 6.905 25.953 1.00 26.83 713 ASN A N 1
ATOM 5604 C CA . ASN A 1 713 ? 2.995 8.118 25.925 1.00 26.83 713 ASN A CA 1
ATOM 5605 C C . ASN A 1 713 ? 3.852 9.330 26.443 1.00 26.83 713 ASN A C 1
ATOM 5607 O O . ASN A 1 713 ? 4.997 9.078 26.810 1.00 26.83 713 ASN A O 1
ATOM 5611 N N . ILE A 1 714 ? 3.280 10.546 26.610 1.00 19.70 714 ILE A N 1
ATOM 5612 C CA . ILE A 1 714 ? 3.845 11.837 27.131 1.00 19.70 714 ILE A CA 1
ATOM 5613 C C . ILE A 1 714 ? 4.138 12.867 26.002 1.00 19.70 714 ILE A C 1
ATOM 5615 O O . ILE A 1 714 ? 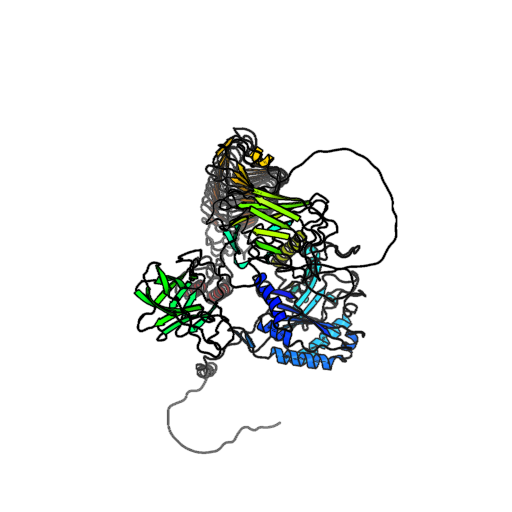4.284 12.449 24.857 1.00 19.70 714 ILE A O 1
ATOM 5619 N N . ASP A 1 715 ? 4.246 14.187 26.262 1.00 24.00 715 ASP A N 1
ATOM 5620 C CA . ASP A 1 715 ? 3.161 15.178 26.552 1.00 24.00 715 ASP A CA 1
ATOM 5621 C C . ASP A 1 715 ? 3.689 16.563 27.102 1.00 24.00 715 ASP A C 1
ATOM 5623 O O . ASP A 1 715 ? 3.957 16.686 28.297 1.00 24.00 715 ASP A O 1
ATOM 5627 N N . ASP A 1 716 ? 3.644 17.634 26.275 1.00 24.47 716 ASP A N 1
ATOM 5628 C CA . ASP A 1 716 ? 3.298 19.062 26.605 1.00 24.47 716 ASP A CA 1
ATOM 5629 C C . ASP A 1 716 ? 4.354 20.201 26.897 1.00 24.47 716 ASP A C 1
ATOM 5631 O O . ASP A 1 716 ? 5.376 20.028 27.555 1.00 24.47 716 ASP A O 1
ATOM 5635 N N . CYS A 1 717 ? 3.949 21.439 26.516 1.00 23.64 717 CYS A N 1
ATOM 5636 C CA . CYS A 1 717 ? 4.346 22.814 26.942 1.00 23.64 717 CYS A CA 1
ATOM 5637 C C . CYS A 1 717 ? 5.573 23.557 26.313 1.00 23.64 717 CYS A C 1
ATOM 5639 O O . CYS A 1 717 ? 6.680 23.048 26.219 1.00 23.64 717 CYS A O 1
ATOM 5641 N N . THR A 1 718 ? 5.500 24.864 25.951 1.00 23.73 718 THR A N 1
ATOM 5642 C CA . THR A 1 718 ? 5.526 26.005 26.918 1.00 23.73 718 THR A CA 1
ATOM 5643 C C . THR A 1 718 ? 5.295 27.451 26.350 1.00 23.73 718 THR A C 1
ATOM 5645 O O . THR A 1 718 ? 5.878 27.819 25.335 1.00 23.73 718 THR A O 1
ATOM 5648 N N . PHE A 1 719 ? 4.539 28.282 27.121 1.00 22.12 719 PHE A N 1
ATOM 5649 C CA . PHE A 1 719 ? 4.747 29.709 27.583 1.00 22.12 719 PHE A CA 1
ATOM 5650 C C . PHE A 1 719 ? 5.047 30.902 26.592 1.00 22.12 719 PHE A C 1
ATOM 5652 O O . PHE A 1 719 ? 5.323 30.688 25.424 1.00 22.12 719 PHE A O 1
ATOM 5659 N N . ASP A 1 720 ? 4.991 32.227 26.905 1.00 29.11 720 ASP A N 1
ATOM 5660 C CA . ASP A 1 720 ? 4.644 33.026 28.125 1.00 29.11 720 ASP A CA 1
ATOM 5661 C C . ASP A 1 720 ? 3.869 34.387 27.873 1.00 29.11 720 ASP A C 1
ATOM 5663 O O . ASP A 1 720 ? 2.636 34.370 27.915 1.00 29.11 720 ASP A O 1
ATOM 5667 N N . PRO A 1 721 ? 4.466 35.609 27.702 1.00 30.27 721 PRO A N 1
ATOM 5668 C CA . PRO A 1 721 ? 4.129 36.695 28.645 1.00 30.27 721 PRO A CA 1
ATOM 5669 C C . PRO A 1 721 ? 3.505 38.018 28.136 1.00 30.27 721 PRO A C 1
ATOM 5671 O O . PRO A 1 721 ? 3.779 38.535 27.055 1.00 30.27 721 PRO A O 1
ATOM 5674 N N . ASN A 1 722 ? 2.892 38.727 29.099 1.00 23.11 722 ASN A N 1
ATOM 5675 C CA . ASN A 1 722 ? 2.839 40.201 29.220 1.00 23.11 722 ASN A CA 1
ATOM 5676 C C . ASN A 1 722 ? 2.052 41.039 28.177 1.00 23.11 722 ASN A C 1
ATOM 5678 O O . ASN A 1 722 ? 2.643 41.821 27.427 1.00 23.11 722 ASN A O 1
ATOM 5682 N N . LYS A 1 723 ? 0.713 41.117 28.324 1.00 24.33 723 LYS A N 1
ATOM 5683 C CA . LYS A 1 723 ? -0.027 42.411 28.281 1.00 24.33 723 LYS A CA 1
ATOM 5684 C C . LYS A 1 723 ? -1.459 42.339 28.840 1.00 24.33 723 LYS A C 1
ATOM 5686 O O . LYS A 1 723 ? -2.354 41.752 28.249 1.00 24.33 723 LYS A O 1
ATOM 5691 N N . ARG A 1 724 ? -1.700 43.037 29.957 1.00 25.19 724 ARG A N 1
ATOM 5692 C CA . ARG A 1 724 ? -3.049 43.353 30.471 1.00 25.19 724 ARG A CA 1
ATOM 5693 C C . ARG A 1 724 ? -3.627 44.589 29.761 1.00 25.19 724 ARG A C 1
ATOM 5695 O O . ARG A 1 724 ? -2.871 45.534 29.550 1.00 25.19 724 ARG A O 1
ATOM 5702 N N . ILE A 1 725 ? -4.957 44.654 29.585 1.00 22.44 725 ILE A N 1
ATOM 5703 C CA . ILE A 1 725 ? -5.889 45.641 30.209 1.00 22.44 725 ILE A CA 1
ATOM 5704 C C . ILE A 1 725 ? -7.279 45.617 29.519 1.00 22.44 725 ILE A C 1
ATOM 5706 O O . ILE A 1 725 ? -7.364 45.853 28.325 1.00 22.44 725 ILE A O 1
ATOM 5710 N N . ALA A 1 726 ? -8.326 45.378 30.331 1.00 22.78 726 ALA A N 1
ATOM 5711 C CA . ALA A 1 726 ? -9.744 45.824 30.296 1.00 22.78 726 ALA A CA 1
ATOM 5712 C C . ALA A 1 726 ? -10.424 46.229 28.952 1.00 22.78 726 ALA A C 1
ATOM 5714 O O . ALA A 1 726 ? -9.893 47.032 28.200 1.00 22.78 726 ALA A O 1
ATOM 5715 N N . GLN A 1 727 ? -11.690 45.868 28.680 1.00 22.48 727 GLN A N 1
ATOM 5716 C CA . GLN A 1 727 ? -12.890 46.221 29.471 1.00 22.48 727 GLN A CA 1
ATOM 5717 C C . GLN A 1 727 ? -14.131 45.341 29.153 1.00 22.48 727 GLN A C 1
ATOM 5719 O O . GLN A 1 727 ? -14.246 44.782 28.069 1.00 22.48 727 GLN A O 1
ATOM 5724 N N . TYR A 1 728 ? -15.092 45.316 30.092 1.00 22.98 728 TYR A N 1
ATOM 5725 C CA . TYR A 1 728 ? -16.532 45.037 29.879 1.00 22.98 728 TYR A CA 1
ATOM 5726 C C . TYR A 1 728 ? -17.114 45.919 28.724 1.00 22.98 728 TYR A C 1
ATOM 5728 O O . TYR A 1 728 ? -16.532 46.954 28.413 1.00 22.98 728 TYR A O 1
ATOM 5736 N N . ASN A 1 729 ? -18.269 45.667 28.086 1.00 22.22 729 ASN A N 1
ATOM 5737 C CA . ASN A 1 729 ? -19.520 45.142 28.644 1.00 22.22 729 ASN A CA 1
ATOM 5738 C C . ASN A 1 729 ? -20.551 44.694 27.571 1.00 22.22 729 ASN A C 1
ATOM 5740 O O . ASN A 1 729 ? -20.534 45.195 26.453 1.00 22.22 729 ASN A O 1
ATOM 5744 N N . GLU A 1 730 ? -21.512 43.866 27.996 1.00 24.36 730 GLU A N 1
ATOM 5745 C CA . GLU A 1 730 ? -22.939 43.850 27.595 1.00 24.36 730 GLU A CA 1
ATOM 5746 C C . GLU A 1 730 ? -23.396 43.961 26.108 1.00 24.36 730 GLU A C 1
ATOM 5748 O O . GLU A 1 730 ? -23.629 45.044 25.575 1.00 24.36 730 GLU A O 1
ATOM 5753 N N . SER A 1 731 ? -23.908 42.822 25.612 1.00 24.92 731 SER A N 1
ATOM 5754 C CA . SER A 1 731 ? -25.355 42.606 25.341 1.00 24.92 731 SER A CA 1
ATOM 5755 C C . SER A 1 731 ? -25.948 42.669 23.906 1.00 24.92 731 SER A C 1
ATOM 5757 O O . SER A 1 731 ? -25.736 43.596 23.133 1.00 24.92 731 SER A O 1
ATOM 5759 N N . VAL A 1 732 ? -26.835 41.684 23.669 1.00 28.94 732 VAL A N 1
ATOM 5760 C CA . VAL A 1 732 ? -27.956 41.568 22.699 1.00 28.94 732 VAL A CA 1
ATOM 5761 C C . VAL A 1 732 ? -27.679 41.514 21.183 1.00 28.94 732 VAL A C 1
ATOM 5763 O O . VAL A 1 732 ? -27.424 42.531 20.538 1.00 28.94 732 VAL A O 1
ATOM 5766 N N . ARG A 1 733 ? -27.965 40.333 20.609 1.00 21.81 733 ARG A N 1
ATOM 5767 C CA . ARG A 1 733 ? -28.792 40.058 19.403 1.00 21.81 733 ARG A CA 1
ATOM 5768 C C . ARG A 1 733 ? -29.143 38.557 19.416 1.00 21.81 733 ARG A C 1
ATOM 5770 O O . ARG A 1 733 ? -28.357 37.775 19.937 1.00 21.81 733 ARG A O 1
ATOM 5777 N N . ASP A 1 734 ? -30.406 38.173 19.222 1.00 22.52 734 ASP A N 1
ATOM 5778 C CA . ASP A 1 734 ? -31.069 37.902 17.925 1.00 22.52 734 ASP A CA 1
ATOM 5779 C C . ASP A 1 734 ? -30.303 36.825 17.120 1.00 22.52 734 ASP A C 1
ATOM 5781 O O . ASP A 1 734 ? -29.104 36.969 16.926 1.00 22.52 734 ASP A O 1
ATOM 5785 N N . GLU A 1 735 ? -30.889 35.757 16.568 1.00 22.33 735 GLU A N 1
ATOM 5786 C CA . GLU A 1 735 ? -32.277 35.266 16.512 1.00 22.33 735 GLU A CA 1
ATOM 5787 C C . GLU A 1 735 ? -32.255 33.852 15.854 1.00 22.33 735 GLU A C 1
ATOM 5789 O O . GLU A 1 735 ? -31.301 33.539 15.152 1.00 22.33 735 GLU A O 1
ATOM 5794 N N . HIS A 1 736 ? -33.346 33.074 15.955 1.00 22.06 736 HIS A N 1
ATOM 5795 C CA . HIS A 1 736 ? -33.783 32.059 14.962 1.00 22.06 736 HIS A CA 1
ATOM 5796 C C . HIS A 1 736 ? -32.986 30.741 14.669 1.00 22.06 736 HIS A C 1
ATOM 5798 O O . HIS A 1 736 ? -31.874 30.770 14.164 1.00 22.06 736 HIS A O 1
ATOM 5804 N N . TYR A 1 737 ? -33.723 29.604 14.736 1.00 22.11 737 TYR A N 1
ATOM 5805 C CA . TYR A 1 737 ? -33.525 28.310 14.012 1.00 22.11 737 TYR A CA 1
ATOM 5806 C C . TYR A 1 737 ? -32.290 27.436 14.400 1.00 22.11 737 TYR A C 1
ATOM 5808 O O . TYR A 1 737 ? -31.269 27.975 14.785 1.00 22.11 737 TYR A O 1
ATOM 5816 N N . ILE A 1 738 ? -32.268 26.083 14.384 1.00 21.70 738 ILE A N 1
ATOM 5817 C CA . ILE A 1 738 ? -33.130 24.989 13.848 1.00 21.70 738 ILE A CA 1
ATOM 5818 C C . ILE A 1 738 ? -33.023 23.712 14.750 1.00 21.70 738 ILE A C 1
ATOM 5820 O O . ILE A 1 738 ? -32.172 23.639 15.628 1.00 21.70 738 ILE A O 1
ATOM 5824 N N . TYR A 1 739 ? -33.888 22.703 14.552 1.00 24.62 739 TYR A N 1
ATOM 5825 C CA . TYR A 1 739 ? -33.871 21.385 15.235 1.00 24.62 739 TYR A CA 1
ATOM 5826 C C . TYR A 1 739 ? -32.611 20.522 14.952 1.00 24.62 739 TYR A C 1
ATOM 5828 O O . TYR A 1 739 ? -32.276 20.379 13.778 1.00 24.62 739 TYR A O 1
ATOM 5836 N N . ARG A 1 740 ? -32.084 19.780 15.954 1.00 20.64 740 ARG A N 1
ATOM 5837 C CA . ARG A 1 740 ? -32.098 18.282 16.061 1.00 20.64 740 ARG A CA 1
ATOM 5838 C C . ARG A 1 740 ? -31.123 17.701 17.123 1.00 20.64 740 ARG A C 1
ATOM 5840 O O . ARG A 1 740 ? -29.961 18.068 17.175 1.00 20.64 740 ARG A O 1
ATOM 5847 N N . PHE A 1 741 ? -31.628 16.737 17.899 1.00 21.28 741 PHE A N 1
ATOM 5848 C CA . PHE A 1 741 ? -30.920 15.585 18.516 1.00 21.28 741 PHE A CA 1
ATOM 5849 C C . PHE A 1 741 ? -31.003 14.374 17.528 1.00 21.28 741 PHE A C 1
ATOM 5851 O O . PHE A 1 741 ? -31.759 14.533 16.559 1.00 21.28 741 PHE A O 1
ATOM 5858 N N . PRO A 1 742 ? -30.416 13.162 17.758 1.00 30.20 742 PRO A N 1
ATOM 5859 C CA . PRO A 1 742 ? -29.520 12.690 18.846 1.00 30.20 742 PRO A CA 1
ATOM 5860 C C . PRO A 1 742 ? -28.301 11.786 18.437 1.00 30.20 742 PRO A C 1
ATOM 5862 O O . PRO A 1 742 ? -28.203 11.342 17.305 1.00 30.20 742 PRO A O 1
ATOM 5865 N N . LEU A 1 743 ? -27.419 11.537 19.427 1.00 25.88 743 LEU A N 1
ATOM 5866 C CA . LEU A 1 743 ? -26.718 10.301 19.900 1.00 25.88 743 LEU A CA 1
ATOM 5867 C C . LEU A 1 743 ? -26.322 9.085 19.009 1.00 25.88 743 LEU A C 1
ATOM 5869 O O . LEU A 1 743 ? -26.973 8.744 18.035 1.00 25.88 743 LEU A O 1
ATOM 5873 N N . TYR A 1 744 ? -25.348 8.354 19.591 1.00 24.22 744 TYR A N 1
ATOM 5874 C CA . TYR A 1 744 ? -24.907 6.951 19.435 1.00 24.22 744 TYR A CA 1
ATOM 5875 C C . TYR A 1 744 ? -23.613 6.680 18.637 1.00 24.22 744 TYR A C 1
ATOM 5877 O O . TYR A 1 744 ? -23.526 6.801 17.419 1.00 24.22 744 TYR A O 1
ATOM 5885 N N . LEU A 1 745 ? -22.594 6.251 19.392 1.00 25.92 745 LEU A N 1
ATOM 5886 C CA . LEU A 1 745 ? -21.649 5.209 19.003 1.00 25.92 745 LEU A CA 1
ATOM 5887 C C . LEU A 1 745 ? -22.023 3.985 19.845 1.00 25.92 745 LEU A C 1
ATOM 5889 O O . LEU A 1 745 ? -21.734 3.940 21.045 1.00 25.92 745 LEU A O 1
ATOM 5893 N N . GLU A 1 746 ? -22.750 3.059 19.233 1.00 31.06 746 GLU A N 1
ATOM 5894 C CA . GLU A 1 746 ? -22.652 1.641 19.588 1.00 31.06 746 GLU A CA 1
ATOM 5895 C C . GLU A 1 746 ? -21.441 1.051 18.848 1.00 31.06 746 GLU A C 1
ATOM 5897 O O . GLU A 1 746 ? -20.675 1.799 18.220 1.00 31.06 746 GLU A O 1
ATOM 5902 N N . ASP A 1 747 ? -21.284 -0.277 18.856 1.00 38.72 747 ASP A N 1
ATOM 5903 C CA . ASP A 1 747 ? -20.541 -0.922 17.775 1.00 38.72 747 ASP A CA 1
ATOM 5904 C C . ASP A 1 747 ? -21.027 -0.332 16.448 1.00 38.72 747 ASP A C 1
ATOM 5906 O O . ASP A 1 747 ? -22.227 -0.233 16.188 1.00 38.72 747 ASP A O 1
ATOM 5910 N N . LYS A 1 748 ? -20.083 0.127 15.625 1.00 70.19 748 LYS A N 1
ATOM 5911 C CA . LYS A 1 748 ? -20.347 0.791 14.346 1.00 70.19 748 LYS A CA 1
ATOM 5912 C C . LYS A 1 748 ? -20.840 -0.237 13.317 1.00 70.19 748 LYS A C 1
ATOM 5914 O O . LYS A 1 748 ? -20.171 -0.478 12.316 1.00 70.19 748 LYS A O 1
ATOM 5919 N N . VAL A 1 749 ? -21.968 -0.887 13.588 1.00 75.12 749 VAL A N 1
ATOM 5920 C CA . VAL A 1 749 ? -22.529 -2.016 12.848 1.00 75.12 749 VAL A CA 1
ATOM 5921 C C . VAL A 1 749 ? -24.050 -1.894 12.850 1.00 75.12 749 VAL A C 1
ATOM 5923 O O . VAL A 1 749 ? -24.698 -2.139 13.860 1.00 75.12 749 VAL A O 1
ATOM 5926 N N . VAL A 1 750 ? -24.619 -1.539 11.702 1.00 88.25 750 VAL A N 1
ATOM 5927 C CA . VAL A 1 750 ? -26.061 -1.650 11.459 1.00 88.25 750 VAL A CA 1
ATOM 5928 C C . VAL A 1 750 ? -26.339 -3.025 10.859 1.00 88.25 750 VAL A C 1
ATOM 5930 O O . VAL A 1 750 ? -25.639 -3.437 9.931 1.00 88.25 750 VAL A O 1
ATOM 5933 N N . TYR A 1 751 ? -27.331 -3.739 11.385 1.00 88.50 751 TYR A N 1
ATOM 5934 C CA . TYR A 1 751 ? -27.662 -5.103 10.980 1.00 88.50 751 TYR A CA 1
ATOM 5935 C C . TYR A 1 751 ? -28.851 -5.116 10.018 1.00 88.50 751 TYR A C 1
ATOM 5937 O O . TYR A 1 751 ? -29.849 -4.425 10.225 1.00 88.50 751 TYR A O 1
ATOM 5945 N N . VAL A 1 752 ? -28.756 -5.929 8.971 1.00 93.88 752 VAL A N 1
ATOM 5946 C CA . VAL A 1 752 ? -29.793 -6.060 7.943 1.00 93.88 752 VAL A CA 1
ATOM 5947 C C . VAL A 1 752 ? -30.054 -7.541 7.676 1.00 93.88 752 VAL A C 1
ATOM 5949 O O . VAL A 1 752 ? -29.101 -8.294 7.483 1.00 93.88 752 VAL A O 1
ATOM 5952 N N . ASP A 1 753 ? -31.320 -7.951 7.675 1.00 95.69 753 ASP A N 1
ATOM 5953 C CA . ASP A 1 753 ? -31.773 -9.330 7.428 1.00 95.69 753 ASP A CA 1
ATOM 5954 C C . ASP A 1 753 ? -33.172 -9.287 6.785 1.00 95.69 753 ASP A C 1
ATOM 5956 O O . ASP A 1 753 ? -34.041 -8.580 7.293 1.00 95.69 753 ASP A O 1
ATOM 5960 N N . ASP A 1 754 ? -33.420 -10.001 5.680 1.00 89.44 754 ASP A N 1
ATOM 5961 C CA . ASP A 1 754 ? -34.724 -9.963 4.993 1.00 89.44 754 ASP A CA 1
ATOM 5962 C C . ASP A 1 754 ? -35.848 -10.696 5.757 1.00 89.44 754 ASP A C 1
ATOM 5964 O O . ASP A 1 754 ? -37.024 -10.539 5.413 1.00 89.44 754 ASP A O 1
ATOM 5968 N N . ASP A 1 755 ? -35.511 -11.420 6.833 1.00 89.44 755 ASP A N 1
ATOM 5969 C CA . ASP A 1 755 ? -36.458 -11.967 7.815 1.00 89.44 755 ASP A CA 1
ATOM 5970 C C . ASP A 1 755 ? -36.742 -11.007 9.005 1.00 89.44 755 ASP A C 1
ATOM 5972 O O . ASP A 1 755 ? -37.567 -11.327 9.874 1.00 89.44 755 ASP A O 1
ATOM 5976 N N . PHE A 1 756 ? -36.095 -9.833 9.092 1.00 88.12 756 PHE A N 1
ATOM 5977 C CA . PHE A 1 756 ? -36.368 -8.852 10.154 1.00 88.12 756 PHE A CA 1
ATOM 5978 C C . PHE A 1 756 ? -37.711 -8.119 9.984 1.00 88.12 756 PHE A C 1
ATOM 5980 O O . PHE A 1 756 ? -38.434 -8.208 8.996 1.00 88.12 756 PHE A O 1
ATOM 5987 N N . THR A 1 757 ? -38.081 -7.388 11.033 1.00 86.25 757 THR A N 1
ATOM 5988 C CA . THR A 1 757 ? -39.049 -6.292 10.969 1.00 86.25 757 THR A CA 1
ATOM 5989 C C . THR A 1 757 ? -38.297 -5.042 11.391 1.00 86.25 757 THR A C 1
ATOM 5991 O O . THR A 1 757 ? -37.679 -5.077 12.454 1.00 86.25 757 THR A O 1
ATOM 5994 N N . ASP A 1 758 ? -38.354 -3.984 10.579 1.00 86.81 758 ASP A N 1
ATOM 5995 C CA . ASP A 1 758 ? -37.657 -2.716 10.827 1.00 86.81 758 ASP A CA 1
ATOM 5996 C C . ASP A 1 758 ? -37.772 -2.233 12.279 1.00 86.81 758 ASP A C 1
ATOM 5998 O O . ASP A 1 758 ? -38.871 -2.027 12.811 1.00 86.81 758 ASP A O 1
ATOM 6002 N N . ASP A 1 759 ? -36.614 -2.004 12.890 1.00 78.69 759 ASP A N 1
ATOM 6003 C CA . ASP A 1 759 ? -36.451 -1.562 14.265 1.00 78.69 759 ASP A CA 1
ATOM 6004 C C . ASP A 1 759 ? -35.306 -0.540 14.365 1.00 78.69 759 ASP A C 1
ATOM 6006 O O . ASP A 1 759 ? -34.152 -0.852 14.678 1.00 78.69 759 ASP A O 1
ATOM 6010 N N . LEU A 1 760 ? -35.678 0.719 14.113 1.00 76.19 760 LEU A N 1
ATOM 6011 C CA . LEU A 1 760 ? -34.833 1.908 14.261 1.00 76.19 760 LEU A CA 1
ATOM 6012 C C . LEU A 1 760 ? -34.224 2.046 15.666 1.00 76.19 760 LEU A C 1
ATOM 6014 O O . LEU A 1 760 ? -33.190 2.688 15.808 1.00 76.19 760 LEU A O 1
ATOM 6018 N N . GLU A 1 761 ? -34.851 1.493 16.711 1.00 71.56 761 GLU A N 1
ATOM 6019 C CA . GLU A 1 761 ? -34.315 1.591 18.077 1.00 71.56 761 GLU A CA 1
ATOM 6020 C C . GLU A 1 761 ? -33.181 0.583 18.335 1.00 71.56 761 GLU A C 1
ATOM 6022 O O . GLU A 1 761 ? -32.456 0.746 19.313 1.00 71.56 761 GLU A O 1
ATOM 6027 N N . ASN A 1 762 ? -33.003 -0.421 17.464 1.00 72.81 762 ASN A N 1
ATOM 6028 C CA . ASN A 1 762 ? -32.014 -1.497 17.605 1.00 72.81 762 ASN A CA 1
ATOM 6029 C C . ASN A 1 762 ? -31.082 -1.652 16.384 1.00 72.81 762 ASN A C 1
ATOM 6031 O O . ASN A 1 762 ? -30.436 -2.693 16.249 1.00 72.81 762 ASN A O 1
ATOM 6035 N N . HIS A 1 763 ? -31.031 -0.663 15.480 1.00 81.75 763 HIS A N 1
ATOM 6036 C CA . HIS A 1 763 ? -30.227 -0.696 14.247 1.00 81.75 763 HIS A CA 1
ATOM 6037 C C . HIS A 1 763 ? -30.447 -1.972 13.403 1.00 81.75 763 HIS A C 1
ATOM 6039 O O . HIS A 1 763 ? -29.496 -2.548 12.864 1.00 81.75 763 HIS A O 1
ATOM 6045 N N . ARG A 1 764 ? -31.703 -2.442 13.315 1.00 86.69 764 ARG A N 1
ATOM 6046 C CA . ARG A 1 764 ? -32.103 -3.651 12.572 1.00 86.69 764 ARG A CA 1
ATOM 6047 C C . ARG A 1 764 ? -33.105 -3.316 11.481 1.00 86.69 764 ARG A C 1
ATOM 6049 O O . ARG A 1 764 ? -34.147 -2.737 11.768 1.00 86.69 764 ARG A O 1
ATOM 6056 N N . TRP A 1 765 ? -32.813 -3.733 10.255 1.00 94.06 765 TRP A N 1
ATOM 6057 C CA . TRP A 1 765 ? -33.589 -3.347 9.074 1.00 94.06 765 TRP A CA 1
ATOM 6058 C C . TRP A 1 765 ? -33.881 -4.537 8.162 1.00 94.06 765 TRP A C 1
ATOM 6060 O O . TRP A 1 765 ? -33.048 -5.434 8.038 1.00 94.06 765 TRP A O 1
ATOM 6070 N N . ASP A 1 766 ? -35.039 -4.523 7.500 1.00 93.06 766 ASP A N 1
ATOM 6071 C CA . ASP A 1 766 ? -35.399 -5.504 6.463 1.00 93.06 766 ASP A CA 1
ATOM 6072 C C . ASP A 1 766 ? -34.824 -5.157 5.071 1.00 93.06 766 ASP A C 1
ATOM 6074 O O . ASP A 1 766 ? -34.843 -5.971 4.143 1.00 93.06 766 ASP A O 1
ATOM 6078 N N . SER A 1 767 ? -34.237 -3.960 4.940 1.00 95.94 767 SER A N 1
ATOM 6079 C CA . SER A 1 767 ? -33.615 -3.448 3.716 1.00 95.94 767 SER A CA 1
ATOM 6080 C C . SER A 1 767 ? -32.270 -2.757 3.968 1.00 95.94 767 SER A C 1
ATOM 6082 O O . SER A 1 767 ? -32.050 -2.074 4.973 1.00 95.94 767 SER A O 1
ATOM 6084 N N . ILE A 1 768 ? -31.345 -2.912 3.019 1.00 98.06 768 ILE A N 1
ATOM 6085 C CA . ILE A 1 768 ? -29.979 -2.381 3.101 1.00 98.06 768 ILE A CA 1
ATOM 6086 C C . ILE A 1 768 ? -29.994 -0.855 2.998 1.00 98.06 768 ILE A C 1
ATOM 6088 O O . ILE A 1 768 ? -29.193 -0.186 3.656 1.00 98.06 768 ILE A O 1
ATOM 6092 N N . GLN A 1 769 ? -30.901 -0.281 2.200 1.00 97.56 769 GLN A N 1
ATOM 6093 C CA . GLN A 1 769 ? -31.000 1.168 2.072 1.00 97.56 769 GLN A CA 1
ATOM 6094 C C . GLN A 1 769 ? -31.398 1.850 3.386 1.00 97.56 769 GLN A C 1
ATOM 6096 O O . GLN A 1 769 ? -30.812 2.888 3.695 1.00 97.56 769 GLN A O 1
ATOM 6101 N N . GLU A 1 770 ? -32.330 1.299 4.172 1.00 94.75 770 GLU A N 1
ATOM 6102 C CA . GLU A 1 770 ? -32.655 1.886 5.479 1.00 94.75 770 GLU A CA 1
ATOM 6103 C C . GLU A 1 770 ? -31.501 1.703 6.475 1.00 94.75 770 GLU A C 1
ATOM 6105 O O . GLU A 1 770 ? -31.131 2.666 7.148 1.00 94.75 770 GLU A O 1
ATOM 6110 N N . GLY A 1 771 ? -30.797 0.565 6.439 1.00 94.75 771 GLY A N 1
ATOM 6111 C CA . GLY A 1 771 ? -29.563 0.394 7.211 1.00 94.75 771 GLY A CA 1
ATOM 6112 C C . GLY A 1 771 ? -28.474 1.431 6.884 1.00 94.75 771 GLY A C 1
ATOM 6113 O O . GLY A 1 771 ? -27.808 1.959 7.776 1.00 94.75 771 GLY A O 1
ATOM 6114 N N . ILE A 1 772 ? -28.321 1.808 5.611 1.00 94.75 772 ILE A N 1
ATOM 6115 C CA . ILE A 1 772 ? -27.419 2.897 5.195 1.00 94.75 772 ILE A CA 1
ATOM 6116 C C . ILE A 1 772 ? -27.975 4.276 5.565 1.00 94.75 772 ILE A C 1
ATOM 6118 O O . ILE A 1 772 ? -27.194 5.174 5.890 1.00 94.75 772 ILE A O 1
ATOM 6122 N N . ASN A 1 773 ? -29.295 4.484 5.521 1.00 92.81 773 ASN A N 1
ATOM 6123 C CA . ASN A 1 773 ? -29.925 5.746 5.924 1.00 92.81 773 ASN A CA 1
ATOM 6124 C C . ASN A 1 773 ? -29.671 6.045 7.408 1.00 92.81 773 ASN A C 1
ATOM 6126 O O . ASN A 1 773 ? -29.393 7.199 7.749 1.00 92.81 773 ASN A O 1
ATOM 6130 N N . ASP A 1 774 ? -29.701 5.002 8.233 1.00 86.94 774 ASP A N 1
ATOM 6131 C CA . ASP A 1 774 ? -29.460 4.986 9.675 1.00 86.94 774 ASP A CA 1
ATOM 6132 C C . ASP A 1 774 ? -27.975 5.206 10.042 1.00 86.94 774 ASP A C 1
ATOM 6134 O O . ASP A 1 774 ? -27.641 6.115 10.801 1.00 86.94 774 ASP A O 1
ATOM 6138 N N . ALA A 1 775 ? -27.055 4.464 9.416 1.00 85.00 775 ALA A N 1
ATOM 6139 C CA . ALA A 1 775 ? -25.624 4.470 9.744 1.00 85.00 775 ALA A CA 1
ATOM 6140 C C . ALA A 1 775 ? -24.898 5.831 9.619 1.00 85.00 775 ALA A C 1
ATOM 6142 O O . ALA A 1 775 ? -25.261 6.685 8.813 1.00 85.00 775 ALA A O 1
ATOM 6143 N N . GLY A 1 776 ? -23.793 6.024 10.347 1.00 77.62 776 GLY A N 1
ATOM 6144 C CA . GLY A 1 776 ? -22.895 7.184 10.204 1.00 77.62 776 GLY A CA 1
ATOM 6145 C C . GLY A 1 776 ? -21.662 6.935 9.317 1.00 77.62 776 GLY A C 1
ATOM 6146 O O . GLY A 1 776 ? -21.456 5.846 8.785 1.00 77.62 776 GLY A O 1
ATOM 6147 N N . ASP A 1 777 ? -20.781 7.933 9.194 1.00 78.62 777 ASP A N 1
ATOM 6148 C CA . ASP A 1 777 ? -19.468 7.737 8.560 1.00 78.62 777 ASP A CA 1
ATOM 6149 C C . ASP A 1 777 ? -18.554 6.828 9.412 1.00 78.62 777 ASP A C 1
ATOM 6151 O O . ASP A 1 777 ? -18.514 6.874 10.650 1.00 78.62 777 ASP A O 1
ATOM 6155 N N . GLY A 1 778 ? -17.802 5.970 8.728 1.00 68.06 778 GLY A N 1
ATOM 6156 C CA . GLY A 1 778 ? -16.975 4.907 9.291 1.00 68.06 778 GLY A CA 1
ATOM 6157 C C . GLY A 1 778 ? -17.764 3.719 9.848 1.00 68.06 778 GLY A C 1
ATOM 6158 O O . GLY A 1 778 ? -17.182 2.928 10.585 1.00 68.06 778 GLY A O 1
ATOM 6159 N N . TYR A 1 779 ? -19.070 3.617 9.579 1.00 85.75 779 TYR A N 1
ATOM 6160 C CA . TYR A 1 779 ? -19.886 2.483 10.019 1.00 85.75 779 TYR A CA 1
ATOM 6161 C C . TYR A 1 779 ? -19.655 1.236 9.160 1.00 85.75 779 TYR A C 1
ATOM 6163 O O . TYR A 1 779 ? -19.145 1.306 8.044 1.00 85.75 779 TYR A O 1
ATOM 6171 N N . THR A 1 780 ? -20.069 0.090 9.680 1.00 88.50 780 THR A N 1
ATOM 6172 C CA . THR A 1 780 ? -20.301 -1.152 8.949 1.00 88.50 780 THR A CA 1
ATOM 6173 C C . THR A 1 780 ? -21.807 -1.347 8.791 1.00 88.50 780 THR A C 1
ATOM 6175 O O . THR A 1 780 ? -22.566 -1.083 9.719 1.00 88.50 780 THR A O 1
ATOM 6178 N N . ILE A 1 781 ? -22.244 -1.834 7.637 1.00 95.44 781 ILE A N 1
ATOM 6179 C CA . ILE A 1 781 ? -23.574 -2.405 7.432 1.00 95.44 781 ILE A CA 1
ATOM 6180 C C . ILE A 1 781 ? -23.355 -3.904 7.272 1.00 95.44 781 ILE A C 1
ATOM 6182 O O . ILE A 1 781 ? -22.746 -4.322 6.283 1.00 95.44 781 ILE A O 1
ATOM 6186 N N . PHE A 1 782 ? -23.771 -4.700 8.252 1.00 94.62 782 PHE A N 1
ATOM 6187 C CA . PHE A 1 782 ? -23.666 -6.152 8.196 1.00 94.62 782 PHE A CA 1
ATOM 6188 C C . PHE A 1 782 ? -24.978 -6.743 7.686 1.00 94.62 782 PHE A C 1
ATOM 6190 O O . PHE A 1 782 ? -26.019 -6.595 8.321 1.00 94.62 782 PHE A O 1
ATOM 6197 N N . VAL A 1 783 ? -24.922 -7.402 6.531 1.00 97.06 783 VAL A N 1
ATOM 6198 C CA . VAL A 1 783 ? -26.101 -7.905 5.821 1.00 97.06 783 VAL A CA 1
ATOM 6199 C C . VAL A 1 783 ? -26.106 -9.432 5.830 1.00 97.06 783 VAL A C 1
ATOM 6201 O O . VAL A 1 783 ? -25.242 -10.070 5.218 1.00 97.06 783 VAL A O 1
ATOM 6204 N N . HIS A 1 784 ? -27.088 -10.016 6.507 1.00 95.00 784 HIS A N 1
ATOM 6205 C CA . HIS A 1 784 ? -27.287 -11.457 6.633 1.00 95.00 784 HIS A CA 1
ATOM 6206 C C . HIS A 1 784 ? -27.655 -12.124 5.298 1.00 95.00 784 HIS A C 1
ATOM 6208 O O . HIS A 1 784 ? -28.002 -11.464 4.310 1.00 95.00 784 HIS A O 1
ATOM 6214 N N . ASN A 1 785 ? -27.521 -13.450 5.229 1.00 96.06 785 ASN A N 1
ATOM 6215 C CA . ASN A 1 785 ? -27.923 -14.233 4.052 1.00 96.06 785 ASN A CA 1
ATOM 6216 C C . ASN A 1 785 ? -29.411 -14.019 3.719 1.00 96.06 785 ASN A C 1
ATOM 6218 O O . ASN A 1 785 ? -30.260 -14.390 4.516 1.00 96.06 785 ASN A O 1
ATOM 6222 N N . GLY A 1 786 ? -29.710 -13.520 2.519 1.00 92.62 786 GLY A N 1
ATOM 6223 C CA . GLY A 1 786 ? -31.045 -13.046 2.148 1.00 92.62 786 GLY A CA 1
ATOM 6224 C C . GLY A 1 786 ? -31.126 -12.609 0.685 1.00 92.62 786 GLY A C 1
ATOM 6225 O O . GLY A 1 786 ? -30.098 -12.528 0.002 1.00 92.62 786 GLY A O 1
ATOM 6226 N N . THR A 1 787 ? -32.326 -12.334 0.164 1.00 97.06 787 THR A N 1
ATOM 6227 C CA . THR A 1 787 ? -32.508 -11.717 -1.168 1.00 97.06 787 THR A CA 1
ATOM 6228 C C . THR A 1 787 ? -33.242 -10.383 -1.075 1.00 97.06 787 THR A C 1
ATOM 6230 O O . THR A 1 787 ? -34.470 -10.316 -1.121 1.00 97.06 787 THR A O 1
ATOM 6233 N N . TYR A 1 788 ? -32.458 -9.312 -1.065 1.00 97.88 788 TYR A N 1
ATOM 6234 C CA . TYR A 1 788 ? -32.907 -7.934 -0.932 1.00 97.88 788 TYR A CA 1
ATOM 6235 C C . TYR A 1 788 ? -33.261 -7.349 -2.307 1.00 97.88 788 TYR A C 1
ATOM 6237 O O . TYR A 1 788 ? -32.404 -7.203 -3.183 1.00 97.88 788 TYR A O 1
ATOM 6245 N N . TYR A 1 789 ? -34.541 -7.039 -2.526 1.00 97.38 789 TYR A N 1
ATOM 6246 C CA . TYR A 1 789 ? -35.069 -6.565 -3.814 1.00 97.38 789 TYR A CA 1
ATOM 6247 C C . TYR A 1 789 ? -35.077 -5.032 -3.902 1.00 97.38 789 TYR A C 1
ATOM 6249 O O . TYR A 1 789 ? -36.133 -4.395 -3.872 1.00 97.38 789 TYR A O 1
ATOM 6257 N N . GLU A 1 790 ? -33.894 -4.432 -4.000 1.00 96.69 790 GLU A N 1
ATOM 6258 C CA . GLU A 1 790 ? -33.700 -2.985 -3.882 1.00 96.69 790 GLU A CA 1
ATOM 6259 C C . GLU A 1 790 ? -32.594 -2.429 -4.798 1.00 96.69 790 GLU A C 1
ATOM 6261 O O . GLU A 1 790 ? -31.881 -3.163 -5.482 1.00 96.69 790 GLU A O 1
ATOM 6266 N N . ASN A 1 791 ? -32.475 -1.098 -4.831 1.00 97.19 791 ASN A N 1
ATOM 6267 C CA . ASN A 1 791 ? -31.374 -0.378 -5.471 1.00 97.19 791 ASN A CA 1
ATOM 6268 C C . ASN A 1 791 ? -30.792 0.585 -4.428 1.00 97.19 791 ASN A C 1
ATOM 6270 O O . ASN A 1 791 ? -31.507 1.455 -3.932 1.00 97.19 791 ASN A O 1
ATOM 6274 N N . VAL A 1 792 ? -29.519 0.398 -4.093 1.00 98.00 792 VAL A N 1
ATOM 6275 C CA . VAL A 1 792 ? -28.861 0.937 -2.899 1.00 98.00 792 VAL A CA 1
ATOM 6276 C C . VAL A 1 792 ? -27.956 2.116 -3.253 1.00 98.00 792 VAL A C 1
ATOM 6278 O O . VAL A 1 792 ? -27.225 2.076 -4.241 1.00 98.00 792 VAL A O 1
ATOM 6281 N N . VAL A 1 793 ? -27.939 3.160 -2.427 1.00 98.44 793 VAL A N 1
ATOM 6282 C CA . VAL A 1 793 ? -27.041 4.314 -2.558 1.00 98.44 793 VAL A CA 1
ATOM 6283 C C . VAL A 1 793 ? -26.138 4.422 -1.330 1.00 98.44 793 VAL A C 1
ATOM 6285 O O . VAL A 1 793 ? -26.580 4.802 -0.249 1.00 98.44 793 VAL A O 1
ATOM 6288 N N . VAL A 1 794 ? -24.847 4.141 -1.518 1.00 97.00 794 VAL A N 1
ATOM 6289 C CA . VAL A 1 794 ? -23.785 4.310 -0.516 1.00 97.00 794 VAL A CA 1
ATOM 6290 C C . VAL A 1 794 ? -23.250 5.742 -0.612 1.00 97.00 794 VAL A C 1
ATOM 6292 O O . VAL A 1 794 ? -22.338 6.047 -1.384 1.00 97.00 794 VAL A O 1
ATOM 6295 N N . ASN A 1 795 ? -23.869 6.645 0.147 1.00 94.00 795 ASN A N 1
ATOM 6296 C CA . ASN A 1 795 ? -23.562 8.082 0.184 1.00 94.00 795 ASN A CA 1
ATOM 6297 C C . ASN A 1 795 ? -22.819 8.534 1.456 1.00 94.00 795 ASN A C 1
ATOM 6299 O O . ASN A 1 795 ? -22.670 9.736 1.677 1.00 94.00 795 ASN A O 1
ATOM 6303 N N . LYS A 1 796 ? -22.348 7.579 2.261 1.00 88.12 796 LYS A N 1
ATOM 6304 C CA . LYS A 1 796 ? -21.551 7.759 3.483 1.00 88.12 796 LYS A CA 1
ATOM 6305 C C . LYS A 1 796 ? -20.304 6.879 3.387 1.00 88.12 796 LYS A C 1
ATOM 6307 O O . LYS A 1 796 ? -20.341 5.851 2.715 1.00 88.12 796 LYS A O 1
ATOM 6312 N N . SER A 1 797 ? -19.215 7.275 4.030 1.00 85.81 797 SER A N 1
ATOM 6313 C CA . SER A 1 797 ? -17.914 6.596 3.987 1.00 85.81 797 SER A CA 1
ATOM 6314 C C . SER A 1 797 ? -17.950 5.345 4.874 1.00 85.81 797 SER A C 1
ATOM 6316 O O . SER A 1 797 ? -17.610 5.430 6.051 1.00 85.81 797 SER A O 1
ATOM 6318 N N . LEU A 1 798 ? -18.434 4.205 4.369 1.00 91.38 798 LEU A N 1
ATOM 6319 C CA . LEU A 1 798 ? -18.770 3.033 5.199 1.00 91.38 798 LEU A CA 1
ATOM 6320 C C . LEU A 1 798 ? -18.316 1.681 4.620 1.00 91.38 798 LEU A C 1
ATOM 6322 O O . LEU A 1 798 ? -17.972 1.562 3.445 1.00 91.38 798 LEU A O 1
ATOM 6326 N N . THR A 1 799 ? -18.338 0.643 5.457 1.00 93.06 799 THR A N 1
ATOM 6327 C CA . THR A 1 799 ? -18.132 -0.759 5.068 1.00 93.06 799 THR A CA 1
ATOM 6328 C C . THR A 1 799 ? -19.478 -1.454 4.871 1.00 93.06 799 THR A C 1
ATOM 6330 O O . THR A 1 799 ? -20.130 -1.830 5.837 1.00 93.06 799 THR A O 1
ATOM 6333 N N . LEU A 1 800 ? -19.911 -1.670 3.634 1.00 97.44 800 LEU A N 1
ATOM 6334 C CA . LEU A 1 800 ? -21.064 -2.512 3.321 1.00 97.44 800 LEU A CA 1
ATOM 6335 C C . LEU A 1 800 ? -20.581 -3.966 3.186 1.00 97.44 800 LEU A C 1
ATOM 6337 O O . LEU A 1 800 ? -19.825 -4.282 2.264 1.00 97.44 800 LEU A O 1
ATOM 6341 N N . LYS A 1 801 ? -20.989 -4.845 4.109 1.00 96.94 801 LYS A N 1
ATOM 6342 C CA . LYS A 1 801 ? -20.472 -6.215 4.249 1.00 96.94 801 LYS A CA 1
ATOM 6343 C C . LYS A 1 801 ? -21.593 -7.251 4.276 1.00 96.94 801 LYS A C 1
ATOM 6345 O O . LYS A 1 801 ? -22.370 -7.308 5.223 1.00 96.94 801 LYS A O 1
ATOM 6350 N N . GLY A 1 802 ? -21.620 -8.121 3.275 1.00 91.56 802 GLY A N 1
ATOM 6351 C CA . GLY A 1 802 ? -22.480 -9.297 3.249 1.00 91.56 802 GLY A CA 1
ATOM 6352 C C . GLY A 1 802 ? -21.865 -10.465 4.016 1.00 91.56 802 GLY A C 1
ATOM 6353 O O . GLY A 1 802 ? -20.649 -10.675 3.981 1.00 91.56 802 GLY A O 1
ATOM 6354 N N . GLU A 1 803 ? -22.709 -11.238 4.697 1.00 91.38 803 GLU A N 1
ATOM 6355 C CA . GLU A 1 803 ? -22.327 -12.442 5.437 1.00 91.38 803 GLU A CA 1
ATOM 6356 C C . GLU A 1 803 ? -21.653 -13.479 4.522 1.00 91.38 803 GLU A C 1
ATOM 6358 O O . GLU A 1 803 ? -20.592 -14.017 4.853 1.00 91.38 803 GLU A O 1
ATOM 6363 N N . ASN A 1 804 ? -22.232 -13.743 3.344 1.00 84.31 804 ASN A N 1
ATOM 6364 C CA . ASN A 1 804 ? -21.676 -14.690 2.383 1.00 84.31 804 ASN A CA 1
ATOM 6365 C C . ASN A 1 804 ? -22.078 -14.353 0.944 1.00 84.31 804 ASN A C 1
ATOM 6367 O O . ASN A 1 804 ? -23.247 -14.457 0.580 1.00 84.31 804 ASN A O 1
ATOM 6371 N N . ARG A 1 805 ? -21.100 -14.094 0.065 1.00 88.69 805 ARG A N 1
ATOM 6372 C CA . ARG A 1 805 ? -21.353 -13.702 -1.339 1.00 88.69 805 ARG A CA 1
ATOM 6373 C C . ARG A 1 805 ? -22.232 -14.657 -2.143 1.00 88.69 805 ARG A C 1
ATOM 6375 O O . ARG A 1 805 ? -22.780 -14.244 -3.157 1.00 88.69 805 ARG A O 1
ATOM 6382 N N . ASN A 1 806 ? -22.334 -15.925 -1.746 1.00 88.62 806 ASN A N 1
ATOM 6383 C CA . ASN A 1 806 ? -23.160 -16.909 -2.446 1.00 88.62 806 ASN A CA 1
ATOM 6384 C C . ASN A 1 806 ? -24.654 -16.793 -2.085 1.00 88.62 806 ASN A C 1
ATOM 6386 O O . ASN A 1 806 ? -25.491 -17.235 -2.870 1.00 88.62 806 ASN A O 1
ATOM 6390 N N . ASN A 1 807 ? -24.971 -16.225 -0.914 1.00 92.00 807 ASN A N 1
ATOM 6391 C CA . ASN A 1 807 ? -26.294 -16.275 -0.284 1.00 92.00 807 ASN A CA 1
ATOM 6392 C C . ASN A 1 807 ? -26.837 -14.891 0.133 1.00 92.00 807 ASN A C 1
ATOM 6394 O O . ASN A 1 807 ? -28.048 -14.743 0.228 1.00 92.00 807 ASN A O 1
ATOM 6398 N N . THR A 1 808 ? -25.986 -13.884 0.352 1.00 97.50 808 THR A N 1
ATOM 6399 C CA . THR A 1 808 ? -26.374 -12.476 0.531 1.00 97.50 808 THR A CA 1
ATOM 6400 C C . THR A 1 808 ? -26.508 -11.824 -0.848 1.00 97.50 808 THR A C 1
ATOM 6402 O O . THR A 1 808 ? -25.506 -11.568 -1.523 1.00 97.50 808 THR A O 1
ATOM 6405 N N . ILE A 1 809 ? -27.741 -11.600 -1.309 1.00 98.25 809 ILE A N 1
ATOM 6406 C CA . ILE A 1 809 ? -28.056 -11.212 -2.691 1.00 98.25 809 ILE A CA 1
ATOM 6407 C C . ILE A 1 809 ? -28.789 -9.868 -2.722 1.00 98.25 809 ILE A C 1
ATOM 6409 O O . ILE A 1 809 ? -29.878 -9.762 -2.174 1.00 98.25 809 ILE A O 1
ATOM 6413 N N . ILE A 1 810 ? -28.259 -8.887 -3.456 1.00 98.50 810 ILE A N 1
ATOM 6414 C CA . ILE A 1 810 ? -28.971 -7.648 -3.806 1.00 98.50 810 ILE A CA 1
ATOM 6415 C C . ILE A 1 810 ? -29.470 -7.750 -5.256 1.00 98.50 810 ILE A C 1
ATOM 6417 O O . ILE A 1 810 ? -28.697 -8.057 -6.172 1.00 98.50 810 ILE A O 1
ATOM 6421 N N . ASP A 1 811 ? -30.767 -7.528 -5.467 1.00 98.38 811 ASP A N 1
ATOM 6422 C CA . ASP A 1 811 ? -31.484 -7.755 -6.724 1.00 98.38 811 ASP A CA 1
ATOM 6423 C C . ASP A 1 811 ? -32.203 -6.475 -7.195 1.00 98.38 811 ASP A C 1
ATOM 6425 O O . ASP A 1 811 ? -33.282 -6.138 -6.712 1.00 98.38 811 ASP A O 1
ATOM 6429 N N . GLY A 1 812 ? -31.637 -5.779 -8.189 1.00 97.25 812 GLY A N 1
ATOM 6430 C CA . GLY A 1 812 ? -32.139 -4.491 -8.704 1.00 97.25 812 GLY A CA 1
ATOM 6431 C C . GLY A 1 812 ? -33.452 -4.545 -9.500 1.00 97.25 812 GLY A C 1
ATOM 6432 O O . GLY A 1 812 ? -33.825 -3.564 -10.156 1.00 97.25 812 GLY A O 1
ATOM 6433 N N . VAL A 1 813 ? -34.150 -5.690 -9.493 1.00 95.94 813 VAL A N 1
ATOM 6434 C CA . VAL A 1 813 ? -35.472 -5.937 -10.107 1.00 95.94 813 VAL A CA 1
ATOM 6435 C C . VAL A 1 813 ? -35.611 -5.532 -11.588 1.00 95.94 813 VAL A C 1
ATOM 6437 O O . VAL A 1 813 ? -36.712 -5.292 -12.089 1.00 95.94 813 VAL A O 1
ATOM 6440 N N . GLY A 1 814 ? -34.503 -5.495 -12.333 1.00 92.94 814 GLY A N 1
ATOM 6441 C CA . GLY A 1 814 ? -34.458 -5.166 -13.762 1.00 92.94 814 GLY A CA 1
ATOM 6442 C C . GLY A 1 814 ? -34.349 -3.670 -14.079 1.00 92.94 814 GLY A C 1
ATOM 6443 O O . GLY A 1 814 ? -34.564 -3.281 -15.230 1.00 92.94 814 GLY A O 1
ATOM 6444 N N . SER A 1 815 ? -34.040 -2.821 -13.096 1.00 91.75 815 SER A N 1
ATOM 6445 C CA . SER A 1 815 ? -33.986 -1.358 -13.237 1.00 91.75 815 SER A CA 1
ATOM 6446 C C . SER A 1 815 ? -32.734 -0.764 -12.584 1.00 91.75 815 SER A C 1
ATOM 6448 O O . SER A 1 815 ? -32.066 -1.462 -11.837 1.00 91.75 815 SER A O 1
ATOM 6450 N N . GLY A 1 816 ? -32.388 0.485 -12.918 1.00 93.38 816 GLY A N 1
ATOM 6451 C CA . GLY A 1 816 ? -31.374 1.272 -12.197 1.00 93.38 816 GLY A CA 1
ATOM 6452 C C . GLY A 1 816 ? -29.979 0.650 -12.045 1.00 93.38 816 GLY A C 1
ATOM 6453 O O . GLY A 1 816 ? -29.560 -0.228 -12.802 1.00 93.38 816 GLY A O 1
ATOM 6454 N N . GLU A 1 817 ? -29.248 1.172 -11.072 1.00 96.56 817 GLU A N 1
ATOM 6455 C CA . GLU A 1 817 ? -27.977 0.670 -10.564 1.00 96.56 817 GLU A CA 1
ATOM 6456 C C . GLU A 1 817 ? -28.238 -0.042 -9.239 1.00 96.56 817 GLU A C 1
ATOM 6458 O O . GLU A 1 817 ? -28.817 0.568 -8.341 1.00 96.56 817 GLU A O 1
ATOM 6463 N N . VAL A 1 818 ? -27.811 -1.302 -9.092 1.00 98.50 818 VAL A N 1
ATOM 6464 C CA . VAL A 1 818 ? -28.119 -2.063 -7.863 1.00 98.50 818 VAL A CA 1
ATOM 6465 C C . VAL A 1 818 ? -27.399 -1.475 -6.649 1.00 98.50 818 VAL A C 1
ATOM 6467 O O . VAL A 1 818 ? -27.979 -1.416 -5.571 1.00 98.50 818 VAL A O 1
ATOM 6470 N N . ILE A 1 819 ? -26.158 -1.009 -6.823 1.00 98.62 819 ILE A N 1
ATOM 6471 C CA . ILE A 1 819 ? -25.442 -0.187 -5.843 1.00 98.62 819 ILE A CA 1
ATOM 6472 C C . ILE A 1 819 ? -24.838 1.032 -6.547 1.00 98.62 819 ILE A C 1
ATOM 6474 O O . ILE A 1 819 ? -24.102 0.885 -7.521 1.00 98.62 819 ILE A O 1
ATOM 6478 N N . ARG A 1 820 ? -25.078 2.236 -6.029 1.00 98.56 820 ARG A N 1
ATOM 6479 C CA . ARG A 1 820 ? -24.399 3.478 -6.423 1.00 98.56 820 ARG A CA 1
ATOM 6480 C C . ARG A 1 820 ? -23.592 4.018 -5.244 1.00 98.56 820 ARG A C 1
ATOM 6482 O O . ARG A 1 820 ? -24.163 4.364 -4.217 1.00 98.56 820 ARG A O 1
ATOM 6489 N N . VAL A 1 821 ? -22.282 4.137 -5.404 1.00 98.25 821 VAL A N 1
ATOM 6490 C CA . VAL A 1 821 ? -21.351 4.703 -4.423 1.00 98.25 821 VAL A CA 1
ATOM 6491 C C . VAL A 1 821 ? -21.054 6.153 -4.798 1.00 98.25 821 VAL A C 1
ATOM 6493 O O . VAL A 1 821 ? -20.578 6.430 -5.900 1.00 98.25 821 VAL A O 1
ATOM 6496 N N . THR A 1 822 ? -21.356 7.080 -3.889 1.00 96.12 822 THR A N 1
ATOM 6497 C CA . THR A 1 822 ? -21.083 8.523 -4.045 1.00 96.12 822 THR A CA 1
ATOM 6498 C C . THR A 1 822 ? -20.263 9.110 -2.896 1.00 96.12 822 THR A C 1
ATOM 6500 O O . THR A 1 822 ? -19.982 10.305 -2.906 1.00 96.12 822 THR A O 1
ATOM 6503 N N . ALA A 1 823 ? -19.918 8.308 -1.888 1.00 78.75 823 ALA A N 1
ATOM 6504 C CA . ALA A 1 823 ? -18.948 8.670 -0.858 1.00 78.75 823 ALA A CA 1
ATOM 6505 C C . ALA A 1 823 ? -17.553 8.140 -1.204 1.00 78.75 823 ALA A C 1
ATOM 6507 O O . ALA A 1 823 ? -17.403 7.283 -2.073 1.00 78.75 823 ALA A O 1
ATOM 6508 N N . ASN A 1 824 ? -16.537 8.660 -0.524 1.00 84.44 824 ASN A N 1
ATOM 6509 C CA . ASN A 1 824 ? -15.166 8.165 -0.611 1.00 84.44 824 ASN A CA 1
ATOM 6510 C C . ASN A 1 824 ? -14.912 7.109 0.474 1.00 84.44 824 ASN A C 1
ATOM 6512 O O . ASN A 1 824 ? -15.716 6.954 1.391 1.00 84.44 824 ASN A O 1
ATOM 6516 N N . ASN A 1 825 ? -13.761 6.436 0.419 1.00 78.62 825 ASN A N 1
ATOM 6517 C CA . ASN A 1 825 ? -13.262 5.570 1.500 1.00 78.62 825 ASN A CA 1
ATOM 6518 C C . ASN A 1 825 ? -14.221 4.425 1.911 1.00 78.62 825 ASN A C 1
ATOM 6520 O O . ASN A 1 825 ? -14.177 3.957 3.049 1.00 78.62 825 ASN A O 1
ATOM 6524 N N . CYS A 1 826 ? -15.106 3.979 1.015 1.00 86.44 826 CYS A N 1
ATOM 6525 C CA . CYS A 1 826 ? -16.038 2.885 1.284 1.00 86.44 826 CYS A CA 1
ATOM 6526 C C . CYS A 1 826 ? -15.390 1.519 1.032 1.00 86.44 826 CYS A C 1
ATOM 6528 O O . CYS A 1 826 ? -14.568 1.360 0.127 1.00 86.44 826 CYS A O 1
ATOM 6530 N N . VAL A 1 827 ? -15.833 0.494 1.758 1.00 90.25 827 VAL A N 1
ATOM 6531 C CA . VAL A 1 827 ? -15.494 -0.911 1.485 1.00 90.25 827 VAL A CA 1
ATOM 6532 C C . VAL A 1 827 ? -16.781 -1.660 1.161 1.00 90.25 827 VAL A C 1
ATOM 6534 O O . VAL A 1 827 ? -17.744 -1.556 1.909 1.00 90.25 827 VAL A O 1
ATOM 6537 N N . ILE A 1 828 ? -16.825 -2.409 0.058 1.00 96.94 828 ILE A N 1
ATOM 6538 C CA . ILE A 1 828 ? -17.998 -3.214 -0.319 1.00 96.94 828 ILE A CA 1
ATOM 6539 C C . ILE A 1 828 ? -17.559 -4.649 -0.585 1.00 96.94 828 ILE A C 1
ATOM 6541 O O . ILE A 1 828 ? -16.820 -4.909 -1.543 1.00 96.94 828 ILE A O 1
ATOM 6545 N N . ASN A 1 829 ? -18.002 -5.588 0.254 1.00 94.19 829 ASN A N 1
ATOM 6546 C CA . ASN A 1 829 ? -17.618 -6.994 0.155 1.00 94.19 829 ASN A CA 1
ATOM 6547 C C . ASN A 1 829 ? -18.719 -7.986 0.546 1.00 94.19 829 ASN A C 1
ATOM 6549 O O . ASN A 1 829 ? -19.627 -7.673 1.302 1.00 94.19 829 ASN A O 1
ATOM 6553 N N . GLY A 1 830 ? -18.610 -9.221 0.052 1.00 91.88 830 GLY A N 1
ATOM 6554 C CA . GLY A 1 830 ? -19.458 -10.329 0.504 1.00 91.88 830 GLY A CA 1
ATOM 6555 C C . GLY A 1 830 ? -20.853 -10.425 -0.126 1.00 91.88 830 GLY A C 1
ATOM 6556 O O . GLY A 1 830 ? -21.678 -11.150 0.415 1.00 91.88 830 GLY A O 1
ATOM 6557 N N . PHE A 1 831 ? -21.125 -9.772 -1.263 1.00 98.38 831 PHE A N 1
ATOM 6558 C CA . PHE A 1 831 ? -22.443 -9.809 -1.925 1.00 98.38 831 PHE A CA 1
ATOM 6559 C C . PHE A 1 831 ? -22.460 -10.565 -3.254 1.00 98.38 831 PHE A C 1
ATOM 6561 O O . PHE A 1 831 ? -21.488 -10.524 -4.012 1.00 98.38 831 PHE A O 1
ATOM 6568 N N . THR A 1 832 ? -23.614 -11.139 -3.603 1.00 98.50 832 THR A N 1
ATOM 6569 C CA . THR A 1 832 ? -24.051 -11.239 -5.003 1.00 98.50 832 THR A CA 1
ATOM 6570 C C . THR A 1 832 ? -24.873 -10.002 -5.366 1.00 98.50 832 THR A C 1
ATOM 6572 O O . THR A 1 832 ? -25.806 -9.652 -4.654 1.00 98.50 832 THR A O 1
ATOM 6575 N N . VAL A 1 833 ? -24.575 -9.362 -6.496 1.00 98.75 833 VAL A N 1
ATOM 6576 C CA . VAL A 1 833 ? -25.267 -8.160 -6.988 1.00 98.75 833 VAL A CA 1
ATOM 6577 C C . VAL A 1 833 ? -25.784 -8.413 -8.401 1.00 98.75 833 VAL A C 1
ATOM 6579 O O . VAL A 1 833 ? -24.988 -8.673 -9.315 1.00 98.75 833 VAL A O 1
ATOM 6582 N N . ARG A 1 834 ? -27.109 -8.379 -8.588 1.00 98.25 834 ARG A N 1
ATOM 6583 C CA . ARG A 1 834 ? -27.744 -8.811 -9.842 1.00 98.25 834 ARG A CA 1
ATOM 6584 C C . ARG A 1 834 ? -28.962 -8.006 -10.287 1.00 98.25 834 ARG A C 1
ATOM 6586 O O . ARG A 1 834 ? -29.571 -7.278 -9.514 1.00 98.25 834 ARG A O 1
ATOM 6593 N N . ASN A 1 835 ? -29.343 -8.208 -11.550 1.00 97.12 835 ASN A N 1
ATOM 6594 C CA . ASN A 1 835 ? -30.534 -7.648 -12.196 1.00 97.12 835 ASN A CA 1
ATOM 6595 C C . ASN A 1 835 ? -30.612 -6.105 -12.243 1.00 97.12 835 ASN A C 1
ATOM 6597 O O . ASN A 1 835 ? -31.688 -5.561 -12.484 1.00 97.12 835 ASN A O 1
ATOM 6601 N N . GLY A 1 836 ? -29.502 -5.380 -12.088 1.00 97.50 836 GLY A N 1
ATOM 6602 C CA . GLY A 1 836 ? -29.454 -3.933 -12.324 1.00 97.50 836 GLY A CA 1
ATOM 6603 C C . GLY A 1 836 ? -29.670 -3.587 -13.795 1.00 97.50 836 GLY A C 1
ATOM 6604 O O . GLY A 1 836 ? -28.989 -4.117 -14.676 1.00 97.50 836 GLY A O 1
ATOM 6605 N N . GLY A 1 837 ? -30.604 -2.684 -14.085 1.00 94.81 837 GLY A N 1
ATOM 6606 C CA . GLY A 1 837 ? -30.963 -2.291 -15.454 1.00 94.81 837 GLY A CA 1
ATOM 6607 C C . GLY A 1 837 ? -29.873 -1.501 -16.199 1.00 94.81 837 GLY A C 1
ATOM 6608 O O . GLY A 1 837 ? -29.789 -1.581 -17.428 1.00 94.81 837 GLY A O 1
ATOM 6609 N N . TYR A 1 838 ? -29.030 -0.764 -15.470 1.00 97.19 838 TYR A N 1
ATOM 6610 C CA . TYR A 1 838 ? -27.911 0.035 -15.981 1.00 97.19 838 TYR A CA 1
ATOM 6611 C C . TYR A 1 838 ? -26.551 -0.574 -15.612 1.00 97.19 838 TYR A C 1
ATOM 6613 O O . TYR A 1 838 ? -25.739 -0.831 -16.508 1.00 97.19 838 TYR A O 1
ATOM 6621 N N . CYS A 1 839 ? -26.319 -0.885 -14.333 1.00 98.19 839 CYS A N 1
ATOM 6622 C CA . CYS A 1 839 ? -25.149 -1.634 -13.864 1.00 98.19 839 CYS A CA 1
ATOM 6623 C C . CYS A 1 839 ? -25.386 -2.336 -12.517 1.00 98.19 839 CYS A C 1
ATOM 6625 O O . CYS A 1 839 ? -26.383 -2.082 -11.846 1.00 98.19 839 CYS A O 1
ATOM 6627 N N . GLY A 1 840 ? -24.474 -3.236 -12.143 1.00 98.31 840 GLY A N 1
ATOM 6628 C CA . GLY A 1 840 ? -24.443 -3.854 -10.818 1.00 98.31 840 GLY A CA 1
ATOM 6629 C C . GLY A 1 840 ? -23.957 -2.867 -9.761 1.00 98.31 840 GLY A C 1
ATOM 6630 O O . GLY A 1 840 ? -24.674 -2.580 -8.812 1.00 98.31 840 GLY A O 1
ATOM 6631 N N . MET A 1 841 ? -22.765 -2.301 -9.959 1.00 98.56 841 MET A N 1
ATOM 6632 C CA . MET A 1 841 ? -22.203 -1.264 -9.087 1.00 98.56 841 MET A CA 1
ATOM 6633 C C . MET A 1 841 ? -21.768 -0.039 -9.906 1.00 98.56 841 MET A C 1
ATOM 6635 O O . MET A 1 841 ? -21.149 -0.202 -10.957 1.00 98.56 841 MET A O 1
ATOM 6639 N N . GLU A 1 842 ? -22.070 1.172 -9.443 1.00 98.69 842 GLU A N 1
ATOM 6640 C CA . GLU A 1 842 ? -21.550 2.443 -9.972 1.00 98.69 842 GLU A CA 1
ATOM 6641 C C . GLU A 1 842 ? -20.717 3.159 -8.900 1.00 98.69 842 GLU A C 1
ATOM 6643 O O . GLU A 1 842 ? -21.162 3.261 -7.762 1.00 98.69 842 GLU A O 1
ATOM 6648 N N . LEU A 1 843 ? -19.543 3.684 -9.254 1.00 98.31 843 LEU A N 1
ATOM 6649 C CA . LEU A 1 843 ? -18.783 4.656 -8.465 1.00 98.31 843 LEU A CA 1
ATOM 6650 C C . LEU A 1 843 ? -18.861 5.998 -9.203 1.00 98.31 843 LEU A C 1
ATOM 6652 O O . LEU A 1 843 ? -18.441 6.090 -10.359 1.00 98.31 843 LEU A O 1
ATOM 6656 N N . TYR A 1 844 ? -19.435 7.013 -8.557 1.00 95.56 844 TYR A N 1
ATOM 6657 C CA . TYR A 1 844 ? -19.783 8.298 -9.169 1.00 95.56 844 TYR A CA 1
ATOM 6658 C C . TYR A 1 844 ? -19.246 9.455 -8.314 1.00 95.56 844 TYR A C 1
ATOM 6660 O O . TYR A 1 844 ? -19.749 9.680 -7.214 1.00 95.56 844 TYR A O 1
ATOM 6668 N N . TYR A 1 845 ? -18.237 10.186 -8.814 1.00 93.12 845 TYR A N 1
ATOM 6669 C CA . TYR A 1 845 ? -17.453 11.167 -8.035 1.00 93.12 845 TYR A CA 1
ATOM 6670 C C . TYR A 1 845 ? -16.923 10.592 -6.706 1.00 93.12 845 TYR A C 1
ATOM 6672 O O . TYR A 1 845 ? -16.987 11.235 -5.660 1.00 93.12 845 TYR A O 1
ATOM 6680 N N . SER A 1 846 ? -16.433 9.351 -6.748 1.00 85.88 846 SER A N 1
ATOM 6681 C CA . SER A 1 846 ? -16.213 8.511 -5.569 1.00 85.88 846 SER A CA 1
ATOM 6682 C C . SER A 1 846 ? -14.825 7.863 -5.631 1.00 85.88 846 SER A C 1
ATOM 6684 O O . SER A 1 846 ? -14.521 7.086 -6.537 1.00 85.88 846 SER A O 1
ATOM 6686 N N . SER A 1 847 ? -13.955 8.222 -4.687 1.00 88.38 847 SER A N 1
ATOM 6687 C CA . SER A 1 847 ? -12.524 7.883 -4.672 1.00 88.38 847 SER A CA 1
ATOM 6688 C C . SER A 1 847 ? -12.094 7.123 -3.410 1.00 88.38 847 SER A C 1
ATOM 6690 O O . SER A 1 847 ? -12.756 7.195 -2.374 1.00 88.38 847 SER A O 1
ATOM 6692 N N . ASN A 1 848 ? -10.949 6.435 -3.474 1.00 79.12 848 ASN A N 1
ATOM 6693 C CA . ASN A 1 848 ? -10.365 5.644 -2.372 1.00 79.12 848 ASN A CA 1
ATOM 6694 C C . ASN A 1 848 ? -11.238 4.470 -1.871 1.00 79.12 848 ASN A C 1
ATOM 6696 O O . ASN A 1 848 ? -11.108 4.040 -0.725 1.00 79.12 848 ASN A O 1
ATOM 6700 N N . ASN A 1 849 ? -12.148 3.941 -2.690 1.00 82.25 849 ASN A N 1
ATOM 6701 C CA . ASN A 1 849 ? -13.027 2.836 -2.296 1.00 82.25 849 ASN A CA 1
ATOM 6702 C C . ASN A 1 849 ? -12.419 1.467 -2.621 1.00 82.25 849 ASN A C 1
ATOM 6704 O O . ASN A 1 849 ? -11.685 1.313 -3.597 1.00 82.25 849 ASN A O 1
ATOM 6708 N N . THR A 1 850 ? -12.797 0.444 -1.855 1.00 90.94 850 THR A N 1
ATOM 6709 C CA . THR A 1 850 ? -12.409 -0.955 -2.081 1.00 90.94 850 THR A CA 1
ATOM 6710 C C . THR A 1 850 ? -13.632 -1.826 -2.364 1.00 90.94 850 THR A C 1
ATOM 6712 O O . THR A 1 850 ? -14.423 -2.118 -1.470 1.00 90.94 850 THR A O 1
ATOM 6715 N N . ILE A 1 851 ? -13.763 -2.306 -3.600 1.00 97.25 851 ILE A N 1
ATOM 6716 C CA . ILE A 1 851 ? -14.797 -3.260 -4.020 1.00 97.25 851 ILE A CA 1
ATOM 6717 C C . ILE A 1 851 ? -14.158 -4.646 -4.091 1.00 97.25 851 ILE A C 1
ATOM 6719 O O . ILE A 1 851 ? -13.368 -4.912 -5.003 1.00 97.25 851 ILE A O 1
ATOM 6723 N N . THR A 1 852 ? -14.456 -5.533 -3.136 1.00 95.69 852 THR A N 1
ATOM 6724 C CA . THR A 1 852 ? -13.704 -6.791 -2.992 1.00 95.69 852 THR A CA 1
ATOM 6725 C C . THR A 1 852 ? -14.535 -8.040 -2.705 1.00 95.69 852 THR A C 1
ATOM 6727 O O . THR A 1 852 ? -15.439 -8.041 -1.879 1.00 95.69 852 THR A O 1
ATOM 6730 N N . GLY A 1 853 ? -14.204 -9.149 -3.371 1.00 85.31 853 GLY A N 1
ATOM 6731 C CA . GLY A 1 853 ? -14.768 -10.468 -3.064 1.00 85.31 853 GLY A CA 1
ATOM 6732 C C . GLY A 1 853 ? -16.242 -10.687 -3.439 1.00 85.31 853 GLY A C 1
ATOM 6733 O O . GLY A 1 853 ? -16.812 -11.687 -3.005 1.00 85.31 853 GLY A O 1
ATOM 6734 N N . ASN A 1 854 ? -16.856 -9.813 -4.240 1.00 97.12 854 ASN A N 1
ATOM 6735 C CA . ASN A 1 854 ? -18.273 -9.881 -4.629 1.00 97.12 854 ASN A CA 1
ATOM 6736 C C . ASN A 1 854 ? -18.514 -10.729 -5.892 1.00 97.12 854 ASN A C 1
ATOM 6738 O O . ASN A 1 854 ? -17.597 -10.965 -6.680 1.00 97.12 854 ASN A O 1
ATOM 6742 N N . THR A 1 855 ? -19.766 -11.119 -6.133 1.00 98.38 855 THR A N 1
ATOM 6743 C CA . THR A 1 855 ? -20.245 -11.759 -7.368 1.00 98.38 855 THR A CA 1
ATOM 6744 C C . THR A 1 855 ? -21.234 -10.835 -8.083 1.00 98.38 855 THR A C 1
ATOM 6746 O O . THR A 1 855 ? -22.350 -10.632 -7.628 1.00 98.38 855 THR A O 1
ATOM 6749 N N . ILE A 1 856 ? -20.858 -10.255 -9.219 1.00 98.69 856 ILE A N 1
ATOM 6750 C CA . ILE A 1 856 ? -21.633 -9.203 -9.893 1.00 98.69 856 ILE A CA 1
ATOM 6751 C C . ILE A 1 856 ? -22.117 -9.740 -11.238 1.00 98.69 856 ILE A C 1
ATOM 6753 O O . ILE A 1 856 ? -21.316 -9.927 -12.160 1.00 98.69 856 ILE A O 1
ATOM 6757 N N . SER A 1 857 ? -23.416 -10.039 -11.349 1.00 98.00 857 SER A N 1
ATOM 6758 C CA . SER A 1 857 ? -23.930 -10.801 -12.492 1.00 98.00 857 SER A CA 1
ATOM 6759 C C . SER A 1 857 ? -25.328 -10.457 -12.984 1.00 98.00 857 SER A C 1
ATOM 6761 O O . SER A 1 857 ? -26.178 -10.018 -12.225 1.00 98.00 857 SER A O 1
ATOM 6763 N N . SER A 1 858 ? -25.604 -10.717 -14.265 1.00 97.25 858 SER A N 1
ATOM 6764 C CA . SER A 1 858 ? -26.922 -10.473 -14.886 1.00 97.25 858 SER A CA 1
ATOM 6765 C C . SER A 1 858 ? -27.399 -9.009 -14.828 1.00 97.25 858 SER A C 1
ATOM 6767 O O . SER A 1 858 ? -28.598 -8.741 -14.875 1.00 97.25 858 SER A O 1
ATOM 6769 N N . ASN A 1 859 ? -26.474 -8.048 -14.735 1.00 98.50 859 ASN A N 1
ATOM 6770 C CA . ASN A 1 859 ? -26.767 -6.611 -14.760 1.00 98.50 859 ASN A CA 1
ATOM 6771 C C . ASN A 1 859 ? -26.583 -6.019 -16.170 1.00 98.50 859 ASN A C 1
ATOM 6773 O O . ASN A 1 859 ? -26.168 -6.711 -17.100 1.00 98.50 859 ASN A O 1
ATOM 6777 N N . GLY A 1 860 ? -26.830 -4.716 -16.334 1.00 98.12 860 GLY A N 1
ATOM 6778 C CA . GLY A 1 860 ? -26.448 -3.940 -17.517 1.00 98.12 860 GLY A CA 1
ATOM 6779 C C . GLY A 1 860 ? -24.934 -3.994 -17.765 1.00 98.12 860 GLY A C 1
ATOM 6780 O O . GLY A 1 860 ? -24.478 -4.763 -18.604 1.00 98.12 860 GLY A O 1
ATOM 6781 N N . ARG A 1 861 ? -24.144 -3.199 -17.041 1.00 98.38 861 ARG A N 1
ATOM 6782 C CA . ARG A 1 861 ? -22.688 -3.399 -16.846 1.00 98.38 861 ARG A CA 1
ATOM 6783 C C . ARG A 1 861 ? -22.427 -4.105 -15.517 1.00 98.38 861 ARG A C 1
ATOM 6785 O O . ARG A 1 861 ? -23.292 -4.066 -14.649 1.00 98.38 861 ARG A O 1
ATOM 6792 N N . GLY A 1 862 ? -21.252 -4.699 -15.322 1.00 98.69 862 GLY A N 1
ATOM 6793 C CA . GLY A 1 862 ? -20.868 -5.206 -14.000 1.00 98.69 862 GLY A CA 1
ATOM 6794 C C . GLY A 1 862 ? -20.570 -4.062 -13.025 1.00 98.69 862 GLY A C 1
ATOM 6795 O O . GLY A 1 862 ? -21.448 -3.655 -12.264 1.00 98.69 862 GLY A O 1
ATOM 6796 N N . ILE A 1 863 ? -19.350 -3.523 -13.082 1.00 98.81 863 ILE A N 1
ATOM 6797 C CA . ILE A 1 863 ? -18.915 -2.339 -12.319 1.00 98.81 863 ILE A CA 1
ATOM 6798 C C . ILE A 1 863 ? -18.709 -1.163 -13.280 1.00 98.81 863 ILE A C 1
ATOM 6800 O O . ILE A 1 863 ? -18.186 -1.346 -14.380 1.00 98.81 863 ILE A O 1
ATOM 6804 N N . TYR A 1 864 ? -19.100 0.042 -12.874 1.00 98.69 864 TYR A N 1
ATOM 6805 C CA . TYR A 1 864 ? -18.936 1.265 -13.652 1.00 98.69 864 TYR A CA 1
ATOM 6806 C C . TYR A 1 864 ? -18.311 2.387 -12.808 1.00 98.69 864 TYR A C 1
ATOM 6808 O O . TYR A 1 864 ? -18.916 2.837 -11.845 1.00 98.69 864 TYR A O 1
ATOM 6816 N N . LEU A 1 865 ? -17.106 2.837 -13.159 1.00 98.12 865 LEU A N 1
ATOM 6817 C CA . LEU A 1 865 ? -16.445 4.005 -12.568 1.00 98.12 865 LEU A CA 1
ATOM 6818 C C . LEU A 1 865 ? -16.669 5.214 -13.475 1.00 98.12 865 LEU A C 1
ATOM 6820 O O . LEU A 1 865 ? -16.503 5.113 -14.695 1.00 98.12 865 LEU A O 1
ATOM 6824 N N . THR A 1 866 ? -17.052 6.349 -12.893 1.00 95.25 866 THR A N 1
ATOM 6825 C CA . THR A 1 866 ? -17.365 7.549 -13.670 1.00 95.25 866 THR A CA 1
ATOM 6826 C C . THR A 1 866 ? -17.077 8.854 -12.932 1.00 95.25 866 THR A C 1
ATOM 6828 O O . THR A 1 866 ? -17.285 8.967 -11.723 1.00 95.25 866 THR A O 1
ATOM 6831 N N . ASN A 1 867 ? -16.684 9.872 -13.702 1.00 90.06 867 ASN A N 1
ATOM 6832 C CA . ASN A 1 867 ? -16.483 11.260 -13.274 1.00 90.06 867 ASN A CA 1
ATOM 6833 C C . ASN A 1 867 ? -15.530 11.415 -12.072 1.00 90.06 867 ASN A C 1
ATOM 6835 O O . ASN A 1 867 ? -15.984 11.627 -10.950 1.00 90.06 867 ASN A O 1
ATOM 6839 N N . HIS A 1 868 ? -14.214 11.362 -12.296 1.00 89.50 868 HIS A N 1
ATOM 6840 C CA . HIS A 1 868 ? -13.207 11.599 -11.246 1.00 89.50 868 HIS A CA 1
ATOM 6841 C C . HIS A 1 868 ? -13.302 10.643 -10.043 1.00 89.50 868 HIS A C 1
ATOM 6843 O O . HIS A 1 868 ? -12.998 11.012 -8.908 1.00 89.50 868 HIS A O 1
ATOM 6849 N N . SER A 1 869 ? -13.706 9.398 -10.298 1.00 89.75 869 SER A N 1
ATOM 6850 C CA . SER A 1 869 ? -13.688 8.306 -9.324 1.00 89.75 869 SER A CA 1
ATOM 6851 C C . SER A 1 869 ? -12.310 7.636 -9.332 1.00 89.75 869 SER A C 1
ATOM 6853 O O . SER A 1 869 ? -12.106 6.619 -9.994 1.00 89.75 869 SER A O 1
ATOM 6855 N N . SER A 1 870 ? -11.347 8.243 -8.638 1.00 89.44 870 SER A N 1
ATOM 6856 C CA . SER A 1 870 ? -9.917 7.898 -8.687 1.00 89.44 870 SER A CA 1
ATOM 6857 C C . SER A 1 870 ? -9.448 7.094 -7.464 1.00 89.44 870 SER A C 1
ATOM 6859 O O . SER A 1 870 ? -10.134 7.030 -6.446 1.00 89.44 870 SER A O 1
ATOM 6861 N N . HIS A 1 871 ? -8.254 6.495 -7.528 1.00 80.50 871 HIS A N 1
ATOM 6862 C CA . HIS A 1 871 ? -7.644 5.760 -6.401 1.00 80.50 871 HIS A CA 1
ATOM 6863 C C . HIS A 1 871 ? -8.489 4.590 -5.839 1.00 80.50 871 HIS A C 1
ATOM 6865 O O . HIS A 1 871 ? -8.306 4.162 -4.700 1.00 80.50 871 HIS A O 1
ATOM 6871 N N . ASN A 1 872 ? -9.427 4.046 -6.619 1.00 82.31 872 ASN A N 1
ATOM 6872 C CA . ASN A 1 872 ? -10.261 2.920 -6.203 1.00 82.31 872 ASN A CA 1
ATOM 6873 C C . ASN A 1 872 ? -9.571 1.573 -6.455 1.00 82.31 872 ASN A C 1
ATOM 6875 O O . ASN A 1 872 ? -8.867 1.393 -7.449 1.00 82.31 872 ASN A O 1
ATOM 6879 N N . THR A 1 873 ? -9.844 0.594 -5.593 1.00 90.19 873 THR A N 1
ATOM 6880 C CA . THR A 1 873 ? -9.379 -0.792 -5.724 1.00 90.19 873 THR A CA 1
ATOM 6881 C C . THR A 1 873 ? -10.550 -1.731 -6.012 1.00 90.19 873 THR A C 1
ATOM 6883 O O . THR A 1 873 ? -11.456 -1.886 -5.197 1.00 90.19 873 THR A O 1
ATOM 6886 N N . ILE A 1 874 ? -10.515 -2.410 -7.158 1.00 97.75 874 ILE A N 1
ATOM 6887 C CA . ILE A 1 874 ? -11.455 -3.468 -7.544 1.00 97.75 874 ILE A CA 1
ATOM 6888 C C . ILE A 1 874 ? -10.699 -4.797 -7.493 1.00 97.75 874 ILE A C 1
ATOM 6890 O O . ILE A 1 874 ? -9.887 -5.081 -8.375 1.00 97.75 874 ILE A O 1
ATOM 6894 N N . ALA A 1 875 ? -10.948 -5.617 -6.469 1.00 86.50 875 ALA A N 1
ATOM 6895 C CA . ALA A 1 875 ? -10.136 -6.801 -6.187 1.00 86.50 875 ALA A CA 1
ATOM 6896 C C . ALA A 1 875 ? -10.940 -8.100 -6.010 1.00 86.50 875 ALA A C 1
ATOM 6898 O O . ALA A 1 875 ? -11.945 -8.132 -5.311 1.00 86.50 875 ALA A O 1
ATOM 6899 N N . LYS A 1 876 ? -10.453 -9.227 -6.546 1.00 85.44 876 LYS A N 1
ATOM 6900 C CA . LYS A 1 876 ? -10.962 -10.579 -6.199 1.00 85.44 876 LYS A CA 1
ATOM 6901 C C . LYS A 1 876 ? -12.475 -10.802 -6.441 1.00 85.44 876 LYS A C 1
ATOM 6903 O O . LYS A 1 876 ? -13.071 -11.691 -5.827 1.00 85.44 876 LYS A O 1
ATOM 6908 N N . ASN A 1 877 ? -13.111 -10.021 -7.320 1.00 94.31 877 ASN A N 1
ATOM 6909 C CA . ASN A 1 877 ? -14.538 -10.142 -7.646 1.00 94.31 877 ASN A CA 1
ATOM 6910 C C . ASN A 1 877 ? -14.786 -11.155 -8.783 1.00 94.31 877 ASN A C 1
ATOM 6912 O O . ASN A 1 877 ? -13.924 -11.390 -9.629 1.00 94.31 877 ASN A O 1
ATOM 6916 N N . MET A 1 878 ? -15.993 -11.718 -8.835 1.00 97.06 878 MET A N 1
ATOM 6917 C CA . MET A 1 878 ? -16.504 -12.560 -9.922 1.00 97.06 878 MET A CA 1
ATOM 6918 C C . MET A 1 878 ? -17.537 -11.769 -10.736 1.00 97.06 878 MET A C 1
ATOM 6920 O O . MET A 1 878 ? -18.664 -11.593 -10.286 1.00 97.06 878 MET A O 1
ATOM 6924 N N . ILE A 1 879 ? -17.173 -11.278 -11.920 1.00 98.69 879 ILE A N 1
ATOM 6925 C CA . ILE A 1 879 ? -17.981 -10.342 -12.716 1.00 98.69 879 ILE A CA 1
ATOM 6926 C C . ILE A 1 879 ? -18.430 -11.035 -14.006 1.00 98.69 879 ILE A C 1
ATOM 6928 O O . ILE A 1 879 ? -17.637 -11.207 -14.934 1.00 98.69 879 ILE A O 1
ATOM 6932 N N . LEU A 1 880 ? -19.687 -11.483 -14.061 1.00 97.75 880 LEU A N 1
ATOM 6933 C CA . LEU A 1 880 ? -20.115 -12.461 -15.068 1.00 97.75 880 LEU A CA 1
ATOM 6934 C C . LEU A 1 880 ? -21.537 -12.289 -15.602 1.00 97.75 880 LEU A C 1
ATOM 6936 O O . LEU A 1 880 ? -22.436 -11.885 -14.880 1.00 97.75 880 LEU A O 1
ATOM 6940 N N . HIS A 1 881 ? -21.772 -12.645 -16.866 1.00 97.62 881 HIS A N 1
ATOM 6941 C CA . HIS A 1 881 ? -23.103 -12.593 -17.499 1.00 97.62 881 HIS A CA 1
ATOM 6942 C C . HIS A 1 881 ? -23.799 -11.216 -17.476 1.00 97.62 881 HIS A C 1
ATOM 6944 O O . HIS A 1 881 ? -25.023 -11.139 -17.574 1.00 97.62 881 HIS A O 1
ATOM 6950 N N . ASN A 1 882 ? -23.052 -10.116 -17.363 1.00 98.44 882 ASN A N 1
ATOM 6951 C CA . ASN A 1 882 ? -23.613 -8.773 -17.522 1.00 98.44 882 ASN A CA 1
ATOM 6952 C C . ASN A 1 882 ? -23.841 -8.477 -19.019 1.00 98.44 882 ASN A C 1
ATOM 6954 O O . ASN A 1 882 ? -23.171 -9.043 -19.878 1.00 98.44 882 ASN A O 1
ATOM 6958 N N . ARG A 1 883 ? -24.814 -7.631 -19.366 1.00 98.56 883 ARG A N 1
ATOM 6959 C CA . ARG A 1 883 ? -25.279 -7.402 -20.750 1.00 98.56 883 ARG A CA 1
ATOM 6960 C C . ARG A 1 883 ? -24.288 -6.622 -21.624 1.00 98.56 883 ARG A C 1
ATOM 6962 O O . ARG A 1 883 ? -24.282 -6.797 -22.840 1.00 98.56 883 ARG A O 1
ATOM 6969 N N . TYR A 1 884 ? -23.516 -5.740 -21.010 1.00 98.19 884 TYR A N 1
ATOM 6970 C CA . TYR A 1 884 ? -22.468 -4.919 -21.608 1.00 98.19 884 TYR A CA 1
ATOM 6971 C C . TYR A 1 884 ? -21.119 -5.340 -21.009 1.00 98.19 884 TYR A C 1
ATOM 6973 O O . TYR A 1 884 ? -20.942 -6.517 -20.695 1.00 98.19 884 TYR A O 1
ATOM 6981 N N . SER A 1 885 ? -20.162 -4.421 -20.881 1.00 98.50 885 SER A N 1
ATOM 6982 C CA . SER A 1 885 ? -18.829 -4.745 -20.378 1.00 98.50 885 SER A CA 1
ATOM 6983 C C . SER A 1 885 ? -18.841 -5.154 -18.893 1.00 98.50 885 SER A C 1
ATOM 6985 O O . SER A 1 885 ? -19.706 -4.723 -18.118 1.00 98.50 885 SER A O 1
ATOM 6987 N N . GLY A 1 886 ? -17.880 -5.992 -18.496 1.00 98.62 886 GLY A N 1
ATOM 6988 C CA . GLY A 1 886 ? -17.706 -6.440 -17.112 1.00 98.62 886 GLY A CA 1
ATOM 6989 C C . GLY A 1 886 ? -17.334 -5.282 -16.184 1.00 98.62 886 GLY A C 1
ATOM 6990 O O . GLY A 1 886 ? -18.055 -4.998 -15.230 1.00 98.62 886 GLY A O 1
ATOM 6991 N N . ILE A 1 887 ? -16.256 -4.568 -16.506 1.00 98.81 887 ILE A N 1
ATOM 6992 C CA . ILE A 1 887 ? -15.888 -3.295 -15.874 1.00 98.81 887 ILE A CA 1
ATOM 6993 C C . ILE A 1 887 ? -15.882 -2.193 -16.942 1.00 98.81 887 ILE A C 1
ATOM 6995 O O . ILE A 1 887 ? -15.416 -2.401 -18.061 1.00 98.81 887 ILE A O 1
ATOM 6999 N N . SER A 1 888 ? -16.397 -1.012 -16.612 1.00 98.62 888 SER A N 1
ATOM 7000 C CA . SER A 1 888 ? -16.286 0.200 -17.433 1.00 98.62 888 SER A CA 1
ATOM 7001 C C . SER A 1 888 ? -15.737 1.359 -16.599 1.00 98.62 888 SER A C 1
ATOM 7003 O O . SER A 1 888 ? -16.132 1.506 -15.448 1.00 98.62 888 SER A O 1
ATOM 7005 N N . ILE A 1 889 ? -14.861 2.185 -17.169 1.00 97.62 889 ILE A N 1
ATOM 7006 C CA . ILE A 1 889 ? -14.242 3.344 -16.507 1.00 97.62 889 ILE A CA 1
ATOM 7007 C C . ILE A 1 889 ? -14.291 4.528 -17.480 1.00 97.62 889 ILE A C 1
ATOM 7009 O O . ILE A 1 889 ? -13.524 4.542 -18.441 1.00 97.62 889 ILE A O 1
ATOM 7013 N N . PHE A 1 890 ? -15.214 5.478 -17.290 1.00 96.38 890 PHE A N 1
ATOM 7014 C CA . PHE A 1 890 ? -15.438 6.585 -18.237 1.00 96.38 890 PHE A CA 1
ATOM 7015 C C . PHE A 1 890 ? -15.289 7.975 -17.596 1.00 96.38 890 PHE A C 1
ATOM 7017 O O . PHE A 1 890 ? -15.702 8.185 -16.458 1.00 96.38 890 PHE A O 1
ATOM 7024 N N . TYR A 1 891 ? -14.803 8.955 -18.361 1.00 92.12 891 TYR A N 1
ATOM 7025 C CA . TYR A 1 891 ? -14.695 10.369 -17.962 1.00 92.12 891 TYR A CA 1
ATOM 7026 C C . TYR A 1 891 ? -13.712 10.629 -16.801 1.00 92.12 891 TYR A C 1
ATOM 7028 O O . TYR A 1 891 ? -14.122 10.913 -15.673 1.00 92.12 891 TYR A O 1
ATOM 7036 N N . ILE A 1 892 ? -12.413 10.584 -17.115 1.00 92.12 892 ILE A N 1
ATOM 7037 C CA . ILE A 1 892 ? -11.279 10.968 -16.256 1.00 92.12 892 ILE A CA 1
ATOM 7038 C C . ILE A 1 892 ? -11.311 10.307 -14.873 1.00 92.12 892 ILE A C 1
ATOM 7040 O O . ILE A 1 892 ? -11.697 10.926 -13.883 1.00 92.12 892 ILE A O 1
ATOM 7044 N N . ASN A 1 893 ? -10.853 9.061 -14.788 1.00 86.06 893 ASN A N 1
ATOM 7045 C CA . ASN A 1 893 ? -10.637 8.346 -13.531 1.00 86.06 893 ASN A CA 1
ATOM 7046 C C . ASN A 1 893 ? -9.200 7.817 -13.535 1.00 86.06 893 ASN A C 1
ATOM 7048 O O . ASN A 1 893 ? -8.832 7.041 -14.419 1.00 86.06 893 ASN A O 1
ATOM 7052 N N . ILE A 1 894 ? -8.391 8.253 -12.570 1.00 84.12 894 ILE A N 1
ATOM 7053 C CA . ILE A 1 894 ? -6.944 7.996 -12.557 1.00 84.12 894 ILE A CA 1
ATOM 7054 C C . ILE A 1 894 ? -6.526 7.184 -11.331 1.00 84.12 894 ILE A C 1
ATOM 7056 O O . ILE A 1 894 ? -7.229 7.162 -10.317 1.00 84.12 894 ILE A O 1
ATOM 7060 N N . ASN A 1 895 ? -5.362 6.538 -11.407 1.00 79.00 895 ASN A N 1
ATOM 7061 C CA . ASN A 1 895 ? -4.746 5.814 -10.288 1.00 79.00 895 ASN A CA 1
ATOM 7062 C C . ASN A 1 895 ? -5.609 4.669 -9.704 1.00 79.00 895 ASN A C 1
ATOM 7064 O O . ASN A 1 895 ? -5.439 4.301 -8.542 1.00 79.00 895 ASN A O 1
ATOM 7068 N N . ASN A 1 896 ? -6.556 4.103 -10.463 1.00 79.50 896 ASN A N 1
ATOM 7069 C CA . ASN A 1 896 ? -7.365 2.970 -9.999 1.00 79.50 896 ASN A CA 1
ATOM 7070 C C . ASN A 1 896 ? -6.632 1.638 -10.211 1.00 79.50 896 ASN A C 1
ATOM 7072 O O . ASN A 1 896 ? -5.916 1.456 -11.195 1.00 79.50 896 ASN A O 1
ATOM 7076 N N . THR A 1 897 ? -6.865 0.676 -9.318 1.00 87.50 897 THR A N 1
ATOM 7077 C CA . THR A 1 897 ? -6.277 -0.671 -9.370 1.00 87.50 897 THR A CA 1
ATOM 7078 C C . THR A 1 897 ? -7.359 -1.729 -9.575 1.00 87.50 897 THR A C 1
ATOM 7080 O O . THR A 1 897 ? -8.247 -1.898 -8.740 1.00 87.50 897 THR A O 1
ATOM 7083 N N . ILE A 1 898 ? -7.269 -2.491 -10.664 1.00 97.00 898 ILE A N 1
ATOM 7084 C CA . ILE A 1 898 ? -8.125 -3.640 -10.979 1.00 97.00 898 ILE A CA 1
ATOM 7085 C C . ILE A 1 898 ? -7.270 -4.900 -10.893 1.00 97.00 898 ILE A C 1
ATOM 7087 O O . ILE A 1 898 ? -6.457 -5.159 -11.781 1.00 97.00 898 ILE A O 1
ATOM 7091 N N . ILE A 1 899 ? -7.445 -5.691 -9.831 1.00 89.75 899 ILE A N 1
ATOM 7092 C CA . ILE A 1 899 ? -6.536 -6.797 -9.506 1.00 89.75 899 ILE A CA 1
ATOM 7093 C C . ILE A 1 899 ? -7.233 -8.127 -9.184 1.00 89.75 899 ILE A C 1
ATOM 7095 O O . ILE A 1 899 ? -8.163 -8.193 -8.380 1.00 89.75 899 ILE A O 1
ATOM 7099 N N . ALA A 1 900 ? -6.736 -9.225 -9.759 1.00 84.44 900 ALA A N 1
ATOM 7100 C CA . ALA A 1 900 ? -7.157 -10.591 -9.420 1.00 84.44 900 ALA A CA 1
ATOM 7101 C C . ALA A 1 900 ? -8.676 -10.868 -9.545 1.00 84.44 900 ALA A C 1
ATOM 7103 O O . ALA A 1 900 ? -9.221 -11.707 -8.825 1.00 84.44 900 ALA A O 1
ATOM 7104 N N . ASN A 1 901 ? -9.385 -10.167 -10.435 1.00 93.31 901 ASN A N 1
ATOM 7105 C CA . ASN A 1 901 ? -10.807 -10.402 -10.700 1.00 93.31 901 ASN A CA 1
ATOM 7106 C C . ASN A 1 901 ? -11.002 -11.506 -11.751 1.00 93.31 901 ASN A C 1
ATOM 7108 O O . ASN A 1 901 ? -10.181 -11.680 -12.651 1.00 93.31 901 ASN A O 1
ATOM 7112 N N . ASN A 1 902 ? -12.128 -12.215 -11.674 1.00 95.38 902 ASN A N 1
ATOM 7113 C CA . ASN A 1 902 ? -12.572 -13.169 -12.687 1.00 95.38 902 ASN A CA 1
ATOM 7114 C C . ASN A 1 902 ? -13.743 -12.563 -13.475 1.00 95.38 902 ASN A C 1
ATOM 7116 O O . ASN A 1 902 ? -14.859 -12.478 -12.963 1.00 95.38 902 ASN A O 1
ATOM 7120 N N . ILE A 1 903 ? -13.478 -12.115 -14.700 1.00 98.75 903 ILE A N 1
ATOM 7121 C CA . ILE A 1 903 ? -14.381 -11.330 -15.544 1.00 98.75 903 ILE A CA 1
ATOM 7122 C C . ILE A 1 903 ? -14.752 -12.168 -16.767 1.00 98.75 903 ILE A C 1
ATOM 7124 O O . ILE A 1 903 ? -13.948 -12.314 -17.688 1.00 98.75 903 ILE A O 1
ATOM 7128 N N . SER A 1 904 ? -15.950 -12.757 -16.792 1.00 98.12 904 SER A N 1
ATOM 7129 C CA . SER A 1 904 ? -16.266 -13.741 -17.833 1.00 98.12 904 SER A CA 1
ATOM 7130 C C . SER A 1 904 ? -17.693 -13.745 -18.356 1.00 98.12 904 SER A C 1
ATOM 7132 O O . SER A 1 904 ? -18.648 -13.477 -17.633 1.00 98.12 904 SER A O 1
ATOM 7134 N N . ASN A 1 905 ? -17.859 -14.143 -19.619 1.00 97.56 905 ASN A N 1
ATOM 7135 C CA . ASN A 1 905 ? -19.171 -14.323 -20.245 1.00 97.56 905 ASN A CA 1
ATOM 7136 C C . ASN A 1 905 ? -20.055 -13.056 -20.232 1.00 97.56 905 ASN A C 1
ATOM 7138 O O . ASN A 1 905 ? -21.283 -13.169 -20.181 1.00 97.56 905 ASN A O 1
ATOM 7142 N N . ASN A 1 906 ? -19.455 -11.859 -20.233 1.00 98.50 906 ASN A N 1
ATOM 7143 C CA . ASN A 1 906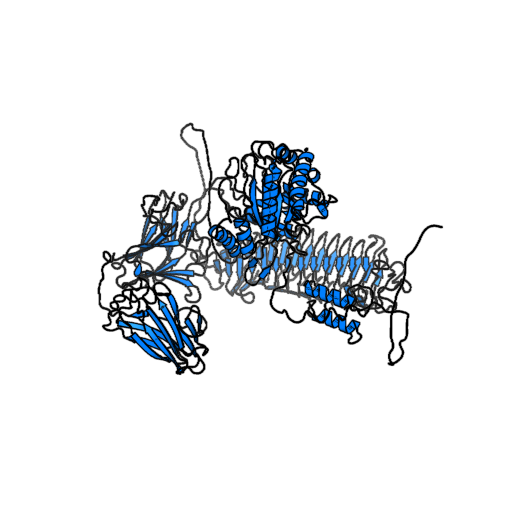 ? -20.171 -10.586 -20.333 1.00 98.50 906 ASN A CA 1
ATOM 7144 C C . ASN A 1 906 ? -20.479 -10.239 -21.806 1.00 98.50 906 ASN A C 1
ATOM 7146 O O . ASN A 1 906 ? -19.806 -10.696 -22.727 1.00 98.50 906 ASN A O 1
ATOM 7150 N N . GLY A 1 907 ? -21.535 -9.462 -22.040 1.00 98.31 907 GLY A N 1
ATOM 7151 C CA . GLY A 1 907 ? -22.105 -9.203 -23.365 1.00 98.31 907 GLY A CA 1
ATOM 7152 C C . GLY A 1 907 ? -21.433 -8.081 -24.163 1.00 98.31 907 GLY A C 1
ATOM 7153 O O . GLY A 1 907 ? -21.731 -7.931 -25.348 1.00 98.31 907 GLY A O 1
ATOM 7154 N N . GLY A 1 908 ? -20.535 -7.329 -23.527 1.00 98.12 908 GLY A N 1
ATOM 7155 C CA . GLY A 1 908 ? -19.551 -6.445 -24.152 1.00 98.12 908 GLY A CA 1
ATOM 7156 C C . GLY A 1 908 ? -18.136 -6.882 -23.776 1.00 98.12 908 GLY A C 1
ATOM 7157 O O . GLY A 1 908 ? -17.862 -8.078 -23.693 1.00 98.12 908 GLY A O 1
ATOM 7158 N N . ASP A 1 909 ? -17.257 -5.916 -23.539 1.00 98.69 909 ASP A N 1
ATOM 7159 C CA . ASP A 1 909 ? -15.836 -6.151 -23.248 1.00 98.69 909 ASP A CA 1
ATOM 7160 C C . ASP A 1 909 ? -15.607 -6.698 -21.828 1.00 98.69 909 ASP A C 1
ATOM 7162 O O . ASP A 1 909 ? -16.461 -6.569 -20.947 1.00 98.69 909 ASP A O 1
ATOM 7166 N N . GLY A 1 910 ? -14.439 -7.271 -21.548 1.00 98.69 910 GLY A N 1
ATOM 7167 C CA . GLY A 1 910 ? -14.060 -7.601 -20.172 1.00 98.69 910 GLY A CA 1
ATOM 7168 C C . GLY A 1 910 ? -13.890 -6.336 -19.323 1.00 98.69 910 GLY A C 1
ATOM 7169 O O . GLY A 1 910 ? -14.641 -6.107 -18.370 1.00 98.69 910 GLY A O 1
ATOM 7170 N N . ILE A 1 911 ? -12.933 -5.490 -19.705 1.00 98.88 911 ILE A N 1
ATOM 7171 C CA . ILE A 1 911 ? -12.643 -4.189 -19.084 1.00 98.88 911 ILE A CA 1
ATOM 7172 C C . ILE A 1 911 ? -12.604 -3.116 -20.179 1.00 98.88 911 ILE A C 1
ATOM 7174 O O . ILE A 1 911 ? -11.930 -3.305 -21.187 1.00 98.88 911 ILE A O 1
ATOM 7178 N N . PHE A 1 912 ? -13.290 -1.986 -19.986 1.00 98.75 912 PHE A N 1
ATOM 7179 C CA . PHE A 1 912 ? -13.340 -0.893 -20.965 1.00 98.75 912 PHE A CA 1
ATOM 7180 C C . PHE A 1 912 ? -13.068 0.482 -20.327 1.00 98.75 912 PHE A C 1
ATOM 7182 O O . PHE A 1 912 ? -13.866 0.962 -19.521 1.00 98.75 912 PHE A O 1
ATOM 7189 N N . LEU A 1 913 ? -11.962 1.125 -20.708 1.00 98.19 913 LEU A N 1
ATOM 7190 C CA . LEU A 1 913 ? -11.555 2.480 -20.315 1.00 98.19 913 LEU A CA 1
ATOM 7191 C C . LEU A 1 913 ? -11.866 3.469 -21.453 1.00 98.19 913 LEU A C 1
ATOM 7193 O O . LEU A 1 913 ? -11.584 3.174 -22.616 1.00 98.19 913 LEU A O 1
ATOM 7197 N N . ARG A 1 914 ? -12.438 4.643 -21.139 1.00 95.56 914 ARG A N 1
ATOM 7198 C CA . ARG A 1 914 ? -12.772 5.670 -22.147 1.00 95.56 914 ARG A CA 1
ATOM 7199 C C . ARG A 1 914 ? -12.748 7.113 -21.640 1.00 95.56 914 ARG A C 1
ATOM 7201 O O . ARG A 1 914 ? -13.301 7.387 -20.580 1.00 95.56 914 ARG A O 1
ATOM 7208 N N . ASP A 1 915 ? -12.247 8.044 -22.450 1.00 94.31 915 ASP A N 1
ATOM 7209 C CA . ASP A 1 915 ? -12.170 9.480 -22.130 1.00 94.31 915 ASP A CA 1
ATOM 7210 C C . ASP A 1 915 ? -11.173 9.764 -20.979 1.00 94.31 915 ASP A C 1
ATOM 7212 O O . ASP A 1 915 ? -11.590 10.038 -19.851 1.00 94.31 915 ASP A O 1
ATOM 7216 N N . TYR A 1 916 ? -9.865 9.735 -21.278 1.00 94.94 916 TYR A N 1
ATOM 7217 C CA . TYR A 1 916 ? -8.790 10.245 -20.402 1.00 94.94 916 TYR A CA 1
ATOM 7218 C C . TYR A 1 916 ? -8.616 9.536 -19.043 1.00 94.94 916 TYR A C 1
ATOM 7220 O O . TYR A 1 916 ? -8.541 10.181 -17.997 1.00 94.94 916 TYR A O 1
ATOM 7228 N N . ASN A 1 917 ? -8.608 8.196 -19.030 1.00 89.88 917 ASN A N 1
ATOM 7229 C CA . ASN A 1 917 ? -8.363 7.414 -17.808 1.00 89.88 917 ASN A CA 1
ATOM 7230 C C . ASN A 1 917 ? -6.911 6.957 -17.774 1.00 89.88 917 ASN A C 1
ATOM 7232 O O . ASN A 1 917 ? -6.565 5.934 -18.366 1.00 89.88 917 ASN A O 1
ATOM 7236 N N . ASP A 1 918 ? -6.098 7.713 -17.049 1.00 91.75 918 ASP A N 1
ATOM 7237 C CA . ASP A 1 918 ? -4.648 7.565 -17.069 1.00 91.75 918 ASP A CA 1
ATOM 7238 C C . ASP A 1 918 ? -4.114 6.929 -15.782 1.00 91.75 918 ASP A C 1
ATOM 7240 O O . ASP A 1 918 ? -4.740 7.013 -14.721 1.00 91.75 918 ASP A O 1
ATOM 7244 N N . ASN A 1 919 ? -2.915 6.347 -15.844 1.00 84.19 919 ASN A N 1
ATOM 7245 C CA . ASN A 1 919 ? -2.205 5.799 -14.677 1.00 84.19 919 ASN A CA 1
ATOM 7246 C C . ASN A 1 919 ? -2.980 4.694 -13.917 1.00 84.19 919 ASN A C 1
ATOM 7248 O O . ASN A 1 919 ? -2.781 4.500 -12.717 1.00 84.19 919 ASN A O 1
ATOM 7252 N N . ASN A 1 920 ? -3.890 3.964 -14.573 1.00 80.00 920 ASN A N 1
ATOM 7253 C CA . ASN A 1 920 ? -4.600 2.844 -13.949 1.00 80.00 920 ASN A CA 1
ATOM 7254 C C . ASN A 1 920 ? -3.801 1.537 -14.085 1.00 80.00 920 ASN A C 1
ATOM 7256 O O . ASN A 1 920 ? -3.117 1.299 -15.082 1.00 80.00 920 ASN A O 1
ATOM 7260 N N . VAL A 1 921 ? -3.926 0.658 -13.090 1.00 85.62 921 VAL A N 1
ATOM 7261 C CA . VAL A 1 921 ? -3.255 -0.648 -13.038 1.00 85.62 921 VAL A CA 1
ATOM 7262 C C . VAL A 1 921 ? -4.283 -1.760 -13.229 1.00 85.62 921 VAL A C 1
ATOM 7264 O O . VAL A 1 921 ? -5.198 -1.915 -12.424 1.00 85.62 921 VAL A O 1
ATOM 7267 N N . ILE A 1 922 ? -4.125 -2.566 -14.276 1.00 96.69 922 ILE A N 1
ATOM 7268 C CA . ILE A 1 922 ? -4.948 -3.740 -14.584 1.00 96.69 922 ILE A CA 1
ATOM 7269 C C . ILE A 1 922 ? -4.043 -4.968 -14.474 1.00 96.69 922 ILE A C 1
ATOM 7271 O O . ILE A 1 922 ? -3.267 -5.252 -15.386 1.00 96.69 922 ILE A O 1
ATOM 7275 N N . MET A 1 923 ? -4.112 -5.688 -13.350 1.00 83.00 923 MET A N 1
ATOM 7276 C CA . MET A 1 923 ? -3.132 -6.726 -13.014 1.00 83.00 923 MET A CA 1
ATOM 7277 C C . MET A 1 923 ? -3.733 -8.081 -12.615 1.00 83.00 923 MET A C 1
ATOM 7279 O O . MET A 1 923 ? -4.652 -8.159 -11.801 1.00 83.00 923 MET A O 1
ATOM 7283 N N . ASN A 1 924 ? -3.161 -9.176 -13.122 1.00 83.38 924 ASN A N 1
ATOM 7284 C CA . ASN A 1 924 ? -3.476 -10.554 -12.708 1.00 83.38 924 ASN A CA 1
ATOM 7285 C C . ASN A 1 924 ? -4.971 -10.940 -12.811 1.00 83.38 924 ASN A C 1
ATOM 7287 O O . ASN A 1 924 ? -5.450 -11.792 -12.062 1.00 83.38 924 ASN A O 1
ATOM 7291 N N . ASN A 1 925 ? -5.743 -10.311 -13.704 1.00 89.38 925 ASN A N 1
ATOM 7292 C CA . ASN A 1 925 ? -7.162 -10.625 -13.902 1.00 89.38 925 ASN A CA 1
ATOM 7293 C C . ASN A 1 925 ? -7.344 -11.793 -14.884 1.00 89.38 925 ASN A C 1
ATOM 7295 O O . ASN A 1 925 ? -6.599 -11.932 -15.853 1.00 89.38 925 ASN A O 1
ATOM 7299 N N . ASN A 1 926 ? -8.385 -12.598 -14.670 1.00 95.25 926 ASN A N 1
ATOM 7300 C CA . ASN A 1 926 ? -8.816 -13.658 -15.579 1.00 95.25 926 ASN A CA 1
ATOM 7301 C C . ASN A 1 926 ? -10.027 -13.174 -16.389 1.00 95.25 926 ASN A C 1
ATOM 7303 O O . ASN A 1 926 ? -11.124 -13.058 -15.846 1.00 95.25 926 ASN A O 1
ATOM 7307 N N . ILE A 1 927 ? -9.827 -12.871 -17.671 1.00 98.69 927 ILE A N 1
ATOM 7308 C CA . ILE A 1 927 ? -10.776 -12.185 -18.553 1.00 98.69 927 ILE A CA 1
ATOM 7309 C C . ILE A 1 927 ? -11.161 -13.114 -19.711 1.00 98.69 927 ILE A C 1
ATOM 7311 O O . ILE A 1 927 ? -10.435 -13.228 -20.701 1.00 98.69 927 ILE A O 1
ATOM 7315 N N . VAL A 1 928 ? -12.285 -13.825 -19.571 1.00 98.06 928 VAL A N 1
ATOM 7316 C CA . VAL A 1 928 ? -12.563 -15.025 -20.381 1.00 98.06 928 VAL A CA 1
ATOM 7317 C C . VAL A 1 928 ? -13.959 -15.044 -21.010 1.00 98.06 928 VAL A C 1
ATOM 7319 O O . VAL A 1 928 ? -14.964 -14.888 -20.321 1.00 98.06 928 VAL A O 1
ATOM 7322 N N . SER A 1 929 ? -14.045 -15.339 -22.307 1.00 97.75 929 SER A N 1
ATOM 7323 C CA . SER A 1 929 ? -15.313 -15.554 -23.028 1.00 97.75 929 SER A CA 1
ATOM 7324 C C . SER A 1 929 ? -16.292 -14.370 -23.003 1.00 97.75 929 SER A C 1
ATOM 7326 O O . SER A 1 929 ? -17.504 -14.575 -23.036 1.00 97.75 929 SER A O 1
ATOM 7328 N N . ASN A 1 930 ? -15.811 -13.128 -22.913 1.00 98.56 930 ASN A N 1
ATOM 7329 C CA . ASN A 1 930 ? -16.657 -11.940 -23.072 1.00 98.56 930 ASN A CA 1
ATOM 7330 C C . ASN A 1 930 ? -16.929 -11.698 -24.569 1.00 98.56 930 ASN A C 1
ATOM 7332 O O . ASN A 1 930 ? -16.099 -12.043 -25.402 1.00 98.56 930 ASN A O 1
ATOM 7336 N N . ASN A 1 931 ? -18.082 -11.143 -24.944 1.00 98.56 931 ASN A N 1
ATOM 7337 C CA . ASN A 1 931 ? -18.475 -11.006 -26.358 1.00 98.56 931 ASN A CA 1
ATOM 7338 C C . ASN A 1 931 ? -17.724 -9.890 -27.112 1.00 98.56 931 ASN A C 1
ATOM 7340 O O . ASN A 1 931 ? -17.701 -9.912 -28.343 1.00 98.56 931 ASN A O 1
ATOM 7344 N N . GLY A 1 932 ? -17.199 -8.895 -26.394 1.00 98.38 932 GLY A N 1
ATOM 7345 C CA . GLY A 1 932 ? -16.380 -7.805 -26.930 1.00 98.38 932 GLY A CA 1
ATOM 7346 C C . GLY A 1 932 ? -14.888 -8.130 -26.894 1.00 98.38 932 GLY A C 1
ATOM 7347 O O . GLY A 1 932 ? -14.495 -9.296 -26.988 1.00 98.38 932 GLY A O 1
ATOM 7348 N N . ASP A 1 933 ? -14.068 -7.094 -26.744 1.00 98.69 933 ASP A N 1
ATOM 7349 C CA . ASP A 1 933 ? -12.632 -7.248 -26.498 1.00 98.69 933 ASP A CA 1
ATOM 7350 C C . ASP A 1 933 ? -12.381 -7.717 -25.049 1.00 98.69 933 ASP A C 1
ATOM 7352 O O . ASP A 1 933 ? -13.215 -7.540 -24.157 1.00 98.69 933 ASP A O 1
ATOM 7356 N N . GLY A 1 934 ? -11.226 -8.318 -24.765 1.00 98.69 934 GLY A N 1
ATOM 7357 C CA . GLY A 1 934 ? -10.840 -8.623 -23.384 1.00 98.69 934 GLY A CA 1
ATOM 7358 C C . GLY A 1 934 ? -10.617 -7.348 -22.560 1.00 98.69 934 GLY A C 1
ATOM 7359 O O . GLY A 1 934 ? -11.277 -7.126 -21.542 1.00 98.69 934 GLY A O 1
ATOM 7360 N N . ILE A 1 935 ? -9.711 -6.488 -23.022 1.00 98.88 935 ILE A N 1
ATOM 7361 C CA . ILE A 1 935 ? -9.430 -5.165 -22.453 1.00 98.88 935 ILE A CA 1
ATOM 7362 C C . ILE A 1 935 ? -9.444 -4.137 -23.589 1.00 98.88 935 ILE A C 1
ATOM 7364 O O . ILE A 1 935 ? -8.786 -4.342 -24.604 1.00 98.88 935 ILE A O 1
ATOM 7368 N N . TYR A 1 936 ? -10.149 -3.021 -23.415 1.00 98.75 936 TYR A N 1
ATOM 7369 C CA . TYR A 1 936 ? -10.235 -1.945 -24.406 1.00 98.75 936 TYR A CA 1
ATOM 7370 C C . TYR A 1 936 ? -9.958 -0.581 -23.761 1.00 98.75 936 TYR A C 1
ATOM 7372 O O . TYR A 1 936 ? -10.577 -0.231 -22.757 1.00 98.75 936 TYR A O 1
ATOM 7380 N N . LEU A 1 937 ? -9.032 0.188 -24.333 1.00 98.38 937 LEU A N 1
ATOM 7381 C CA . LEU A 1 937 ? -8.695 1.571 -23.985 1.00 98.38 937 LEU A CA 1
ATOM 7382 C C . LEU A 1 937 ? -9.026 2.475 -25.182 1.00 98.38 937 LEU A C 1
ATOM 7384 O O . LEU A 1 937 ? -8.654 2.170 -26.318 1.00 98.38 937 LEU A O 1
ATOM 7388 N N . LEU A 1 938 ? -9.722 3.586 -24.932 1.00 97.19 938 LEU A N 1
ATOM 7389 C CA . LEU A 1 938 ? -10.247 4.466 -25.979 1.00 97.19 938 LEU A CA 1
ATOM 7390 C C . LEU A 1 938 ? -10.170 5.954 -25.601 1.00 97.19 938 LEU A C 1
ATOM 7392 O O . LEU A 1 938 ? -10.614 6.341 -24.523 1.00 97.19 938 LEU A O 1
ATOM 7396 N N . TRP A 1 939 ? -9.739 6.796 -26.544 1.00 94.12 939 TRP A N 1
ATOM 7397 C CA . TRP A 1 939 ? -9.688 8.262 -26.408 1.00 94.12 939 TRP A CA 1
ATOM 7398 C C . TRP A 1 939 ? -8.753 8.706 -25.278 1.00 94.12 939 TRP A C 1
ATOM 7400 O O . TRP A 1 939 ? -9.206 9.033 -24.177 1.00 94.12 939 TRP A O 1
ATOM 7410 N N . SER A 1 940 ? -7.454 8.706 -25.596 1.00 93.25 940 SER A N 1
ATOM 7411 C CA . SER A 1 940 ? -6.356 9.195 -24.749 1.00 93.25 940 SER A CA 1
ATOM 7412 C C . SER A 1 940 ? -6.366 8.661 -23.327 1.00 93.25 940 SER A C 1
ATOM 7414 O O . SER A 1 940 ? -6.352 9.434 -22.385 1.00 93.25 940 SER A O 1
ATOM 7416 N N . CYS A 1 941 ? -6.470 7.339 -23.178 1.00 94.12 941 CYS A N 1
ATOM 7417 C CA . CYS A 1 941 ? -6.199 6.681 -21.902 1.00 94.12 941 CYS A CA 1
ATOM 7418 C C . CYS A 1 941 ? -4.715 6.298 -21.887 1.00 94.12 941 CYS A C 1
ATOM 7420 O O . CYS A 1 941 ? -4.326 5.333 -22.555 1.00 94.12 941 CYS A O 1
ATOM 7422 N N . ASP A 1 942 ? -3.920 7.054 -21.137 1.00 93.69 942 ASP A N 1
ATOM 7423 C CA . ASP A 1 942 ? -2.459 7.066 -21.238 1.00 93.69 942 ASP A CA 1
ATOM 7424 C C . ASP A 1 942 ? -1.787 6.514 -19.966 1.00 93.69 942 ASP A C 1
ATOM 7426 O O . ASP A 1 942 ? -2.373 6.488 -18.883 1.00 93.69 942 ASP A O 1
ATOM 7430 N N . TYR A 1 943 ? -0.526 6.082 -20.059 1.00 90.75 943 TYR A N 1
ATOM 7431 C CA . TYR A 1 943 ? 0.269 5.616 -18.902 1.00 90.75 943 TYR A CA 1
ATOM 7432 C C . TYR A 1 943 ? -0.366 4.467 -18.082 1.00 90.75 943 TYR A C 1
ATOM 7434 O O . TYR A 1 943 ? -0.025 4.264 -16.915 1.00 90.75 943 TYR A O 1
ATOM 7442 N N . ASN A 1 944 ? -1.299 3.695 -18.648 1.00 81.19 944 ASN A N 1
ATOM 7443 C CA . ASN A 1 944 ? -1.909 2.561 -17.954 1.00 81.19 944 ASN A CA 1
ATOM 7444 C C . ASN A 1 944 ? -0.995 1.330 -18.001 1.00 81.19 944 ASN A C 1
ATOM 7446 O O . ASN A 1 944 ? -0.320 1.065 -18.998 1.00 81.19 944 ASN A O 1
ATOM 7450 N N . ASN A 1 945 ? -1.014 0.541 -16.928 1.00 86.19 945 ASN A N 1
ATOM 7451 C CA . ASN A 1 945 ? -0.212 -0.669 -16.786 1.00 86.19 945 ASN A CA 1
ATOM 7452 C C . ASN A 1 945 ? -1.112 -1.914 -16.814 1.00 86.19 945 ASN A C 1
ATOM 7454 O O . ASN A 1 945 ? -1.891 -2.146 -15.890 1.00 86.19 945 ASN A O 1
ATOM 7458 N N . ILE A 1 946 ? -0.992 -2.720 -17.867 1.00 97.19 946 ILE A N 1
ATOM 7459 C CA . ILE A 1 946 ? -1.750 -3.950 -18.100 1.00 97.19 946 ILE A CA 1
ATOM 7460 C C . ILE A 1 946 ? -0.791 -5.140 -17.957 1.00 97.19 946 ILE A C 1
ATOM 7462 O O . ILE A 1 946 ? -0.135 -5.526 -18.926 1.00 97.19 946 ILE A O 1
ATOM 7466 N N . THR A 1 947 ? -0.696 -5.720 -16.755 1.00 85.25 947 THR A N 1
ATOM 7467 C CA . THR A 1 947 ? 0.325 -6.736 -16.421 1.00 85.25 947 THR A CA 1
ATOM 7468 C C . THR A 1 947 ? -0.245 -8.080 -15.949 1.00 85.25 947 THR A C 1
ATOM 7470 O O . THR A 1 947 ? -1.132 -8.126 -15.101 1.00 85.25 947 THR A O 1
ATOM 7473 N N . GLY A 1 948 ? 0.289 -9.203 -16.440 1.00 77.06 948 GLY A N 1
ATOM 7474 C CA . GLY A 1 948 ? 0.020 -10.536 -15.868 1.00 77.06 948 GLY A CA 1
ATOM 7475 C C . GLY A 1 948 ? -1.412 -11.063 -16.049 1.00 77.06 948 GLY A C 1
ATOM 7476 O O . GLY A 1 948 ? -1.820 -12.013 -15.382 1.00 77.06 948 GLY A O 1
ATOM 7477 N N . ASN A 1 949 ? -2.223 -10.449 -16.915 1.00 87.31 949 ASN A N 1
ATOM 7478 C CA . ASN A 1 949 ? -3.617 -10.847 -17.115 1.00 87.31 949 ASN A CA 1
ATOM 7479 C C . ASN A 1 949 ? -3.726 -12.070 -18.037 1.00 87.31 949 ASN A C 1
ATOM 7481 O O . ASN A 1 949 ? -2.951 -12.254 -18.974 1.00 87.31 949 ASN A O 1
ATOM 7485 N N . THR A 1 950 ? -4.747 -12.889 -17.800 1.00 96.12 950 THR A N 1
ATOM 7486 C CA . THR A 1 950 ? -5.121 -14.030 -18.642 1.00 96.12 950 THR A CA 1
ATOM 7487 C C . THR A 1 950 ? -6.357 -13.648 -19.454 1.00 96.12 950 THR A C 1
ATOM 7489 O O . THR A 1 950 ? -7.438 -13.507 -18.891 1.00 96.12 950 THR A O 1
ATOM 7492 N N . VAL A 1 951 ? -6.206 -13.440 -20.764 1.00 98.44 951 VAL A N 1
ATOM 7493 C CA . VAL A 1 951 ? -7.216 -12.846 -21.658 1.00 98.44 951 VAL A CA 1
ATOM 7494 C C . VAL A 1 951 ? -7.586 -13.833 -22.768 1.00 98.44 951 VAL A C 1
ATOM 7496 O O . VAL A 1 951 ? -6.906 -13.925 -23.794 1.00 98.44 951 VAL A O 1
ATOM 7499 N N . LEU A 1 952 ? -8.647 -14.617 -22.549 1.00 97.12 952 LEU A N 1
ATOM 7500 C CA . LEU A 1 952 ? -8.912 -15.835 -23.325 1.00 97.12 952 LEU A CA 1
ATOM 7501 C C . LEU A 1 952 ? -10.301 -15.887 -23.972 1.00 97.12 952 LEU A C 1
ATOM 7503 O O . LEU A 1 952 ? -11.305 -15.591 -23.328 1.00 97.12 952 LEU A O 1
ATOM 7507 N N . ASN A 1 953 ? -10.387 -16.430 -25.188 1.00 97.38 953 ASN A N 1
ATOM 7508 C CA . ASN A 1 953 ? -11.653 -16.792 -25.849 1.00 97.38 953 ASN A CA 1
ATOM 7509 C C . ASN A 1 953 ? -12.677 -15.643 -26.010 1.00 97.38 953 ASN A C 1
ATOM 7511 O O . ASN A 1 953 ? -13.874 -15.910 -26.119 1.00 97.38 953 ASN A O 1
ATOM 7515 N N . ASN A 1 954 ? -12.251 -14.376 -25.996 1.00 98.19 954 ASN A N 1
ATOM 7516 C CA . ASN A 1 954 ? -13.166 -13.242 -26.148 1.00 98.19 954 ASN A CA 1
ATOM 7517 C C . ASN A 1 954 ? -13.638 -13.097 -27.615 1.00 98.19 954 ASN A C 1
ATOM 7519 O O . ASN A 1 954 ? -12.972 -13.538 -28.555 1.00 98.19 954 ASN A O 1
ATOM 7523 N N . GLY A 1 955 ? -14.832 -12.531 -27.802 1.00 98.06 955 GLY A N 1
ATOM 7524 C CA . GLY A 1 955 ? -15.574 -12.488 -29.069 1.00 98.06 955 GLY A CA 1
ATOM 7525 C C . GLY A 1 955 ? -15.089 -11.435 -30.068 1.00 98.06 955 GLY A C 1
ATOM 7526 O O . GLY A 1 955 ? -15.487 -11.473 -31.235 1.00 98.06 955 GLY A O 1
ATOM 7527 N N . MET A 1 956 ? -14.212 -10.530 -29.633 1.00 98.00 956 MET A N 1
ATOM 7528 C CA . MET A 1 956 ? -13.390 -9.669 -30.483 1.00 98.00 956 MET A CA 1
ATOM 7529 C C . MET A 1 956 ? -11.905 -9.927 -30.175 1.00 98.00 956 MET A C 1
ATOM 7531 O O . MET A 1 956 ? -11.489 -11.087 -30.164 1.00 98.00 956 MET A O 1
ATOM 7535 N N . GLY A 1 957 ? -11.082 -8.897 -29.999 1.00 96.62 957 GLY A N 1
ATOM 7536 C CA . GLY A 1 957 ? -9.661 -9.027 -29.701 1.00 96.62 957 GLY A CA 1
ATOM 7537 C C . GLY A 1 957 ? -9.343 -9.330 -28.234 1.00 96.62 957 GLY A C 1
ATOM 7538 O O . GLY A 1 957 ? -10.219 -9.436 -27.373 1.00 96.62 957 GLY A O 1
ATOM 7539 N N . GLY A 1 958 ? -8.051 -9.484 -27.948 1.00 98.50 958 GLY A N 1
ATOM 7540 C CA . GLY A 1 958 ? -7.537 -9.628 -26.587 1.00 98.50 958 GLY A CA 1
ATOM 7541 C C . GLY A 1 958 ? -7.423 -8.277 -25.882 1.00 98.50 958 GLY A C 1
ATOM 7542 O O . GLY A 1 958 ? -8.195 -7.987 -24.970 1.00 98.50 958 GLY A O 1
ATOM 7543 N N . ILE A 1 959 ? -6.467 -7.450 -26.308 1.00 98.75 959 ILE A N 1
ATOM 7544 C CA . ILE A 1 959 ? -6.221 -6.104 -25.775 1.00 98.75 959 ILE A CA 1
ATOM 7545 C C . ILE A 1 959 ? -6.223 -5.090 -26.923 1.00 98.75 959 ILE A C 1
ATOM 7547 O O . ILE A 1 959 ? -5.480 -5.243 -27.889 1.00 98.75 959 ILE A O 1
ATOM 7551 N N . TYR A 1 960 ? -7.024 -4.034 -26.810 1.00 98.62 960 TYR A N 1
ATOM 7552 C CA . TYR A 1 960 ? -7.155 -2.985 -27.819 1.00 98.62 960 TYR A CA 1
ATOM 7553 C C . TYR A 1 960 ? -6.872 -1.610 -27.198 1.00 98.62 960 TYR A C 1
ATOM 7555 O O . TYR A 1 960 ? -7.543 -1.216 -26.250 1.00 98.62 960 TYR A O 1
ATOM 7563 N N . ILE A 1 961 ? -5.905 -0.863 -27.737 1.00 98.06 961 ILE A N 1
ATOM 7564 C CA . ILE A 1 961 ? -5.656 0.554 -27.427 1.00 98.06 961 ILE A CA 1
ATOM 7565 C C . ILE A 1 961 ? -5.906 1.387 -28.685 1.00 98.06 961 ILE A C 1
ATOM 7567 O O . ILE A 1 961 ? -5.502 1.009 -29.792 1.00 98.06 961 ILE A O 1
ATOM 7571 N N . LYS A 1 962 ? -6.633 2.498 -28.533 1.00 95.19 962 LYS A N 1
ATOM 7572 C CA . LYS A 1 962 ? -7.195 3.220 -29.670 1.00 95.19 962 LYS A CA 1
ATOM 7573 C C . LYS A 1 962 ? -7.404 4.710 -29.426 1.00 95.19 962 LYS A C 1
ATOM 7575 O O . LYS A 1 962 ? -7.913 5.107 -28.380 1.00 95.19 962 LYS A O 1
ATOM 7580 N N . ASP A 1 963 ? -7.191 5.483 -30.493 1.00 92.56 963 ASP A N 1
ATOM 7581 C CA . ASP A 1 963 ? -7.425 6.927 -30.560 1.00 92.56 963 ASP A CA 1
ATOM 7582 C C . ASP A 1 963 ? -6.573 7.673 -29.517 1.00 92.56 963 ASP A C 1
ATOM 7584 O O . ASP A 1 963 ? -7.079 8.099 -28.476 1.00 92.56 963 ASP A O 1
ATOM 7588 N N . LEU A 1 964 ? -5.285 7.845 -29.840 1.00 92.81 964 LEU A N 1
ATOM 7589 C CA . LEU A 1 964 ? -4.296 8.600 -29.056 1.00 92.81 964 LEU A CA 1
ATOM 7590 C C . LEU A 1 964 ? -4.023 8.057 -27.642 1.00 92.81 964 LEU A C 1
ATOM 7592 O O . LEU A 1 964 ? -3.847 8.863 -26.738 1.00 92.81 964 LEU A O 1
ATOM 7596 N N . GLY A 1 965 ? -4.070 6.732 -27.437 1.00 91.94 965 GLY A N 1
ATOM 7597 C CA . GLY A 1 965 ? -3.724 6.104 -26.155 1.00 91.94 965 GLY A CA 1
ATOM 7598 C C . GLY A 1 965 ? -2.222 5.844 -26.054 1.00 91.94 965 GLY A C 1
ATOM 7599 O O . GLY A 1 965 ? -1.730 4.866 -26.624 1.00 91.94 965 GLY A O 1
ATOM 7600 N N . ASP A 1 966 ? -1.507 6.698 -25.330 1.00 94.62 966 ASP A N 1
ATOM 7601 C CA . ASP A 1 966 ? -0.045 6.770 -25.363 1.00 94.62 966 ASP A CA 1
ATOM 7602 C C . ASP A 1 966 ? 0.627 6.245 -24.080 1.00 94.62 966 ASP A C 1
ATOM 7604 O O . ASP A 1 966 ? 0.056 6.256 -22.989 1.00 94.62 966 ASP A O 1
ATOM 7608 N N . HIS A 1 967 ? 1.895 5.835 -24.184 1.00 93.31 967 HIS A N 1
ATOM 7609 C CA . HIS A 1 967 ? 2.745 5.440 -23.041 1.00 93.31 967 HIS A CA 1
ATOM 7610 C C . HIS A 1 967 ? 2.199 4.292 -22.161 1.00 93.31 967 HIS A C 1
ATOM 7612 O O . HIS A 1 967 ? 2.644 4.116 -21.026 1.00 93.31 967 HIS A O 1
ATOM 7618 N N . ASN A 1 968 ? 1.250 3.489 -22.649 1.00 88.44 968 ASN A N 1
ATOM 7619 C CA . ASN A 1 968 ? 0.735 2.342 -21.905 1.00 88.44 968 ASN A CA 1
ATOM 7620 C C . ASN A 1 968 ? 1.724 1.166 -21.951 1.00 88.44 968 ASN A C 1
ATOM 7622 O O . ASN A 1 968 ? 2.425 0.950 -22.945 1.00 88.44 968 ASN A O 1
ATOM 7626 N N . ILE A 1 969 ? 1.742 0.366 -20.886 1.00 89.31 969 ILE A N 1
ATOM 7627 C CA . ILE A 1 969 ? 2.572 -0.837 -20.761 1.00 89.31 969 ILE A CA 1
ATOM 7628 C C . ILE A 1 969 ? 1.660 -2.063 -20.794 1.00 89.31 969 ILE A C 1
ATOM 7630 O O . ILE A 1 969 ? 0.755 -2.192 -19.974 1.00 89.31 969 ILE A O 1
ATOM 7634 N N . ILE A 1 970 ? 1.913 -2.983 -21.724 1.00 97.38 970 ILE A N 1
ATOM 7635 C CA . ILE A 1 970 ? 1.255 -4.288 -21.827 1.00 97.38 970 ILE A CA 1
ATOM 7636 C C . ILE A 1 970 ? 2.323 -5.351 -21.562 1.00 97.38 970 ILE A C 1
ATOM 7638 O O . ILE A 1 970 ? 3.145 -5.619 -22.439 1.00 97.38 970 ILE A O 1
ATOM 7642 N N . MET A 1 971 ? 2.339 -5.939 -20.362 1.00 86.56 971 MET A N 1
ATOM 7643 C CA . MET A 1 971 ? 3.432 -6.808 -19.912 1.00 86.56 971 MET A CA 1
ATOM 7644 C C . MET A 1 971 ? 2.991 -8.189 -19.401 1.00 86.56 971 MET A C 1
ATOM 7646 O O . MET A 1 971 ? 2.056 -8.306 -18.614 1.00 86.56 971 MET A O 1
ATOM 7650 N N . ASN A 1 972 ? 3.696 -9.254 -19.788 1.00 81.69 972 ASN A N 1
ATOM 7651 C CA . ASN A 1 972 ? 3.540 -10.608 -19.225 1.00 81.69 972 ASN A CA 1
ATOM 7652 C C . ASN A 1 972 ? 2.097 -11.169 -19.256 1.00 81.69 972 ASN A C 1
ATOM 7654 O O . ASN A 1 972 ? 1.716 -11.977 -18.410 1.00 81.69 972 ASN A O 1
ATOM 7658 N N . ASN A 1 973 ? 1.258 -10.740 -20.206 1.00 83.44 973 ASN A N 1
ATOM 7659 C CA . ASN A 1 973 ? -0.120 -11.222 -20.331 1.00 83.44 973 ASN A CA 1
ATOM 7660 C C . ASN A 1 973 ? -0.183 -12.509 -21.173 1.00 83.44 973 ASN A C 1
ATOM 7662 O O . ASN A 1 973 ? 0.515 -12.647 -22.180 1.00 83.44 973 ASN A O 1
ATOM 7666 N N . ASN A 1 974 ? -1.082 -13.426 -20.810 1.00 92.50 974 ASN A N 1
ATOM 7667 C CA . ASN A 1 974 ? -1.423 -14.609 -21.603 1.00 92.50 974 ASN A CA 1
ATOM 7668 C C . ASN A 1 974 ? -2.706 -14.336 -22.396 1.00 92.50 974 ASN A C 1
ATOM 7670 O O . ASN A 1 974 ? -3.800 -14.323 -21.833 1.00 92.50 974 ASN A O 1
ATOM 7674 N N . ILE A 1 975 ? -2.574 -14.106 -23.700 1.00 98.69 975 ILE A N 1
ATOM 7675 C CA . ILE A 1 975 ? -3.636 -13.628 -24.584 1.00 98.69 975 ILE A CA 1
ATOM 7676 C C . ILE A 1 975 ? -3.874 -14.671 -25.673 1.00 98.69 975 ILE A C 1
ATOM 7678 O O . ILE A 1 975 ? -3.104 -14.758 -26.635 1.00 98.69 975 ILE A O 1
ATOM 7682 N N . SER A 1 976 ? -4.932 -15.480 -25.556 1.00 97.94 976 SER A N 1
ATOM 7683 C CA . SER A 1 976 ? -5.146 -16.540 -26.545 1.00 97.94 976 SER A CA 1
ATOM 7684 C C . SER A 1 976 ? -6.577 -16.907 -26.906 1.00 97.94 976 SER A C 1
ATOM 7686 O O . SER A 1 976 ? -7.523 -16.764 -26.133 1.00 97.94 976 SER A O 1
ATOM 7688 N N . SER A 1 977 ? -6.716 -17.443 -28.120 1.00 97.69 977 SER A N 1
ATOM 7689 C CA . SER A 1 977 ? -7.982 -17.923 -28.693 1.00 97.69 977 SER A CA 1
ATOM 7690 C C . SER A 1 977 ? -9.080 -16.853 -28.812 1.00 97.69 977 SER A C 1
ATOM 7692 O O . SER A 1 977 ? -10.257 -17.193 -28.919 1.00 97.69 977 SER A O 1
ATOM 7694 N N . ASN A 1 978 ? -8.727 -15.563 -28.786 1.00 98.00 978 ASN A N 1
ATOM 7695 C CA . ASN A 1 978 ? -9.674 -14.472 -29.020 1.00 98.00 978 ASN A CA 1
ATOM 7696 C C . ASN A 1 978 ? -10.019 -14.406 -30.520 1.00 98.00 978 ASN A C 1
ATOM 7698 O O . ASN A 1 978 ? -9.184 -14.705 -31.376 1.00 98.00 978 ASN A O 1
ATOM 7702 N N . MET A 1 979 ? -11.262 -14.052 -30.854 1.00 97.81 979 MET A N 1
ATOM 7703 C CA . MET A 1 979 ? -11.768 -14.131 -32.233 1.00 97.81 979 MET A CA 1
ATOM 7704 C C . MET A 1 979 ? -11.157 -13.100 -33.195 1.00 97.81 979 MET A C 1
ATOM 7706 O O . MET A 1 979 ? -11.231 -13.304 -34.406 1.00 97.81 979 MET A O 1
ATOM 7710 N N . GLY A 1 980 ? -10.604 -12.004 -32.671 1.00 96.94 980 GLY A N 1
ATOM 7711 C CA . GLY A 1 980 ? -9.938 -10.928 -33.406 1.00 96.94 980 GLY A CA 1
ATOM 7712 C C . GLY A 1 980 ? -8.432 -10.861 -33.138 1.00 96.94 980 GLY A C 1
ATOM 7713 O O . GLY A 1 980 ? -7.777 -11.880 -32.928 1.00 96.94 980 GLY A O 1
ATOM 7714 N N . ASP A 1 981 ? -7.872 -9.654 -33.174 1.00 98.31 981 ASP A N 1
ATOM 7715 C CA . ASP A 1 981 ? -6.443 -9.401 -32.948 1.00 98.31 981 ASP A CA 1
ATOM 7716 C C . ASP A 1 981 ? -6.073 -9.643 -31.465 1.00 98.31 981 ASP A C 1
ATOM 7718 O O . ASP A 1 981 ? -6.818 -9.257 -30.566 1.00 98.31 981 ASP A O 1
ATOM 7722 N N . GLY A 1 982 ? -4.935 -10.281 -31.178 1.00 98.56 982 GLY A N 1
ATOM 7723 C CA . GLY A 1 982 ? -4.479 -10.535 -29.807 1.00 98.56 982 GLY A CA 1
ATOM 7724 C C . GLY A 1 982 ? -4.161 -9.237 -29.061 1.00 98.56 982 GLY A C 1
ATOM 7725 O O . GLY A 1 982 ? -4.750 -8.966 -28.017 1.00 98.56 982 GLY A O 1
ATOM 7726 N N . ILE A 1 983 ? -3.283 -8.408 -29.628 1.00 98.81 983 ILE A N 1
ATOM 7727 C CA . ILE A 1 983 ? -3.039 -7.025 -29.196 1.00 98.81 983 ILE A CA 1
ATOM 7728 C C . ILE A 1 983 ? -3.188 -6.099 -30.408 1.00 98.81 983 ILE A C 1
ATOM 7730 O O . ILE A 1 983 ? -2.629 -6.384 -31.465 1.00 98.81 983 ILE A O 1
ATOM 7734 N N . LEU A 1 984 ? -3.904 -4.983 -30.262 1.00 98.44 984 LEU A N 1
ATOM 7735 C CA . LEU A 1 984 ? -4.099 -3.978 -31.311 1.00 98.44 984 LEU A CA 1
ATOM 7736 C C . LEU A 1 984 ? -3.812 -2.560 -30.788 1.00 98.44 984 LEU A C 1
ATOM 7738 O O . LEU A 1 984 ? -4.480 -2.106 -29.863 1.00 98.44 984 LEU A O 1
ATOM 7742 N N . LEU A 1 985 ? -2.878 -1.846 -31.424 1.00 97.62 985 LEU A N 1
ATOM 7743 C CA . LEU A 1 985 ? -2.648 -0.402 -31.271 1.00 97.62 985 LEU A CA 1
ATOM 7744 C C . LEU A 1 985 ? -3.150 0.345 -32.516 1.00 97.62 985 LEU A C 1
ATOM 7746 O O . LEU A 1 985 ? -2.956 -0.119 -33.648 1.00 97.62 985 LEU A O 1
ATOM 7750 N N . HIS A 1 986 ? -3.837 1.476 -32.327 1.00 94.06 986 HIS A N 1
ATOM 7751 C CA . HIS A 1 986 ? -4.645 2.058 -33.400 1.00 94.06 986 HIS A CA 1
ATOM 7752 C C . HIS A 1 986 ? -4.868 3.570 -33.299 1.00 94.06 986 HIS A C 1
ATOM 7754 O O . HIS A 1 986 ? -5.144 4.092 -32.220 1.00 94.06 986 HIS A O 1
ATOM 7760 N N . TRP A 1 987 ? -4.902 4.248 -34.452 1.00 91.56 987 TRP A N 1
ATOM 7761 C CA . TRP A 1 987 ? -5.267 5.670 -34.571 1.00 91.56 987 TRP A CA 1
ATOM 7762 C C . TRP A 1 987 ? -4.440 6.568 -33.636 1.00 91.56 987 TRP A C 1
ATOM 7764 O O . TRP A 1 987 ? -4.970 7.163 -32.701 1.00 91.56 987 TRP A O 1
ATOM 7774 N N . GLY A 1 988 ? -3.135 6.660 -33.901 1.00 91.12 988 GLY A N 1
ATOM 7775 C CA . GLY A 1 988 ? -2.246 7.573 -33.175 1.00 91.12 988 GLY A CA 1
ATOM 7776 C C . GLY A 1 988 ? -1.897 7.162 -31.749 1.00 91.12 988 GLY A C 1
ATOM 7777 O O . GLY A 1 988 ? -1.569 8.031 -30.962 1.00 91.12 988 GLY A O 1
ATOM 7778 N N . SER A 1 989 ? -2.052 5.882 -31.394 1.00 95.31 989 SER A N 1
ATOM 7779 C CA . SER A 1 989 ? -1.629 5.366 -30.083 1.00 95.31 989 SER A CA 1
ATOM 7780 C C . SER A 1 989 ? -0.117 5.113 -30.115 1.00 95.31 989 SER A C 1
ATOM 7782 O O . SER A 1 989 ? 0.315 4.139 -30.745 1.00 95.31 989 SER A O 1
ATOM 7784 N N . ASP A 1 990 ? 0.661 5.990 -29.483 1.00 95.81 990 ASP A N 1
ATOM 7785 C CA . ASP A 1 990 ? 2.115 6.108 -29.634 1.00 95.81 990 ASP A CA 1
ATOM 7786 C C . ASP A 1 990 ? 2.885 5.740 -28.352 1.00 95.81 990 ASP A C 1
ATOM 7788 O O . ASP A 1 990 ? 2.381 5.832 -27.233 1.00 95.81 990 ASP A O 1
ATOM 7792 N N . ARG A 1 991 ? 4.171 5.384 -28.493 1.00 95.69 991 ARG A N 1
ATOM 7793 C CA . ARG A 1 991 ? 5.105 5.157 -27.358 1.00 95.69 991 ARG A CA 1
ATOM 7794 C C . ARG A 1 991 ? 4.656 4.099 -26.336 1.00 95.69 991 ARG A C 1
ATOM 7796 O O . ARG A 1 991 ? 5.136 4.092 -25.205 1.00 95.69 991 ARG A O 1
ATOM 7803 N N . ASN A 1 992 ? 3.759 3.195 -26.717 1.00 94.81 992 ASN A N 1
ATOM 7804 C CA . ASN A 1 992 ? 3.350 2.068 -25.886 1.00 94.81 992 ASN A CA 1
ATOM 7805 C C . ASN A 1 992 ? 4.438 0.979 -25.884 1.00 94.81 992 ASN A C 1
ATOM 7807 O O . ASN A 1 992 ? 5.156 0.799 -26.873 1.00 94.81 992 ASN A O 1
ATOM 7811 N N . ILE A 1 993 ? 4.537 0.228 -24.787 1.00 95.81 993 ILE A N 1
ATOM 7812 C CA . ILE A 1 993 ? 5.493 -0.875 -24.616 1.00 95.81 993 ILE A CA 1
ATOM 7813 C C . ILE A 1 993 ? 4.716 -2.186 -24.503 1.00 95.81 993 ILE A C 1
ATOM 7815 O O . ILE A 1 993 ? 3.923 -2.368 -23.582 1.00 95.81 993 ILE A O 1
ATOM 7819 N N . ILE A 1 994 ? 4.965 -3.118 -25.420 1.00 98.44 994 ILE A N 1
ATOM 7820 C CA . ILE A 1 994 ? 4.386 -4.463 -25.431 1.00 98.44 994 ILE A CA 1
ATOM 7821 C C . ILE A 1 994 ? 5.520 -5.451 -25.151 1.00 98.44 994 ILE A C 1
ATOM 7823 O O . ILE A 1 994 ? 6.357 -5.677 -26.027 1.00 98.44 994 ILE A O 1
ATOM 7827 N N . THR A 1 995 ? 5.577 -6.020 -23.941 1.00 95.00 995 THR A N 1
ATOM 7828 C CA . THR A 1 995 ? 6.709 -6.865 -23.521 1.00 95.00 995 THR A CA 1
ATOM 7829 C C . THR A 1 995 ? 6.350 -8.159 -22.785 1.00 95.00 995 THR A C 1
ATOM 7831 O O . THR A 1 995 ? 5.397 -8.199 -22.015 1.00 95.00 995 THR A O 1
ATOM 7834 N N . GLY A 1 996 ? 7.077 -9.253 -23.029 1.00 80.56 996 GLY A N 1
ATOM 7835 C CA . GLY A 1 996 ? 6.906 -10.516 -22.287 1.00 80.56 996 GLY A CA 1
ATOM 7836 C C . GLY A 1 996 ? 5.564 -11.244 -22.489 1.00 80.56 996 GLY A C 1
ATOM 7837 O O . GLY A 1 996 ? 5.258 -12.201 -21.779 1.00 80.56 996 GLY A O 1
ATOM 7838 N N . ASN A 1 997 ? 4.707 -10.805 -23.418 1.00 86.62 997 ASN A N 1
ATOM 7839 C CA . ASN A 1 997 ? 3.361 -11.366 -23.574 1.00 86.62 997 ASN A CA 1
ATOM 7840 C C . ASN A 1 997 ? 3.376 -12.674 -24.375 1.00 86.62 997 ASN A C 1
ATOM 7842 O O . ASN A 1 997 ? 4.081 -12.809 -25.375 1.00 86.62 997 ASN A O 1
ATOM 7846 N N . THR A 1 998 ? 2.509 -13.612 -23.999 1.00 95.12 998 THR A N 1
ATOM 7847 C CA . THR A 1 998 ? 2.221 -14.825 -24.775 1.00 95.12 998 THR A CA 1
ATOM 7848 C C . THR A 1 998 ? 0.939 -14.609 -25.575 1.00 95.12 998 THR A C 1
ATOM 7850 O O . THR A 1 998 ? -0.150 -14.598 -25.007 1.00 95.12 998 THR A O 1
ATOM 7853 N N . VAL A 1 999 ? 1.051 -14.424 -26.892 1.00 98.50 999 VAL A N 1
ATOM 7854 C CA . VAL A 1 999 ? -0.052 -14.038 -27.788 1.00 98.50 999 VAL A CA 1
ATOM 7855 C C . VAL A 1 999 ? -0.310 -15.141 -28.815 1.00 98.50 999 VAL A C 1
ATOM 7857 O O . VAL A 1 999 ? 0.390 -15.229 -29.829 1.00 98.50 999 VAL A O 1
ATOM 7860 N N . THR A 1 1000 ? -1.295 -16.013 -28.561 1.00 98.06 1000 THR A N 1
ATOM 7861 C CA . THR A 1 1000 ? -1.448 -17.258 -29.340 1.00 98.06 1000 THR A CA 1
ATOM 7862 C C . THR A 1 1000 ? -2.856 -17.599 -29.822 1.00 98.06 1000 THR A C 1
ATOM 7864 O O . THR A 1 1000 ? -3.847 -17.319 -29.160 1.00 98.06 1000 THR A O 1
ATOM 7867 N N . ASN A 1 1001 ? -2.970 -18.279 -30.966 1.00 97.25 1001 ASN A N 1
ATOM 7868 C CA . ASN A 1 1001 ? -4.247 -18.791 -31.499 1.00 97.25 1001 ASN A CA 1
ATOM 7869 C C . ASN A 1 1001 ? -5.347 -17.726 -31.740 1.00 97.25 1001 ASN A C 1
ATOM 7871 O O . ASN A 1 1001 ? -6.519 -18.079 -31.877 1.00 97.25 1001 ASN A O 1
ATOM 7875 N N . ASN A 1 1002 ? -5.000 -16.437 -31.802 1.00 98.25 1002 ASN A N 1
ATOM 7876 C CA . ASN A 1 1002 ? -5.928 -15.346 -32.122 1.00 98.25 1002 ASN A CA 1
ATOM 7877 C C . ASN A 1 1002 ? -6.077 -15.204 -33.658 1.00 98.25 1002 ASN A C 1
ATOM 7879 O O . ASN A 1 1002 ? -5.479 -15.978 -34.417 1.00 98.25 1002 ASN A O 1
ATOM 7883 N N . GLN A 1 1003 ? -6.862 -14.245 -34.166 1.00 97.56 1003 GLN A N 1
ATOM 7884 C CA . GLN A 1 1003 ? -6.906 -13.974 -35.613 1.00 97.56 1003 GLN A CA 1
ATOM 7885 C C . GLN A 1 1003 ? -5.551 -13.442 -36.102 1.00 97.56 1003 GLN A C 1
ATOM 7887 O O . GLN A 1 1003 ? -4.909 -14.084 -36.927 1.00 97.56 1003 GLN A O 1
ATOM 7892 N N . ASN A 1 1004 ? -5.095 -12.319 -35.549 1.00 98.19 1004 ASN A N 1
ATOM 7893 C CA . ASN A 1 1004 ? -3.715 -11.845 -35.664 1.00 98.19 1004 ASN A CA 1
ATOM 7894 C C . ASN A 1 1004 ? -3.072 -11.834 -34.275 1.00 98.19 1004 ASN A C 1
ATOM 7896 O O . ASN A 1 1004 ? -3.787 -11.773 -33.277 1.00 98.19 1004 ASN A O 1
ATOM 7900 N N . GLY A 1 1005 ? -1.744 -11.867 -34.195 1.00 98.62 1005 GLY A N 1
ATOM 7901 C CA . GLY A 1 1005 ? -1.027 -11.749 -32.926 1.00 98.62 1005 GLY A CA 1
ATOM 7902 C C . GLY A 1 1005 ? -1.023 -10.310 -32.403 1.00 98.62 1005 GLY A C 1
ATOM 7903 O O . GLY A 1 1005 ? -1.901 -9.926 -31.636 1.00 98.62 1005 GLY A O 1
ATOM 7904 N N . ILE A 1 1006 ? -0.037 -9.517 -32.821 1.00 98.75 1006 ILE A N 1
ATOM 7905 C CA . ILE A 1 1006 ? 0.138 -8.106 -32.446 1.00 98.75 1006 ILE A CA 1
ATOM 7906 C C . ILE A 1 1006 ? -0.032 -7.236 -33.697 1.00 98.75 1006 ILE A C 1
ATOM 7908 O O . ILE A 1 1006 ? 0.575 -7.504 -34.733 1.00 98.75 1006 ILE A O 1
ATOM 7912 N N . VAL A 1 1007 ? -0.850 -6.188 -33.624 1.00 98.19 1007 VAL A N 1
ATOM 7913 C CA . VAL A 1 1007 ? -1.159 -5.304 -34.756 1.00 98.19 1007 VAL A CA 1
ATOM 7914 C C . VAL A 1 1007 ? -0.969 -3.842 -34.355 1.00 98.19 1007 VAL A C 1
ATOM 7916 O O . VAL A 1 1007 ? -1.485 -3.408 -33.331 1.00 98.19 1007 VAL A O 1
ATOM 7919 N N . ILE A 1 1008 ? -0.272 -3.062 -35.181 1.00 96.50 1008 ILE A N 1
ATOM 7920 C CA . ILE A 1 1008 ? -0.065 -1.616 -34.998 1.00 96.50 1008 ILE A CA 1
ATOM 7921 C C . ILE A 1 1008 ? -0.479 -0.918 -36.296 1.00 96.50 1008 ILE A C 1
ATOM 7923 O O . ILE A 1 1008 ? 0.007 -1.279 -37.373 1.00 96.50 1008 ILE A O 1
ATOM 7927 N N . ARG A 1 1009 ? -1.418 0.040 -36.249 1.00 93.06 1009 ARG A N 1
ATOM 7928 C CA . ARG A 1 1009 ? -1.872 0.708 -37.483 1.00 93.06 1009 ARG A CA 1
ATOM 7929 C C . ARG A 1 1009 ? -2.437 2.118 -37.344 1.00 93.06 1009 ARG A C 1
ATOM 7931 O O . ARG A 1 1009 ? -3.004 2.495 -36.324 1.00 93.06 1009 ARG A O 1
ATOM 7938 N N . TYR A 1 1010 ? -2.408 2.829 -38.474 1.00 90.69 1010 TYR A N 1
ATOM 7939 C CA . TYR A 1 1010 ? -2.936 4.188 -38.655 1.00 90.69 1010 TYR A CA 1
ATOM 7940 C C . TYR A 1 1010 ? -2.253 5.227 -37.748 1.00 90.69 1010 TYR A C 1
ATOM 7942 O O . TYR A 1 1010 ? -2.877 5.777 -36.840 1.00 90.69 1010 TYR A O 1
ATOM 7950 N N . SER A 1 1011 ? -0.971 5.477 -38.017 1.00 90.56 1011 SER A N 1
ATOM 7951 C CA . SER A 1 1011 ? -0.124 6.447 -37.304 1.00 90.56 1011 SER A CA 1
ATOM 7952 C C . SER A 1 1011 ? 0.045 6.229 -35.812 1.00 90.56 1011 SER A C 1
ATOM 7954 O O . SER A 1 1011 ? 0.372 7.168 -35.112 1.00 90.56 1011 SER A O 1
ATOM 7956 N N . SER A 1 1012 ? -0.129 4.989 -35.351 1.00 93.75 1012 SER A N 1
ATOM 7957 C CA . SER A 1 1012 ? 0.526 4.527 -34.128 1.00 93.75 1012 SER A CA 1
ATOM 7958 C C . SER A 1 1012 ? 2.027 4.372 -34.387 1.00 93.75 1012 SER A C 1
ATOM 7960 O O . SER A 1 1012 ? 2.429 3.460 -35.123 1.00 93.75 1012 SER A O 1
ATOM 7962 N N . ASP A 1 1013 ? 2.815 5.260 -33.793 1.00 94.50 1013 ASP A N 1
ATOM 7963 C CA . ASP A 1 1013 ? 4.245 5.458 -34.026 1.00 94.50 1013 ASP A CA 1
ATOM 7964 C C . ASP A 1 1013 ? 5.067 5.262 -32.737 1.00 94.50 1013 ASP A C 1
ATOM 7966 O O . ASP A 1 1013 ? 4.584 5.401 -31.612 1.00 94.50 1013 ASP A O 1
ATOM 7970 N N . SER A 1 1014 ? 6.371 5.007 -32.886 1.00 95.88 1014 SER A N 1
ATOM 7971 C CA . SER A 1 1014 ? 7.331 4.965 -31.761 1.00 95.88 1014 SER A CA 1
ATOM 7972 C C . SER A 1 1014 ? 7.024 3.940 -30.649 1.00 95.88 1014 SER A C 1
ATOM 7974 O O . SER A 1 1014 ? 7.509 4.098 -29.529 1.00 95.88 1014 SER A O 1
ATOM 7976 N N . ASN A 1 1015 ? 6.222 2.905 -30.918 1.00 97.38 1015 ASN A N 1
ATOM 7977 C CA . ASN A 1 1015 ? 5.921 1.836 -29.960 1.00 97.38 1015 ASN A CA 1
ATOM 7978 C C . ASN A 1 1015 ? 7.048 0.786 -29.933 1.00 97.38 1015 ASN A C 1
ATOM 7980 O O . ASN A 1 1015 ? 7.728 0.569 -30.940 1.00 97.38 1015 ASN A O 1
ATOM 7984 N N . ILE A 1 1016 ? 7.215 0.102 -28.799 1.00 98.12 1016 ILE A N 1
ATOM 7985 C CA . ILE A 1 1016 ? 8.216 -0.958 -28.603 1.00 98.12 1016 ILE A CA 1
ATOM 7986 C C . ILE A 1 1016 ? 7.508 -2.305 -28.437 1.00 98.12 1016 ILE A C 1
ATOM 7988 O O . ILE A 1 1016 ? 6.606 -2.435 -27.610 1.00 98.12 1016 ILE A O 1
ATOM 7992 N N . VAL A 1 1017 ? 7.935 -3.317 -29.193 1.00 98.50 1017 VAL A N 1
ATOM 7993 C CA . VAL A 1 1017 ? 7.443 -4.700 -29.108 1.00 98.50 1017 VAL A CA 1
ATOM 7994 C C . VAL A 1 1017 ? 8.640 -5.620 -28.877 1.00 98.50 1017 VAL A C 1
ATOM 7996 O O . VAL A 1 1017 ? 9.466 -5.788 -29.772 1.00 98.50 1017 VAL A O 1
ATOM 7999 N N . THR A 1 1018 ? 8.767 -6.200 -27.682 1.00 97.31 1018 THR A N 1
ATOM 8000 C CA . THR A 1 1018 ? 9.956 -6.990 -27.310 1.00 97.31 1018 THR A CA 1
ATOM 8001 C C . THR A 1 1018 ? 9.664 -8.148 -26.357 1.00 97.31 1018 THR A C 1
ATOM 8003 O O . THR A 1 1018 ? 8.662 -8.123 -25.663 1.00 97.31 1018 THR A O 1
ATOM 8006 N N . ASN A 1 1019 ? 10.477 -9.202 -26.322 1.00 90.94 1019 ASN A N 1
ATOM 8007 C CA . ASN A 1 1019 ? 10.296 -10.372 -25.443 1.00 90.94 1019 ASN A CA 1
ATOM 8008 C C . ASN A 1 1019 ? 8.931 -11.096 -25.552 1.00 90.94 1019 ASN A C 1
ATOM 8010 O O . ASN A 1 1019 ? 8.573 -11.873 -24.670 1.00 90.94 1019 ASN A O 1
ATOM 8014 N N . ASN A 1 1020 ? 8.130 -10.872 -26.603 1.00 92.50 1020 ASN A N 1
ATOM 8015 C CA . ASN A 1 1020 ? 6.808 -11.500 -26.734 1.00 92.50 1020 ASN A CA 1
ATOM 8016 C C . ASN A 1 1020 ? 6.892 -12.839 -27.474 1.00 92.50 1020 ASN A C 1
ATOM 8018 O O . ASN A 1 1020 ? 7.530 -12.937 -28.520 1.00 92.50 1020 ASN A O 1
ATOM 8022 N N . THR A 1 1021 ? 6.141 -13.841 -27.017 1.00 96.00 1021 THR A N 1
ATOM 8023 C CA . THR A 1 1021 ? 5.910 -15.088 -27.762 1.00 96.00 1021 THR A CA 1
ATOM 8024 C C . THR A 1 1021 ? 4.610 -14.986 -28.551 1.00 96.00 1021 THR A C 1
ATOM 8026 O O . THR A 1 1021 ? 3.517 -15.116 -28.001 1.00 96.00 1021 THR A O 1
ATOM 8029 N N . VAL A 1 1022 ? 4.720 -14.763 -29.860 1.00 98.50 1022 VAL A N 1
ATOM 8030 C CA . VAL A 1 1022 ? 3.600 -14.561 -30.786 1.00 98.50 1022 VAL A CA 1
ATOM 8031 C C . VAL A 1 1022 ? 3.471 -15.782 -31.692 1.00 98.50 1022 VAL A C 1
ATOM 8033 O O . VAL A 1 1022 ? 4.212 -15.918 -32.672 1.00 98.50 1022 VAL A O 1
ATOM 8036 N N . SER A 1 1023 ? 2.545 -16.696 -31.376 1.00 98.00 1023 SER A N 1
ATOM 8037 C CA . SER A 1 1023 ? 2.515 -17.999 -32.051 1.00 98.00 1023 SER A CA 1
ATOM 8038 C C . SER A 1 1023 ? 1.150 -18.570 -32.431 1.00 98.00 1023 SER A C 1
ATOM 8040 O O . SER A 1 1023 ? 0.135 -18.361 -31.773 1.00 98.00 1023 SER A O 1
ATOM 8042 N N . SER A 1 1024 ? 1.124 -19.359 -33.507 1.00 97.75 1024 SER A N 1
ATOM 8043 C CA . SER A 1 1024 ? -0.074 -20.074 -33.986 1.00 97.75 1024 SER A CA 1
ATOM 8044 C C . SER A 1 1024 ? -1.290 -19.178 -34.289 1.00 97.75 1024 SER A C 1
ATOM 8046 O O . SER A 1 1024 ? -2.426 -19.647 -34.244 1.00 97.75 1024 SER A O 1
ATOM 8048 N N . ASN A 1 1025 ? -1.094 -17.886 -34.580 1.00 98.12 1025 ASN A N 1
ATOM 8049 C CA . ASN A 1 1025 ? -2.191 -16.982 -34.942 1.00 98.12 1025 ASN A CA 1
ATOM 8050 C C . ASN A 1 1025 ? -2.643 -17.224 -36.401 1.00 98.12 1025 ASN A C 1
ATOM 8052 O O . ASN A 1 1025 ? -1.837 -17.562 -37.275 1.00 98.12 1025 ASN A O 1
ATOM 8056 N N . ASN A 1 1026 ? -3.949 -17.089 -36.653 1.00 97.50 1026 ASN A N 1
ATOM 8057 C CA . ASN A 1 1026 ? -4.621 -17.628 -37.846 1.00 97.50 1026 ASN A CA 1
ATOM 8058 C C . ASN A 1 1026 ? -4.364 -16.853 -39.156 1.00 97.50 1026 ASN A C 1
ATOM 8060 O O . ASN A 1 1026 ? -4.584 -17.406 -40.235 1.00 97.50 1026 ASN A O 1
ATOM 8064 N N . ASP A 1 1027 ? -3.943 -15.592 -39.071 1.00 96.81 1027 ASP A N 1
ATOM 8065 C CA . ASP A 1 1027 ? -3.592 -14.715 -40.193 1.00 96.81 1027 ASP A CA 1
ATOM 8066 C C . ASP A 1 1027 ? -2.139 -14.235 -40.033 1.00 96.81 1027 ASP A C 1
ATOM 8068 O O . ASP A 1 1027 ? -1.225 -14.975 -40.395 1.00 96.81 1027 ASP A O 1
ATOM 8072 N N . THR A 1 1028 ? -1.884 -13.058 -39.452 1.00 96.56 1028 THR A N 1
ATOM 8073 C CA . THR A 1 1028 ? -0.520 -12.526 -39.287 1.00 96.56 1028 THR A CA 1
ATOM 8074 C C . THR A 1 1028 ? -0.067 -12.525 -37.821 1.00 96.56 1028 THR A C 1
ATOM 8076 O O . THR A 1 1028 ? -0.830 -12.155 -36.932 1.00 96.56 1028 THR A O 1
ATOM 8079 N N . GLY A 1 1029 ? 1.185 -12.914 -37.555 1.00 98.00 1029 GLY A N 1
ATOM 8080 C CA . GLY A 1 1029 ? 1.813 -12.853 -36.231 1.00 98.00 1029 GLY A CA 1
ATOM 8081 C C . GLY A 1 1029 ? 1.982 -11.412 -35.747 1.00 98.00 1029 GLY A C 1
ATOM 8082 O O . GLY A 1 1029 ? 1.234 -10.986 -34.874 1.00 98.00 1029 GLY A O 1
ATOM 8083 N N . ILE A 1 1030 ? 2.912 -10.646 -36.326 1.00 97.56 1030 ILE A N 1
ATOM 8084 C CA . ILE A 1 1030 ? 3.088 -9.209 -36.027 1.00 97.56 1030 ILE A CA 1
ATOM 8085 C C . ILE A 1 1030 ? 2.845 -8.361 -37.288 1.00 97.56 1030 ILE A C 1
ATOM 8087 O O . ILE A 1 1030 ? 3.485 -8.571 -38.315 1.00 97.56 1030 ILE A O 1
ATOM 8091 N N . SER A 1 1031 ? 1.910 -7.409 -37.245 1.00 95.00 1031 SER A N 1
ATOM 8092 C CA . SER A 1 1031 ? 1.460 -6.655 -38.427 1.00 95.00 1031 SER A CA 1
ATOM 8093 C C . SER A 1 1031 ? 1.479 -5.143 -38.205 1.00 95.00 1031 SER A C 1
ATOM 8095 O O . SER A 1 1031 ? 0.688 -4.616 -37.423 1.00 95.00 1031 SER A O 1
ATOM 8097 N N . LEU A 1 1032 ? 2.338 -4.434 -38.937 1.00 93.06 1032 LEU A N 1
ATOM 8098 C CA . LEU A 1 1032 ? 2.406 -2.976 -38.974 1.00 93.06 1032 LEU A CA 1
ATOM 8099 C C . LEU A 1 1032 ? 1.817 -2.471 -40.293 1.00 93.06 1032 LEU A C 1
ATOM 8101 O O . LEU A 1 1032 ? 2.272 -2.842 -41.378 1.00 93.06 1032 LEU A O 1
ATOM 8105 N N . THR A 1 1033 ? 0.746 -1.672 -40.221 1.00 85.38 1033 THR A N 1
ATOM 8106 C CA . THR A 1 1033 ? 0.004 -1.275 -41.431 1.00 85.38 1033 THR A CA 1
ATOM 8107 C C . THR A 1 1033 ? -0.430 0.183 -41.480 1.00 85.38 1033 THR A C 1
ATOM 8109 O O . THR A 1 1033 ? -0.879 0.774 -40.500 1.00 85.38 1033 THR A O 1
ATOM 8112 N N . TRP A 1 1034 ? -0.401 0.749 -42.685 1.00 74.62 1034 TRP A N 1
ATOM 8113 C CA . TRP A 1 1034 ? -1.006 2.045 -42.969 1.00 74.62 1034 TRP A CA 1
ATOM 8114 C C . TRP A 1 1034 ? -1.845 2.083 -44.245 1.00 74.62 1034 TRP A C 1
ATOM 8116 O O . TRP A 1 1034 ? -1.783 1.203 -45.110 1.00 74.62 1034 TRP A O 1
ATOM 8126 N N . VAL A 1 1035 ? -2.655 3.141 -44.351 1.00 68.62 1035 VAL A N 1
ATOM 8127 C CA . VAL A 1 1035 ? -3.516 3.439 -45.500 1.00 68.62 1035 VAL A CA 1
ATOM 8128 C C . VAL A 1 1035 ? -3.356 4.912 -45.866 1.00 68.62 1035 VAL A C 1
ATOM 8130 O O . VAL A 1 1035 ? -3.439 5.782 -45.007 1.00 68.62 1035 VAL A O 1
ATOM 8133 N N . TYR A 1 1036 ? -3.206 5.187 -47.166 1.00 60.66 1036 TYR A N 1
ATOM 8134 C CA . TYR A 1 1036 ? -2.819 6.478 -47.764 1.00 60.66 1036 TYR A CA 1
ATOM 8135 C C . TYR A 1 1036 ? -3.497 7.753 -47.217 1.00 60.66 1036 TYR A C 1
ATOM 8137 O O . TYR A 1 1036 ? -2.920 8.832 -47.297 1.00 60.66 1036 TYR A O 1
ATOM 8145 N N . TYR A 1 1037 ? -4.719 7.652 -46.687 1.00 66.06 1037 TYR A N 1
ATOM 8146 C CA . TYR A 1 1037 ? -5.490 8.792 -46.179 1.00 66.06 1037 TYR A CA 1
ATOM 8147 C C . TYR A 1 1037 ? -5.305 9.085 -44.681 1.00 66.06 1037 TYR A C 1
ATOM 8149 O O . TYR A 1 1037 ? -5.767 10.130 -44.233 1.00 66.06 1037 TYR A O 1
ATOM 8157 N N . TRP A 1 1038 ? -4.671 8.186 -43.922 1.00 62.22 1038 TRP A N 1
ATOM 8158 C CA . TRP A 1 1038 ? -4.683 8.191 -42.450 1.00 62.22 1038 TRP A CA 1
ATOM 8159 C C . TRP A 1 1038 ? -3.290 8.238 -41.803 1.00 62.22 1038 TRP A C 1
ATOM 8161 O O . TRP A 1 1038 ? -3.201 8.126 -40.589 1.00 62.22 1038 TRP A O 1
ATOM 8171 N N . GLY A 1 1039 ? -2.236 8.431 -42.606 1.00 68.44 1039 GLY A N 1
ATOM 8172 C CA . GLY A 1 1039 ? -0.843 8.474 -42.147 1.00 68.44 1039 GLY A CA 1
ATOM 8173 C C . GLY A 1 1039 ? -0.205 7.089 -41.975 1.00 68.44 1039 GLY A C 1
ATOM 8174 O O . GLY A 1 1039 ? -0.911 6.082 -41.881 1.00 68.44 1039 GLY A O 1
ATOM 8175 N N . SER A 1 1040 ? 1.130 7.049 -42.028 1.00 79.25 1040 SER A N 1
ATOM 8176 C CA . SER A 1 1040 ? 1.954 5.846 -41.827 1.00 79.25 1040 SER A CA 1
ATOM 8177 C C . SER A 1 1040 ? 2.082 5.499 -40.347 1.00 79.25 1040 SER A C 1
ATOM 8179 O O . SER A 1 1040 ? 2.064 6.426 -39.552 1.00 79.25 1040 SER A O 1
ATOM 8181 N N . SER A 1 1041 ? 2.220 4.210 -40.005 1.00 88.12 1041 SER A N 1
ATOM 8182 C CA . SER A 1 1041 ? 2.662 3.747 -38.677 1.00 88.12 1041 SER A CA 1
ATOM 8183 C C . SER A 1 1041 ? 4.160 3.449 -38.741 1.00 88.12 1041 SER A C 1
ATOM 8185 O O . SER A 1 1041 ? 4.546 2.387 -39.235 1.00 88.12 1041 SER A O 1
ATOM 8187 N N . ASP A 1 1042 ? 4.975 4.406 -38.304 1.00 90.81 1042 ASP A N 1
ATOM 8188 C CA . ASP A 1 1042 ? 6.426 4.461 -38.512 1.00 90.81 1042 ASP A CA 1
ATOM 8189 C C . ASP A 1 1042 ? 7.201 4.580 -37.178 1.00 90.81 1042 ASP A C 1
ATOM 8191 O O . ASP A 1 1042 ? 6.669 4.936 -36.126 1.00 90.81 1042 ASP A O 1
ATOM 8195 N N . ASN A 1 1043 ? 8.512 4.327 -37.225 1.00 93.50 1043 ASN A N 1
ATOM 8196 C CA . ASN A 1 1043 ? 9.451 4.415 -36.097 1.00 93.50 1043 ASN A CA 1
ATOM 8197 C C . ASN A 1 1043 ? 9.164 3.455 -34.924 1.00 93.50 1043 ASN A C 1
ATOM 8199 O O . ASN A 1 1043 ? 9.698 3.652 -33.835 1.00 93.50 1043 ASN A O 1
ATOM 8203 N N . ASN A 1 1044 ? 8.347 2.420 -35.123 1.00 95.94 1044 ASN A N 1
ATOM 8204 C CA . ASN A 1 1044 ? 8.161 1.361 -34.131 1.00 95.94 1044 ASN A CA 1
ATOM 8205 C C . ASN A 1 1044 ? 9.394 0.433 -34.109 1.00 95.94 1044 ASN A C 1
ATOM 8207 O O . ASN A 1 1044 ? 10.039 0.231 -35.143 1.00 95.94 1044 ASN A O 1
ATOM 8211 N N . LEU A 1 1045 ? 9.712 -0.130 -32.940 1.00 97.94 1045 LEU A N 1
ATOM 8212 C CA . LEU A 1 1045 ? 10.884 -0.980 -32.700 1.00 97.94 1045 LEU A CA 1
ATOM 8213 C C . LEU A 1 1045 ? 10.443 -2.383 -32.254 1.00 97.94 1045 LEU A C 1
ATOM 8215 O O . LEU A 1 1045 ? 9.792 -2.530 -31.221 1.00 97.94 1045 LEU A O 1
ATOM 8219 N N . ILE A 1 1046 ? 10.793 -3.408 -33.036 1.00 97.94 1046 ILE A N 1
ATOM 8220 C CA . ILE A 1 1046 ? 10.353 -4.797 -32.861 1.00 97.94 1046 ILE A CA 1
ATOM 8221 C C . ILE A 1 1046 ? 11.576 -5.721 -32.831 1.00 97.94 1046 ILE A C 1
ATOM 8223 O O . ILE A 1 1046 ? 12.165 -5.998 -33.869 1.00 97.94 1046 ILE A O 1
ATOM 8227 N N . TYR A 1 1047 ? 11.969 -6.210 -31.659 1.00 97.50 1047 TYR A N 1
ATOM 8228 C CA . TYR A 1 1047 ? 13.171 -7.037 -31.467 1.00 97.50 1047 TYR A CA 1
ATOM 8229 C C . TYR A 1 1047 ? 12.990 -7.972 -30.267 1.00 97.50 1047 TYR A C 1
ATOM 8231 O O . TYR A 1 1047 ? 12.186 -7.678 -29.389 1.00 97.50 1047 TYR A O 1
ATOM 8239 N N . HIS A 1 1048 ? 13.719 -9.086 -30.209 1.00 95.75 1048 HIS A N 1
ATOM 8240 C CA . HIS A 1 1048 ? 13.610 -10.114 -29.160 1.00 95.75 1048 HIS A CA 1
ATOM 8241 C C . HIS A 1 1048 ? 12.221 -10.767 -29.065 1.00 95.75 1048 HIS A C 1
ATOM 8243 O O . HIS A 1 1048 ? 11.771 -11.119 -27.984 1.00 95.75 1048 HIS A O 1
ATOM 8249 N N . ASN A 1 1049 ? 11.484 -10.903 -30.173 1.00 97.38 1049 ASN A N 1
ATOM 8250 C CA . ASN A 1 1049 ? 10.194 -11.604 -30.169 1.00 97.38 1049 ASN A CA 1
ATOM 8251 C C . ASN A 1 1049 ? 10.298 -13.001 -30.783 1.00 97.38 1049 ASN A C 1
ATOM 8253 O O . ASN A 1 1049 ? 11.005 -13.228 -31.764 1.00 97.38 1049 ASN A O 1
ATOM 8257 N N . ASN A 1 1050 ? 9.505 -13.917 -30.234 1.00 97.00 1050 ASN A N 1
ATOM 8258 C CA . ASN A 1 1050 ? 9.343 -15.287 -30.689 1.00 97.00 1050 ASN A CA 1
ATOM 8259 C C . ASN A 1 1050 ? 8.174 -15.384 -31.668 1.00 97.00 1050 ASN A C 1
ATOM 8261 O O . ASN A 1 1050 ? 7.020 -15.501 -31.251 1.00 97.00 1050 ASN A O 1
ATOM 8265 N N . ILE A 1 1051 ? 8.452 -15.337 -32.974 1.00 97.88 1051 ILE A N 1
ATOM 8266 C CA . ILE A 1 1051 ? 7.424 -15.285 -34.022 1.00 97.88 1051 ILE A CA 1
ATOM 8267 C C . ILE A 1 1051 ? 7.306 -16.668 -34.682 1.00 97.88 1051 ILE A C 1
ATOM 8269 O O . ILE A 1 1051 ? 8.116 -17.057 -35.526 1.00 97.88 1051 ILE A O 1
ATOM 8273 N N . VAL A 1 1052 ? 6.310 -17.450 -34.240 1.00 96.88 1052 VAL A N 1
ATOM 8274 C CA . VAL A 1 1052 ? 6.317 -18.916 -34.418 1.00 96.88 1052 VAL A CA 1
ATOM 8275 C C . VAL A 1 1052 ? 4.994 -19.494 -34.939 1.00 96.88 1052 VAL A C 1
ATOM 8277 O O . VAL A 1 1052 ? 3.954 -19.393 -34.302 1.00 96.88 1052 VAL A O 1
ATOM 8280 N N . ASN A 1 1053 ? 5.022 -20.218 -36.058 1.00 96.19 1053 ASN A N 1
ATOM 8281 C CA . ASN A 1 1053 ? 3.893 -20.965 -36.634 1.00 96.19 1053 ASN A CA 1
ATOM 8282 C C . ASN A 1 1053 ? 2.625 -20.128 -36.907 1.00 96.19 1053 ASN A C 1
ATOM 8284 O O . ASN A 1 1053 ? 1.523 -20.674 -36.953 1.00 96.19 1053 ASN A O 1
ATOM 8288 N N . ASN A 1 1054 ? 2.755 -18.815 -37.099 1.00 97.75 1054 ASN A N 1
ATOM 8289 C CA . ASN A 1 1054 ? 1.644 -17.979 -37.558 1.00 97.75 1054 ASN A CA 1
ATOM 8290 C C . ASN A 1 1054 ? 1.403 -18.233 -39.058 1.00 97.75 1054 ASN A C 1
ATOM 8292 O O . ASN A 1 1054 ? 2.346 -18.548 -39.785 1.00 97.75 1054 ASN A O 1
ATOM 8296 N N . ALA A 1 1055 ? 0.169 -18.088 -39.557 1.00 96.56 1055 ALA A N 1
ATOM 8297 C CA . ALA A 1 1055 ? -0.117 -18.364 -40.977 1.00 96.56 1055 ALA A CA 1
ATOM 8298 C C . ALA A 1 1055 ? 0.675 -17.449 -41.942 1.00 96.56 1055 ALA A C 1
ATOM 8300 O O . ALA A 1 1055 ? 1.026 -17.851 -43.055 1.00 96.56 1055 ALA A O 1
ATOM 8301 N N . LYS A 1 1056 ? 1.010 -16.245 -41.473 1.00 95.81 1056 LYS A N 1
ATOM 8302 C CA . LYS A 1 1056 ? 2.064 -15.353 -41.952 1.00 95.81 1056 LYS A CA 1
ATOM 8303 C C . LYS A 1 1056 ? 2.804 -14.820 -40.724 1.00 95.81 1056 LYS A C 1
ATOM 8305 O O . LYS A 1 1056 ? 2.163 -14.323 -39.806 1.00 95.81 1056 LYS A O 1
ATOM 8310 N N . GLN A 1 1057 ? 4.133 -14.873 -40.687 1.00 95.62 1057 GLN A N 1
ATOM 8311 C CA . GLN A 1 1057 ? 4.872 -14.437 -39.491 1.00 95.62 1057 GLN A CA 1
ATOM 8312 C C . GLN A 1 1057 ? 4.705 -12.946 -39.207 1.00 95.62 1057 GLN A C 1
ATOM 8314 O O . GLN A 1 1057 ? 4.295 -12.562 -38.114 1.00 95.62 1057 GLN A O 1
ATOM 8319 N N . ALA A 1 1058 ? 4.978 -12.110 -40.208 1.00 95.50 1058 ALA A N 1
ATOM 8320 C CA . ALA A 1 1058 ? 4.895 -10.669 -40.060 1.00 95.50 1058 ALA A CA 1
ATOM 8321 C C . ALA A 1 1058 ? 4.548 -9.933 -41.357 1.00 95.50 1058 ALA A C 1
ATOM 8323 O O . ALA A 1 1058 ? 4.613 -10.489 -42.459 1.00 95.50 1058 ALA A O 1
ATOM 8324 N N . TYR A 1 1059 ? 4.153 -8.671 -41.218 1.00 93.25 1059 TYR A N 1
ATOM 8325 C CA . TYR A 1 1059 ? 3.882 -7.745 -42.313 1.00 93.25 1059 TYR A CA 1
ATOM 8326 C C . TYR A 1 1059 ? 4.217 -6.315 -41.890 1.00 93.25 1059 TYR A C 1
ATOM 8328 O O . TYR A 1 1059 ? 3.841 -5.923 -40.791 1.00 93.25 1059 TYR A O 1
ATOM 8336 N N . ASP A 1 1060 ? 4.871 -5.537 -42.752 1.00 92.50 1060 ASP A N 1
ATOM 8337 C CA . ASP A 1 1060 ? 5.215 -4.146 -42.452 1.00 92.50 1060 ASP A CA 1
ATOM 8338 C C . ASP A 1 1060 ? 5.321 -3.315 -43.728 1.00 92.50 1060 ASP A C 1
ATOM 8340 O O . ASP A 1 1060 ? 6.313 -3.385 -44.450 1.00 92.50 1060 ASP A O 1
ATOM 8344 N N . ASN A 1 1061 ? 4.302 -2.495 -43.993 1.00 88.31 1061 ASN A N 1
ATOM 8345 C CA . ASN A 1 1061 ? 4.325 -1.578 -45.132 1.00 88.31 1061 ASN A CA 1
ATOM 8346 C C . ASN A 1 1061 ? 4.777 -0.146 -44.778 1.00 88.31 1061 ASN A C 1
ATOM 8348 O O . ASN A 1 1061 ? 4.649 0.738 -45.631 1.00 88.31 1061 ASN A O 1
ATOM 8352 N N . GLY A 1 1062 ? 5.271 0.089 -43.556 1.00 86.06 1062 GLY A N 1
ATOM 8353 C CA . GLY A 1 1062 ? 5.753 1.379 -43.053 1.00 86.06 1062 GLY A CA 1
ATOM 8354 C C . GLY A 1 1062 ? 7.281 1.514 -43.055 1.00 86.06 1062 GLY A C 1
ATOM 8355 O O . GLY A 1 1062 ? 7.983 0.942 -43.891 1.00 86.06 1062 GLY A O 1
ATOM 8356 N N . THR A 1 1063 ? 7.787 2.329 -42.132 1.00 90.12 1063 THR A N 1
ATOM 8357 C CA . THR A 1 1063 ? 9.211 2.587 -41.878 1.00 90.12 1063 THR A CA 1
ATOM 8358 C C . THR A 1 1063 ? 9.522 2.241 -40.421 1.00 90.12 1063 THR A C 1
ATOM 8360 O O . THR A 1 1063 ? 9.576 3.128 -39.570 1.00 90.12 1063 THR A O 1
ATOM 8363 N N . ASN A 1 1064 ? 9.686 0.952 -40.118 1.00 93.50 1064 ASN A N 1
ATOM 8364 C CA . ASN A 1 1064 ? 9.893 0.443 -38.758 1.00 93.50 1064 ASN A CA 1
ATOM 8365 C C . ASN A 1 1064 ? 11.191 -0.377 -38.652 1.00 93.50 1064 ASN A C 1
ATOM 8367 O O . ASN A 1 1064 ? 11.721 -0.849 -39.661 1.00 93.50 1064 ASN A O 1
ATOM 8371 N N . SER A 1 1065 ? 11.703 -0.537 -37.431 1.00 95.50 1065 SER A N 1
ATOM 8372 C CA . SER A 1 1065 ? 12.921 -1.303 -37.141 1.00 95.50 1065 SER A CA 1
ATOM 8373 C C . SER A 1 1065 ? 12.564 -2.682 -36.597 1.00 95.50 1065 SER A C 1
ATOM 8375 O O . SER A 1 1065 ? 11.873 -2.779 -35.586 1.00 95.50 1065 SER A O 1
ATOM 8377 N N . TRP A 1 1066 ? 13.064 -3.738 -37.241 1.00 96.62 1066 TRP A N 1
ATOM 8378 C CA . TRP A 1 1066 ? 12.854 -5.137 -36.833 1.00 96.62 1066 TRP A CA 1
ATOM 8379 C C . TRP A 1 1066 ? 14.088 -5.779 -36.177 1.00 96.62 1066 TRP A C 1
ATOM 8381 O O . TRP A 1 1066 ? 14.168 -6.994 -36.020 1.00 96.62 1066 TRP A O 1
ATOM 8391 N N . ASP A 1 1067 ? 15.053 -4.944 -35.807 1.00 95.56 1067 ASP A N 1
ATOM 8392 C CA . ASP A 1 1067 ? 16.218 -5.269 -34.999 1.00 95.56 1067 ASP A CA 1
ATOM 8393 C C . ASP A 1 1067 ? 16.673 -4.009 -34.250 1.00 95.56 1067 ASP A C 1
ATOM 8395 O O . ASP A 1 1067 ? 16.376 -2.888 -34.679 1.00 95.56 1067 ASP A O 1
ATOM 8399 N N . ASN A 1 1068 ? 17.389 -4.184 -33.137 1.00 94.75 1068 ASN A N 1
ATOM 8400 C CA . ASN A 1 1068 ? 18.058 -3.093 -32.422 1.00 94.75 1068 ASN A CA 1
ATOM 8401 C C . ASN A 1 1068 ? 19.568 -3.050 -32.746 1.00 94.75 1068 ASN A C 1
ATOM 8403 O O . ASN A 1 1068 ? 20.417 -2.787 -31.895 1.00 94.75 1068 ASN A O 1
ATOM 8407 N N . GLY A 1 1069 ? 19.921 -3.320 -34.008 1.00 91.94 1069 GLY A N 1
ATOM 8408 C CA . GLY A 1 1069 ? 21.296 -3.343 -34.496 1.00 91.94 1069 GLY A CA 1
ATOM 8409 C C . GLY A 1 1069 ? 22.059 -4.631 -34.173 1.00 91.94 1069 GLY A C 1
ATOM 8410 O O . GLY A 1 1069 ? 21.531 -5.597 -33.633 1.00 91.94 1069 GLY A O 1
ATOM 8411 N N . SER A 1 1070 ? 23.347 -4.654 -34.524 1.00 88.31 1070 SER A N 1
ATOM 8412 C CA . SER A 1 1070 ? 24.159 -5.881 -34.555 1.00 88.31 1070 SER A CA 1
ATOM 8413 C C . SER A 1 1070 ? 24.642 -6.410 -33.201 1.00 88.31 1070 SER A C 1
ATOM 8415 O O . SER A 1 1070 ? 25.378 -7.393 -33.187 1.00 88.31 1070 SER A O 1
ATOM 8417 N N . VAL A 1 1071 ? 24.358 -5.706 -32.102 1.00 83.12 1071 VAL A N 1
ATOM 8418 C CA . VAL A 1 1071 ? 24.744 -6.114 -30.739 1.00 83.12 1071 VAL A CA 1
ATOM 8419 C C . VAL A 1 1071 ? 23.549 -6.772 -30.070 1.00 83.12 1071 VAL A C 1
ATOM 8421 O O . VAL A 1 1071 ? 23.621 -7.943 -29.721 1.00 83.12 1071 VAL A O 1
ATOM 8424 N N . ASP A 1 1072 ? 22.440 -6.041 -29.989 1.00 84.31 1072 ASP A N 1
ATOM 8425 C CA . ASP A 1 1072 ? 21.225 -6.515 -29.335 1.00 84.31 1072 ASP A CA 1
ATOM 8426 C C . ASP A 1 1072 ? 20.453 -7.496 -30.228 1.00 84.31 1072 ASP A C 1
ATOM 8428 O O . ASP A 1 1072 ? 19.906 -8.471 -29.729 1.00 84.31 1072 ASP A O 1
ATOM 8432 N N . GLY A 1 1073 ? 20.438 -7.295 -31.549 1.00 93.00 1073 GLY A N 1
ATOM 8433 C CA . GLY A 1 1073 ? 19.853 -8.237 -32.503 1.00 93.00 1073 GLY A CA 1
ATOM 8434 C C . GLY A 1 1073 ? 18.386 -8.008 -32.870 1.00 93.00 1073 GLY A C 1
ATOM 8435 O O . GLY A 1 1073 ? 17.780 -6.982 -32.557 1.00 93.00 1073 GLY A O 1
ATOM 8436 N N . GLY A 1 1074 ? 17.848 -8.979 -33.610 1.00 95.31 1074 GLY A N 1
ATOM 8437 C CA . GLY A 1 1074 ? 16.503 -9.007 -34.182 1.00 95.31 1074 GLY A CA 1
ATOM 8438 C C . GLY A 1 1074 ? 15.525 -9.902 -33.429 1.00 95.31 1074 GLY A C 1
ATOM 8439 O O . GLY A 1 1074 ? 15.469 -9.894 -32.204 1.00 95.31 1074 GLY A O 1
ATOM 8440 N N . ASN A 1 1075 ? 14.730 -10.673 -34.165 1.00 97.19 1075 ASN A N 1
ATOM 8441 C CA . ASN A 1 1075 ? 13.702 -11.580 -33.647 1.00 97.19 1075 ASN A CA 1
ATOM 8442 C C . ASN A 1 1075 ? 14.022 -13.044 -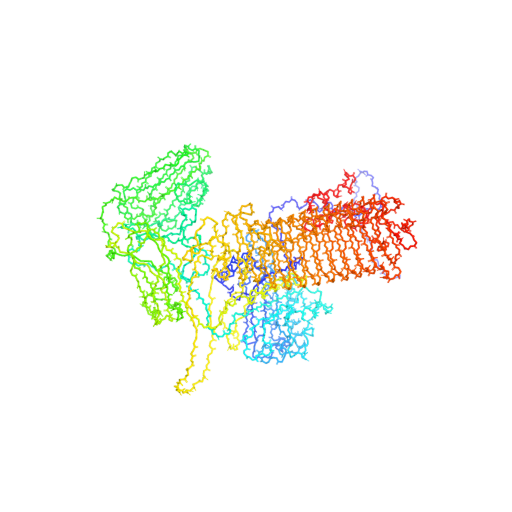34.006 1.00 97.19 1075 ASN A C 1
ATOM 8444 O O . ASN A 1 1075 ? 14.861 -13.310 -34.872 1.00 97.19 1075 ASN A O 1
ATOM 8448 N N . TYR A 1 1076 ? 13.336 -13.999 -33.373 1.00 97.44 1076 TYR A N 1
ATOM 8449 C CA . TYR A 1 1076 ? 13.346 -15.402 -33.799 1.00 97.44 1076 TYR A CA 1
ATOM 8450 C C . TYR A 1 1076 ? 12.175 -15.691 -34.743 1.00 97.44 1076 TYR A C 1
ATOM 8452 O O . TYR A 1 1076 ? 11.029 -15.303 -34.490 1.00 97.44 1076 TYR A O 1
ATOM 8460 N N . TRP A 1 1077 ? 12.472 -16.420 -35.819 1.00 97.06 1077 TRP A N 1
ATOM 8461 C CA . TRP A 1 1077 ? 11.555 -16.714 -36.919 1.00 97.06 1077 TRP A CA 1
ATOM 8462 C C . TRP A 1 1077 ? 11.618 -18.204 -37.256 1.00 97.06 1077 TRP A C 1
ATOM 8464 O O . TRP A 1 1077 ? 12.580 -18.665 -37.867 1.00 97.06 1077 TRP A O 1
ATOM 8474 N N . ASN A 1 1078 ? 10.593 -18.983 -36.903 1.00 95.44 1078 ASN A N 1
ATOM 8475 C CA . ASN A 1 1078 ? 10.687 -20.447 -37.025 1.00 95.44 1078 ASN A CA 1
ATOM 8476 C C . ASN A 1 1078 ? 10.628 -20.999 -38.472 1.00 95.44 1078 ASN A C 1
ATOM 8478 O O . ASN A 1 1078 ? 10.713 -22.213 -38.669 1.00 95.44 1078 ASN A O 1
ATOM 8482 N N . ASP A 1 1079 ? 10.428 -20.138 -39.471 1.00 95.00 1079 ASP A N 1
ATOM 8483 C CA . ASP A 1 1079 ? 10.477 -20.440 -40.908 1.00 95.00 1079 ASP A CA 1
ATOM 8484 C C . ASP A 1 1079 ? 11.721 -19.863 -41.613 1.00 95.00 1079 ASP A C 1
ATOM 8486 O O . ASP A 1 1079 ? 11.902 -20.085 -42.815 1.00 95.00 1079 ASP A O 1
ATOM 8490 N N . HIS A 1 1080 ? 12.602 -19.178 -40.877 1.00 95.25 1080 HIS A N 1
ATOM 8491 C CA . HIS A 1 1080 ? 13.889 -18.679 -41.364 1.00 95.25 1080 HIS A CA 1
ATOM 8492 C C . HIS A 1 1080 ? 15.047 -19.544 -40.865 1.00 95.25 1080 HIS A C 1
ATOM 8494 O O . HIS A 1 1080 ? 14.945 -20.235 -39.856 1.00 95.25 1080 HIS A O 1
ATOM 8500 N N . ILE A 1 1081 ? 16.172 -19.502 -41.580 1.00 93.44 1081 ILE A N 1
ATOM 8501 C CA . ILE A 1 1081 ? 17.422 -20.135 -41.147 1.00 93.44 1081 ILE A CA 1
ATOM 8502 C C . ILE A 1 1081 ? 18.541 -19.103 -41.299 1.00 93.44 1081 ILE A C 1
ATOM 8504 O O . ILE A 1 1081 ? 18.994 -18.814 -42.414 1.00 93.44 1081 ILE A O 1
ATOM 8508 N N . CYS A 1 1082 ? 18.987 -18.564 -40.169 1.00 93.06 1082 CYS A N 1
ATOM 8509 C CA . CYS A 1 1082 ? 20.219 -17.792 -40.020 1.00 93.06 1082 CYS A CA 1
ATOM 8510 C C . CYS A 1 1082 ? 21.275 -18.624 -39.262 1.00 93.06 1082 CYS A C 1
ATOM 8512 O O . CYS A 1 1082 ? 21.050 -19.801 -38.991 1.00 93.06 1082 CYS A O 1
ATOM 8514 N N . THR A 1 1083 ? 22.443 -18.040 -38.986 1.00 90.12 1083 THR A N 1
ATOM 8515 C CA . THR A 1 1083 ? 23.414 -18.608 -38.037 1.00 90.12 1083 THR A CA 1
ATOM 8516 C C . THR A 1 1083 ? 23.894 -17.538 -37.064 1.00 90.12 1083 THR A C 1
ATOM 8518 O O . THR A 1 1083 ? 24.314 -16.463 -37.516 1.00 90.12 1083 THR A O 1
ATOM 8521 N N . GLY A 1 1084 ? 23.911 -17.864 -35.775 1.00 83.38 1084 GLY A N 1
ATOM 8522 C CA . GLY A 1 1084 ? 24.320 -16.994 -34.675 1.00 83.38 1084 GLY A CA 1
ATOM 8523 C C . GLY A 1 1084 ? 23.155 -16.320 -33.945 1.00 83.38 1084 GLY A C 1
ATOM 8524 O O . GLY A 1 1084 ? 22.110 -16.035 -34.529 1.00 83.38 1084 GLY A O 1
ATOM 8525 N N . ASN A 1 1085 ? 23.399 -16.021 -32.670 1.00 86.12 1085 ASN A N 1
ATOM 8526 C CA . ASN A 1 1085 ? 22.474 -15.381 -31.742 1.00 86.12 1085 ASN A CA 1
ATOM 8527 C C . ASN A 1 1085 ? 23.117 -14.095 -31.175 1.00 86.12 1085 ASN A C 1
ATOM 8529 O O . ASN A 1 1085 ? 23.922 -14.197 -30.252 1.00 86.12 1085 ASN A O 1
ATOM 8533 N N . PRO A 1 1086 ? 22.831 -12.900 -31.730 1.00 90.44 1086 PRO A N 1
ATOM 8534 C CA . PRO A 1 1086 ? 22.136 -12.655 -32.996 1.00 90.44 1086 PRO A CA 1
ATOM 8535 C C . PRO A 1 1086 ? 22.995 -12.982 -34.223 1.00 90.44 1086 PRO A C 1
ATOM 8537 O O . PRO A 1 1086 ? 24.226 -13.070 -34.158 1.00 90.44 1086 PRO A O 1
ATOM 8540 N N . SER A 1 1087 ? 22.361 -13.123 -35.389 1.00 92.69 1087 SER A N 1
ATOM 8541 C CA . SER A 1 1087 ? 23.111 -13.376 -36.619 1.00 92.69 1087 SER A CA 1
ATOM 8542 C C . SER A 1 1087 ? 23.903 -12.147 -37.082 1.00 92.69 1087 SER A C 1
ATOM 8544 O O . SER A 1 1087 ? 23.509 -10.990 -36.937 1.00 92.69 1087 SER A O 1
ATOM 8546 N N . ASN A 1 1088 ? 25.051 -12.394 -37.712 1.00 89.81 1088 ASN A N 1
ATOM 8547 C CA . ASN A 1 1088 ? 26.040 -11.369 -38.077 1.00 89.81 1088 ASN A CA 1
ATOM 8548 C C . ASN A 1 1088 ? 25.647 -10.428 -39.245 1.00 89.81 1088 ASN A C 1
ATOM 8550 O O . ASN A 1 1088 ? 26.522 -9.802 -39.847 1.00 89.81 1088 ASN A O 1
ATOM 8554 N N . GLY A 1 1089 ? 24.367 -10.356 -39.622 1.00 89.00 1089 GLY A N 1
ATOM 8555 C CA . GLY A 1 1089 ? 23.886 -9.547 -40.749 1.00 89.00 1089 GLY A CA 1
ATOM 8556 C C . GLY A 1 1089 ? 23.966 -10.216 -42.127 1.00 89.00 1089 GLY A C 1
ATOM 8557 O O . GLY A 1 1089 ? 23.552 -9.623 -43.122 1.00 89.00 1089 GLY A O 1
ATOM 8558 N N . SER A 1 1090 ? 24.504 -11.439 -42.235 1.00 92.44 1090 SER A N 1
ATOM 8559 C CA . SER A 1 1090 ? 24.642 -12.129 -43.532 1.00 92.44 1090 SER A CA 1
ATOM 8560 C C . SER A 1 1090 ? 23.380 -12.859 -44.013 1.00 92.44 1090 SER A C 1
ATOM 8562 O O . SER A 1 1090 ? 23.283 -13.176 -45.202 1.00 92.44 1090 SER A O 1
ATOM 8564 N N . GLN A 1 1091 ? 22.413 -13.103 -43.122 1.00 95.00 1091 GLN A N 1
ATOM 8565 C CA . GLN A 1 1091 ? 21.160 -13.823 -43.390 1.00 95.00 1091 GLN A CA 1
ATOM 8566 C C . GLN A 1 1091 ? 19.941 -13.046 -42.844 1.00 95.00 1091 GLN A C 1
ATOM 8568 O O . GLN A 1 1091 ? 19.237 -13.563 -41.977 1.00 95.00 1091 GLN A O 1
ATOM 8573 N N . PRO A 1 1092 ? 19.678 -11.815 -43.327 1.00 95.19 1092 PRO A N 1
ATOM 8574 C CA . PRO A 1 1092 ? 18.537 -11.016 -42.880 1.00 95.19 1092 PRO A CA 1
ATOM 8575 C C . PRO A 1 1092 ? 17.200 -11.677 -43.247 1.00 95.19 1092 PRO A C 1
ATOM 8577 O O . PRO A 1 1092 ? 17.106 -12.384 -44.258 1.00 95.19 1092 PRO A O 1
ATOM 8580 N N . TYR A 1 1093 ? 16.157 -11.407 -42.463 1.00 94.81 1093 TYR A N 1
ATOM 8581 C CA . TYR A 1 1093 ? 14.786 -11.819 -42.758 1.00 94.81 1093 TYR A CA 1
ATOM 8582 C C . TYR A 1 1093 ? 13.997 -10.651 -43.368 1.00 94.81 1093 TYR A C 1
ATOM 8584 O O . TYR A 1 1093 ? 13.729 -9.636 -42.724 1.00 94.81 1093 TYR A O 1
ATOM 8592 N N . CYS A 1 1094 ? 13.629 -10.785 -44.644 1.00 91.25 1094 CYS A N 1
ATOM 8593 C CA . CYS A 1 1094 ? 12.899 -9.758 -45.390 1.00 91.25 1094 CYS A CA 1
ATOM 8594 C C . CYS A 1 1094 ? 11.409 -10.110 -45.468 1.00 91.25 1094 CYS A C 1
ATOM 8596 O O . CYS A 1 1094 ? 11.029 -11.016 -46.214 1.00 91.25 1094 CYS A O 1
ATOM 8598 N N . MET A 1 1095 ? 10.563 -9.364 -44.756 1.00 85.94 1095 MET A N 1
ATOM 8599 C CA . MET A 1 1095 ? 9.112 -9.593 -44.731 1.00 85.94 1095 MET A CA 1
ATOM 8600 C C . MET A 1 1095 ? 8.431 -9.102 -46.012 1.00 85.94 1095 MET A C 1
ATOM 8602 O O . MET A 1 1095 ? 7.610 -9.811 -46.599 1.00 85.94 1095 MET A O 1
ATOM 8606 N N . ASP A 1 1096 ? 8.784 -7.896 -46.470 1.00 72.75 1096 ASP A N 1
ATOM 8607 C CA . ASP A 1 1096 ? 8.377 -7.380 -47.778 1.00 72.75 1096 ASP A CA 1
ATOM 8608 C C . ASP A 1 1096 ? 9.388 -6.375 -48.383 1.00 72.75 1096 ASP A C 1
ATOM 8610 O O . ASP A 1 1096 ? 10.570 -6.685 -48.515 1.00 72.75 1096 ASP A O 1
ATOM 8614 N N . LYS A 1 1097 ? 8.933 -5.218 -48.877 1.00 62.31 1097 LYS A N 1
ATOM 8615 C CA . LYS A 1 1097 ? 9.758 -4.186 -49.514 1.00 62.31 1097 LYS A CA 1
ATOM 8616 C C . LYS A 1 1097 ? 10.355 -3.173 -48.540 1.00 62.31 1097 LYS A C 1
ATOM 8618 O O . LYS A 1 1097 ? 11.221 -2.423 -48.992 1.00 62.31 1097 LYS A O 1
ATOM 8623 N N . GLN A 1 1098 ? 9.865 -3.084 -47.302 1.00 70.75 1098 GLN A N 1
ATOM 8624 C CA . GLN A 1 1098 ? 10.316 -2.066 -46.343 1.00 70.75 1098 GLN A CA 1
ATOM 8625 C C . GLN A 1 1098 ? 10.706 -2.658 -44.981 1.00 70.75 1098 GLN A C 1
ATOM 8627 O O . GLN A 1 1098 ? 11.764 -2.288 -44.481 1.00 70.75 1098 GLN A O 1
ATOM 8632 N N . GLY A 1 1099 ? 9.955 -3.630 -44.447 1.00 85.12 1099 GLY A N 1
ATOM 8633 C CA . GLY A 1 1099 ? 10.348 -4.354 -43.230 1.00 85.12 1099 GLY A CA 1
ATOM 8634 C C . GLY A 1 1099 ? 11.464 -5.384 -43.463 1.00 85.12 1099 GLY A C 1
ATOM 8635 O O . GLY A 1 1099 ? 11.274 -6.356 -44.208 1.00 85.12 1099 GLY A O 1
ATOM 8636 N N . VAL A 1 1100 ? 12.609 -5.196 -42.797 1.00 93.38 1100 VAL A N 1
ATOM 8637 C CA . VAL A 1 1100 ? 13.754 -6.126 -42.769 1.00 93.38 1100 VAL A CA 1
ATOM 8638 C C . VAL A 1 1100 ? 14.287 -6.232 -41.343 1.00 93.38 1100 VAL A C 1
ATOM 8640 O O . VAL A 1 1100 ? 14.652 -5.217 -40.756 1.00 93.38 1100 VAL A O 1
ATOM 8643 N N . ASP A 1 1101 ? 14.369 -7.457 -40.829 1.00 96.25 1101 ASP A N 1
ATOM 8644 C CA . ASP A 1 1101 ? 15.187 -7.802 -39.663 1.00 96.25 1101 ASP A CA 1
ATOM 8645 C C . ASP A 1 1101 ? 16.596 -8.137 -40.173 1.00 96.25 1101 ASP A C 1
ATOM 8647 O O . ASP A 1 1101 ? 16.781 -9.092 -40.939 1.00 96.25 1101 ASP A O 1
ATOM 8651 N N . HIS A 1 1102 ? 17.588 -7.320 -39.821 1.00 96.00 1102 HIS A N 1
ATOM 8652 C CA . HIS A 1 1102 ? 18.961 -7.517 -40.284 1.00 96.00 1102 HIS A CA 1
ATOM 8653 C C . HIS A 1 1102 ? 19.706 -8.581 -39.478 1.00 96.00 1102 HIS A C 1
ATOM 8655 O O . HIS A 1 1102 ? 20.639 -9.187 -40.005 1.00 96.00 1102 HIS A O 1
ATOM 8661 N N . HIS A 1 1103 ? 19.300 -8.814 -38.231 1.00 96.00 1103 HIS A N 1
ATOM 8662 C CA . HIS A 1 1103 ? 20.047 -9.575 -37.234 1.00 96.00 1103 HIS A CA 1
ATOM 8663 C C . HIS A 1 1103 ? 19.189 -10.659 -36.546 1.00 96.00 1103 HIS A C 1
ATOM 8665 O O . HIS A 1 1103 ? 19.238 -10.770 -35.318 1.00 96.00 1103 HIS A O 1
ATOM 8671 N N . PRO A 1 1104 ? 18.433 -11.493 -37.294 1.00 96.94 1104 PRO A N 1
ATOM 8672 C CA . PRO A 1 1104 ? 17.548 -12.493 -36.702 1.00 96.94 1104 PRO A CA 1
ATOM 8673 C C . PRO A 1 1104 ? 18.333 -13.533 -35.897 1.00 96.94 1104 PRO A C 1
ATOM 8675 O O . PRO A 1 1104 ? 19.494 -13.818 -36.216 1.00 96.94 1104 PRO A O 1
ATOM 8678 N N . PHE A 1 1105 ? 17.679 -14.119 -34.898 1.00 94.62 1105 PHE A N 1
ATOM 8679 C CA . PHE A 1 1105 ? 18.223 -15.162 -34.025 1.00 94.62 1105 PHE A CA 1
ATOM 8680 C C . PHE A 1 1105 ? 18.027 -16.567 -34.610 1.00 94.62 1105 PHE A C 1
ATOM 8682 O O . PHE A 1 1105 ? 16.998 -16.851 -35.227 1.00 94.62 1105 PHE A O 1
ATOM 8689 N N . GLU A 1 1106 ? 19.027 -17.433 -34.419 1.00 93.50 1106 GLU A N 1
ATOM 8690 C CA . GLU A 1 1106 ? 19.000 -18.851 -34.809 1.00 93.50 1106 GLU A CA 1
ATOM 8691 C C . GLU A 1 1106 ? 18.131 -19.676 -33.845 1.00 93.50 1106 GLU A C 1
ATOM 8693 O O . GLU A 1 1106 ? 17.422 -20.580 -34.290 1.00 93.50 1106 GLU A O 1
ATOM 8698 N N . ASP A 1 1107 ? 18.118 -19.309 -32.558 1.00 88.88 1107 ASP A N 1
ATOM 8699 C CA . ASP A 1 1107 ? 17.366 -19.987 -31.499 1.00 88.88 1107 ASP A CA 1
ATOM 8700 C C . ASP A 1 1107 ? 16.226 -19.141 -30.911 1.00 88.88 1107 ASP A C 1
ATOM 8702 O O . ASP A 1 1107 ? 16.292 -17.913 -30.844 1.00 88.88 1107 ASP A O 1
ATOM 8706 N N . MET A 1 1108 ? 15.193 -19.845 -30.433 1.00 85.75 1108 MET A N 1
ATOM 8707 C CA . MET A 1 1108 ? 13.971 -19.301 -29.819 1.00 85.75 1108 MET A CA 1
ATOM 8708 C C . MET A 1 1108 ? 14.252 -18.397 -28.610 1.00 85.75 1108 MET A C 1
ATOM 8710 O O . MET A 1 1108 ? 13.556 -17.415 -28.389 1.00 85.75 1108 MET A O 1
ATOM 8714 N N . ASP A 1 1109 ? 15.293 -18.714 -27.851 1.00 80.69 1109 ASP A N 1
ATOM 8715 C CA . ASP A 1 1109 ? 15.686 -17.976 -26.651 1.00 80.69 1109 ASP A CA 1
ATOM 8716 C C . ASP A 1 1109 ? 17.025 -17.250 -26.857 1.00 80.69 1109 ASP A C 1
ATOM 8718 O O . ASP A 1 1109 ? 17.679 -16.861 -25.899 1.00 80.69 1109 ASP A O 1
ATOM 8722 N N . GLY A 1 1110 ? 17.460 -17.063 -28.111 1.00 77.62 1110 GLY A N 1
ATOM 8723 C CA . GLY A 1 1110 ? 18.821 -16.623 -28.437 1.00 77.62 1110 GLY A CA 1
ATOM 8724 C C . GLY A 1 1110 ? 19.199 -15.210 -27.967 1.00 77.62 1110 GLY A C 1
ATOM 8725 O O . GLY A 1 1110 ? 20.384 -14.889 -27.949 1.00 77.62 1110 GLY A O 1
ATOM 8726 N N . TRP A 1 1111 ? 18.227 -14.366 -27.607 1.00 79.31 1111 TRP A N 1
ATOM 8727 C CA . TRP A 1 1111 ? 18.466 -13.053 -26.984 1.00 79.31 1111 TRP A CA 1
ATOM 8728 C C . TRP A 1 1111 ? 18.428 -13.080 -25.458 1.00 79.31 1111 TRP A C 1
ATOM 8730 O O . TRP A 1 1111 ? 18.863 -12.115 -24.826 1.00 79.31 1111 TRP A O 1
ATOM 8740 N N . LEU A 1 1112 ? 17.878 -14.138 -24.856 1.00 68.06 1112 LEU A N 1
ATOM 8741 C CA . LEU A 1 1112 ? 18.084 -14.359 -23.437 1.00 68.06 1112 LEU A CA 1
ATOM 8742 C C . LEU A 1 1112 ? 19.571 -14.694 -23.266 1.00 68.06 1112 LEU A C 1
ATOM 8744 O O . LEU A 1 1112 ? 20.131 -15.409 -24.104 1.00 68.06 1112 LEU A O 1
ATOM 8748 N N . PRO A 1 1113 ? 20.239 -14.199 -22.209 1.00 63.09 1113 PRO A N 1
ATOM 8749 C CA . PRO A 1 1113 ? 21.574 -14.676 -21.891 1.00 63.09 1113 PRO A CA 1
ATOM 8750 C C . PRO A 1 1113 ? 21.501 -16.199 -21.763 1.00 63.09 1113 PRO A C 1
ATOM 8752 O O . PRO A 1 1113 ? 20.609 -16.718 -21.084 1.00 63.09 1113 PRO A O 1
ATOM 8755 N N . GLN A 1 1114 ? 22.386 -16.913 -22.463 1.00 69.31 1114 GLN A N 1
ATOM 8756 C CA . GLN A 1 1114 ? 22.407 -18.374 -22.441 1.00 69.31 1114 GLN A CA 1
ATOM 8757 C C . GLN A 1 1114 ? 22.413 -18.841 -20.978 1.00 69.31 1114 GLN A C 1
ATOM 8759 O O . GLN A 1 1114 ? 23.199 -18.338 -20.179 1.00 69.31 1114 GLN A O 1
ATOM 8764 N N . LYS A 1 1115 ? 21.544 -19.790 -20.600 1.00 75.31 1115 LYS A N 1
ATOM 8765 C CA . LYS A 1 1115 ? 21.514 -20.289 -19.216 1.00 75.31 1115 LYS A CA 1
ATOM 8766 C C . LYS A 1 1115 ? 22.906 -20.786 -18.813 1.00 75.31 1115 LYS A C 1
ATOM 8768 O O . LYS A 1 1115 ? 23.489 -21.635 -19.485 1.00 75.31 1115 LYS A O 1
ATOM 8773 N N . GLY A 1 1116 ? 23.442 -20.219 -17.736 1.00 74.12 1116 GLY A N 1
ATOM 8774 C CA . GLY A 1 1116 ? 24.808 -20.445 -17.268 1.00 74.12 1116 GLY A CA 1
ATOM 8775 C C . GLY A 1 1116 ? 25.933 -19.681 -17.980 1.00 74.12 1116 GLY A C 1
ATOM 8776 O O . GLY A 1 1116 ? 27.079 -19.871 -17.591 1.00 74.12 1116 GLY A O 1
ATOM 8777 N N . ASP A 1 1117 ? 25.652 -18.827 -18.965 1.00 81.25 1117 ASP A N 1
ATOM 8778 C CA . ASP A 1 1117 ? 26.559 -17.779 -19.459 1.00 81.25 1117 ASP A CA 1
ATOM 8779 C C . ASP A 1 1117 ? 26.088 -16.433 -18.890 1.00 81.25 1117 ASP A C 1
ATOM 8781 O O . ASP A 1 1117 ? 25.123 -15.818 -19.350 1.00 81.25 1117 ASP A O 1
ATOM 8785 N N . LEU A 1 1118 ? 26.764 -15.994 -17.831 1.00 82.62 1118 LEU A N 1
ATOM 8786 C CA . LEU A 1 1118 ? 26.392 -14.814 -17.050 1.00 82.62 1118 LEU A CA 1
ATOM 8787 C C . LEU A 1 1118 ? 27.273 -13.607 -17.361 1.00 82.62 1118 LEU A C 1
ATOM 8789 O O . LEU A 1 1118 ? 27.092 -12.539 -16.773 1.00 82.62 1118 LEU A O 1
ATOM 8793 N N . ASN A 1 1119 ? 28.233 -13.781 -18.269 1.00 74.50 1119 ASN A N 1
ATOM 8794 C CA . ASN A 1 1119 ? 29.090 -12.719 -18.774 1.00 74.50 1119 ASN A CA 1
ATOM 8795 C C . ASN A 1 1119 ? 28.788 -12.357 -20.247 1.00 74.50 1119 ASN A C 1
ATOM 8797 O O . ASN A 1 1119 ? 29.232 -11.308 -20.717 1.00 74.50 1119 ASN A O 1
ATOM 8801 N N . SER A 1 1120 ? 27.966 -13.170 -20.920 1.00 67.81 1120 SER A N 1
ATOM 8802 C CA . SER A 1 1120 ? 27.513 -13.028 -22.307 1.00 67.81 1120 SER A CA 1
ATOM 8803 C C . SER A 1 1120 ? 28.649 -13.092 -23.339 1.00 67.81 1120 SER A C 1
ATOM 8805 O O . SER A 1 1120 ? 28.624 -12.368 -24.338 1.00 67.81 1120 SER A O 1
ATOM 8807 N N . ASP A 1 1121 ? 29.653 -13.954 -23.116 1.00 69.69 1121 ASP A N 1
ATOM 8808 C CA . ASP A 1 1121 ? 30.710 -14.237 -24.105 1.00 69.69 1121 ASP A CA 1
ATOM 8809 C C . ASP A 1 1121 ? 30.399 -15.419 -25.044 1.00 69.69 1121 ASP A C 1
ATOM 8811 O O . ASP A 1 1121 ? 31.152 -15.659 -25.998 1.00 69.69 1121 ASP A O 1
ATOM 8815 N N . GLY A 1 1122 ? 29.271 -16.105 -24.830 1.00 66.12 1122 GLY A N 1
ATOM 8816 C CA . GLY A 1 1122 ? 28.814 -17.258 -25.602 1.00 66.12 1122 GLY A CA 1
ATOM 8817 C C . GLY A 1 1122 ? 29.394 -18.595 -25.133 1.00 66.12 1122 GLY A C 1
ATOM 8818 O O . GLY A 1 1122 ? 29.337 -19.574 -25.885 1.00 66.12 11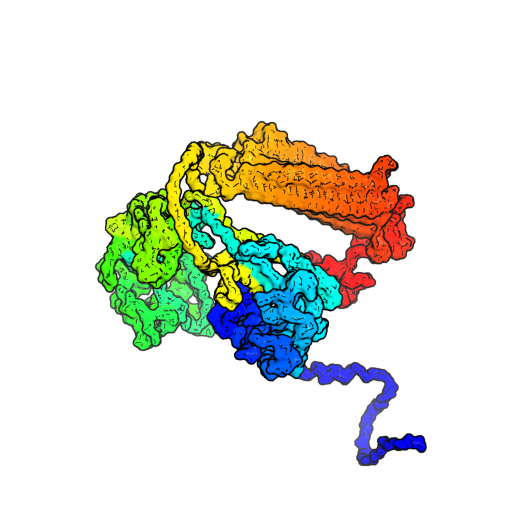22 GLY A O 1
ATOM 8819 N N . TYR A 1 1123 ? 29.993 -18.653 -23.937 1.00 75.25 1123 TYR A N 1
ATOM 8820 C CA . TYR A 1 1123 ? 30.546 -19.874 -23.356 1.00 75.25 1123 TYR A CA 1
ATOM 8821 C C . TYR A 1 1123 ? 30.167 -20.012 -21.878 1.00 75.25 1123 TYR A C 1
ATOM 8823 O O . TYR A 1 1123 ? 30.392 -19.125 -21.068 1.00 75.25 1123 TYR A O 1
ATOM 8831 N N . ILE A 1 1124 ? 29.694 -21.196 -21.487 1.00 82.12 1124 ILE A N 1
ATOM 8832 C CA . ILE A 1 1124 ? 29.516 -21.541 -20.071 1.00 82.12 1124 ILE A CA 1
ATOM 8833 C C . ILE A 1 1124 ? 30.896 -21.871 -19.488 1.00 82.12 1124 ILE A C 1
ATOM 8835 O O . ILE A 1 1124 ? 31.504 -22.884 -19.848 1.00 82.12 1124 ILE A O 1
ATOM 8839 N N . THR A 1 1125 ? 31.416 -21.029 -18.593 1.00 87.56 1125 THR A N 1
ATOM 8840 C CA . THR A 1 1125 ? 32.762 -21.174 -18.018 1.00 87.56 1125 THR A CA 1
ATOM 8841 C C . THR A 1 1125 ? 32.760 -21.160 -16.479 1.00 87.56 1125 THR A C 1
ATOM 8843 O O . THR A 1 1125 ? 31.764 -20.831 -15.832 1.00 87.56 1125 THR A O 1
ATOM 8846 N N . PRO A 1 1126 ? 33.898 -21.465 -15.819 1.00 89.75 1126 PRO A N 1
ATOM 8847 C CA . PRO A 1 1126 ? 34.026 -21.262 -14.376 1.00 89.75 1126 PRO A CA 1
ATOM 8848 C C . PRO A 1 1126 ? 33.927 -19.791 -13.931 1.00 89.75 1126 PRO A C 1
ATOM 8850 O O . PRO A 1 1126 ? 33.817 -19.548 -12.730 1.00 89.75 1126 PRO A O 1
ATOM 8853 N N . ALA A 1 1127 ? 33.999 -18.816 -14.850 1.00 81.44 1127 ALA A N 1
ATOM 8854 C CA . ALA A 1 1127 ? 33.736 -17.413 -14.530 1.00 81.44 1127 ALA A CA 1
ATOM 8855 C C . ALA A 1 1127 ? 32.239 -17.189 -14.278 1.00 81.44 1127 ALA A C 1
ATOM 8857 O O . ALA A 1 1127 ? 31.875 -16.547 -13.298 1.00 81.44 1127 ALA A O 1
ATOM 8858 N N . ASP A 1 1128 ? 31.379 -17.813 -15.076 1.00 88.69 1128 ASP A N 1
ATOM 8859 C CA . ASP A 1 1128 ? 29.923 -17.749 -14.943 1.00 88.69 1128 ASP A CA 1
ATOM 8860 C C . ASP A 1 1128 ? 29.452 -18.439 -13.673 1.00 88.69 1128 ASP A C 1
ATOM 8862 O O . ASP A 1 1128 ? 28.657 -17.887 -12.922 1.00 88.69 1128 ASP A O 1
ATOM 8866 N N . ALA A 1 1129 ? 30.052 -19.582 -13.335 1.00 89.44 1129 ALA A N 1
ATOM 8867 C CA . ALA A 1 1129 ? 29.846 -20.212 -12.035 1.00 89.44 1129 ALA A CA 1
ATOM 8868 C C . ALA A 1 1129 ? 30.237 -19.294 -10.860 1.00 89.44 1129 ALA A C 1
ATOM 8870 O O . ALA A 1 1129 ? 29.606 -19.335 -9.805 1.00 89.44 1129 ALA A O 1
ATOM 8871 N N . ALA A 1 1130 ? 31.266 -18.454 -11.022 1.00 88.06 1130 ALA A N 1
ATOM 8872 C CA . ALA A 1 1130 ? 31.654 -17.478 -10.005 1.00 88.06 1130 ALA A CA 1
ATOM 8873 C C . ALA A 1 1130 ? 30.683 -16.284 -9.940 1.00 88.06 1130 ALA A C 1
ATOM 8875 O O . ALA A 1 1130 ? 30.418 -15.794 -8.843 1.00 88.06 1130 ALA A O 1
ATOM 8876 N N . ILE A 1 1131 ? 30.114 -15.856 -11.073 1.00 82.81 1131 ILE A N 1
ATOM 8877 C CA . ILE A 1 1131 ? 29.049 -14.841 -11.125 1.00 82.81 1131 ILE A CA 1
ATOM 8878 C C . ILE A 1 1131 ? 27.770 -15.392 -10.475 1.00 82.81 1131 ILE A C 1
ATOM 8880 O O . ILE A 1 1131 ? 27.207 -14.737 -9.605 1.00 82.81 1131 ILE A O 1
ATOM 8884 N N . ALA A 1 1132 ? 27.373 -16.627 -10.783 1.00 86.56 1132 ALA A N 1
ATOM 8885 C CA . ALA A 1 1132 ? 26.242 -17.313 -10.158 1.00 86.56 1132 ALA A CA 1
ATOM 8886 C C . ALA A 1 1132 ? 26.432 -17.464 -8.644 1.00 86.56 1132 ALA A C 1
ATOM 8888 O O . ALA A 1 1132 ? 25.519 -17.198 -7.869 1.00 86.56 1132 ALA A O 1
ATOM 8889 N N . LEU A 1 1133 ? 27.642 -17.822 -8.198 1.00 87.12 1133 LEU A N 1
ATOM 8890 C CA . LEU A 1 1133 ? 27.957 -17.915 -6.772 1.00 87.12 1133 LEU A CA 1
ATOM 8891 C C . LEU A 1 1133 ? 27.921 -16.542 -6.083 1.00 87.12 1133 LEU A C 1
ATOM 8893 O O . LEU A 1 1133 ? 27.576 -16.459 -4.907 1.00 87.12 1133 LEU A O 1
ATOM 8897 N N . HIS A 1 1134 ? 28.258 -15.468 -6.800 1.00 81.62 1134 HIS A N 1
ATOM 8898 C CA . HIS A 1 1134 ? 28.154 -14.097 -6.307 1.00 81.62 1134 HIS A CA 1
ATOM 8899 C C . HIS A 1 1134 ? 26.695 -13.620 -6.224 1.00 81.62 1134 HIS A C 1
ATOM 8901 O O . HIS A 1 1134 ? 26.305 -13.036 -5.214 1.00 81.62 1134 HIS A O 1
ATOM 8907 N N . LEU A 1 1135 ? 25.865 -13.939 -7.221 1.00 75.94 1135 LEU A N 1
ATOM 8908 C CA . LEU A 1 1135 ? 24.416 -13.711 -7.197 1.00 75.94 1135 LEU A CA 1
ATOM 8909 C C . LEU A 1 1135 ? 23.762 -14.475 -6.031 1.00 75.94 1135 LEU A C 1
ATOM 8911 O O . LEU A 1 1135 ? 23.066 -13.880 -5.212 1.00 75.94 1135 LEU A O 1
ATOM 8915 N N . ALA A 1 1136 ? 24.117 -15.749 -5.850 1.00 81.75 1136 ALA A N 1
ATOM 8916 C CA . ALA A 1 1136 ? 23.670 -16.568 -4.724 1.00 81.75 1136 ALA A CA 1
ATOM 8917 C C . ALA A 1 1136 ? 24.127 -16.050 -3.351 1.00 81.75 1136 ALA A C 1
ATOM 8919 O O . ALA A 1 1136 ? 23.402 -16.167 -2.366 1.00 81.75 1136 ALA A O 1
ATOM 8920 N N . ALA A 1 1137 ? 25.327 -15.469 -3.266 1.00 70.81 1137 ALA A N 1
ATOM 8921 C CA . ALA A 1 1137 ? 25.832 -14.856 -2.038 1.00 70.81 1137 ALA A CA 1
ATOM 8922 C C . ALA A 1 1137 ? 25.199 -13.484 -1.734 1.00 70.81 1137 ALA A C 1
ATOM 8924 O O . ALA A 1 1137 ? 25.248 -13.040 -0.588 1.00 70.81 1137 ALA A O 1
ATOM 8925 N N . THR A 1 1138 ? 24.622 -12.815 -2.738 1.00 65.88 1138 THR A N 1
ATOM 8926 C CA . THR A 1 1138 ? 23.977 -11.494 -2.609 1.00 65.88 1138 THR A CA 1
ATOM 8927 C C . THR A 1 1138 ? 22.447 -11.563 -2.564 1.00 65.88 1138 THR A C 1
ATOM 8929 O O . THR A 1 1138 ? 21.815 -10.571 -2.211 1.00 65.88 1138 THR A O 1
ATOM 8932 N N . GLY A 1 1139 ? 21.844 -12.714 -2.884 1.00 67.31 1139 GLY A N 1
ATOM 8933 C CA . GLY A 1 1139 ? 20.390 -12.873 -3.000 1.00 67.31 1139 GLY A CA 1
ATOM 8934 C C . GLY A 1 1139 ? 19.796 -12.194 -4.240 1.00 67.31 1139 GLY A C 1
ATOM 8935 O O . GLY A 1 1139 ? 18.586 -11.984 -4.301 1.00 67.31 1139 GLY A O 1
ATOM 8936 N N . ALA A 1 1140 ? 20.633 -11.819 -5.210 1.00 59.81 1140 ALA A N 1
ATOM 8937 C CA . ALA A 1 1140 ? 20.199 -11.202 -6.455 1.00 59.81 1140 ALA A CA 1
ATOM 8938 C C . ALA A 1 1140 ? 19.701 -12.273 -7.440 1.00 59.81 1140 ALA A C 1
ATOM 8940 O O . ALA A 1 1140 ? 20.394 -13.256 -7.702 1.00 59.81 1140 ALA A O 1
ATOM 8941 N N . HIS A 1 1141 ? 18.508 -12.069 -8.000 1.00 73.31 1141 HIS A N 1
ATOM 8942 C CA . HIS A 1 1141 ? 17.913 -12.981 -8.977 1.00 73.31 1141 HIS A CA 1
ATOM 8943 C C . HIS A 1 1141 ? 18.325 -12.621 -10.413 1.00 73.31 1141 HIS A C 1
ATOM 8945 O O . HIS A 1 1141 ? 18.470 -11.445 -10.754 1.00 73.31 1141 HIS A O 1
ATOM 8951 N N . ASN A 1 1142 ? 18.529 -13.645 -11.240 1.00 79.31 1142 ASN A N 1
ATOM 8952 C CA . ASN A 1 1142 ? 18.829 -13.538 -12.663 1.00 79.31 1142 ASN A CA 1
ATOM 8953 C C . ASN A 1 1142 ? 18.422 -14.855 -13.344 1.00 79.31 1142 ASN A C 1
ATOM 8955 O O . ASN A 1 1142 ? 18.929 -15.915 -12.982 1.00 79.31 1142 ASN A O 1
ATOM 8959 N N . ASP A 1 1143 ? 17.544 -14.777 -14.338 1.00 75.94 1143 ASP A N 1
ATOM 8960 C CA . ASP A 1 1143 ? 16.885 -15.926 -14.977 1.00 75.94 1143 ASP A CA 1
ATOM 8961 C C . ASP A 1 1143 ? 17.855 -16.861 -15.729 1.00 75.94 1143 ASP A C 1
ATOM 8963 O O . ASP A 1 1143 ? 17.573 -18.049 -15.915 1.00 75.94 1143 ASP A O 1
ATOM 8967 N N . ALA A 1 1144 ? 19.009 -16.337 -16.162 1.00 80.38 1144 ALA A N 1
ATOM 8968 C CA . ALA A 1 1144 ? 20.082 -17.125 -16.767 1.00 80.38 1144 ALA A CA 1
ATOM 8969 C C . ALA A 1 1144 ? 20.987 -17.784 -15.713 1.00 80.38 1144 ALA A C 1
ATOM 8971 O O . ALA A 1 1144 ? 21.651 -18.779 -16.014 1.00 80.38 1144 ALA A O 1
ATOM 8972 N N . ALA A 1 1145 ? 21.014 -17.246 -14.488 1.00 84.62 1145 ALA A N 1
ATOM 8973 C CA . ALA A 1 1145 ? 21.766 -17.783 -13.358 1.00 84.62 1145 ALA A CA 1
ATOM 8974 C C . ALA A 1 1145 ? 20.978 -18.821 -12.555 1.00 84.62 1145 ALA A C 1
ATOM 8976 O O . ALA A 1 1145 ? 21.603 -19.720 -12.005 1.00 84.62 1145 ALA A O 1
ATOM 8977 N N . ASP A 1 1146 ? 19.646 -18.724 -12.501 1.00 87.25 1146 ASP A N 1
ATOM 8978 C CA . ASP A 1 1146 ? 18.776 -19.788 -11.990 1.00 87.25 1146 ASP A CA 1
ATOM 8979 C C . ASP A 1 1146 ? 18.689 -20.909 -13.036 1.00 87.25 1146 ASP A C 1
ATOM 8981 O O . ASP A 1 1146 ? 17.892 -20.880 -13.980 1.00 87.25 1146 ASP A O 1
ATOM 8985 N N . VAL A 1 1147 ? 19.574 -21.893 -12.899 1.00 88.19 1147 VAL A N 1
ATOM 8986 C CA . VAL A 1 1147 ? 19.644 -23.065 -13.784 1.00 88.19 1147 VAL A CA 1
ATOM 8987 C C . VAL A 1 1147 ? 18.974 -24.291 -13.167 1.00 88.19 1147 VAL A C 1
ATOM 8989 O O . VAL A 1 1147 ? 18.769 -25.282 -13.863 1.00 88.19 1147 VAL A O 1
ATOM 8992 N N . SER A 1 1148 ? 18.610 -24.235 -11.884 1.00 85.69 1148 SER A N 1
ATOM 8993 C CA . SER A 1 1148 ? 17.817 -25.263 -11.209 1.00 85.69 1148 SER A CA 1
ATOM 8994 C C . SER A 1 1148 ? 16.309 -25.111 -11.461 1.00 85.69 1148 SER A C 1
ATOM 8996 O O . SER A 1 1148 ? 15.596 -26.118 -11.485 1.00 85.69 1148 SER A O 1
ATOM 8998 N N . GLY A 1 1149 ? 15.845 -23.889 -11.741 1.00 81.06 1149 GLY A N 1
ATOM 8999 C CA . GLY A 1 1149 ? 14.456 -23.546 -12.033 1.00 81.06 1149 GLY A CA 1
ATOM 9000 C C . GLY A 1 1149 ? 13.567 -23.510 -10.791 1.00 81.06 1149 GLY A C 1
ATOM 9001 O O . GLY A 1 1149 ? 12.418 -23.952 -10.870 1.00 81.06 1149 GLY A O 1
ATOM 9002 N N . ASP A 1 1150 ? 14.100 -23.055 -9.651 1.00 82.12 1150 ASP A N 1
ATOM 9003 C CA . ASP A 1 1150 ? 13.365 -22.922 -8.383 1.00 82.12 1150 ASP A CA 1
ATOM 9004 C C . ASP A 1 1150 ? 13.017 -21.464 -8.001 1.00 82.12 1150 ASP A C 1
ATOM 9006 O O . ASP A 1 1150 ? 12.583 -21.196 -6.877 1.00 82.12 1150 ASP A O 1
ATOM 9010 N N . ASP A 1 1151 ? 13.148 -20.543 -8.964 1.00 79.62 1151 ASP A N 1
ATOM 9011 C CA . ASP A 1 1151 ? 12.974 -19.091 -8.845 1.00 79.62 1151 ASP A CA 1
ATOM 9012 C C . ASP A 1 1151 ? 13.985 -18.438 -7.868 1.00 79.62 1151 ASP A C 1
ATOM 9014 O O . ASP A 1 1151 ? 13.782 -17.317 -7.393 1.00 79.62 1151 ASP A O 1
ATOM 9018 N N . SER A 1 1152 ? 15.103 -19.111 -7.552 1.00 80.56 1152 SER A N 1
ATOM 9019 C CA . SER A 1 1152 ? 16.166 -18.612 -6.669 1.00 80.56 1152 SER A CA 1
ATOM 9020 C C . SER A 1 1152 ? 17.564 -18.916 -7.212 1.00 80.56 1152 SER A C 1
ATOM 9022 O O . SER A 1 1152 ? 17.911 -20.046 -7.514 1.00 80.56 1152 SER A O 1
ATOM 9024 N N . VAL A 1 1153 ? 18.445 -17.911 -7.265 1.00 86.75 1153 VAL A N 1
ATOM 9025 C CA . VAL A 1 1153 ? 19.858 -18.165 -7.598 1.00 86.75 1153 VAL A CA 1
ATOM 9026 C C . VAL A 1 1153 ? 20.575 -18.620 -6.332 1.00 86.75 1153 VAL A C 1
ATOM 9028 O O . VAL A 1 1153 ? 20.711 -17.852 -5.380 1.00 86.75 1153 VAL A O 1
ATOM 9031 N N . THR A 1 1154 ? 21.040 -19.867 -6.298 1.00 92.75 1154 THR A N 1
ATOM 9032 C CA . THR A 1 1154 ? 21.674 -20.467 -5.120 1.00 92.75 1154 THR A CA 1
ATOM 9033 C C . THR A 1 1154 ? 23.071 -21.028 -5.425 1.00 92.75 1154 THR A C 1
ATOM 9035 O O . THR A 1 1154 ? 23.574 -21.027 -6.550 1.00 92.75 1154 THR A O 1
ATOM 9038 N N . SER A 1 1155 ? 23.745 -21.545 -4.392 1.00 92.88 1155 SER A N 1
ATOM 9039 C CA . SER A 1 1155 ? 25.012 -22.269 -4.585 1.00 92.88 1155 SER A CA 1
ATOM 9040 C C . SER A 1 1155 ? 24.852 -23.602 -5.337 1.00 92.88 1155 SER A C 1
ATOM 9042 O O . SER A 1 1155 ? 25.857 -24.146 -5.800 1.00 92.88 1155 SER A O 1
ATOM 9044 N N . LEU A 1 1156 ? 23.622 -24.116 -5.490 1.00 93.31 1156 LEU A N 1
ATOM 9045 C CA . LEU A 1 1156 ? 23.323 -25.263 -6.350 1.00 93.31 1156 LEU A CA 1
ATOM 9046 C C . LEU A 1 1156 ? 23.454 -24.878 -7.827 1.00 93.31 1156 LEU A C 1
ATOM 9048 O O . LEU A 1 1156 ? 24.109 -25.589 -8.583 1.00 93.31 1156 LEU A O 1
ATOM 9052 N N . ASP A 1 1157 ? 22.919 -23.725 -8.208 1.00 94.50 1157 ASP A N 1
ATOM 9053 C CA . ASP A 1 1157 ? 22.958 -23.197 -9.571 1.00 94.50 1157 ASP A CA 1
ATOM 9054 C C . ASP A 1 1157 ? 24.389 -22.905 -10.011 1.00 94.50 1157 ASP A C 1
ATOM 9056 O O . ASP A 1 1157 ? 24.851 -23.382 -11.047 1.00 94.50 1157 ASP A O 1
ATOM 9060 N N . ALA A 1 1158 ? 25.157 -22.243 -9.144 1.00 93.06 1158 ALA A N 1
ATOM 9061 C CA . ALA A 1 1158 ? 26.586 -22.037 -9.345 1.00 93.06 1158 ALA A CA 1
ATOM 9062 C C . ALA A 1 1158 ? 27.363 -23.357 -9.521 1.00 93.06 1158 ALA A C 1
ATOM 9064 O O . ALA A 1 1158 ? 28.302 -23.432 -10.317 1.00 93.06 1158 ALA A O 1
ATOM 9065 N N . LEU A 1 1159 ? 26.974 -24.416 -8.801 1.00 93.81 1159 LEU A N 1
ATOM 9066 C CA . LEU A 1 1159 ? 27.567 -25.746 -8.941 1.00 93.81 1159 LEU A CA 1
ATOM 9067 C C . LEU A 1 1159 ? 27.159 -26.426 -10.257 1.00 93.81 1159 LEU A C 1
ATOM 9069 O O . LEU A 1 1159 ? 28.002 -27.084 -10.868 1.00 93.81 1159 LEU A O 1
ATOM 9073 N N . MET A 1 1160 ? 25.909 -26.275 -10.697 1.00 91.88 1160 MET A N 1
ATOM 9074 C CA . MET A 1 1160 ? 25.423 -26.792 -11.980 1.00 91.88 1160 MET A CA 1
ATOM 9075 C C . MET A 1 1160 ? 26.148 -26.110 -13.145 1.00 91.88 1160 MET A C 1
ATOM 9077 O O . MET A 1 1160 ? 26.729 -26.799 -13.984 1.00 91.88 1160 MET A O 1
ATOM 9081 N N . ILE A 1 1161 ? 26.248 -24.777 -13.127 1.00 91.31 1161 ILE A N 1
ATOM 9082 C CA . ILE A 1 1161 ? 27.011 -23.987 -14.106 1.00 91.31 1161 ILE A CA 1
ATOM 9083 C C . ILE A 1 1161 ? 28.483 -24.425 -14.130 1.00 91.31 1161 ILE A C 1
ATOM 9085 O O . ILE A 1 1161 ? 29.046 -24.655 -15.200 1.00 91.31 1161 ILE A O 1
ATOM 9089 N N . LEU A 1 1162 ? 29.103 -24.658 -12.965 1.00 91.44 1162 LEU A N 1
ATOM 9090 C CA . LEU A 1 1162 ? 30.483 -25.153 -12.890 1.00 91.44 1162 LEU A CA 1
ATOM 9091 C C . LEU A 1 1162 ? 30.653 -26.578 -13.446 1.00 91.44 1162 LEU A C 1
ATOM 9093 O O . LEU A 1 1162 ? 31.709 -26.904 -13.991 1.00 91.44 1162 LEU A O 1
ATOM 9097 N N . GLN A 1 1163 ? 29.647 -27.444 -13.296 1.00 90.44 1163 GLN A N 1
ATOM 9098 C CA . GLN A 1 1163 ? 29.672 -28.801 -13.848 1.00 90.44 1163 GLN A CA 1
ATOM 9099 C C . GLN A 1 1163 ? 29.469 -28.808 -15.366 1.00 90.44 1163 GLN A C 1
ATOM 9101 O O . GLN A 1 1163 ? 30.149 -29.579 -16.051 1.00 90.44 1163 GLN A O 1
ATOM 9106 N N . ALA A 1 1164 ? 28.616 -27.925 -15.890 1.00 83.88 1164 ALA A N 1
ATOM 9107 C CA . ALA A 1 1164 ? 28.425 -27.716 -17.322 1.00 83.88 1164 ALA A CA 1
ATOM 9108 C C . ALA A 1 1164 ? 29.669 -27.110 -17.991 1.00 83.88 1164 ALA A C 1
ATOM 9110 O O . ALA A 1 1164 ? 30.156 -27.650 -18.983 1.00 83.88 1164 ALA A O 1
ATOM 9111 N N . ALA A 1 1165 ? 30.291 -26.107 -17.362 1.00 86.75 1165 ALA A N 1
ATOM 9112 C CA . ALA A 1 1165 ? 31.589 -25.549 -17.760 1.00 86.75 1165 ALA A CA 1
ATOM 9113 C C . ALA A 1 1165 ? 32.740 -26.578 -17.794 1.00 86.75 1165 ALA A C 1
ATOM 9115 O O . ALA A 1 1165 ? 33.813 -26.317 -18.342 1.00 86.75 1165 ALA A O 1
ATOM 9116 N N . ALA A 1 1166 ? 32.542 -27.741 -17.170 1.00 87.00 1166 ALA A N 1
ATOM 9117 C CA . ALA A 1 1166 ? 33.482 -28.854 -17.140 1.00 87.00 1166 ALA A CA 1
ATOM 9118 C C . ALA A 1 1166 ? 33.021 -30.063 -17.987 1.00 87.00 1166 ALA A C 1
ATOM 9120 O O . ALA A 1 1166 ? 33.563 -31.155 -17.806 1.00 87.00 1166 ALA A O 1
ATOM 9121 N N . GLU A 1 1167 ? 32.038 -29.880 -18.880 1.00 83.00 1167 GLU A N 1
ATOM 9122 C CA . GLU A 1 1167 ? 31.444 -30.900 -19.767 1.00 83.00 1167 GLU A CA 1
ATOM 9123 C C . GLU A 1 1167 ? 30.853 -32.127 -19.026 1.00 83.00 1167 GLU A C 1
ATOM 9125 O O . GLU A 1 1167 ? 30.739 -33.215 -19.594 1.00 83.00 1167 GLU A O 1
ATOM 9130 N N . ASN A 1 1168 ? 30.476 -31.989 -17.745 1.00 74.31 1168 ASN A N 1
ATOM 9131 C CA . ASN A 1 1168 ? 29.924 -33.099 -16.949 1.00 74.31 1168 ASN A CA 1
ATOM 9132 C C . ASN A 1 1168 ? 28.388 -33.184 -16.983 1.00 74.31 1168 ASN A C 1
ATOM 9134 O O . ASN A 1 1168 ? 27.837 -34.220 -16.609 1.00 74.31 1168 ASN A O 1
ATOM 9138 N N . MET A 1 1169 ? 27.708 -32.120 -17.418 1.00 79.12 1169 MET A N 1
ATOM 9139 C CA . MET A 1 1169 ? 26.257 -32.059 -17.624 1.00 79.12 1169 MET A CA 1
ATOM 9140 C C . MET A 1 1169 ? 25.897 -30.989 -18.667 1.00 79.12 1169 MET A C 1
ATOM 9142 O O . MET A 1 1169 ? 26.715 -30.121 -18.962 1.00 79.12 1169 MET A O 1
ATOM 9146 N N . GLU A 1 1170 ? 24.680 -31.059 -19.200 1.00 76.19 1170 GLU A N 1
ATOM 9147 C CA . GLU A 1 1170 ? 24.028 -29.973 -19.948 1.00 76.19 1170 GLU A CA 1
ATOM 9148 C C . GLU A 1 1170 ? 23.086 -29.221 -18.979 1.00 76.19 1170 GLU A C 1
ATOM 9150 O O . GLU A 1 1170 ? 22.656 -29.816 -17.982 1.00 76.19 1170 GLU A O 1
ATOM 9155 N N . LEU A 1 1171 ? 22.826 -27.931 -19.235 1.00 73.12 1171 LEU A N 1
ATOM 9156 C CA . LEU A 1 1171 ? 21.927 -27.061 -18.451 1.00 73.12 1171 LEU A CA 1
ATOM 9157 C C . LEU A 1 1171 ? 20.559 -26.929 -19.130 1.00 73.12 1171 LEU A C 1
ATOM 9159 O O . LEU A 1 1171 ? 20.554 -26.851 -20.379 1.00 73.12 1171 LEU A O 1
#

pLDDT: mean 77.75, std 21.37, range [19.7, 98.88]

Radius of gyration: 40.29 Å; chains: 1; bounding box: 130×90×112 Å

Foldseek 3Di:
DDDDDDDDDDDDDDDDDDDDDDDDDDDDPPPPVVVVVPPPPPPDPDDDDADLDDQFPPDDFQEAAEQAPQLDPVSVVVLVVVCVVQVHDHQEYEYEDEAEPVGGDAQSLSSCVSCVLVNHAYAYEYAYDYDDQRLVCLLVCNCLVVLLRRLLVLVVSQQCWDDHPPHTHRGGAHEYEYHAALLQAPPPFDGSNSVDDLVSLLSNLVSSQVSNVVSVDDCSHYAYEHEHEQAGPPNPDDDSVSNDNDLVRHQEYEYEWEQAACVDPPDPPHHGDFPCVRHVVVVVVLCPDPRSVVHFYAHAEYAYDLDFDDDDDFDWQACDADPFDPRNQFDFFDKDFLRQQKDKDKDADVPDVDDQADGIWIKIWRAPDGFPDDPWAWAQWDWADKDKDQADQPDDDDDRGWIKIWWAVPTFKTKIFTFPPHNQLQQDDGFAQPPQFFKKKKKKAWCAFQFKKKKKFFHRDHPRGQQDIWIDIDGHHNDIDMDMIGCHPGRRGGGGGGIMMMGGCVSVVRITMMIIGDTGTDGDPDDDDDDDPDRPQKIKIFTFVPRPCLVPDDAADAPQQFFKWKKKKAWCAQFFKKKKKWFDRDYDNDGQQDMWMDIDRGGNHIDMDMIGCPPGRRGGTGTLMMMMGGCVRVVRIIMMIIHDTITGGDDDDDDDSSVPSSQVSVVSNVVVCSVDRSHRYYYYDYDDPPDDGDDDDDDDGRDHDDDDDDDDDDDYDDDDDDDDDDDDDDDDDDDDDDDDDDDDDRQLEQEEECPDDDDLPRSYYNAQQVNQVNGAAAGEYEYEFDEHADAHEAAHQYEDEYPAQVRAEQAPPQEAENYEYAEENYEYEHHEFENYNQERYEYEPYENYEYEHHEFEHHQEYYEYDDQHEHYEYYHYEQEHHQEESYEYEDEYEHYEYYAYEFEHYNEEPYEYYDAYEHYEAEQYEQEAHLYEPYEAYAQHEHYEAENYEFYQYNEEHYEYEAQHEHYEHYQYEFEDHAYEPYEAYQQHEQYEHALYEFEQYQEGHEYEQQHEHYEHAHYEQEHHAAERYEADYDPPRDGHEAYEAAHYRQYHYPQRYYHPHAYHQFPDQPQFGYEDPPAAADALFGRQPGWDDSDDHDIRRTYGRDRRSNQQAQCNPVNPPALALVSLVVLQVCQVVFNFDPSQPPVPPRTRHNVSSVVSHCVNVVNDDD

Secondary structure (DSSP, 8-state):
-------------------------SS--SSSSSTTSTTS-SS---SPPP-PPP-S-SSS-EEEEE---TTSHHHHHHHHHHHHHTTS--SEEEEEEEE-SS--PPP-HHHHHHHHHHTPEEEEEEEE--SS-HHHHHHTTTTHHHHHHHHHHHHHHHT--EEETTEEES---EEEEES--TTBTT-TTS-TTTSS-HHHHHHHHHHHHHHHHHTT--TTTEEEEEEEESS-BSTTS--GGGG---TTS-SEEEEEEEE-TT-STT-TT-----HIIIIIHHHHHHHHSTTGGGSPEEEEEEEE--PPPS------EEEES-TT-TT--SEEEEEEESGGGEEEEEEETTT-S--SSTTEEEEEEE-SS-------EEEEEEESEEEEEEEE-SS-SSSS-EEEEEEETTSSEEEEEEESSTT-SSSSS--B--TTEEEEEEEEEESSS--EEEEEE----SSS--S--EEEEEE--SS-EEEEEE-TT---S-BSEEEEEEEETTTSTT-EEEEEEEEEEEE-S------SS---SEEEEEEESSTT-SSSSS--B--TTEEEEEEEEEESSS--EEEEEE---B-SS-B-S--EEEEEEPPSS-EEEEEE-TT---S-BSEEEEEEEETTT-BTBEEEEEEEEEEEE---S----TTHHHHHHHHHHHHHHHH-TTEEEEEE------SSSS--S---------SS-------------------------------------SSSEEEE-TT---BTTTTEESSHHHHHHH--TT-EEEE-SEEE---EEE-SS-EEEES-TTTEEEE-TTSSEEEEE-SSS-EEES-EEE--SSEEEEEES--S-EEES-EEESSSEEEEEESS--S-EEES-EEES-SS-SEEEESS--S-EEES-EEES-SS-SEEEESS--S-EEES-EEES-SS-SEEEESS--S-EEES-EEES-SS-SEEEESS--S-EEES-EEES-SS-SEEEESS--S-EEES-EEESSSSSEEEESS--S-EEES-EEES-SSEEEEEE--TTS----S-EEES-EEES-SEEEEE-SS-BSSSHHHH---EETT----TTTT-SSS-EE-SSS-EESS-BSSTTTTSPPTT-SS-SSS--HHHHHHHHHHHHHT---TTT--S-SSS--HHHHHHHHHHTTTS---